Protein AF-0000000074563703 (afdb_homodimer)

Solvent-accessible surface area (backbone atoms only — not comparable to full-atom values): 61661 Å² total; per-residue (Å²): 123,69,70,62,45,23,47,74,47,32,30,44,78,58,99,84,28,31,27,30,45,83,79,65,50,75,39,87,64,85,45,73,68,54,45,46,51,50,26,60,73,72,45,30,86,80,54,62,84,50,55,76,67,53,34,39,50,49,31,49,49,28,44,48,46,47,47,44,48,48,41,45,48,43,54,62,39,38,58,53,49,27,21,53,42,37,32,45,53,46,27,50,50,33,32,47,66,55,46,62,48,58,48,33,44,55,50,50,51,48,44,52,54,39,30,51,58,69,42,53,89,55,37,67,63,59,67,63,38,61,31,45,41,69,51,27,50,53,44,35,45,50,46,30,50,49,45,52,51,51,47,32,59,54,50,67,55,41,66,36,30,16,35,27,40,46,71,48,62,49,83,84,30,40,38,35,37,37,34,34,34,25,30,27,31,85,70,49,50,76,47,68,38,69,72,44,66,43,76,46,73,44,65,72,44,12,66,52,50,43,51,52,52,51,52,49,32,56,73,42,67,51,59,74,87,32,43,42,29,41,20,28,54,82,47,53,45,43,52,24,80,85,56,6,25,50,41,55,49,48,53,54,28,56,73,69,74,48,75,68,45,70,38,64,17,48,64,60,50,58,62,58,38,57,66,69,60,67,52,56,76,53,51,50,52,52,50,50,52,51,43,61,36,59,72,36,44,57,46,35,27,36,49,48,44,52,35,50,76,66,68,45,82,83,71,72,75,68,79,77,63,81,85,41,64,69,56,45,31,54,42,47,43,44,47,62,77,38,41,70,60,49,50,54,52,24,48,75,70,70,52,69,61,66,56,80,76,31,50,65,52,41,25,52,45,18,43,50,31,39,54,37,46,54,51,42,54,52,50,58,67,63,62,54,84,90,64,38,32,60,58,49,50,49,53,52,51,53,49,43,51,48,33,54,50,48,22,54,30,31,65,69,72,43,48,84,92,30,59,50,36,56,72,31,61,67,65,90,69,54,45,58,55,52,21,52,41,32,48,48,39,39,51,42,48,58,59,68,44,41,66,55,56,73,43,41,54,65,39,38,47,60,77,36,50,77,77,46,58,56,87,67,40,60,77,80,32,29,70,46,43,52,56,49,60,70,30,66,66,57,51,55,45,54,75,72,45,53,74,52,57,40,55,43,65,51,53,62,88,74,34,48,51,51,45,51,52,37,52,59,53,62,32,30,54,40,48,48,55,69,51,53,54,49,48,53,52,45,48,62,52,32,28,92,92,35,65,81,64,47,72,67,57,49,42,25,34,50,44,49,45,65,40,82,74,77,70,59,57,66,62,52,45,54,55,49,55,53,52,56,66,71,97,130,69,72,64,46,22,44,75,46,30,31,43,77,57,98,86,30,31,27,31,45,83,81,64,51,75,40,88,65,86,44,72,69,55,45,48,50,50,28,61,74,71,43,31,87,81,56,63,83,50,57,76,68,52,33,38,51,50,30,48,51,29,44,47,47,47,48,43,47,47,40,44,47,45,52,63,37,38,60,52,49,28,20,52,41,37,32,45,53,47,28,48,50,32,32,46,66,55,46,63,48,58,47,33,44,54,51,49,51,46,45,52,54,40,28,52,58,69,41,52,88,53,37,68,64,59,68,62,40,62,30,44,42,69,51,28,49,50,44,35,47,51,45,30,51,50,46,51,52,52,48,33,60,54,51,67,54,39,66,37,29,18,37,29,38,45,71,47,63,49,82,84,29,40,39,34,37,39,36,32,33,27,30,26,31,86,69,49,49,75,46,69,37,68,70,44,65,43,76,47,72,46,64,73,44,13,64,53,50,44,51,50,52,50,50,50,32,55,73,42,65,53,60,74,88,32,44,44,29,41,19,29,55,81,48,53,46,43,51,25,80,87,56,6,27,50,42,55,51,50,53,55,29,57,72,67,74,48,74,68,45,70,37,65,17,48,63,59,50,57,62,58,37,58,67,71,59,68,53,55,76,52,52,49,52,53,51,51,52,50,43,60,36,60,72,36,44,57,46,35,27,36,48,49,44,51,34,50,75,66,67,43,84,84,72,72,77,67,79,79,64,78,88,43,65,71,56,48,32,53,40,46,44,46,47,62,76,39,42,68,61,49,50,53,51,25,48,74,71,70,53,70,62,68,56,80,76,31,49,67,51,40,26,51,45,19,42,52,32,40,54,37,47,54,53,43,54,53,51,58,67,62,62,54,83,90,64,41,31,60,59,49,50,49,52,51,51,52,49,44,52,48,33,56,51,49,24,54,30,30,65,69,74,43,47,84,92,28,59,50,35,56,72,31,60,67,66,90,68,53,45,57,55,52,22,51,40,32,48,48,39,39,51,42,47,57,60,69,44,42,64,56,56,71,42,41,54,65,39,39,48,60,77,36,51,77,77,47,59,57,85,68,40,59,77,78,32,28,70,48,45,52,57,49,61,71,31,68,68,58,52,55,45,54,74,72,45,53,74,52,58,40,55,43,67,51,52,61,88,75,34,50,51,51,46,52,53,39,52,59,51,63,32,28,53,40,47,47,53,69,50,53,53,49,49,52,51,44,48,64,53,34,28,93,91,35,66,79,66,46,72,67,56,48,41,23,34,50,45,49,44,64,40,80,72,76,68,62,57,68,61,52,45,53,53,50,55,52,52,56,67,71,97

Secondary structure (DSSP, 8-state):
-HHHHHHHH-EEEETTEEEETTT--EESS--HHHHHHHIIIIIHHHHTT--HHHHHHHHHHHHHHHHHHHHHHHHHHHHHHHHHHHHHHHHHHHHHTT--TTHHHHHHHHHHHHHHHH-GGGHHHHHT----HHHHHHHHHHHHHHHHHHHHHHHTT-SEEEEEEEEEE-TT--EEEEEEEEEE-TT--EEEEEEEEEEE-S---HHHHHHHHHHHHHHHT--GGGEEEEEE---HHHH-TTTSHHHHHHHHHHHTT---EEEE-HHHHHHHGGGGG--HHHHHHHHHHHHHHHHSHHHHHHHHHHHHHTT-TT-------S--HHHHHHHHHHHHHTHHHHHHHHHHTT---GGGG-HHHHHHHHHHHHHHHHHHHHHHHHS-TT--HHHHHHHHHHHHHHHHHHHHHHHTT--TT-HHHHHS---TTHHHHHHHHHHHHHHHHHHHTHHHHHTHHHHHHHH-TTTS-GGGS-HHHHHHHHHHHT-HHHHHHHHHS-HHHHHHHS-TTT-HHHHHHHHHHHT--S--HHHHHHHHHHHHHS-TTSTT--HHHHHHHHHHHH--SPP-HHHHHHHHHHHHHH-/-HHHHHHHH-EEEETTEEEETTT--EESS--HHHHHHHIIIIIHHHHTT--HHHHHHHHHHHHHHHHHHHHHHHHHHHHHHHHHHHHHHHHHHHHHTT--TTHHHHHHHHHHHHHHHH-GGGHHHHHT----HHHHHHHHHHHHHHHHHHHHHHHTT-SEEEEEEEEEE-TT--EEEEEEEEEE-TT--EEEEEEEEEEE-S---HHHHHHHHHHHHHHHT--GGGEEEEEE---HHHH-TTTSHHHHHHHHHHHTT---EEEE-HHHHHHHGGGGG--HHHHHHHHHHHHHHHHSHHHHHHHHHHHHHTT-TT-------SS-HHHHHHHHHHHHHTHHHHHHHHHHTT---GGGG-HHHHHHHHHHHHHHHHHHHHHHHHS-TT--HHHHHHHHHHHHHHHHHHHHHHHTT--TT-HHHHHS---TTHHHHHHHHHHHHHHHHHHHTHHHHHTHHHHHHHH-TTTS-GGGS-HHHHHHHHHHHT-HHHHHHHHHS-HHHHHHHS-TTT-HHHHHHHHHHHT--S--HHHHHHHHHHHHHS-TTSTT--HHHHHHHHHHHH--SPP-HHHHHHHHHHHHHH-

InterPro domains:
  IPR008906 HAT, C-terminal dimerisation domain [PF05699] (491-558)
  IPR012337 Ribonuclease H-like superfamily [SSF53098] (162-557)
  IPR040647 SPIN-DOC-like, zinc-finger [PF18658] (15-57)

Foldseek 3Di:
DAPVLCLPQLWHDDPRWTARLVPRDTDRDPDPVSSVVCSVVPPCVPCVPQDSVRSSVVSVVSVVVVCVVCVVVCVVCVLVLVLALVLLVVLLVCLQVLHQLQCLVVVLVVVLVVCCVVPVPCSVSSVSRDRHSVSSLVSLLLLLVLLLVVLLVVLVQFQAKEWEWEWDAAPVRWIKIWIWMWGAGLLGDIFIATLFIDTDDDDLALVSVLVVVVVSCVSSVHDLQRYAEYEYAPDCQAPPPPTHVVVVSVVVCVVVPHDYAYAYAPLNLLQVLCVLLVLCVLLVLLLVLLCVQVVDPVSVVVLVVLCVVVVVPPARQPDDDDPPLLSSLSNLVNCLVCVVSSQVSCVVVVNHRCLSVPLASQLSSLLVNLVSVLSNVLSVVLLDPLDFQLRNVVSLVVSLVVLLVCLVCLVVVHCPSRVSSVPGDDDPPVSNVSSVSSVSSSVSSCVSRVSVVVCNLLSCCQLPLLPHDLVSHDPVQSVLSVVQNPDPVLVVVPVVDDSSNSLSPDDCVSGVPSSVSNSSRRNDDNRSSLVVVLVVSLCSSCDPVNVPQDPSSSGSSSRSNSGPDDGPSVVSSVVVVVVVVVD/DADPLCLPQLWHDDPNWTARLVPRDTDRDPDPVSSVVCSVVPPCVPCVPQDSVRSSVVSVVSVVVVCVVVVVCCVVCVLVLVLALVLLVVLLVCLQVLHQLQCLVVVLVVVLVVCCVVPVPCSVSSVSRDRHSVSSLVSLLLLLVLLLVVLLVVLVQFQAKEWEWEWDAAPVRWIKIWIWMWGAGLLGDIFIATLFIDTDDDDLALVSVLVVVVVSCVSSVHDLQRYAEYEYAPDCQAPPPPTHVVVVSVVVCVVVPHDYAYAYAPLNLLQVLCVLLVLCVLLVLLLVLLCVQVVDPVSVVVLVVLCVVVVVPPARQPDCDDPPLLSSLSNLVNCLVCVVSSQVSCVVVVNHRCLSVPLASQLSSLLVNLVSVLSNVLSVVLLDPLDFQLRNVVSLVVSLVVLLVCLVCLVVVHCPSRVSSVPGDDDPPVSNVSSVSSVSSSVSSCVSRVSVVVCNLLSCCQLPLLPHDLVSYDPVQSVLSVVQNPDPVLVVVPVPDDSSNSLSPDDCVSGVPSSVSNSSRRNDDNRSSLVVVLVVSLCSSCDPVNVPQDPSSSGSSSRSNSGPDDGPSVVSSVVVVVVVVVD

Sequence (1166 aa):
MSCFQKDKYFFTEVKGEAVCLICGAKVAVFKDYNLNRHYTTKHEEKYRNLSDEERAKESEALLQKLQTQQGLLTKLHAPRNAAVRTSFVISHKIARNSKPFSDGEFVKECLLDSVALICPETKSAFENISLSRRTVARRIEDIAGNLELQLKSRAADFDCFSLALDESCDIRDTAQLLIFLRGITAEFQITEELAAMRSMKGTTTGQDLFREVNACLDMLELKWDKLVGVTTDGCPNLTGKNVGLLKRMQDKMTEIVQKLTFLHCIIHQEVLCKTVLKMKHVVDVVTKTVNFIRARALNHRQFVAFLEENEIEHGDIRYHCTVRWLSLGKVLKSVWDLRGQIQDFCVDKGHDVPELSDEDWVADLGFAVDVTALMNQLNVKLQSKGLFVHEMYSAVKAFMRKLQFLSSQVKDNNLTHLPTLKEAKRPEGHLQKYSTMLEALHAEFSRRFQDFKTLESEMHVVSSPFNCIVDDAPSEVQMELIELQSDMLLAERFRSVSLLDFYSSLKKENFPHLRRHAQKILVLFGSTYHCEQAFSVMKFNKSKHRSSVTDDHLSAVLRIATSDIQPDFCALVQAQNRLDYSHMSCFQKDKYFFTEVKGEAVCLICGAKVAVFKDYNLNRHYTTKHEEKYRNLSDEERAKESEALLQKLQTQQGLLTKLHAPRNAAVRTSFVISHKIARNSKPFSDGEFVKECLLDSVALICPETKSAFENISLSRRTVARRIEDIAGNLELQLKSRAADFDCFSLALDESCDIRDTAQLLIFLRGITAEFQITEELAAMRSMKGTTTGQDLFREVNACLDMLELKWDKLVGVTTDGCPNLTGKNVGLLKRMQDKMTEIVQKLTFLHCIIHQEVLCKTVLKMKHVVDVVTKTVNFIRARALNHRQFVAFLEENEIEHGDIRYHCTVRWLSLGKVLKSVWDLRGQIQDFCVDKGHDVPELSDEDWVADLGFAVDVTALMNQLNVKLQSKGLFVHEMYSAVKAFMRKLQFLSSQVKDNNLTHLPTLKEAKRPEGHLQKYSTMLEALHAEFSRRFQDFKTLESEMHVVSSPFNCIVDDAPSEVQMELIELQSDMLLAERFRSVSLLDFYSSLKKENFPHLRRHAQKILVLFGSTYHCEQAFSVMKFNKSKHRSSVTDDHLSAVLRIATSDIQPDFCALVQAQNRLDYSH

Nearest PDB structures (foldseek):
  4y0w-assembly1_D-2  TM=5.337E-01  e=4.513E-01  Pseudomonas aeruginosa PAO579
  3hd0-assembly1_A  TM=3.632E-01  e=2.803E-01  Thermotoga maritima
  4q25-assembly1_B  TM=2.324E-01  e=5.331E+00  Pseudomonas aeruginosa PAO1
  4y0w-assembly1_D-2  TM=5.336E-01  e=4.696E-01  Pseudomonas aeruginosa PAO579
  6gwj-assembly1_K  TM=4.700E-01  e=6.626E-01  Homo sapiens

Structure (mmCIF, N/CA/C/O backbone):
data_AF-0000000074563703-model_v1
#
loop_
_entity.id
_entity.type
_entity.pdbx_description
1 polymer 'SPIN-DOC-like zinc-finger domain-containing protein'
#
loop_
_atom_site.group_PDB
_atom_site.id
_atom_site.type_symbol
_atom_site.label_atom_id
_atom_site.label_alt_id
_atom_site.label_comp_id
_atom_site.label_asym_id
_atom_site.label_entity_id
_atom_site.label_seq_id
_atom_site.pdbx_PDB_ins_code
_atom_site.Cartn_x
_atom_site.Cartn_y
_atom_site.Cartn_z
_atom_site.occupancy
_atom_site.B_iso_or_equiv
_atom_site.auth_seq_id
_atom_site.auth_comp_id
_atom_site.auth_asym_id
_atom_site.auth_atom_id
_atom_site.pdbx_PDB_model_num
ATOM 1 N N . MET A 1 1 ? 44.552 -20.508 -35.553 1 31.67 1 MET A N 1
ATOM 2 C CA . MET A 1 1 ? 44.32 -19.671 -36.727 1 31.67 1 MET A CA 1
ATOM 3 C C . MET A 1 1 ? 44.826 -18.252 -36.492 1 31.67 1 MET A C 1
ATOM 5 O O . MET A 1 1 ? 45.082 -17.513 -37.445 1 31.67 1 MET A O 1
ATOM 9 N N . SER A 1 2 ? 44.639 -17.692 -35.167 1 45.67 2 SER A N 1
ATOM 10 C CA . SER A 1 2 ? 44.703 -16.27 -34.846 1 45.67 2 SER A CA 1
ATOM 11 C C . SER A 1 2 ? 46.128 -15.739 -34.967 1 45.67 2 SER A C 1
ATOM 13 O O . SER A 1 2 ? 46.334 -14.56 -35.261 1 45.67 2 SER A O 1
ATOM 15 N N . CYS A 1 3 ? 47.134 -16.454 -34.667 1 50.01 3 CYS A N 1
ATOM 16 C CA . CYS A 1 3 ? 48.483 -15.905 -34.591 1 50.01 3 CYS A CA 1
ATOM 17 C C . CYS A 1 3 ? 48.997 -15.528 -35.975 1 50.01 3 CYS A C 1
ATOM 19 O O . CYS A 1 3 ? 49.693 -14.523 -36.131 1 50.01 3 CYS A O 1
ATOM 21 N N . PHE A 1 4 ? 48.704 -16.323 -36.966 1 50.78 4 PHE A N 1
ATOM 22 C CA . PHE A 1 4 ? 49.242 -16.138 -38.309 1 50.78 4 PHE A CA 1
ATOM 23 C C . PHE A 1 4 ? 48.656 -14.892 -38.961 1 50.78 4 PHE A C 1
ATOM 25 O O . PHE A 1 4 ? 49.362 -14.158 -39.656 1 50.78 4 PHE A O 1
ATOM 32 N N . GLN A 1 5 ? 47.487 -14.523 -38.796 1 60.56 5 GLN A N 1
ATOM 33 C CA . GLN A 1 5 ? 46.811 -13.398 -39.435 1 60.56 5 GLN A CA 1
ATOM 34 C C . GLN A 1 5 ? 47.208 -12.076 -38.784 1 60.56 5 GLN A C 1
ATOM 36 O O . GLN A 1 5 ? 47.198 -11.03 -39.435 1 60.56 5 GLN A O 1
ATOM 41 N N . LYS A 1 6 ? 47.74 -12.129 -37.677 1 65.91 6 LYS A N 1
ATOM 42 C CA . LYS A 1 6 ? 48.257 -10.988 -36.927 1 65.91 6 LYS A CA 1
ATOM 43 C C . LYS A 1 6 ? 49.566 -10.483 -37.527 1 65.91 6 LYS A C 1
ATOM 45 O O . LYS A 1 6 ? 49.75 -9.277 -37.705 1 65.91 6 LYS A O 1
ATOM 50 N N . ASP A 1 7 ? 50.408 -11.367 -37.827 1 69.92 7 ASP A N 1
ATOM 51 C CA . ASP A 1 7 ? 51.746 -11.004 -38.283 1 69.92 7 ASP A CA 1
ATOM 52 C C . ASP A 1 7 ? 51.758 -10.727 -39.785 1 69.92 7 ASP A C 1
ATOM 54 O O . ASP A 1 7 ? 52.53 -9.892 -40.261 1 69.92 7 ASP A O 1
ATOM 58 N N . LYS A 1 8 ? 50.869 -11.346 -40.538 1 76.16 8 LYS A N 1
ATOM 59 C CA . LYS A 1 8 ? 50.896 -11.206 -41.991 1 76.16 8 LYS A CA 1
ATOM 60 C C . LYS A 1 8 ? 50.107 -9.979 -42.44 1 76.16 8 LYS A C 1
ATOM 62 O O . LYS A 1 8 ? 50.559 -9.227 -43.305 1 76.16 8 LYS A O 1
ATOM 67 N N . TYR A 1 9 ? 48.944 -9.73 -41.725 1 80.58 9 TYR A N 1
ATOM 68 C CA . TYR A 1 9 ? 48.073 -8.668 -42.215 1 80.58 9 TYR A CA 1
ATOM 69 C C . TYR A 1 9 ? 47.815 -7.629 -41.13 1 80.58 9 TYR A C 1
ATOM 71 O O . TYR A 1 9 ? 47.079 -6.664 -41.348 1 80.58 9 TYR A O 1
ATOM 79 N N . PHE A 1 10 ? 48.455 -7.675 -39.931 1 81.12 10 PHE A N 1
ATOM 80 C CA . PHE A 1 10 ? 48.318 -6.756 -38.807 1 81.12 10 PHE A CA 1
ATOM 81 C C . PHE A 1 10 ? 46.866 -6.667 -38.354 1 81.12 10 PHE A C 1
ATOM 83 O O . PHE A 1 10 ? 46.343 -5.571 -38.138 1 81.12 10 PHE A O 1
ATOM 90 N N . PHE A 1 11 ? 46.267 -7.806 -38.318 1 78.47 11 PHE A N 1
ATOM 91 C CA . PHE A 1 11 ? 44.904 -7.854 -37.803 1 78.47 11 PHE A CA 1
ATOM 92 C C . PHE A 1 11 ? 44.838 -8.676 -36.521 1 78.47 11 PHE A C 1
ATOM 94 O O . PHE A 1 11 ? 45.602 -9.628 -36.348 1 78.47 11 PHE A O 1
ATOM 101 N N . THR A 1 12 ? 44.012 -8.272 -35.573 1 77.07 12 THR A N 1
ATOM 102 C CA . THR A 1 12 ? 43.727 -9.05 -34.372 1 77.07 12 THR A CA 1
ATOM 103 C C . THR A 1 12 ? 42.222 -9.193 -34.165 1 77.07 12 THR A C 1
ATOM 105 O O . THR A 1 12 ? 41.438 -8.405 -34.699 1 77.07 12 THR A O 1
ATOM 108 N N . GLU A 1 13 ? 41.877 -10.269 -33.597 1 72.21 13 GLU A N 1
ATOM 109 C CA . GLU A 1 13 ? 40.47 -10.5 -33.281 1 72.21 13 GLU A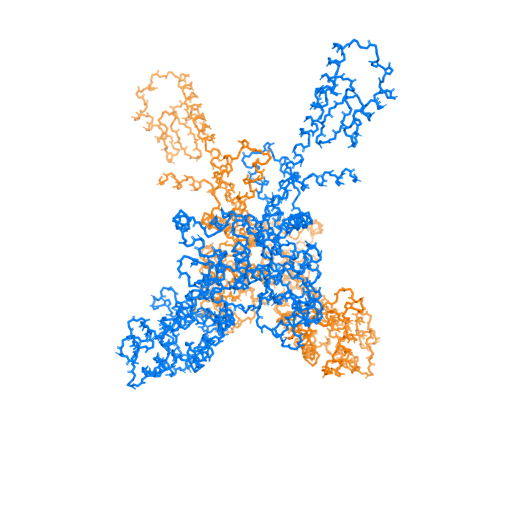 CA 1
ATOM 110 C C . GLU A 1 13 ? 40.091 -9.857 -31.95 1 72.21 13 GLU A C 1
ATOM 112 O O . GLU A 1 13 ? 40.718 -10.128 -30.923 1 72.21 13 GLU A O 1
ATOM 117 N N . VAL A 1 14 ? 39.282 -8.844 -32.04 1 68.16 14 VAL A N 1
ATOM 118 C CA . VAL A 1 14 ? 38.748 -8.196 -30.847 1 68.16 14 VAL A CA 1
ATOM 119 C C . VAL A 1 14 ? 37.232 -8.373 -30.797 1 68.16 14 VAL A C 1
ATOM 121 O O . VAL A 1 14 ? 36.514 -7.882 -31.672 1 68.16 14 VAL A O 1
ATOM 124 N N . LYS A 1 15 ? 36.582 -9.077 -29.773 1 62.68 15 LYS A N 1
ATOM 125 C CA . LYS A 1 15 ? 35.167 -9.334 -29.522 1 62.68 15 LYS A CA 1
ATOM 126 C C . LYS A 1 15 ? 34.492 -9.94 -30.748 1 62.68 15 LYS A C 1
ATOM 128 O O . LYS A 1 15 ? 33.394 -9.526 -31.128 1 62.68 15 LYS A O 1
ATOM 133 N N . GLY A 1 16 ? 35.239 -10.794 -31.566 1 65.12 16 GLY A N 1
ATOM 134 C CA . GLY A 1 16 ? 34.684 -11.542 -32.682 1 65.12 16 GLY A CA 1
ATOM 135 C C . GLY A 1 16 ? 34.848 -10.837 -34.015 1 65.12 16 GLY A C 1
ATOM 136 O O . GLY A 1 16 ? 34.454 -11.365 -35.056 1 65.12 16 GLY A O 1
ATOM 137 N N . GLU A 1 17 ? 35.351 -9.704 -34.006 1 71.84 17 GLU A N 1
ATOM 138 C CA . GLU A 1 17 ? 35.584 -8.961 -35.24 1 71.84 17 GLU A CA 1
ATOM 139 C C . GLU A 1 17 ? 37.076 -8.805 -35.518 1 71.84 17 GLU A C 1
ATOM 141 O O . GLU A 1 17 ? 37.885 -8.768 -34.589 1 71.84 17 GLU A O 1
ATOM 146 N N . ALA A 1 18 ? 37.356 -8.831 -36.782 1 76.78 18 ALA A N 1
ATOM 147 C CA . ALA A 1 18 ? 38.74 -8.592 -37.182 1 76.78 18 ALA A CA 1
ATOM 148 C C . ALA A 1 18 ? 39.06 -7.1 -37.184 1 76.78 18 ALA A C 1
ATOM 150 O O . ALA A 1 18 ? 38.367 -6.31 -37.829 1 76.78 18 ALA A O 1
ATOM 151 N N . VAL A 1 19 ? 39.977 -6.685 -36.312 1 78.23 19 VAL A N 1
ATOM 152 C CA . VAL A 1 19 ? 40.361 -5.283 -36.196 1 78.23 19 VAL A CA 1
ATOM 153 C C . VAL A 1 19 ? 41.78 -5.09 -36.728 1 78.23 19 VAL A C 1
ATOM 155 O O . VAL A 1 19 ? 42.692 -5.836 -36.366 1 78.23 19 VAL A O 1
ATOM 158 N N . CYS A 1 20 ? 41.948 -4.152 -37.587 1 77.37 20 CYS A N 1
ATOM 159 C CA . CYS A 1 20 ? 43.253 -3.792 -38.132 1 77.37 20 CYS A CA 1
ATOM 160 C C . CYS A 1 20 ? 44.105 -3.087 -37.083 1 77.37 20 CYS A C 1
ATOM 162 O O . CYS A 1 20 ? 43.678 -2.091 -36.497 1 77.37 20 CYS A O 1
ATOM 164 N N . LEU A 1 21 ? 45.208 -3.513 -36.79 1 77.68 21 LEU A N 1
ATOM 165 C CA . LEU A 1 21 ? 46.105 -2.975 -35.772 1 77.68 21 LEU A CA 1
ATOM 166 C C . LEU A 1 21 ? 46.676 -1.63 -36.208 1 77.68 21 LEU A C 1
ATOM 168 O O . LEU A 1 21 ? 47.128 -0.843 -35.373 1 77.68 21 LEU A O 1
ATOM 172 N N . ILE A 1 22 ? 46.613 -1.262 -37.503 1 77.23 22 ILE A N 1
ATOM 173 C CA . ILE A 1 22 ? 47.229 -0.059 -38.053 1 77.23 22 ILE A CA 1
ATOM 174 C C . ILE A 1 22 ? 46.214 1.082 -38.064 1 77.23 22 ILE A C 1
ATOM 176 O O . ILE A 1 22 ? 46.49 2.172 -37.557 1 77.23 22 ILE A O 1
ATOM 180 N N . CYS A 1 23 ? 45.079 0.881 -38.566 1 74.38 23 CYS A N 1
ATOM 181 C CA . CYS A 1 23 ? 44.137 1.98 -38.745 1 74.38 23 CYS A CA 1
ATOM 182 C C . CYS A 1 23 ? 42.926 1.813 -37.835 1 74.38 23 CYS A C 1
ATOM 184 O O . CYS A 1 23 ? 42.071 2.698 -37.764 1 74.38 23 CYS A O 1
ATOM 186 N N . GLY A 1 24 ? 42.782 0.714 -37.094 1 72.74 24 GLY A N 1
ATOM 187 C CA . GLY A 1 24 ? 41.693 0.482 -36.158 1 72.74 24 GLY A CA 1
ATOM 188 C C . GLY A 1 24 ? 40.391 0.108 -36.84 1 72.74 24 GLY A C 1
ATOM 189 O O . GLY A 1 24 ? 39.353 -0.008 -36.185 1 72.74 24 GLY A O 1
ATOM 190 N N . ALA A 1 25 ? 40.348 -0.167 -38.137 1 73.97 25 ALA A N 1
ATOM 191 C CA . ALA A 1 25 ? 39.153 -0.496 -38.91 1 73.97 25 ALA A CA 1
ATOM 192 C C . ALA A 1 25 ? 38.687 -1.92 -38.619 1 73.97 25 ALA A C 1
ATOM 194 O O . ALA A 1 25 ? 39.507 -2.826 -38.452 1 73.97 25 ALA A O 1
ATOM 195 N N . LYS A 1 26 ? 37.323 -2.105 -38.399 1 73.91 26 LYS A N 1
ATOM 196 C CA . LYS A 1 26 ? 36.708 -3.406 -38.154 1 73.91 26 LYS A CA 1
ATOM 197 C C . LYS A 1 26 ? 36.249 -4.051 -39.459 1 73.91 26 LYS A C 1
ATOM 199 O O . LYS A 1 26 ? 35.717 -3.373 -40.34 1 73.91 26 LYS A O 1
ATOM 204 N N . VAL A 1 27 ? 36.694 -5.316 -39.67 1 73.13 27 VAL A N 1
ATOM 205 C CA . VAL A 1 27 ? 36.248 -6.069 -40.837 1 73.13 27 VAL A CA 1
ATOM 206 C C . VAL A 1 27 ? 35.262 -7.153 -40.408 1 73.13 27 VAL A C 1
ATOM 208 O O . VAL A 1 27 ? 35.537 -7.92 -39.482 1 73.13 27 VAL A O 1
ATOM 211 N N . ALA A 1 28 ? 34.057 -7.206 -40.865 1 66.93 28 ALA A N 1
ATOM 212 C CA . ALA A 1 28 ? 32.903 -7.989 -40.431 1 66.93 28 ALA A CA 1
ATOM 213 C C . ALA A 1 28 ? 33.165 -9.484 -40.585 1 66.93 28 ALA A C 1
ATOM 215 O O . ALA A 1 28 ? 32.713 -10.287 -39.765 1 66.93 28 ALA A O 1
ATOM 216 N N . VAL A 1 29 ? 33.845 -9.97 -41.613 1 66.94 29 VAL A N 1
ATOM 217 C CA . VAL A 1 29 ? 34.041 -11.391 -41.879 1 66.94 29 VAL A CA 1
ATOM 218 C C . VAL A 1 29 ? 35.528 -11.731 -41.799 1 66.94 29 VAL A C 1
ATOM 220 O O . VAL A 1 29 ? 36.337 -11.184 -42.552 1 66.94 29 VAL A O 1
ATOM 223 N N . PHE A 1 30 ? 35.938 -12.52 -40.849 1 63.88 30 PHE A N 1
ATOM 224 C CA . PHE A 1 30 ? 37.302 -12.947 -40.562 1 63.88 30 PHE A CA 1
ATOM 225 C C . PHE A 1 30 ? 37.761 -14.001 -41.563 1 63.88 30 PHE A C 1
ATOM 227 O O . PHE A 1 30 ? 37.872 -15.181 -41.223 1 63.88 30 PHE A O 1
ATOM 234 N N . LYS A 1 31 ? 37.934 -13.722 -42.842 1 73.48 31 LYS A N 1
ATOM 235 C CA . LYS A 1 31 ? 38.463 -14.585 -43.895 1 73.48 31 LYS A CA 1
ATOM 236 C C . LYS A 1 31 ? 39.779 -14.041 -44.442 1 73.48 31 LYS A C 1
ATOM 238 O O . LYS A 1 31 ? 39.978 -12.826 -44.502 1 73.48 31 LYS A O 1
ATOM 243 N N . ASP A 1 32 ? 40.669 -14.851 -44.821 1 75.65 32 ASP A N 1
ATOM 244 C CA . ASP A 1 32 ? 42.017 -14.54 -45.286 1 75.65 32 ASP A CA 1
ATOM 245 C C . ASP A 1 32 ? 41.982 -13.566 -46.462 1 75.65 32 ASP A C 1
ATOM 247 O O . ASP A 1 32 ? 42.791 -12.639 -46.531 1 75.65 32 ASP A O 1
ATOM 251 N N . TYR A 1 33 ? 41.023 -13.754 -47.349 1 78.37 33 TYR A N 1
ATOM 252 C CA . TYR A 1 33 ? 40.92 -12.91 -48.534 1 78.37 33 TYR A CA 1
ATOM 253 C C . TYR A 1 33 ? 40.588 -11.473 -48.153 1 78.37 33 TYR A C 1
ATOM 255 O O . TYR A 1 33 ? 41.162 -10.53 -48.704 1 78.37 33 TYR A O 1
ATOM 263 N N . ASN A 1 34 ? 39.724 -11.208 -47.151 1 78.39 34 ASN A N 1
ATOM 264 C CA . ASN A 1 34 ? 39.305 -9.873 -46.736 1 78.39 34 ASN A CA 1
ATOM 265 C C . ASN A 1 34 ? 40.427 -9.134 -46.012 1 78.39 34 ASN A C 1
ATOM 267 O O . ASN A 1 34 ? 40.613 -7.932 -46.21 1 78.39 34 ASN A O 1
ATOM 271 N N . LEU A 1 35 ? 41.144 -9.832 -45.246 1 80.55 35 LEU A N 1
ATOM 272 C CA . LEU A 1 35 ? 42.268 -9.266 -44.508 1 80.55 35 LEU A CA 1
ATOM 273 C C . LEU A 1 35 ? 43.4 -8.878 -45.453 1 80.55 35 LEU A C 1
ATOM 275 O O . LEU A 1 35 ? 43.99 -7.804 -45.315 1 80.55 35 LEU A O 1
ATOM 279 N N . ASN A 1 36 ? 43.572 -9.743 -46.407 1 80.02 36 ASN A N 1
ATOM 280 C CA . ASN A 1 36 ? 44.588 -9.489 -47.423 1 80.02 36 ASN A CA 1
ATOM 281 C C . ASN A 1 36 ? 44.223 -8.291 -48.294 1 80.02 36 ASN A C 1
ATOM 283 O O . ASN A 1 36 ? 45.082 -7.47 -48.621 1 80.02 36 ASN A O 1
ATOM 287 N N . ARG A 1 37 ? 43.034 -8.182 -48.685 1 80.57 37 ARG A N 1
ATOM 288 C CA . ARG A 1 37 ? 42.562 -7.074 -49.509 1 80.57 37 ARG A CA 1
ATOM 289 C C . ARG A 1 37 ? 42.724 -5.743 -48.782 1 80.57 37 ARG A C 1
ATOM 291 O O . ARG A 1 37 ? 43.189 -4.762 -49.368 1 80.57 37 ARG A O 1
ATOM 298 N N . HIS A 1 38 ? 42.316 -5.656 -47.476 1 80.98 38 HIS A N 1
ATOM 299 C CA . HIS A 1 38 ? 42.479 -4.453 -46.667 1 80.98 38 HIS A CA 1
ATOM 300 C C . HIS A 1 38 ? 43.95 -4.071 -46.536 1 80.98 38 HIS A C 1
ATOM 302 O O . HIS A 1 38 ? 44.31 -2.904 -46.704 1 80.98 38 HIS A O 1
ATOM 308 N N . TYR A 1 39 ? 44.7 -5.058 -46.251 1 80.97 39 TYR A N 1
ATOM 309 C CA . TYR A 1 39 ? 46.131 -4.815 -46.101 1 80.97 39 TYR A CA 1
ATOM 310 C C . TYR A 1 39 ? 46.738 -4.311 -47.405 1 80.97 39 TYR A C 1
ATOM 312 O O . TYR A 1 39 ? 47.488 -3.332 -47.41 1 80.97 39 TYR A O 1
ATOM 320 N N . THR A 1 40 ? 46.464 -4.944 -48.534 1 81.89 40 THR A N 1
ATOM 321 C CA . THR A 1 40 ? 47.053 -4.613 -49.827 1 81.89 40 THR A CA 1
ATOM 322 C C . THR A 1 40 ? 46.559 -3.255 -50.315 1 81.89 40 THR A C 1
ATOM 324 O O . THR A 1 40 ? 47.312 -2.5 -50.934 1 81.89 40 THR A O 1
ATOM 327 N N . THR A 1 41 ? 45.338 -2.934 -49.938 1 80.44 41 THR A N 1
ATOM 328 C CA . THR A 1 41 ? 44.758 -1.695 -50.444 1 80.44 41 THR A CA 1
ATOM 329 C C . THR A 1 41 ? 45.146 -0.515 -49.558 1 80.44 41 THR A C 1
ATOM 331 O O . THR A 1 41 ? 45.412 0.581 -50.056 1 80.44 41 THR A O 1
ATOM 334 N N . LYS A 1 42 ? 45.273 -0.794 -48.215 1 80 42 LYS A N 1
ATOM 335 C CA . LYS A 1 42 ? 45.385 0.368 -47.338 1 80 42 LYS A CA 1
ATOM 336 C C . LYS A 1 42 ? 46.784 0.471 -46.738 1 80 42 LYS A C 1
ATOM 338 O O . LYS A 1 42 ? 47.255 1.569 -46.435 1 80 42 LYS A O 1
ATOM 343 N N . HIS A 1 43 ? 47.394 -0.62 -46.439 1 80.77 43 HIS A N 1
ATOM 344 C CA . HIS A 1 43 ? 48.579 -0.535 -45.592 1 80.77 43 HIS A CA 1
ATOM 345 C C . HIS A 1 43 ? 49.805 -1.102 -46.301 1 80.77 43 HIS A C 1
ATOM 347 O O . HIS A 1 43 ? 50.929 -0.96 -45.815 1 80.77 43 HIS A O 1
ATOM 353 N N . GLU A 1 44 ? 49.666 -1.793 -47.429 1 79.38 44 GLU A N 1
ATOM 354 C CA . GLU A 1 44 ? 50.747 -2.525 -48.083 1 79.38 44 GLU A CA 1
ATOM 355 C C . GLU A 1 44 ? 51.899 -1.595 -48.451 1 79.38 44 GLU A C 1
ATOM 357 O O . GLU A 1 44 ? 53.068 -1.961 -48.314 1 79.38 44 GLU A O 1
ATOM 362 N N . GLU A 1 45 ? 51.587 -0.391 -48.924 1 78.95 45 GLU A N 1
ATOM 363 C CA . GLU A 1 45 ? 52.619 0.543 -49.364 1 78.95 45 GLU A CA 1
ATOM 364 C C . GLU A 1 45 ? 53.56 0.905 -48.219 1 78.95 45 GLU A C 1
ATOM 366 O O . GLU A 1 45 ? 54.77 1.036 -48.42 1 78.95 45 GLU A O 1
ATOM 371 N N . LYS A 1 46 ? 53.039 1.03 -47.048 1 76.39 46 LYS A N 1
ATOM 372 C CA . LYS A 1 46 ? 53.832 1.476 -45.906 1 76.39 46 LYS A CA 1
ATOM 373 C C . LYS A 1 46 ? 54.581 0.31 -45.267 1 76.39 46 LYS A C 1
ATOM 375 O O . LYS A 1 46 ? 55.672 0.489 -44.722 1 76.39 46 LYS A O 1
ATOM 380 N N . TYR A 1 47 ? 54.008 -0.903 -45.374 1 76.83 47 TYR A N 1
ATOM 381 C CA . TYR A 1 47 ? 54.559 -1.996 -44.581 1 76.83 47 TYR A CA 1
ATOM 382 C C . TYR A 1 47 ? 55.073 -3.116 -45.479 1 76.83 47 TYR A C 1
ATOM 384 O O . TYR A 1 47 ? 55.391 -4.207 -45 1 76.83 47 TYR A O 1
ATOM 392 N N . ARG A 1 48 ? 55.163 -2.921 -46.785 1 74.25 48 ARG A N 1
ATOM 393 C CA . ARG A 1 48 ? 55.579 -3.911 -47.774 1 74.25 48 ARG A CA 1
ATOM 394 C C . ARG A 1 48 ? 57.045 -4.289 -47.587 1 74.25 48 ARG A C 1
ATOM 396 O O . ARG A 1 48 ? 57.437 -5.426 -47.856 1 74.25 48 ARG A O 1
ATOM 403 N N . ASN A 1 49 ? 57.94 -3.346 -47.116 1 77.5 49 ASN A N 1
ATOM 404 C CA . ASN A 1 49 ? 59.382 -3.554 -47.04 1 77.5 49 ASN A CA 1
ATOM 405 C C . ASN A 1 49 ? 59.798 -4.112 -45.682 1 77.5 49 ASN A C 1
ATOM 407 O O . ASN A 1 49 ? 60.989 -4.204 -45.382 1 77.5 49 ASN A O 1
ATOM 411 N N . LEU A 1 50 ? 58.927 -4.378 -44.84 1 76.63 50 LEU A N 1
ATOM 412 C CA . LEU A 1 50 ? 59.279 -4.885 -43.518 1 76.63 50 LEU A CA 1
ATOM 413 C C . LEU A 1 50 ? 59.606 -6.373 -43.576 1 76.63 50 LEU A C 1
ATOM 415 O O . LEU A 1 50 ? 58.922 -7.137 -44.262 1 76.63 50 LEU A O 1
ATOM 419 N N . SER A 1 51 ? 60.866 -6.792 -43.291 1 78.73 51 SER A N 1
ATOM 420 C CA . SER A 1 51 ? 61.211 -8.202 -43.145 1 78.73 51 SER A CA 1
ATOM 421 C C . SER A 1 51 ? 60.23 -8.919 -42.223 1 78.73 51 SER A C 1
ATOM 423 O O . SER A 1 51 ? 59.468 -8.276 -41.498 1 78.73 51 SER A O 1
ATOM 425 N N . ASP A 1 52 ? 60.028 -10.203 -42.055 1 74.15 52 ASP A N 1
ATOM 426 C CA . ASP A 1 52 ? 59.113 -10.987 -41.232 1 74.15 52 ASP A CA 1
ATOM 427 C C . ASP A 1 52 ? 59.31 -10.682 -39.749 1 74.15 52 ASP A C 1
ATOM 429 O O . ASP A 1 52 ? 58.341 -10.613 -38.989 1 74.15 52 ASP A O 1
ATOM 433 N N . GLU A 1 53 ? 60.451 -10.419 -39.368 1 77.84 53 GLU A N 1
ATOM 434 C CA . GLU A 1 53 ? 60.754 -10.106 -37.975 1 77.84 53 GLU A CA 1
ATOM 435 C C . GLU A 1 53 ? 60.279 -8.703 -37.608 1 77.84 53 GLU A C 1
ATOM 437 O O . GLU A 1 53 ? 59.75 -8.486 -36.516 1 77.84 53 GLU A O 1
ATOM 442 N N . GLU A 1 54 ? 60.451 -7.8 -38.463 1 80.08 54 GLU A N 1
ATOM 443 C CA . GLU A 1 54 ? 60.023 -6.423 -38.234 1 80.08 54 GLU A CA 1
ATOM 444 C C . GLU A 1 54 ? 58.501 -6.313 -38.225 1 80.08 54 GLU A C 1
ATOM 446 O O . GLU A 1 54 ? 57.933 -5.547 -37.444 1 80.08 54 GLU A O 1
ATOM 451 N N . ARG A 1 55 ? 57.914 -7.014 -39.071 1 77.78 55 ARG A N 1
ATOM 452 C CA . ARG A 1 55 ? 56.456 -7.044 -39.107 1 77.78 55 ARG A CA 1
ATOM 453 C C . ARG A 1 55 ? 55.887 -7.596 -37.804 1 77.78 55 ARG A C 1
ATOM 455 O O . ARG A 1 55 ? 54.901 -7.074 -37.28 1 77.78 55 ARG A O 1
ATOM 462 N N . ALA A 1 56 ? 56.47 -8.581 -37.303 1 77.97 56 ALA A N 1
ATOM 463 C CA . ALA A 1 56 ? 56.046 -9.155 -36.028 1 77.97 56 ALA A CA 1
ATOM 464 C C . ALA A 1 56 ? 56.199 -8.145 -34.894 1 77.97 56 ALA A C 1
ATOM 466 O O . ALA A 1 56 ? 55.321 -8.029 -34.036 1 77.97 56 ALA A O 1
ATOM 467 N N . LYS A 1 57 ? 57.252 -7.442 -34.895 1 78.54 57 LYS A N 1
ATOM 468 C CA . LYS A 1 57 ? 57.489 -6.423 -33.877 1 78.54 57 LYS A CA 1
ATOM 469 C C . LYS A 1 57 ? 56.489 -5.277 -34.003 1 78.54 57 LYS A C 1
ATOM 471 O O . LYS A 1 57 ? 55.972 -4.784 -32.999 1 78.54 57 LYS A O 1
ATOM 476 N N . GLU A 1 58 ? 56.298 -4.863 -35.114 1 78.4 58 GLU A N 1
ATOM 477 C CA . GLU A 1 58 ? 55.342 -3.785 -35.351 1 78.4 58 GLU A CA 1
ATOM 478 C C . GLU A 1 58 ? 53.921 -4.222 -35.005 1 78.4 58 GLU A C 1
ATOM 480 O O . GLU A 1 58 ? 53.152 -3.449 -34.428 1 78.4 58 GLU A O 1
ATOM 485 N N . SER A 1 59 ? 53.632 -5.43 -35.407 1 77.83 59 SER A N 1
ATOM 486 C CA . SER A 1 59 ? 52.319 -5.964 -35.059 1 77.83 59 SER A CA 1
ATOM 487 C C . SER A 1 59 ? 52.147 -6.068 -33.548 1 77.83 59 SER A C 1
ATOM 489 O O . SER A 1 59 ? 51.082 -5.749 -33.015 1 77.83 59 SER A O 1
ATOM 491 N N . GLU A 1 60 ? 53.12 -6.454 -32.903 1 76.7 60 GLU A N 1
ATOM 492 C CA . GLU A 1 60 ? 53.082 -6.544 -31.446 1 76.7 60 GLU A CA 1
ATOM 493 C C . GLU A 1 60 ? 52.989 -5.16 -30.81 1 76.7 60 GLU A C 1
ATOM 495 O O . GLU A 1 60 ? 52.275 -4.971 -29.823 1 76.7 60 GLU A O 1
ATOM 500 N N . ALA A 1 61 ? 53.631 -4.262 -31.331 1 76.24 61 ALA A N 1
ATOM 501 C CA . ALA A 1 61 ? 53.569 -2.887 -30.841 1 76.24 61 ALA A CA 1
ATOM 502 C C . ALA A 1 61 ? 52.184 -2.287 -31.068 1 76.24 61 ALA A C 1
ATOM 504 O O . ALA A 1 61 ? 51.645 -1.606 -30.193 1 76.24 61 ALA A O 1
ATOM 505 N N . LEU A 1 62 ? 51.676 -2.534 -32.219 1 75.54 62 LEU A N 1
ATOM 506 C CA . LEU A 1 62 ? 50.343 -2.033 -32.537 1 75.54 62 LEU A CA 1
ATOM 507 C C . LEU A 1 62 ? 49.28 -2.761 -31.722 1 75.54 62 LEU A C 1
ATOM 509 O O . LEU A 1 62 ? 48.304 -2.151 -31.279 1 75.54 62 LEU A O 1
ATOM 513 N N . LEU A 1 63 ? 49.535 -3.999 -31.514 1 73.04 63 LEU A N 1
ATOM 514 C CA . LEU A 1 63 ? 48.649 -4.768 -30.646 1 73.04 63 LEU A CA 1
ATOM 515 C C . LEU A 1 63 ? 48.723 -4.264 -29.209 1 73.04 63 LEU A C 1
ATOM 517 O O . LEU A 1 63 ? 47.697 -4.141 -28.537 1 73.04 63 LEU A O 1
ATOM 521 N N . GLN A 1 64 ? 49.826 -3.967 -28.783 1 71.52 64 GLN A N 1
ATOM 522 C CA . GLN A 1 64 ? 49.999 -3.408 -27.446 1 71.52 64 GLN A CA 1
ATOM 523 C C . GLN A 1 64 ? 49.345 -2.034 -27.335 1 71.52 64 GLN A C 1
ATOM 525 O O . GLN A 1 64 ? 48.729 -1.714 -26.316 1 71.52 64 GLN A O 1
ATOM 530 N N . LYS A 1 65 ? 49.516 -1.29 -28.313 1 67.57 65 LYS A N 1
ATOM 531 C CA . LYS A 1 65 ? 48.861 0.014 -28.349 1 67.57 65 LYS A CA 1
ATOM 532 C C . LYS A 1 65 ? 47.342 -0.134 -28.372 1 67.57 65 LYS A C 1
ATOM 534 O O . LYS A 1 65 ? 46.631 0.609 -27.692 1 67.57 65 LYS A O 1
ATOM 539 N N . LEU A 1 66 ? 46.947 -1.009 -29.186 1 64.17 66 LEU A N 1
ATOM 540 C CA . LEU A 1 66 ? 45.514 -1.279 -29.225 1 64.17 66 LEU A CA 1
ATOM 541 C C . LEU A 1 66 ? 45.029 -1.83 -27.888 1 64.17 66 LEU A C 1
ATOM 543 O O . LEU A 1 66 ? 43.969 -1.436 -27.397 1 64.17 66 LEU A O 1
ATOM 547 N N . GLN A 1 67 ? 45.788 -2.686 -27.377 1 63.9 67 GLN A N 1
ATOM 548 C CA . GLN A 1 67 ? 45.451 -3.236 -26.068 1 63.9 67 GLN A CA 1
ATOM 549 C C . GLN A 1 67 ? 45.509 -2.16 -24.988 1 63.9 67 GLN A C 1
ATOM 551 O O . GLN A 1 67 ? 44.672 -2.136 -24.083 1 63.9 67 GLN A O 1
ATOM 556 N N . THR A 1 68 ? 46.465 -1.365 -25.157 1 59.81 68 THR A N 1
ATOM 557 C CA . THR A 1 68 ? 46.556 -0.236 -24.238 1 59.81 68 THR A CA 1
ATOM 558 C C . THR A 1 68 ? 45.383 0.72 -24.437 1 59.81 68 THR A C 1
ATOM 560 O O . THR A 1 68 ? 44.819 1.23 -23.467 1 59.81 68 THR A O 1
ATOM 563 N N . GLN A 1 69 ? 45.192 1.033 -25.717 1 55.02 69 GLN A N 1
ATOM 564 C CA . GLN A 1 69 ? 44.04 1.881 -26.005 1 55.02 69 GLN A CA 1
ATOM 565 C C . GLN A 1 69 ? 42.741 1.211 -25.567 1 55.02 69 GLN A C 1
ATOM 567 O O . GLN A 1 69 ? 41.855 1.865 -25.013 1 55.02 69 GLN A O 1
ATOM 572 N N . GLN A 1 70 ? 42.627 0.059 -25.934 1 54.15 70 GLN A N 1
ATOM 573 C CA . GLN A 1 70 ? 41.475 -0.716 -25.486 1 54.15 70 GLN A CA 1
ATOM 574 C C . GLN A 1 70 ? 41.47 -0.866 -23.968 1 54.15 70 GLN A C 1
ATOM 576 O O . GLN A 1 70 ? 40.408 -0.853 -23.341 1 54.15 70 GLN A O 1
ATOM 581 N N . GLY A 1 71 ? 42.601 -1.013 -23.495 1 52.84 71 GLY A N 1
ATOM 582 C CA . GLY A 1 71 ? 42.76 -1.003 -22.049 1 52.84 71 GLY A CA 1
ATOM 583 C C . GLY A 1 71 ? 42.357 0.314 -21.414 1 52.84 71 GLY A C 1
ATOM 584 O O . GLY A 1 71 ? 41.683 0.331 -20.382 1 52.84 71 GLY A O 1
ATOM 585 N N . LEU A 1 72 ? 42.93 1.298 -22.001 1 48.4 72 LEU A N 1
ATOM 586 C CA . LEU A 1 72 ? 42.558 2.628 -21.533 1 48.4 72 LEU A CA 1
ATOM 587 C C . LEU A 1 72 ? 41.062 2.869 -21.713 1 48.4 72 LEU A C 1
ATOM 589 O O . LEU A 1 72 ? 40.415 3.459 -20.845 1 48.4 72 LEU A O 1
ATOM 593 N N . LEU A 1 73 ? 40.632 2.6 -22.926 1 47.33 73 LEU A N 1
ATOM 594 C CA . LEU A 1 73 ? 39.195 2.714 -23.154 1 47.33 73 LEU A CA 1
ATOM 595 C C . LEU A 1 73 ? 38.421 1.806 -22.204 1 47.33 73 LEU A C 1
ATOM 597 O O . LEU A 1 73 ? 37.359 2.184 -21.705 1 47.33 73 LEU A O 1
ATOM 601 N N . THR A 1 74 ? 39.013 0.662 -22.107 1 49.44 74 THR A N 1
ATOM 602 C CA . THR A 1 74 ? 38.396 -0.259 -21.159 1 49.44 74 THR A CA 1
ATOM 603 C C . THR A 1 74 ? 38.458 0.301 -19.741 1 49.44 74 THR A C 1
ATOM 605 O O . THR A 1 74 ? 37.507 0.161 -18.97 1 49.44 74 THR A O 1
ATOM 608 N N . LYS A 1 75 ? 39.633 0.915 -19.528 1 50.71 75 LYS A N 1
ATOM 609 C CA . LYS A 1 75 ? 39.785 1.532 -18.214 1 50.71 75 LYS A CA 1
ATOM 610 C C . LYS A 1 75 ? 38.848 2.726 -18.056 1 50.71 75 LYS A C 1
ATOM 612 O O . LYS A 1 75 ? 38.311 2.961 -16.971 1 50.71 75 LYS A O 1
ATOM 617 N N . LEU A 1 76 ? 38.884 3.575 -19.118 1 49.33 76 LEU A N 1
ATOM 618 C CA . LEU A 1 76 ? 37.979 4.718 -19.082 1 49.33 76 LEU A CA 1
ATOM 619 C C . LEU A 1 76 ? 36.526 4.26 -19.019 1 49.33 76 LEU A C 1
ATOM 621 O O . LEU A 1 76 ? 35.707 4.869 -18.328 1 49.33 76 LEU A O 1
ATOM 625 N N . HIS A 1 77 ? 36.283 3.168 -19.749 1 58.73 77 HIS A N 1
ATOM 626 C CA . HIS A 1 77 ? 34.897 2.723 -19.844 1 58.73 77 HIS A CA 1
ATOM 627 C C . HIS A 1 77 ? 34.511 1.863 -18.645 1 58.73 77 HIS A C 1
ATOM 629 O O . HIS A 1 77 ? 33.324 1.66 -18.378 1 58.73 77 HIS A O 1
ATOM 635 N N . ALA A 1 78 ? 35.584 1.581 -18.013 1 65.65 78 ALA A N 1
ATOM 636 C CA . ALA A 1 78 ? 35.359 0.628 -16.929 1 65.65 78 ALA A CA 1
ATOM 637 C C . ALA A 1 78 ? 34.492 1.241 -15.832 1 65.65 78 ALA A C 1
ATOM 639 O O . ALA A 1 78 ? 33.501 0.642 -15.409 1 65.65 78 ALA A O 1
ATOM 640 N N . PRO A 1 79 ? 34.925 2.509 -15.536 1 74.12 79 PRO A N 1
ATOM 641 C CA . PRO A 1 79 ? 34.073 3.055 -14.477 1 74.12 79 PRO A CA 1
ATOM 642 C C . PRO A 1 79 ? 32.648 3.332 -14.949 1 74.12 79 PRO A C 1
ATOM 644 O O . PRO A 1 79 ? 31.694 3.146 -14.189 1 74.12 79 PRO A O 1
ATOM 647 N N . ARG A 1 80 ? 32.575 3.75 -16.181 1 80.17 80 ARG A N 1
ATOM 648 C CA . ARG A 1 80 ? 31.248 4.02 -16.724 1 80.17 80 ARG A CA 1
ATOM 649 C C . ARG A 1 80 ? 30.432 2.737 -16.838 1 80.17 80 ARG A C 1
ATOM 651 O O . ARG A 1 80 ? 29.246 2.718 -16.501 1 80.17 80 ARG A O 1
ATOM 658 N N . ASN A 1 81 ? 31.098 1.721 -17.364 1 86.08 81 ASN A N 1
ATOM 659 C CA . ASN A 1 81 ? 30.418 0.436 -17.484 1 86.08 81 ASN A CA 1
ATOM 660 C C . ASN A 1 81 ? 29.981 -0.097 -16.123 1 86.08 81 ASN A C 1
ATOM 662 O O . ASN A 1 81 ? 28.914 -0.702 -16.002 1 86.08 81 ASN A O 1
ATOM 666 N N . ALA A 1 82 ? 30.823 0.19 -15.22 1 88.64 82 ALA A N 1
ATOM 667 C CA . ALA A 1 82 ? 30.485 -0.257 -13.871 1 88.64 82 ALA A CA 1
ATOM 668 C C . ALA A 1 82 ? 29.273 0.497 -13.331 1 88.64 82 ALA A C 1
ATOM 670 O O . ALA A 1 82 ? 28.418 -0.089 -12.662 1 88.64 82 ALA A O 1
ATOM 671 N N . ALA A 1 83 ? 29.233 1.746 -13.642 1 91.63 83 ALA A N 1
ATOM 672 C CA . ALA A 1 83 ? 28.111 2.569 -13.199 1 91.63 83 ALA A CA 1
ATOM 673 C C . ALA A 1 83 ? 26.815 2.145 -13.884 1 91.63 83 ALA A C 1
ATOM 675 O O . ALA A 1 83 ? 25.765 2.06 -13.243 1 91.63 83 ALA A O 1
ATOM 676 N N . VAL A 1 84 ? 26.92 1.897 -15.162 1 93.67 84 VAL A N 1
ATOM 677 C CA . VAL A 1 84 ? 25.745 1.486 -15.923 1 93.67 84 VAL A CA 1
ATOM 678 C C . VAL A 1 84 ? 25.276 0.112 -15.448 1 93.67 84 VAL A C 1
ATOM 680 O O . VAL A 1 84 ? 24.077 -0.117 -15.277 1 93.67 84 VAL A O 1
ATOM 683 N N . ARG A 1 85 ? 26.229 -0.786 -15.282 1 94.49 85 ARG A N 1
ATOM 684 C CA . ARG A 1 85 ? 25.886 -2.117 -14.79 1 94.49 85 ARG A CA 1
ATOM 685 C C . ARG A 1 85 ? 25.22 -2.039 -13.42 1 94.49 85 ARG A C 1
ATOM 687 O O . ARG A 1 85 ? 24.262 -2.764 -13.147 1 94.49 85 ARG A O 1
ATOM 694 N N . THR A 1 86 ? 25.766 -1.178 -12.601 1 95.39 86 THR A N 1
ATOM 695 C CA . THR A 1 86 ? 25.188 -0.991 -11.275 1 95.39 86 THR A CA 1
ATOM 696 C C . THR A 1 86 ? 23.749 -0.494 -11.377 1 95.39 86 THR A C 1
ATOM 698 O O . THR A 1 86 ? 22.882 -0.928 -10.617 1 95.39 86 THR A O 1
ATOM 701 N N . SER A 1 87 ? 23.5 0.402 -12.287 1 96.39 87 SER A N 1
ATOM 702 C CA . SER A 1 87 ? 22.154 0.924 -12.499 1 96.39 87 SER A CA 1
ATOM 703 C C . SER A 1 87 ? 21.186 -0.185 -12.895 1 96.39 87 SER A C 1
ATOM 705 O O . SER A 1 87 ? 20.045 -0.217 -12.429 1 96.39 87 SER A O 1
ATOM 707 N N . PHE A 1 88 ? 21.62 -1.131 -13.714 1 97.08 88 PHE A N 1
ATOM 708 C CA . PHE A 1 88 ? 20.79 -2.253 -14.136 1 97.08 88 PHE A CA 1
ATOM 709 C C . PHE A 1 88 ? 20.528 -3.201 -12.971 1 97.08 88 PHE A C 1
ATOM 711 O O . PHE A 1 88 ? 19.402 -3.665 -12.782 1 97.08 88 PHE A O 1
ATOM 718 N N . VAL A 1 89 ? 21.584 -3.444 -12.228 1 97.19 89 VAL A N 1
ATOM 719 C CA . VAL A 1 89 ? 21.471 -4.382 -11.116 1 97.19 89 VAL A CA 1
ATOM 720 C C . VAL A 1 89 ? 20.489 -3.84 -10.08 1 97.19 89 VAL A C 1
ATOM 722 O O . VAL A 1 89 ? 19.623 -4.571 -9.594 1 97.19 89 VAL A O 1
ATOM 725 N N . ILE A 1 90 ? 20.612 -2.577 -9.764 1 97.39 90 ILE A N 1
ATOM 726 C CA . ILE A 1 90 ? 19.733 -1.964 -8.774 1 97.39 90 ILE A CA 1
ATOM 727 C C . ILE A 1 90 ? 18.303 -1.924 -9.308 1 97.39 90 ILE A C 1
ATOM 729 O O . ILE A 1 90 ? 17.352 -2.202 -8.574 1 97.39 90 ILE A O 1
ATOM 733 N N . SER A 1 91 ? 18.127 -1.553 -10.579 1 97.75 91 SER A N 1
ATOM 734 C CA . SER A 1 91 ? 16.798 -1.511 -11.179 1 97.75 91 SER A CA 1
ATOM 735 C C . SER A 1 91 ? 16.145 -2.889 -11.175 1 97.75 91 SER A C 1
ATOM 737 O O . SER A 1 91 ? 14.934 -3.007 -10.98 1 97.75 91 SER A O 1
ATOM 739 N N . HIS A 1 92 ? 16.931 -3.918 -11.448 1 97.9 92 HIS A N 1
ATOM 740 C CA . HIS A 1 92 ? 16.439 -5.289 -11.379 1 97.9 92 HIS A CA 1
ATOM 741 C C . HIS A 1 92 ? 15.917 -5.618 -9.984 1 97.9 92 HIS A C 1
ATOM 743 O O . HIS A 1 92 ? 14.855 -6.227 -9.842 1 97.9 92 HIS A O 1
ATOM 749 N N . LYS A 1 93 ? 16.696 -5.189 -9.032 1 96.99 93 LYS A N 1
ATOM 750 C CA . LYS A 1 93 ? 16.3 -5.456 -7.652 1 96.99 93 LYS A CA 1
ATOM 751 C C . LYS A 1 93 ? 15.034 -4.688 -7.285 1 96.99 93 LYS A C 1
ATOM 753 O O . LYS A 1 93 ? 14.193 -5.19 -6.536 1 96.99 93 LYS A O 1
ATOM 758 N N . ILE A 1 94 ? 14.907 -3.481 -7.751 1 96.92 94 ILE A N 1
ATOM 759 C CA . ILE A 1 94 ? 13.725 -2.663 -7.505 1 96.92 94 ILE A CA 1
ATOM 760 C C . ILE A 1 94 ? 12.489 -3.357 -8.073 1 96.92 94 ILE A C 1
ATOM 762 O O . ILE A 1 94 ? 11.476 -3.496 -7.384 1 96.92 94 ILE A O 1
ATOM 766 N N . ALA A 1 95 ? 12.552 -3.794 -9.269 1 96.34 95 ALA A N 1
ATOM 767 C CA . ALA A 1 95 ? 11.426 -4.459 -9.919 1 96.34 95 ALA A CA 1
ATOM 768 C C . ALA A 1 95 ? 11.128 -5.803 -9.259 1 96.34 95 ALA A C 1
ATOM 770 O O . ALA A 1 95 ? 9.964 -6.157 -9.055 1 96.34 95 ALA A O 1
ATOM 771 N N . ARG A 1 96 ? 12.154 -6.56 -8.955 1 95.46 96 ARG A N 1
ATOM 772 C CA . ARG A 1 96 ? 12 -7.885 -8.364 1 95.46 96 ARG A CA 1
ATOM 773 C C . ARG A 1 96 ? 11.318 -7.802 -7.003 1 95.46 96 ARG A C 1
ATOM 775 O O . ARG A 1 96 ? 10.554 -8.695 -6.63 1 95.46 96 ARG A O 1
ATOM 782 N N . ASN A 1 97 ? 11.608 -6.74 -6.319 1 93.39 97 ASN A N 1
ATOM 783 C CA . ASN A 1 97 ? 11.038 -6.576 -4.986 1 93.39 97 ASN A CA 1
ATOM 784 C C . ASN A 1 97 ? 9.79 -5.699 -5.013 1 93.39 97 ASN A C 1
ATOM 786 O O . ASN A 1 97 ? 9.327 -5.239 -3.968 1 93.39 97 ASN A O 1
ATOM 790 N N . SER A 1 98 ? 9.275 -5.391 -6.171 1 92.13 98 SER A N 1
ATOM 791 C CA . SER A 1 98 ? 8.025 -4.668 -6.378 1 92.13 98 SER A CA 1
ATOM 792 C C . SER A 1 98 ? 8.064 -3.294 -5.718 1 92.13 98 SER A C 1
ATOM 794 O O . SER A 1 98 ? 7.11 -2.894 -5.049 1 92.13 98 SER A O 1
ATOM 796 N N . LYS A 1 99 ? 9.232 -2.66 -5.781 1 93.37 99 LYS A N 1
ATOM 797 C CA . LYS A 1 99 ? 9.361 -1.289 -5.297 1 93.37 99 LYS A CA 1
ATOM 798 C C . LYS A 1 99 ? 9.03 -0.284 -6.397 1 93.37 99 LYS A C 1
ATOM 800 O O . LYS A 1 99 ? 9.166 -0.588 -7.584 1 93.37 99 LYS A O 1
ATOM 805 N N . PRO A 1 100 ? 8.523 0.918 -5.999 1 92.55 100 PRO A N 1
ATOM 806 C CA . PRO A 1 100 ? 8.268 1.944 -7.013 1 92.55 100 PRO A CA 1
ATOM 807 C C . PRO A 1 100 ? 9.535 2.376 -7.747 1 92.55 100 PRO A C 1
ATOM 809 O O . PRO A 1 100 ? 10.634 2.291 -7.193 1 92.55 100 PRO A O 1
ATOM 812 N N . PHE A 1 101 ? 9.377 2.878 -8.929 1 94.29 101 PHE A N 1
ATOM 813 C CA . PHE A 1 101 ? 10.505 3.301 -9.751 1 94.29 101 PHE A CA 1
ATOM 814 C C . PHE A 1 101 ? 11.258 4.448 -9.088 1 94.29 101 PHE A C 1
ATOM 816 O O . PHE A 1 101 ? 12.466 4.599 -9.282 1 94.29 101 PHE A O 1
ATOM 823 N N . SER A 1 102 ? 10.58 5.228 -8.325 1 93.14 102 SER A N 1
ATOM 824 C CA . SER A 1 102 ? 11.173 6.387 -7.665 1 93.14 102 SER A CA 1
ATOM 825 C C . SER A 1 102 ? 12.124 5.963 -6.551 1 93.14 102 SER A C 1
ATOM 827 O O . SER A 1 102 ? 12.912 6.772 -6.058 1 93.14 102 SER A O 1
ATOM 829 N N . ASP A 1 103 ? 12.034 4.703 -6.15 1 94.47 103 ASP A N 1
ATOM 830 C CA . ASP A 1 103 ? 12.912 4.218 -5.089 1 94.47 103 ASP A CA 1
ATOM 831 C C . ASP A 1 103 ? 14.368 4.197 -5.548 1 94.47 103 ASP A C 1
ATOM 833 O O . ASP A 1 103 ? 15.281 4.085 -4.728 1 94.47 103 ASP A O 1
ATOM 837 N N . GLY A 1 104 ? 14.544 4.28 -6.867 1 95.98 104 GLY A N 1
ATOM 838 C CA . GLY A 1 104 ? 15.909 4.432 -7.344 1 95.98 104 GLY A CA 1
ATOM 839 C C . GLY A 1 104 ? 16.62 5.631 -6.745 1 95.98 104 GLY A C 1
ATOM 840 O O . GLY A 1 104 ? 17.788 5.538 -6.36 1 95.98 104 GLY A O 1
ATOM 841 N N . GLU A 1 105 ? 15.954 6.676 -6.622 1 96.1 105 GLU A N 1
ATOM 842 C CA . GLU A 1 105 ? 16.521 7.891 -6.043 1 96.1 105 GLU A CA 1
ATOM 843 C C . GLU A 1 105 ? 16.806 7.712 -4.555 1 96.1 105 GLU A C 1
ATOM 845 O O . GLU A 1 105 ? 17.829 8.182 -4.053 1 96.1 105 GLU A O 1
ATOM 850 N N . PHE A 1 106 ? 15.934 7.101 -3.932 1 95.96 106 PHE A N 1
ATOM 851 C CA . PHE A 1 106 ? 16.111 6.8 -2.516 1 95.96 106 PHE A CA 1
ATOM 852 C C . PHE A 1 106 ? 17.363 5.958 -2.294 1 95.96 106 PHE A C 1
ATOM 854 O O . PHE A 1 106 ? 18.163 6.25 -1.403 1 95.96 106 PHE A O 1
ATOM 861 N N . VAL A 1 107 ? 17.482 4.878 -3.094 1 96.95 107 VAL A N 1
ATOM 862 C CA . VAL A 1 107 ? 18.642 3.999 -2.993 1 96.95 107 VAL A CA 1
ATOM 863 C C . VAL A 1 107 ? 19.915 4.788 -3.293 1 96.95 107 VAL A C 1
ATOM 865 O O . VAL A 1 107 ? 20.935 4.611 -2.623 1 96.95 107 VAL A O 1
ATOM 868 N N . LYS A 1 108 ? 19.881 5.614 -4.291 1 96.3 108 LYS A N 1
ATOM 869 C CA . LYS A 1 108 ? 21.041 6.427 -4.646 1 96.3 108 LYS A CA 1
ATOM 870 C C . LYS A 1 108 ? 21.461 7.321 -3.483 1 96.3 108 LYS A C 1
ATOM 872 O O . LYS A 1 108 ? 22.652 7.451 -3.192 1 96.3 108 LYS A O 1
ATOM 877 N N . GLU A 1 109 ? 20.486 7.922 -2.839 1 95.72 109 GLU A N 1
ATOM 878 C CA . GLU A 1 109 ? 20.775 8.772 -1.688 1 95.72 109 GLU A CA 1
ATOM 879 C C . GLU A 1 109 ? 21.449 7.979 -0.572 1 95.72 109 GLU A C 1
ATOM 881 O O . GLU A 1 109 ? 22.402 8.457 0.048 1 95.72 109 GLU A O 1
ATOM 886 N N . CYS A 1 110 ? 20.934 6.816 -0.27 1 96.12 110 CYS A N 1
ATOM 887 C CA . CYS A 1 110 ? 21.524 5.96 0.754 1 96.12 110 CYS A CA 1
ATOM 888 C C . CYS A 1 110 ? 22.948 5.567 0.382 1 96.12 110 CYS A C 1
ATOM 890 O O . CYS A 1 110 ? 23.834 5.544 1.238 1 96.12 110 CYS A O 1
ATOM 892 N N . LEU A 1 111 ? 23.121 5.278 -0.908 1 95.14 111 LEU A N 1
ATOM 893 C CA . LEU A 1 111 ? 24.438 4.896 -1.407 1 95.14 111 LEU A CA 1
ATOM 894 C C . LEU A 1 111 ? 25.438 6.034 -1.227 1 95.14 111 LEU A C 1
ATOM 896 O O . LEU A 1 111 ? 26.538 5.823 -0.711 1 95.14 111 LEU A O 1
ATOM 900 N N . LEU A 1 112 ? 25.047 7.204 -1.611 1 94.91 112 LEU A N 1
ATOM 901 C CA . LEU A 1 112 ? 25.945 8.352 -1.565 1 94.91 112 LEU A CA 1
ATOM 902 C C . LEU A 1 112 ? 26.296 8.711 -0.125 1 94.91 112 LEU A C 1
ATOM 904 O O . LEU A 1 112 ? 27.453 9.01 0.18 1 94.91 112 LEU A O 1
ATOM 908 N N . ASP A 1 113 ? 25.308 8.644 0.715 1 94.3 113 ASP A N 1
ATOM 909 C CA . ASP A 1 113 ? 25.561 8.954 2.118 1 94.3 113 ASP A CA 1
ATOM 910 C C . ASP A 1 113 ? 26.47 7.906 2.757 1 94.3 113 ASP A C 1
ATOM 912 O O . ASP A 1 113 ? 27.326 8.237 3.58 1 94.3 113 ASP A O 1
ATOM 916 N N . SER A 1 114 ? 26.251 6.648 2.411 1 93.68 114 SER A N 1
ATOM 917 C CA . SER A 1 114 ? 27.067 5.57 2.959 1 93.68 114 SER A CA 1
ATOM 918 C C . SER A 1 114 ? 28.517 5.688 2.503 1 93.68 114 SER A C 1
ATOM 920 O O . SER A 1 114 ? 29.44 5.56 3.31 1 93.68 114 SER A O 1
ATOM 922 N N . VAL A 1 115 ? 28.679 5.998 1.211 1 92.53 115 VAL A N 1
ATOM 923 C CA . VAL A 1 115 ? 30.02 6.092 0.643 1 92.53 115 VAL A CA 1
ATOM 924 C C . VAL A 1 115 ? 30.732 7.323 1.199 1 92.53 115 VAL A C 1
ATOM 926 O O . VAL A 1 115 ? 31.938 7.288 1.455 1 92.53 115 VAL A O 1
ATOM 929 N N . ALA A 1 116 ? 29.978 8.385 1.409 1 91.32 116 ALA A N 1
ATOM 930 C CA . ALA A 1 116 ? 30.552 9.607 1.966 1 91.32 116 ALA A CA 1
ATOM 931 C C . ALA A 1 116 ? 31.087 9.369 3.375 1 91.32 116 ALA A C 1
ATOM 933 O O . ALA A 1 116 ? 32.073 9.986 3.784 1 91.32 116 ALA A O 1
ATOM 934 N N . LEU A 1 117 ? 30.516 8.459 4.107 1 90.44 117 LEU A N 1
ATOM 935 C CA . LEU A 1 117 ? 30.9 8.199 5.49 1 90.44 117 LEU A CA 1
ATOM 936 C C . LEU A 1 117 ? 32.003 7.148 5.56 1 90.44 117 LEU A C 1
ATOM 938 O O . LEU A 1 117 ? 32.903 7.241 6.397 1 90.44 117 LEU A O 1
ATOM 942 N N . ILE A 1 118 ? 31.949 6.151 4.629 1 88.64 118 ILE A N 1
ATOM 943 C CA . ILE A 1 118 ? 32.855 5.013 4.735 1 88.64 118 ILE A CA 1
ATOM 944 C C . ILE A 1 118 ? 34.052 5.218 3.809 1 88.64 118 ILE A C 1
ATOM 946 O O . ILE A 1 118 ? 35.194 4.955 4.194 1 88.64 118 ILE A O 1
ATOM 950 N N . CYS A 1 119 ? 33.727 5.613 2.58 1 87.38 119 CYS A N 1
ATOM 951 C CA . CYS A 1 119 ? 34.8 5.797 1.609 1 87.38 119 CYS A CA 1
ATOM 952 C C . CYS A 1 119 ? 34.566 7.046 0.768 1 87.38 119 CYS A C 1
ATOM 954 O O . CYS A 1 119 ? 34.301 6.951 -0.431 1 87.38 119 CYS A O 1
ATOM 956 N N . PRO A 1 120 ? 34.846 8.176 1.336 1 86.6 120 PRO A N 1
ATOM 957 C CA . PRO A 1 120 ? 34.559 9.447 0.666 1 86.6 120 PRO A CA 1
ATOM 958 C C . PRO A 1 120 ? 35.356 9.627 -0.624 1 86.6 120 PRO A C 1
ATOM 960 O O . PRO A 1 120 ? 34.914 10.334 -1.533 1 86.6 120 PRO A O 1
ATOM 963 N N . GLU A 1 121 ? 36.462 8.922 -0.829 1 84.21 121 GLU A N 1
ATOM 964 C CA . GLU A 1 121 ? 37.326 9.085 -1.993 1 84.21 121 GLU A CA 1
ATOM 965 C C . GLU A 1 121 ? 36.672 8.518 -3.25 1 84.21 121 GLU A C 1
ATOM 967 O O . GLU A 1 121 ? 37 8.928 -4.366 1 84.21 121 GLU A O 1
ATOM 972 N N . THR A 1 122 ? 35.803 7.628 -3.043 1 84.34 122 THR A N 1
ATOM 973 C CA . THR A 1 122 ? 35.178 6.982 -4.193 1 84.34 122 THR A CA 1
ATOM 974 C C . THR A 1 122 ? 33.795 7.57 -4.458 1 84.34 122 THR A C 1
ATOM 976 O O . THR A 1 122 ? 33.029 7.032 -5.26 1 84.34 122 THR A O 1
ATOM 979 N N . LYS A 1 123 ? 33.406 8.584 -3.844 1 88.6 123 LYS A N 1
ATOM 980 C CA . LYS A 1 123 ? 32.068 9.164 -3.912 1 88.6 123 LYS A CA 1
ATOM 981 C C . LYS A 1 123 ? 31.718 9.574 -5.34 1 88.6 123 LYS A C 1
ATOM 983 O O . LYS A 1 123 ? 30.573 9.423 -5.772 1 88.6 123 LYS A O 1
ATOM 988 N N . SER A 1 124 ? 32.661 10.039 -6.077 1 87.39 124 SER A N 1
ATOM 989 C CA . SER A 1 124 ? 32.427 10.521 -7.434 1 87.39 124 SER A CA 1
ATOM 990 C C . SER A 1 124 ? 31.983 9.389 -8.355 1 87.39 124 SER A C 1
ATOM 992 O O . SER A 1 124 ? 31.146 9.591 -9.237 1 87.39 124 SER A O 1
ATOM 994 N N . ALA A 1 125 ? 32.563 8.242 -8.144 1 87.01 125 ALA A N 1
ATOM 995 C CA . ALA A 1 125 ? 32.2 7.084 -8.957 1 87.01 125 ALA A CA 1
ATOM 996 C C . ALA A 1 125 ? 30.736 6.707 -8.753 1 87.01 125 ALA A C 1
ATOM 998 O O . ALA A 1 125 ? 30.062 6.279 -9.693 1 87.01 125 ALA A O 1
ATOM 999 N N . PHE A 1 126 ? 30.284 6.919 -7.581 1 92.11 126 PHE A N 1
ATOM 1000 C CA . PHE A 1 126 ? 28.916 6.541 -7.246 1 92.11 126 PHE A CA 1
ATOM 1001 C C . PHE A 1 126 ? 27.932 7.611 -7.703 1 92.11 126 PHE A C 1
ATOM 1003 O O . PHE A 1 126 ? 26.752 7.325 -7.919 1 92.11 126 PHE A O 1
ATOM 1010 N N . GLU A 1 127 ? 28.368 8.833 -7.801 1 92.17 127 GLU A N 1
ATOM 1011 C CA . GLU A 1 127 ? 27.518 9.918 -8.282 1 92.17 127 GLU A CA 1
ATOM 1012 C C . GLU A 1 127 ? 27.125 9.706 -9.741 1 92.17 127 GLU A C 1
ATOM 1014 O O . GLU A 1 127 ? 26.087 10.198 -10.188 1 92.17 127 GLU A O 1
ATOM 1019 N N . ASN A 1 128 ? 27.871 8.887 -10.434 1 90.1 128 ASN A N 1
ATOM 1020 C CA . ASN A 1 128 ? 27.645 8.666 -11.859 1 90.1 128 ASN A CA 1
ATOM 1021 C C . ASN A 1 128 ? 26.588 7.592 -12.098 1 90.1 128 ASN A C 1
ATOM 1023 O O . ASN A 1 128 ? 26.183 7.356 -13.238 1 90.1 128 ASN A O 1
ATOM 1027 N N . ILE A 1 129 ? 26.155 6.989 -11.102 1 93.78 129 ILE A N 1
ATOM 1028 C CA . ILE A 1 129 ? 25.102 5.989 -11.239 1 93.78 129 ILE A CA 1
ATOM 1029 C C . ILE A 1 129 ? 23.761 6.679 -11.474 1 93.78 129 ILE A C 1
ATOM 1031 O O . ILE A 1 129 ? 23.34 7.52 -10.676 1 93.78 129 ILE A O 1
ATOM 1035 N N . SER A 1 130 ? 23.091 6.433 -12.543 1 93.84 130 SER A N 1
ATOM 1036 C CA . SER A 1 130 ? 21.796 7.039 -12.834 1 93.84 130 SER A CA 1
ATOM 1037 C C . SER A 1 130 ? 20.652 6.168 -12.327 1 93.84 130 SER A C 1
ATOM 1039 O O . SER A 1 130 ? 20.452 5.052 -12.811 1 93.84 130 SER A O 1
ATOM 1041 N N . LEU A 1 131 ? 19.962 6.677 -11.407 1 96.49 131 LEU A N 1
ATOM 1042 C CA . LEU A 1 131 ? 18.862 5.925 -10.814 1 96.49 131 LEU A CA 1
ATOM 1043 C C . LEU A 1 131 ? 17.616 6.794 -10.686 1 96.49 131 LEU A C 1
ATOM 1045 O O . LEU A 1 131 ? 16.855 6.659 -9.725 1 96.49 131 LEU A O 1
ATOM 1049 N N . SER A 1 132 ? 17.447 7.723 -11.586 1 95.64 132 SER A N 1
ATOM 1050 C CA . SER A 1 132 ? 16.214 8.503 -11.611 1 95.64 132 SER A CA 1
ATOM 1051 C C . SER A 1 132 ? 15.013 7.627 -11.948 1 95.64 132 SER A C 1
ATOM 1053 O O . SER A 1 132 ? 15.171 6.52 -12.469 1 95.64 132 SER A O 1
ATOM 1055 N N . ARG A 1 133 ? 13.89 8.115 -11.675 1 94.91 133 ARG A N 1
ATOM 1056 C CA . ARG A 1 133 ? 12.659 7.378 -11.941 1 94.91 133 ARG A CA 1
ATOM 1057 C C . ARG A 1 133 ? 12.576 6.962 -13.406 1 94.91 133 ARG A C 1
ATOM 1059 O O . ARG A 1 133 ? 12.236 5.818 -13.714 1 94.91 133 ARG A O 1
ATOM 1066 N N . ARG A 1 134 ? 12.852 7.856 -14.32 1 93.8 134 ARG A N 1
ATOM 1067 C CA . ARG A 1 134 ? 12.773 7.602 -15.755 1 93.8 134 ARG A CA 1
ATOM 1068 C C . ARG A 1 134 ? 13.81 6.571 -16.187 1 93.8 134 ARG A C 1
ATOM 1070 O O . ARG A 1 134 ? 13.515 5.685 -16.991 1 93.8 134 ARG A O 1
ATOM 1077 N N . THR A 1 135 ? 14.995 6.73 -15.629 1 95.41 135 THR A N 1
ATOM 1078 C CA . THR A 1 135 ? 16.059 5.794 -15.976 1 95.41 135 THR A CA 1
ATOM 1079 C C . THR A 1 135 ? 15.721 4.387 -15.491 1 95.41 135 THR A C 1
ATOM 1081 O O . THR A 1 135 ? 15.908 3.412 -16.221 1 95.41 135 THR A O 1
ATOM 1084 N N . VAL A 1 136 ? 15.288 4.281 -14.27 1 96.94 136 VAL A N 1
ATOM 1085 C CA . VAL A 1 136 ? 14.935 2.988 -13.694 1 96.94 136 VAL A CA 1
ATOM 1086 C C . VAL A 1 136 ? 13.843 2.329 -14.534 1 96.94 136 VAL A C 1
ATOM 1088 O O . VAL A 1 136 ? 13.897 1.127 -14.802 1 96.94 136 VAL A O 1
ATOM 1091 N N . ALA A 1 137 ? 12.825 3.101 -14.949 1 96.34 137 ALA A N 1
ATOM 1092 C CA . ALA A 1 137 ? 11.747 2.575 -15.782 1 96.34 137 ALA A CA 1
ATOM 1093 C C . ALA A 1 137 ? 12.292 2.005 -17.088 1 96.34 137 ALA A C 1
ATOM 1095 O O . ALA A 1 137 ? 11.888 0.921 -17.516 1 96.34 137 ALA A O 1
ATOM 1096 N N . ARG A 1 138 ? 13.182 2.73 -17.706 1 95.83 138 ARG A N 1
ATOM 1097 C CA . ARG A 1 138 ? 13.768 2.289 -18.968 1 95.83 138 ARG A CA 1
ATOM 1098 C C . ARG A 1 138 ? 14.599 1.025 -18.773 1 95.83 138 ARG A C 1
ATOM 1100 O O . ARG A 1 138 ? 14.555 0.114 -19.602 1 95.83 138 ARG A O 1
ATOM 1107 N N . ARG A 1 139 ? 15.393 1.002 -17.738 1 97.27 139 ARG A N 1
ATOM 1108 C CA . ARG A 1 139 ? 16.202 -0.179 -17.452 1 97.27 139 ARG A CA 1
ATOM 1109 C C . ARG A 1 139 ? 15.322 -1.404 -17.226 1 97.27 139 ARG A C 1
ATOM 1111 O O . ARG A 1 139 ? 15.665 -2.508 -17.652 1 97.27 139 ARG A O 1
ATOM 1118 N N . ILE A 1 140 ? 14.242 -1.228 -16.519 1 97.24 140 ILE A N 1
ATOM 1119 C CA . ILE A 1 140 ? 13.321 -2.325 -16.242 1 97.24 140 ILE A CA 1
ATOM 1120 C C . ILE A 1 140 ? 12.737 -2.852 -17.55 1 97.24 140 ILE A C 1
ATOM 1122 O O . ILE A 1 140 ? 12.612 -4.064 -17.738 1 97.24 140 ILE A O 1
ATOM 1126 N N . GLU A 1 141 ? 12.394 -1.942 -18.449 1 96.93 141 GLU A N 1
ATOM 1127 C CA . GLU A 1 141 ? 11.918 -2.346 -19.769 1 96.93 141 GLU A CA 1
ATOM 1128 C C . GLU A 1 141 ? 12.965 -3.178 -20.503 1 96.93 141 GLU A C 1
ATOM 1130 O O . GLU A 1 141 ? 12.642 -4.206 -21.101 1 96.93 141 GLU A O 1
ATOM 1135 N N . ASP A 1 142 ? 14.173 -2.696 -20.421 1 96.49 142 ASP A N 1
ATOM 1136 C CA . ASP A 1 142 ? 15.269 -3.383 -21.097 1 96.49 142 ASP A CA 1
ATOM 1137 C C . ASP A 1 142 ? 15.501 -4.769 -20.498 1 96.49 142 ASP A C 1
ATOM 1139 O O . ASP A 1 142 ? 15.738 -5.734 -21.227 1 96.49 142 ASP A O 1
ATOM 1143 N N . ILE A 1 143 ? 15.472 -4.822 -19.242 1 97.79 143 ILE A N 1
ATOM 1144 C CA . ILE A 1 143 ? 15.678 -6.095 -18.56 1 97.79 143 ILE A CA 1
ATOM 1145 C C . ILE A 1 143 ? 14.563 -7.069 -18.938 1 97.79 143 ILE A C 1
ATOM 1147 O O . ILE A 1 143 ? 14.823 -8.24 -19.222 1 97.79 143 ILE A O 1
ATOM 1151 N N . ALA A 1 144 ? 13.319 -6.594 -18.873 1 97.19 144 ALA A N 1
ATOM 1152 C CA . ALA A 1 144 ? 12.181 -7.43 -19.248 1 97.19 144 ALA A CA 1
ATOM 1153 C C . ALA A 1 144 ? 12.333 -7.955 -20.673 1 97.19 144 ALA A C 1
ATOM 1155 O O . ALA A 1 144 ? 12.029 -9.118 -20.949 1 97.19 144 ALA A O 1
ATOM 1156 N N . GLY A 1 145 ? 12.788 -7.039 -21.543 1 95.66 145 GLY A N 1
ATOM 1157 C CA . GLY A 1 145 ? 13.037 -7.46 -22.913 1 95.66 145 GLY A CA 1
ATOM 1158 C C . GLY A 1 145 ? 14.097 -8.539 -23.022 1 95.66 145 GLY A C 1
ATOM 1159 O O . GLY A 1 145 ? 13.971 -9.46 -23.832 1 95.66 145 GLY A O 1
ATOM 1160 N N . ASN A 1 146 ? 15.124 -8.387 -22.258 1 96.06 146 ASN A N 1
ATOM 1161 C CA . ASN A 1 146 ? 16.18 -9.394 -22.232 1 96.06 146 ASN A CA 1
ATOM 1162 C C . ASN A 1 146 ? 15.655 -10.745 -21.756 1 96.06 146 ASN A C 1
ATOM 1164 O O . ASN A 1 146 ? 16.012 -11.785 -22.311 1 96.06 146 ASN A O 1
ATOM 1168 N N . LEU A 1 147 ? 14.84 -10.731 -20.758 1 96.88 147 LEU A N 1
ATOM 1169 C CA . LEU A 1 147 ? 14.263 -11.962 -20.228 1 96.88 147 LEU A CA 1
ATOM 1170 C C . LEU A 1 147 ? 13.355 -12.624 -21.259 1 96.88 147 LEU A C 1
ATOM 1172 O O . LEU A 1 147 ? 13.344 -13.851 -21.387 1 96.88 147 LEU A O 1
ATOM 1176 N N . GLU A 1 148 ? 12.58 -11.816 -21.938 1 95.36 148 GLU A N 1
ATOM 1177 C CA . GLU A 1 148 ? 11.707 -12.331 -22.988 1 95.36 148 GLU A CA 1
ATOM 1178 C C . GLU A 1 148 ? 12.513 -13.002 -24.097 1 95.36 148 GLU A C 1
ATOM 1180 O O . GLU A 1 148 ? 12.128 -14.061 -24.597 1 95.36 148 GLU A O 1
ATOM 1185 N N . LEU A 1 149 ? 13.599 -12.389 -24.455 1 94.74 149 LEU A N 1
ATOM 1186 C CA . LEU A 1 149 ? 14.46 -12.944 -25.494 1 94.74 149 LEU A CA 1
ATOM 1187 C C . LEU A 1 149 ? 15.079 -14.261 -25.04 1 94.74 149 LEU A C 1
ATOM 1189 O O . LEU A 1 149 ? 15.195 -15.202 -25.829 1 94.74 149 LEU A O 1
ATOM 1193 N N . GLN A 1 150 ? 15.476 -14.287 -23.836 1 95.69 150 GLN A N 1
ATOM 1194 C CA . GLN A 1 150 ? 16.048 -15.516 -23.297 1 95.69 150 GLN A CA 1
ATOM 1195 C C . GLN A 1 150 ? 15.008 -16.632 -23.248 1 95.69 150 GLN A C 1
ATOM 1197 O O . GLN A 1 150 ? 15.324 -17.794 -23.512 1 95.69 150 GLN A O 1
ATOM 1202 N N . LEU A 1 151 ? 13.805 -16.305 -22.889 1 96.68 151 LEU A N 1
ATOM 1203 C CA . LEU A 1 151 ? 12.739 -17.3 -22.87 1 96.68 151 LEU A CA 1
ATOM 1204 C C . LEU A 1 151 ? 12.462 -17.828 -24.273 1 96.68 151 LEU A C 1
ATOM 1206 O O . LEU A 1 151 ? 12.256 -19.029 -24.46 1 96.68 151 LEU A O 1
ATOM 1210 N N . LYS A 1 152 ? 12.425 -16.922 -25.212 1 95.96 152 LYS A N 1
ATOM 1211 C CA . LYS A 1 152 ? 12.225 -17.314 -26.604 1 95.96 152 LYS A CA 1
ATOM 1212 C C . LYS A 1 152 ? 13.301 -18.296 -27.059 1 95.96 152 LYS A C 1
ATOM 1214 O O . LYS A 1 152 ? 13.002 -19.285 -27.732 1 95.96 152 LYS A O 1
ATOM 1219 N N . SER A 1 153 ? 14.489 -18.012 -26.648 1 94.36 153 SER A N 1
ATOM 1220 C CA . SER A 1 153 ? 15.601 -18.89 -26.998 1 94.36 153 SER A CA 1
ATOM 1221 C C . SER A 1 153 ? 15.447 -20.262 -26.35 1 94.36 153 SER A C 1
ATOM 1223 O O . SER A 1 153 ? 15.688 -21.287 -26.991 1 94.36 153 SER A O 1
ATOM 1225 N N . ARG A 1 154 ? 15.02 -20.32 -25.16 1 94.9 154 ARG A N 1
ATOM 1226 C CA . ARG A 1 154 ? 14.815 -21.58 -24.454 1 94.9 154 ARG A CA 1
ATOM 1227 C C . ARG A 1 154 ? 13.638 -22.352 -25.042 1 94.9 154 ARG A C 1
ATOM 1229 O O . ARG A 1 154 ? 13.671 -23.581 -25.119 1 94.9 154 ARG A O 1
ATOM 1236 N N . ALA A 1 155 ? 12.619 -21.644 -25.396 1 95.79 155 ALA A N 1
ATOM 1237 C CA . ALA A 1 155 ? 11.391 -22.246 -25.907 1 95.79 155 ALA A CA 1
ATOM 1238 C C . ALA A 1 155 ? 11.642 -22.968 -27.228 1 95.79 155 ALA A C 1
ATOM 1240 O O . ALA A 1 155 ? 10.929 -23.914 -27.571 1 95.79 155 ALA A O 1
ATOM 1241 N N . ALA A 1 156 ? 12.673 -22.536 -27.925 1 94.35 156 ALA A N 1
ATOM 1242 C CA . ALA A 1 156 ? 13.011 -23.158 -29.203 1 94.35 156 ALA A CA 1
ATOM 1243 C C . ALA A 1 156 ? 13.43 -24.612 -29.012 1 94.35 156 ALA A C 1
ATOM 1245 O O . ALA A 1 156 ? 13.269 -25.435 -29.916 1 94.35 156 ALA A O 1
ATOM 1246 N N . ASP A 1 157 ? 13.858 -24.95 -27.843 1 94.54 157 ASP A N 1
ATOM 1247 C CA . ASP A 1 157 ? 14.386 -26.284 -27.576 1 94.54 157 ASP A CA 1
ATOM 1248 C C . ASP A 1 157 ? 13.336 -27.167 -26.905 1 94.54 157 ASP A C 1
ATOM 1250 O O . ASP A 1 157 ? 13.607 -28.324 -26.579 1 94.54 157 ASP A O 1
ATOM 1254 N N . PHE A 1 158 ? 12.149 -26.74 -26.771 1 97.07 158 PHE A N 1
ATOM 1255 C CA . PHE A 1 158 ? 11.122 -27.512 -26.083 1 97.07 158 PHE A CA 1
ATOM 1256 C C . PHE A 1 158 ? 10.635 -28.664 -26.954 1 97.07 158 PHE A C 1
ATOM 1258 O O . PHE A 1 158 ? 10.408 -28.489 -28.153 1 97.07 158 PHE A O 1
ATOM 1265 N N . ASP A 1 159 ? 10.513 -29.776 -26.429 1 96.46 159 ASP A N 1
ATOM 1266 C CA . ASP A 1 159 ? 9.84 -30.892 -27.086 1 96.46 159 ASP A CA 1
ATOM 1267 C C . ASP A 1 159 ? 8.323 -30.775 -26.95 1 96.46 159 ASP A C 1
ATOM 1269 O O . ASP A 1 159 ? 7.584 -31.113 -27.877 1 96.46 159 ASP A O 1
ATOM 1273 N N . CYS A 1 160 ? 7.873 -30.386 -25.814 1 96.41 160 CYS A N 1
ATOM 1274 C CA . CYS A 1 160 ? 6.464 -30.089 -25.579 1 96.41 160 CYS A CA 1
ATOM 1275 C C . CYS A 1 160 ? 6.301 -29.082 -24.446 1 96.41 160 CYS A C 1
ATOM 1277 O O . CYS A 1 160 ? 7.255 -28.799 -23.72 1 96.41 160 CYS A O 1
ATOM 1279 N N . PHE A 1 161 ? 5.163 -28.461 -24.328 1 97.54 161 PHE A N 1
ATOM 1280 C CA . PHE A 1 161 ? 4.926 -27.457 -23.298 1 97.54 161 PHE A CA 1
ATOM 1281 C C . PHE A 1 161 ? 3.453 -27.415 -22.912 1 97.54 161 PHE A C 1
ATOM 1283 O O . PHE A 1 161 ? 2.617 -28.046 -23.562 1 97.54 161 PHE A O 1
ATOM 1290 N N . SER A 1 162 ? 3.146 -26.837 -21.838 1 97.29 162 SER A N 1
ATOM 1291 C CA . SER A 1 162 ? 1.792 -26.627 -21.335 1 97.29 162 SER A CA 1
ATOM 1292 C C . SER A 1 162 ? 1.587 -25.184 -20.884 1 97.29 162 SER A C 1
ATOM 1294 O O . SER A 1 162 ? 2.554 -24.44 -20.709 1 97.29 162 SER A O 1
ATOM 1296 N N . LEU A 1 163 ? 0.29 -24.792 -20.748 1 96.25 163 LEU A N 1
ATOM 1297 C CA . LEU A 1 163 ? -0.041 -23.422 -20.373 1 96.25 163 LEU A CA 1
ATOM 1298 C C . LEU A 1 163 ? -0.948 -23.398 -19.147 1 96.25 163 LEU A C 1
ATOM 1300 O O . LEU A 1 163 ? -1.752 -24.311 -18.946 1 96.25 163 LEU A O 1
ATOM 1304 N N . ALA A 1 164 ? -0.767 -22.521 -18.338 1 95.04 164 ALA A N 1
ATOM 1305 C CA . ALA A 1 164 ? -1.69 -22.175 -17.261 1 95.04 164 ALA A CA 1
ATOM 1306 C C . ALA A 1 164 ? -2.221 -20.754 -17.429 1 95.04 164 ALA A C 1
ATOM 1308 O O . ALA A 1 164 ? -1.446 -19.811 -17.604 1 95.04 164 ALA A O 1
ATOM 1309 N N . LEU A 1 165 ? -3.515 -20.592 -17.426 1 93.1 165 LEU A N 1
ATOM 1310 C CA . LEU A 1 165 ? -4.145 -19.305 -17.702 1 93.1 165 LEU A CA 1
ATOM 1311 C C . LEU A 1 165 ? -5.069 -18.896 -16.56 1 93.1 165 LEU A C 1
ATOM 1313 O O . LEU A 1 165 ? -5.761 -19.739 -15.984 1 93.1 165 LEU A O 1
ATOM 1317 N N . ASP A 1 166 ? -5.031 -17.705 -16.251 1 90.75 166 ASP A N 1
ATOM 1318 C CA . ASP A 1 166 ? -5.957 -17.121 -15.285 1 90.75 166 ASP A CA 1
ATOM 1319 C C . ASP A 1 166 ? -6.117 -15.62 -15.516 1 90.75 166 ASP A C 1
ATOM 1321 O O . ASP A 1 166 ? -5.251 -14.983 -16.12 1 90.75 166 ASP A O 1
ATOM 1325 N N . GLU A 1 167 ? -7.226 -15.11 -15.17 1 89.66 167 GLU A N 1
ATOM 1326 C CA . GLU A 1 167 ? -7.53 -13.696 -15.367 1 89.66 167 GLU A CA 1
ATOM 1327 C C . GLU A 1 167 ? -7.955 -13.036 -14.058 1 89.66 167 GLU A C 1
ATOM 1329 O O . GLU A 1 167 ? -8.653 -13.647 -13.246 1 89.66 167 GLU A O 1
ATOM 1334 N N . SER A 1 168 ? -7.477 -11.865 -13.823 1 85.24 168 SER A N 1
ATOM 1335 C CA . SER A 1 168 ? -7.877 -11.075 -12.663 1 85.24 168 SER A CA 1
ATOM 1336 C C . SER A 1 168 ? -7.894 -9.586 -12.987 1 85.24 168 SER A C 1
ATOM 1338 O O . SER A 1 168 ? -7.203 -9.136 -13.904 1 85.24 168 SER A O 1
ATOM 1340 N N . CYS A 1 169 ? -8.647 -8.86 -12.282 1 84.98 169 CYS A N 1
ATOM 1341 C CA . CYS A 1 169 ? -8.737 -7.425 -12.523 1 84.98 169 CYS A CA 1
ATOM 1342 C C . CYS A 1 169 ? -7.72 -6.665 -11.68 1 84.98 169 CYS A C 1
ATOM 1344 O O . CYS A 1 169 ? -7.476 -7.02 -10.525 1 84.98 169 CYS A O 1
ATOM 1346 N N . ASP A 1 170 ? -7.161 -5.703 -12.226 1 85.23 170 ASP A N 1
ATOM 1347 C CA . ASP A 1 170 ? -6.289 -4.829 -11.447 1 85.23 170 ASP A CA 1
ATOM 1348 C C . ASP A 1 170 ? -7.085 -3.704 -10.789 1 85.23 170 ASP A C 1
ATOM 1350 O O . ASP A 1 170 ? -8.318 -3.709 -10.818 1 85.23 170 ASP A O 1
ATOM 1354 N N . ILE A 1 171 ? -6.451 -2.806 -10.139 1 79.54 171 ILE A N 1
ATOM 1355 C CA . ILE A 1 171 ? -7.095 -1.785 -9.321 1 79.54 171 ILE A CA 1
ATOM 1356 C C . ILE A 1 171 ? -7.922 -0.857 -10.209 1 79.54 171 ILE A C 1
ATOM 1358 O O . ILE A 1 171 ? -8.875 -0.229 -9.743 1 79.54 171 ILE A O 1
ATOM 1362 N N . ARG A 1 172 ? -7.636 -0.722 -11.536 1 77.4 172 ARG A N 1
ATOM 1363 C CA . ARG A 1 172 ? -8.38 0.13 -12.458 1 77.4 172 ARG A CA 1
ATOM 1364 C C . ARG A 1 172 ? -9.454 -0.666 -13.193 1 77.4 172 ARG A C 1
ATOM 1366 O O . ARG A 1 172 ? -9.971 -0.22 -14.219 1 77.4 172 ARG A O 1
ATOM 1373 N N . ASP A 1 173 ? -9.579 -1.942 -12.759 1 78.6 173 ASP A N 1
ATOM 1374 C CA . ASP A 1 173 ? -10.641 -2.825 -13.229 1 78.6 173 ASP A CA 1
ATOM 1375 C C . ASP A 1 173 ? -10.34 -3.351 -14.63 1 78.6 173 ASP A C 1
ATOM 1377 O O . ASP A 1 173 ? -11.251 -3.74 -15.363 1 78.6 173 ASP A O 1
ATOM 1381 N N . THR A 1 174 ? -9.167 -3.225 -14.956 1 83.46 174 THR A N 1
ATOM 1382 C CA . THR A 1 174 ? -8.729 -3.853 -16.197 1 83.46 174 THR A CA 1
ATOM 1383 C C . THR A 1 174 ? -8.455 -5.339 -15.985 1 83.46 174 THR A C 1
ATOM 1385 O O . THR A 1 174 ? -7.766 -5.719 -15.036 1 83.46 174 THR A O 1
ATOM 1388 N N . ALA A 1 175 ? -9.057 -6.13 -16.836 1 86.62 175 ALA A N 1
ATOM 1389 C CA . ALA A 1 175 ? -8.82 -7.568 -16.741 1 86.62 175 ALA A CA 1
ATOM 1390 C C . ALA A 1 175 ? -7.441 -7.934 -17.281 1 86.62 175 ALA A C 1
ATOM 1392 O O . ALA A 1 175 ? -7.1 -7.591 -18.415 1 86.62 175 ALA A O 1
ATOM 1393 N N . GLN A 1 176 ? -6.694 -8.516 -16.456 1 91.01 176 GLN A N 1
ATOM 1394 C CA . GLN A 1 176 ? -5.356 -8.948 -16.845 1 91.01 176 GLN A CA 1
ATOM 1395 C C . GLN A 1 176 ? -5.296 -10.463 -17.019 1 91.01 176 GLN A C 1
ATOM 1397 O O . GLN A 1 176 ? -5.557 -11.212 -16.076 1 91.01 176 GLN A O 1
ATOM 1402 N N . LEU A 1 177 ? -4.963 -10.885 -18.193 1 93.07 177 LEU A N 1
ATOM 1403 C CA . LEU A 1 177 ? -4.781 -12.306 -18.472 1 93.07 177 LEU A CA 1
ATOM 1404 C C . LEU A 1 177 ? -3.321 -12.711 -18.3 1 93.07 177 LEU A C 1
ATOM 1406 O O . LEU A 1 177 ? -2.432 -12.124 -18.922 1 93.07 177 LEU A O 1
ATOM 1410 N N . LEU A 1 178 ? -3.102 -13.658 -17.455 1 94.84 178 LEU A N 1
ATOM 1411 C CA . LEU A 1 178 ? -1.756 -14.192 -17.276 1 94.84 178 LEU A CA 1
ATOM 1412 C C . LEU A 1 178 ? -1.618 -15.554 -17.947 1 94.84 178 LEU A C 1
ATOM 1414 O O . LEU A 1 178 ? -2.509 -16.399 -17.836 1 94.84 178 LEU A O 1
ATOM 1418 N N . ILE A 1 179 ? -0.579 -15.702 -18.679 1 96.22 179 ILE A N 1
ATOM 1419 C CA . ILE A 1 179 ? -0.269 -16.963 -19.343 1 96.22 179 ILE A CA 1
ATOM 1420 C C . ILE A 1 179 ? 1.087 -17.477 -18.866 1 96.22 179 ILE A C 1
ATOM 1422 O O . ILE A 1 179 ? 2.125 -16.882 -19.166 1 96.22 179 ILE A O 1
ATOM 1426 N N . PHE A 1 180 ? 1.123 -18.537 -18.143 1 96.4 180 PHE A N 1
ATOM 1427 C CA . PHE A 1 180 ? 2.365 -19.185 -17.735 1 96.4 180 PHE A CA 1
ATOM 1428 C C . PHE A 1 180 ? 2.671 -20.38 -18.63 1 96.4 180 PHE A C 1
ATOM 1430 O O . PHE A 1 180 ? 1.761 -21.101 -19.044 1 96.4 180 PHE A O 1
ATOM 1437 N N . LEU A 1 181 ? 3.899 -20.533 -18.856 1 96.55 181 LEU A N 1
ATOM 1438 C CA . LEU A 1 181 ? 4.386 -21.592 -19.733 1 96.55 181 LEU A CA 1
ATOM 1439 C C . LEU A 1 181 ? 5.33 -22.527 -18.985 1 96.55 181 LEU A C 1
ATOM 1441 O O . LEU A 1 181 ? 6.158 -22.075 -18.191 1 96.55 181 LEU A O 1
ATOM 1445 N N . ARG A 1 182 ? 5.107 -23.783 -19.133 1 96.7 182 ARG A N 1
ATOM 1446 C CA . ARG A 1 182 ? 6.029 -24.81 -18.66 1 96.7 182 ARG A CA 1
ATOM 1447 C C . ARG A 1 182 ? 6.506 -25.69 -19.811 1 96.7 182 ARG A C 1
ATOM 1449 O O . ARG A 1 182 ? 5.701 -26.353 -20.467 1 96.7 182 ARG A O 1
ATOM 1456 N N . GLY A 1 183 ? 7.785 -25.639 -20.106 1 97.21 183 GLY A N 1
ATOM 1457 C CA . GLY A 1 183 ? 8.355 -26.431 -21.184 1 97.21 183 GLY A CA 1
ATOM 1458 C C . GLY A 1 183 ? 9.392 -27.429 -20.707 1 97.21 183 GLY A C 1
ATOM 1459 O O . GLY A 1 183 ? 9.972 -27.264 -19.631 1 97.21 183 GLY A O 1
ATOM 1460 N N . ILE A 1 184 ? 9.519 -28.473 -21.464 1 97.6 184 ILE A N 1
ATOM 1461 C CA . ILE A 1 184 ? 10.495 -29.509 -21.146 1 97.6 184 ILE A CA 1
ATOM 1462 C C . ILE A 1 184 ? 11.328 -29.831 -22.384 1 97.6 184 ILE A C 1
ATOM 1464 O O . ILE A 1 184 ? 10.804 -29.874 -23.5 1 97.6 184 ILE A O 1
ATOM 1468 N N . THR A 1 185 ? 12.611 -29.963 -22.215 1 96.92 185 THR A N 1
ATOM 1469 C CA . THR A 1 185 ? 13.518 -30.274 -23.314 1 96.92 185 THR A CA 1
ATOM 1470 C C . THR A 1 185 ? 13.752 -31.779 -23.413 1 96.92 185 THR A C 1
ATOM 1472 O O . THR A 1 185 ? 13.241 -32.547 -22.596 1 96.92 185 THR A O 1
ATOM 1475 N N . ALA A 1 186 ? 14.524 -32.155 -24.408 1 94.22 186 ALA A N 1
ATOM 1476 C CA . ALA A 1 186 ? 14.866 -33.561 -24.607 1 94.22 186 ALA A CA 1
ATOM 1477 C C . ALA A 1 186 ? 15.679 -34.099 -23.433 1 94.22 186 ALA A C 1
ATOM 1479 O O . ALA A 1 186 ? 15.599 -35.285 -23.106 1 94.22 186 ALA A O 1
ATOM 1480 N N . GLU A 1 187 ? 16.357 -33.202 -22.78 1 93.69 187 GLU A N 1
ATOM 1481 C CA . GLU A 1 187 ? 17.185 -33.585 -21.64 1 93.69 187 GLU A CA 1
ATOM 1482 C C . GLU A 1 187 ? 16.42 -33.433 -20.328 1 93.69 187 GLU A C 1
ATOM 1484 O O . GLU A 1 187 ? 17.004 -33.539 -19.247 1 93.69 187 GLU A O 1
ATOM 1489 N N . PHE A 1 188 ? 15.174 -33.243 -20.384 1 96.31 188 PHE A N 1
ATOM 1490 C CA . PHE A 1 188 ? 14.246 -33.183 -19.261 1 96.31 188 PHE A CA 1
ATOM 1491 C C . PHE A 1 188 ? 14.563 -31.996 -18.359 1 96.31 188 PHE A C 1
ATOM 1493 O O . PHE A 1 188 ? 14.513 -32.11 -17.133 1 96.31 188 PHE A O 1
ATOM 1500 N N . GLN A 1 189 ? 14.972 -30.929 -18.997 1 94.45 189 GLN A N 1
ATOM 1501 C CA . GLN A 1 189 ? 15.07 -29.653 -18.296 1 94.45 189 GLN A CA 1
ATOM 1502 C C . GLN A 1 189 ? 13.749 -28.892 -18.353 1 94.45 189 GLN A C 1
ATOM 1504 O O . GLN A 1 189 ? 13.184 -28.699 -19.432 1 94.45 189 GLN A O 1
ATOM 1509 N N . ILE A 1 190 ? 13.314 -28.543 -17.217 1 95.47 190 ILE A N 1
ATOM 1510 C CA . ILE A 1 190 ? 12.012 -27.888 -17.14 1 95.47 190 ILE A CA 1
ATOM 1511 C C . ILE A 1 190 ? 12.202 -26.378 -17.007 1 95.47 190 ILE A C 1
ATOM 1513 O O . ILE A 1 190 ? 13.066 -25.919 -16.256 1 95.47 190 ILE A O 1
ATOM 1517 N N . THR A 1 191 ? 11.465 -25.588 -17.806 1 95.14 191 THR A N 1
ATOM 1518 C CA . THR A 1 191 ? 11.41 -24.133 -17.711 1 95.14 191 THR A CA 1
ATOM 1519 C C . THR A 1 191 ? 9.988 -23.664 -17.415 1 95.14 191 THR A C 1
ATOM 1521 O O . THR A 1 191 ? 9.055 -23.991 -18.152 1 95.14 191 THR A O 1
ATOM 1524 N N . GLU A 1 192 ? 9.816 -23.072 -16.354 1 95.04 192 GLU A N 1
ATOM 1525 C CA . GLU A 1 192 ? 8.538 -22.48 -15.971 1 95.04 192 GLU A CA 1
ATOM 1526 C C . GLU A 1 192 ? 8.636 -20.959 -15.888 1 95.04 192 GLU A C 1
ATOM 1528 O O . GLU A 1 192 ? 9.4 -20.425 -15.081 1 95.04 192 GLU A O 1
ATOM 1533 N N . GLU A 1 193 ? 7.87 -20.228 -16.717 1 95.68 193 GLU A N 1
ATOM 1534 C CA . GLU A 1 193 ? 8.003 -18.777 -16.795 1 95.68 193 GLU A CA 1
ATOM 1535 C C . GLU A 1 193 ? 6.678 -18.121 -17.174 1 95.68 193 GLU A C 1
ATOM 1537 O O . GLU A 1 193 ? 5.793 -18.774 -17.729 1 95.68 193 GLU A O 1
ATOM 1542 N N . LEU A 1 194 ? 6.558 -16.893 -16.858 1 96.67 194 LEU A N 1
ATOM 1543 C CA . LEU A 1 194 ? 5.473 -16.072 -17.385 1 96.67 194 LEU A CA 1
ATOM 1544 C C . LEU A 1 194 ? 5.672 -15.796 -18.871 1 96.67 194 LEU A C 1
ATOM 1546 O O . LEU A 1 194 ? 6.626 -15.118 -19.259 1 96.67 194 LEU A O 1
ATOM 1550 N N . ALA A 1 195 ? 4.827 -16.341 -19.657 1 96.63 195 ALA A N 1
ATOM 1551 C CA . ALA A 1 195 ? 4.931 -16.138 -21.1 1 96.63 195 ALA A CA 1
ATOM 1552 C C . ALA A 1 195 ? 4.469 -14.737 -21.492 1 96.63 195 ALA A C 1
ATOM 1554 O O . ALA A 1 195 ? 5.101 -14.077 -22.319 1 96.63 195 ALA A O 1
ATOM 1555 N N . ALA A 1 196 ? 3.314 -14.346 -20.893 1 94.94 196 ALA A N 1
ATOM 1556 C CA . ALA A 1 196 ? 2.801 -13.023 -21.237 1 94.94 196 ALA A CA 1
ATOM 1557 C C . ALA A 1 196 ? 1.741 -12.569 -20.237 1 94.94 196 ALA A C 1
ATOM 1559 O O . ALA A 1 196 ? 1.078 -13.397 -19.607 1 94.94 196 ALA A O 1
ATOM 1560 N N . MET A 1 197 ? 1.689 -11.397 -20.05 1 94.96 197 MET A N 1
ATOM 1561 C CA . MET A 1 197 ? 0.554 -10.716 -19.432 1 94.96 197 MET A CA 1
ATOM 1562 C C . MET A 1 197 ? -0.167 -9.833 -20.445 1 94.96 197 MET A C 1
ATOM 1564 O O . MET A 1 197 ? 0.456 -8.995 -21.099 1 94.96 197 MET A O 1
ATOM 1568 N N . ARG A 1 198 ? -1.409 -10.041 -20.547 1 92.64 198 ARG A N 1
ATOM 1569 C CA . ARG A 1 198 ? -2.17 -9.288 -21.539 1 92.64 198 ARG A CA 1
ATOM 1570 C C . ARG A 1 198 ? -3.327 -8.537 -20.888 1 92.64 198 ARG A C 1
ATOM 1572 O O . ARG A 1 198 ? -4.143 -9.135 -20.184 1 92.64 198 ARG A O 1
ATOM 1579 N N . SER A 1 199 ? -3.354 -7.281 -21.104 1 88.83 199 SER A N 1
ATOM 1580 C CA . SER A 1 199 ? -4.447 -6.451 -20.608 1 88.83 199 SER A CA 1
ATOM 1581 C C . SER A 1 199 ? -5.638 -6.48 -21.559 1 88.83 199 SER A C 1
ATOM 1583 O O . SER A 1 199 ? -5.523 -6.08 -22.72 1 88.83 199 SER A O 1
ATOM 1585 N N . MET A 1 200 ? -6.679 -6.986 -21.098 1 85.19 200 MET A N 1
ATOM 1586 C CA . MET A 1 200 ? -7.879 -7.092 -21.922 1 85.19 200 MET A CA 1
ATOM 1587 C C . MET A 1 200 ? -8.679 -5.794 -21.888 1 85.19 200 MET A C 1
ATOM 1589 O O . MET A 1 200 ? -9.115 -5.356 -20.822 1 85.19 200 MET A O 1
ATOM 1593 N N . LYS A 1 201 ? -8.701 -5.214 -23.065 1 75.48 201 LYS A N 1
ATOM 1594 C CA . LYS A 1 201 ? -9.43 -3.954 -23.174 1 75.48 201 LYS A CA 1
ATOM 1595 C C . LYS A 1 201 ? -10.837 -4.178 -23.721 1 75.48 201 LYS A C 1
ATOM 1597 O O . LYS A 1 201 ? -11.031 -4.973 -24.643 1 75.48 201 LYS A O 1
ATOM 1602 N N . GLY A 1 202 ? -11.885 -3.869 -22.993 1 74.53 202 GLY A N 1
ATOM 1603 C CA . GLY A 1 202 ? -13.263 -4 -23.438 1 74.53 202 GLY A CA 1
ATOM 1604 C C . GLY A 1 202 ? -13.94 -5.256 -22.922 1 74.53 202 GLY A C 1
ATOM 1605 O O . GLY A 1 202 ? -14.235 -5.362 -21.73 1 74.53 202 GLY A O 1
ATOM 1606 N N . THR A 1 203 ? -13.986 -6.377 -24 1 72.74 203 THR A N 1
ATOM 1607 C CA . THR A 1 203 ? -14.679 -7.598 -23.602 1 72.74 203 THR A CA 1
ATOM 1608 C C . THR A 1 203 ? -13.681 -8.714 -23.307 1 72.74 203 THR A C 1
ATOM 1610 O O . THR A 1 203 ? -12.52 -8.641 -23.716 1 72.74 203 THR A O 1
ATOM 1613 N N . THR A 1 204 ? -14.071 -9.576 -22.495 1 74.7 204 THR A N 1
ATOM 1614 C CA . THR A 1 204 ? -13.254 -10.734 -22.15 1 74.7 204 THR A CA 1
ATOM 1615 C C . THR A 1 204 ? -13.932 -12.027 -22.596 1 74.7 204 THR A C 1
ATOM 1617 O O . THR A 1 204 ? -14.044 -12.975 -21.817 1 74.7 204 THR A O 1
ATOM 1620 N N . THR A 1 205 ? -14.214 -12.011 -23.888 1 79.09 205 THR A N 1
ATOM 1621 C CA . THR A 1 205 ? -14.887 -13.197 -24.406 1 79.09 205 THR A CA 1
ATOM 1622 C C . THR A 1 205 ? -13.88 -14.306 -24.698 1 79.09 205 THR A C 1
ATOM 1624 O O . THR A 1 205 ? -12.67 -14.067 -24.707 1 79.09 205 THR A O 1
ATOM 1627 N N . GLY A 1 206 ? -14.383 -15.486 -24.954 1 81.32 206 GLY A N 1
ATOM 1628 C CA . GLY A 1 206 ? -13.525 -16.604 -25.314 1 81.32 206 GLY A CA 1
ATOM 1629 C C . GLY A 1 206 ? -12.688 -16.339 -26.551 1 81.32 206 GLY A C 1
ATOM 1630 O O . GLY A 1 206 ? -11.528 -16.751 -26.621 1 81.32 206 GLY A O 1
ATOM 1631 N N . GLN A 1 207 ? -13.262 -15.585 -27.424 1 84.48 207 GLN A N 1
ATOM 1632 C CA . GLN A 1 207 ? -12.55 -15.255 -28.654 1 84.48 207 GLN A CA 1
ATOM 1633 C C . GLN A 1 207 ? -11.397 -14.294 -28.381 1 84.48 207 GLN A C 1
ATOM 1635 O O . GLN A 1 207 ? -10.318 -14.429 -28.962 1 84.48 207 GLN A O 1
ATOM 1640 N N . ASP A 1 208 ? -11.674 -13.354 -27.571 1 85.87 208 ASP A N 1
ATOM 1641 C CA . ASP A 1 208 ? -10.625 -12.405 -27.208 1 85.87 208 ASP A CA 1
ATOM 1642 C C . ASP A 1 208 ? -9.456 -13.113 -26.528 1 85.87 208 ASP A C 1
ATOM 1644 O O . ASP A 1 208 ? -8.294 -12.847 -26.843 1 85.87 208 ASP A O 1
ATOM 1648 N N . LEU A 1 209 ? -9.823 -13.99 -25.653 1 88.65 209 LEU A N 1
ATOM 1649 C CA . LEU A 1 209 ? -8.805 -14.732 -24.918 1 88.65 209 LEU A CA 1
ATOM 1650 C C . LEU A 1 209 ? -7.988 -15.612 -25.859 1 88.65 209 LEU A C 1
ATOM 1652 O O . LEU A 1 209 ? -6.765 -15.699 -25.728 1 88.65 209 LEU A O 1
ATOM 1656 N N . PHE A 1 210 ? -8.663 -16.241 -26.781 1 90.71 210 PHE A N 1
ATOM 1657 C CA . PHE A 1 210 ? -7.99 -17.101 -27.747 1 90.71 210 PHE A CA 1
ATOM 1658 C C . PHE A 1 210 ? -7.017 -16.297 -28.602 1 90.71 210 PHE A C 1
ATOM 1660 O O . PHE A 1 210 ? -5.916 -16.762 -28.902 1 90.71 210 PHE A O 1
ATOM 1667 N N . ARG A 1 211 ? -7.445 -15.126 -28.956 1 91.04 211 ARG A N 1
ATOM 1668 C CA . ARG A 1 211 ? -6.586 -14.252 -29.749 1 91.04 211 ARG A CA 1
ATOM 1669 C C . ARG A 1 211 ? -5.31 -13.904 -28.991 1 91.04 211 ARG A C 1
ATOM 1671 O O . ARG A 1 211 ? -4.221 -13.893 -29.57 1 91.04 211 ARG A O 1
ATOM 1678 N N . GLU A 1 212 ? -5.484 -13.662 -27.767 1 91.6 212 GLU A N 1
ATOM 1679 C CA . GLU A 1 212 ? -4.331 -13.289 -26.953 1 91.6 212 GLU A CA 1
ATOM 1680 C C . GLU A 1 212 ? -3.392 -14.474 -26.751 1 91.6 212 GLU A C 1
ATOM 1682 O O . GLU A 1 212 ? -2.17 -14.308 -26.729 1 91.6 212 GLU A O 1
ATOM 1687 N N . VAL A 1 213 ? -3.922 -15.649 -26.563 1 92.95 213 VAL A N 1
ATOM 1688 C CA . VAL A 1 213 ? -3.104 -16.847 -26.408 1 92.95 213 VAL A CA 1
ATOM 1689 C C . VAL A 1 213 ? -2.331 -17.115 -27.698 1 92.95 213 VAL A C 1
ATOM 1691 O O . VAL A 1 213 ? -1.141 -17.436 -27.66 1 92.95 213 VAL A O 1
ATOM 1694 N N . ASN A 1 214 ? -3.008 -16.951 -28.797 1 93.37 214 ASN A N 1
ATOM 1695 C CA . ASN A 1 214 ? -2.354 -17.141 -30.087 1 93.37 214 ASN A CA 1
ATOM 1696 C C . ASN A 1 214 ? -1.207 -16.154 -30.285 1 93.37 214 ASN A C 1
ATOM 1698 O O . ASN A 1 214 ? -0.147 -16.521 -30.794 1 93.37 214 ASN A O 1
ATOM 1702 N N . ALA A 1 215 ? -1.512 -14.96 -29.933 1 93.56 215 ALA A N 1
ATOM 1703 C CA . ALA A 1 215 ? -0.484 -13.93 -30.06 1 93.56 215 ALA A CA 1
ATOM 1704 C C . ALA A 1 215 ? 0.736 -14.265 -29.207 1 93.56 215 ALA A C 1
ATOM 1706 O O . ALA A 1 215 ? 1.873 -14.008 -29.61 1 93.56 215 ALA A O 1
ATOM 1707 N N . CYS A 1 216 ? 0.491 -14.779 -28.092 1 93.75 216 CYS A N 1
ATOM 1708 C CA . CYS A 1 216 ? 1.561 -15.168 -27.18 1 93.75 216 CYS A CA 1
ATOM 1709 C C . CYS A 1 216 ? 2.403 -16.292 -27.774 1 93.75 216 CYS A C 1
ATOM 1711 O O . CYS A 1 216 ? 3.633 -16.237 -27.737 1 93.75 216 CYS A O 1
ATOM 1713 N N . LEU A 1 217 ? 1.775 -17.321 -28.313 1 95.28 217 LEU A N 1
ATOM 1714 C CA . LEU A 1 217 ? 2.483 -18.442 -28.924 1 95.28 217 LEU A CA 1
ATOM 1715 C C . LEU A 1 217 ? 3.302 -17.978 -30.124 1 95.28 217 LEU A C 1
ATOM 1717 O O . LEU A 1 217 ? 4.435 -18.424 -30.317 1 95.28 217 LEU A O 1
ATOM 1721 N N . ASP A 1 218 ? 2.758 -17.028 -30.824 1 94.36 218 ASP A N 1
ATOM 1722 C CA . ASP A 1 218 ? 3.466 -16.487 -31.98 1 94.36 218 ASP A CA 1
ATOM 1723 C C . ASP A 1 218 ? 4.716 -15.722 -31.55 1 94.36 218 ASP A C 1
ATOM 1725 O O . ASP A 1 218 ? 5.775 -15.858 -32.166 1 94.36 218 ASP A O 1
ATOM 1729 N N . MET A 1 219 ? 4.512 -14.982 -30.581 1 93.09 219 MET A N 1
ATOM 1730 C CA . MET A 1 219 ? 5.618 -14.172 -30.08 1 93.09 219 MET A CA 1
ATOM 1731 C C . MET A 1 219 ? 6.781 -15.053 -29.636 1 93.09 219 MET A C 1
ATOM 1733 O O . MET A 1 219 ? 7.944 -14.716 -29.865 1 93.09 219 MET A O 1
ATOM 1737 N N . LEU A 1 220 ? 6.501 -16.203 -29.015 1 95.15 220 LEU A N 1
ATOM 1738 C CA . LEU A 1 220 ? 7.524 -17.112 -28.51 1 95.15 220 LEU A CA 1
ATOM 1739 C C . LEU A 1 220 ? 7.88 -18.164 -29.555 1 95.15 220 LEU A C 1
ATOM 1741 O O . LEU A 1 220 ? 8.713 -19.038 -29.303 1 95.15 220 LEU A O 1
ATOM 1745 N N . GLU A 1 221 ? 7.209 -18.137 -30.714 1 94.11 221 GLU A N 1
ATOM 1746 C CA . GLU A 1 221 ? 7.416 -19.065 -31.822 1 94.11 221 GLU A CA 1
ATOM 1747 C C . GLU A 1 221 ? 7.178 -20.508 -31.385 1 94.11 221 GLU A C 1
ATOM 1749 O O . GLU A 1 221 ? 7.993 -21.389 -31.665 1 94.11 221 GLU A O 1
ATOM 1754 N N . LEU A 1 222 ? 6.159 -20.633 -30.611 1 95.54 222 LEU A N 1
ATOM 1755 C CA . LEU A 1 222 ? 5.746 -21.961 -30.171 1 95.54 222 LEU A CA 1
ATOM 1756 C C . LEU A 1 222 ? 4.696 -22.543 -31.111 1 95.54 222 LEU A C 1
ATOM 1758 O O . LEU A 1 222 ? 3.817 -21.822 -31.589 1 95.54 222 LEU A O 1
ATOM 1762 N N . LYS A 1 223 ? 4.84 -23.761 -31.335 1 93.2 223 LYS A N 1
ATOM 1763 C CA . LYS A 1 223 ? 3.897 -24.426 -32.229 1 93.2 223 LYS A CA 1
ATOM 1764 C C . LYS A 1 223 ? 2.765 -25.083 -31.445 1 93.2 223 LYS A C 1
ATOM 1766 O O . LYS A 1 223 ? 2.993 -25.656 -30.378 1 93.2 223 LYS A O 1
ATOM 1771 N N . TRP A 1 224 ? 1.613 -25.111 -31.984 1 92.77 224 TRP A N 1
ATOM 1772 C CA . TRP A 1 224 ? 0.421 -25.669 -31.355 1 92.77 224 TRP A CA 1
ATOM 1773 C C . TRP A 1 224 ? 0.548 -27.18 -31.194 1 92.77 224 TRP A C 1
ATOM 1775 O O . TRP A 1 224 ? -0.023 -27.762 -30.268 1 92.77 224 TRP A O 1
ATOM 1785 N N . ASP A 1 225 ? 1.266 -27.791 -32.009 1 91.92 225 ASP A N 1
ATOM 1786 C CA . ASP A 1 225 ? 1.376 -29.246 -31.999 1 91.92 225 ASP A CA 1
ATOM 1787 C C . ASP A 1 225 ? 2.189 -29.727 -30.799 1 91.92 225 ASP A C 1
ATOM 1789 O O . ASP A 1 225 ? 2.148 -30.908 -30.448 1 91.92 225 ASP A O 1
ATOM 1793 N N . LYS A 1 226 ? 2.942 -28.847 -30.227 1 94.41 226 LYS A N 1
ATOM 1794 C CA . LYS A 1 226 ? 3.748 -29.215 -29.067 1 94.41 226 LYS A CA 1
ATOM 1795 C C . LYS A 1 226 ? 3.007 -28.92 -27.766 1 94.41 226 LYS A C 1
ATOM 1797 O O . LYS A 1 226 ? 3.498 -29.234 -26.68 1 94.41 226 LYS A O 1
ATOM 1802 N N . LEU A 1 227 ? 1.835 -28.287 -27.9 1 95.66 227 LEU A N 1
ATOM 1803 C CA . LEU A 1 227 ? 1.025 -27.992 -26.723 1 95.66 227 LEU A CA 1
ATOM 1804 C C . LEU A 1 227 ? 0.323 -29.248 -26.218 1 95.66 227 LEU A C 1
ATOM 1806 O O . LEU A 1 227 ? -0.45 -29.869 -26.951 1 95.66 227 LEU A O 1
ATOM 1810 N N . VAL A 1 228 ? 0.531 -29.602 -24.986 1 95.26 228 VAL A N 1
ATOM 1811 C CA . VAL A 1 228 ? 0.02 -30.882 -24.509 1 95.26 228 VAL A CA 1
ATOM 1812 C C . VAL A 1 228 ? -1.085 -30.648 -23.481 1 95.26 228 VAL A C 1
ATOM 1814 O O . VAL A 1 228 ? -1.937 -31.514 -23.268 1 95.26 228 VAL A O 1
ATOM 1817 N N . GLY A 1 229 ? -1.005 -29.507 -22.828 1 94.6 229 GLY A N 1
ATOM 1818 C CA . GLY A 1 229 ? -2.013 -29.319 -21.797 1 94.6 229 GLY A CA 1
ATOM 1819 C C . GLY A 1 229 ? -2.272 -27.859 -21.475 1 94.6 229 GLY A C 1
ATOM 1820 O O . GLY A 1 229 ? -1.424 -27.001 -21.73 1 94.6 229 GLY A O 1
ATOM 1821 N N . VAL A 1 230 ? -3.461 -27.593 -20.963 1 93.91 230 VAL A N 1
ATOM 1822 C CA . VAL A 1 230 ? -3.87 -26.266 -20.515 1 93.91 230 VAL A CA 1
ATOM 1823 C C . VAL A 1 230 ? -4.609 -26.375 -19.184 1 93.91 230 VAL A C 1
ATOM 1825 O O . VAL A 1 230 ? -5.439 -27.269 -18.998 1 93.91 230 VAL A O 1
ATOM 1828 N N . THR A 1 231 ? -4.208 -25.594 -18.26 1 94.29 231 THR A N 1
ATOM 1829 C CA . THR A 1 231 ? -4.85 -25.557 -16.951 1 94.29 231 THR A CA 1
ATOM 1830 C C . THR A 1 231 ? -5.435 -24.175 -16.675 1 94.29 231 THR A C 1
ATOM 1832 O O . THR A 1 231 ? -4.785 -23.158 -16.927 1 94.29 231 THR A O 1
ATOM 1835 N N . THR A 1 232 ? -6.62 -23.998 -16.246 1 90.82 232 THR A N 1
ATOM 1836 C CA . THR A 1 232 ? -7.264 -22.721 -15.962 1 90.82 232 THR A CA 1
ATOM 1837 C C . THR A 1 232 ? -8.219 -22.848 -14.778 1 90.82 232 THR A C 1
ATOM 1839 O O . THR A 1 232 ? -8.435 -23.947 -14.263 1 90.82 232 THR A O 1
ATOM 1842 N N . ASP A 1 233 ? -8.557 -21.603 -14.486 1 81.57 233 ASP A N 1
ATOM 1843 C CA . ASP A 1 233 ? -9.573 -21.603 -13.439 1 81.57 233 ASP A CA 1
ATOM 1844 C C . ASP A 1 233 ? -10.972 -21.76 -14.03 1 81.57 233 ASP A C 1
ATOM 1846 O O . ASP A 1 233 ? -11.152 -21.667 -15.246 1 81.57 233 ASP A O 1
ATOM 1850 N N . GLY A 1 234 ? -11.903 -22.288 -13.631 1 67.07 234 GLY A N 1
ATOM 1851 C CA . GLY A 1 234 ? -13.23 -22.667 -14.088 1 67.07 234 GLY A CA 1
ATOM 1852 C C . GLY A 1 234 ? -14.11 -21.476 -14.418 1 67.07 234 GLY A C 1
ATOM 1853 O O . GLY A 1 234 ? -15.321 -21.623 -14.595 1 67.07 234 GLY A O 1
ATOM 1854 N N . CYS A 1 235 ? -13.496 -20.31 -14.667 1 68.02 235 CYS A N 1
ATOM 1855 C CA . CYS A 1 235 ? -14.356 -19.175 -14.986 1 68.02 235 CYS A CA 1
ATOM 1856 C C . CYS A 1 235 ? -14.991 -19.342 -16.361 1 68.02 235 CYS A C 1
ATOM 1858 O O . CYS A 1 235 ? -14.374 -19.9 -17.27 1 68.02 235 CYS A O 1
ATOM 1860 N N . PRO A 1 236 ? -16.147 -18.963 -16.504 1 64.2 236 PRO A N 1
ATOM 1861 C CA . PRO A 1 236 ? -16.928 -19.232 -17.714 1 64.2 236 PRO A CA 1
ATOM 1862 C C . PRO A 1 236 ? -16.23 -18.756 -18.985 1 64.2 236 PRO A C 1
ATOM 1864 O O . PRO A 1 236 ? -16.313 -19.416 -20.024 1 64.2 236 PRO A O 1
ATOM 1867 N N . ASN A 1 237 ? -15.636 -17.655 -18.916 1 69.79 237 ASN A N 1
ATOM 1868 C CA . ASN A 1 237 ? -14.971 -17.15 -20.113 1 69.79 237 ASN A CA 1
ATOM 1869 C C . ASN A 1 237 ? -13.832 -18.066 -20.551 1 69.79 237 ASN A C 1
ATOM 1871 O O . ASN A 1 237 ? -13.478 -18.102 -21.73 1 69.79 237 ASN A O 1
ATOM 1875 N N . LEU A 1 238 ? -13.386 -18.73 -19.629 1 70.84 238 LEU A N 1
ATOM 1876 C CA . LEU A 1 238 ? -12.268 -19.621 -19.922 1 70.84 238 LEU A CA 1
ATOM 1877 C C . LEU A 1 238 ? -12.764 -21.021 -20.266 1 70.84 238 LEU A C 1
ATOM 1879 O O . LEU A 1 238 ? -12.25 -21.657 -21.188 1 70.84 238 LEU A O 1
ATOM 1883 N N . THR A 1 239 ? -13.806 -21.44 -19.496 1 70.21 239 THR A N 1
ATOM 1884 C CA . THR A 1 239 ? -14.156 -22.851 -19.607 1 70.21 239 THR A CA 1
ATOM 1885 C C . THR A 1 239 ? -15.55 -23.017 -20.206 1 70.21 239 THR A C 1
ATOM 1887 O O . THR A 1 239 ? -16.021 -24.141 -20.395 1 70.21 239 THR A O 1
ATOM 1890 N N . GLY A 1 240 ? -16.182 -21.921 -20.55 1 61.26 240 GLY A N 1
ATOM 1891 C CA . GLY A 1 240 ? -17.532 -22.038 -21.076 1 61.26 240 GLY A CA 1
ATOM 1892 C C . GLY A 1 240 ? -17.638 -23.007 -22.239 1 61.26 240 GLY A C 1
ATOM 1893 O O . GLY A 1 240 ? -16.79 -23.007 -23.133 1 61.26 240 GLY A O 1
ATOM 1894 N N . LYS A 1 241 ? -18.523 -24.011 -22.243 1 59.75 241 LYS A N 1
ATOM 1895 C CA . LYS A 1 241 ? -18.666 -25.152 -23.143 1 59.75 241 LYS A CA 1
ATOM 1896 C C . LYS A 1 241 ? -18.799 -24.695 -24.593 1 59.75 241 LYS A C 1
ATOM 1898 O O . LYS A 1 241 ? -18.227 -25.306 -25.497 1 59.75 241 LYS A O 1
ATOM 1903 N N . ASN A 1 242 ? -19.49 -23.671 -24.721 1 57.7 242 ASN A N 1
ATOM 1904 C CA . ASN A 1 242 ? -19.756 -23.329 -26.115 1 57.7 242 ASN A CA 1
ATOM 1905 C C . ASN A 1 242 ? -19.036 -22.047 -26.524 1 57.7 242 ASN A C 1
ATOM 1907 O O . ASN A 1 242 ? -18.884 -21.769 -27.715 1 57.7 242 ASN A O 1
ATOM 1911 N N . VAL A 1 243 ? -18.513 -21.403 -25.602 1 66.69 243 VAL A N 1
ATOM 1912 C CA . VAL A 1 243 ? -18.064 -20.072 -25.997 1 66.69 243 VAL A CA 1
ATOM 1913 C C . VAL A 1 243 ? -16.749 -19.742 -25.295 1 66.69 243 VAL A C 1
ATOM 1915 O O . VAL A 1 243 ? -16.091 -18.754 -25.629 1 66.69 243 VAL A O 1
ATOM 1918 N N . GLY A 1 244 ? -16.266 -20.73 -24.613 1 74.32 244 GLY A N 1
ATOM 1919 C CA . GLY A 1 244 ? -15.104 -20.406 -23.801 1 74.32 244 GLY A CA 1
ATOM 1920 C C . GLY A 1 244 ? -13.79 -20.611 -24.531 1 74.32 244 GLY A C 1
ATOM 1921 O O . GLY A 1 244 ? -13.768 -21.144 -25.643 1 74.32 244 GLY A O 1
ATOM 1922 N N . LEU A 1 245 ? -12.76 -20.098 -24.04 1 81.37 245 LEU A N 1
ATOM 1923 C CA . LEU A 1 245 ? -11.404 -20.216 -24.566 1 81.37 245 LEU A CA 1
ATOM 1924 C C . LEU A 1 245 ? -11.052 -21.674 -24.838 1 81.37 245 LEU A C 1
ATOM 1926 O O . LEU A 1 245 ? -10.485 -21.995 -25.885 1 81.37 245 LEU A O 1
ATOM 1930 N N . LEU A 1 246 ? -11.436 -22.606 -23.979 1 82.09 246 LEU A N 1
ATOM 1931 C CA . LEU A 1 246 ? -11.065 -24.014 -24.075 1 82.09 246 LEU A CA 1
ATOM 1932 C C . LEU A 1 246 ? -11.694 -24.659 -25.305 1 82.09 246 LEU A C 1
ATOM 1934 O O . LEU A 1 246 ? -11.062 -25.483 -25.971 1 82.09 246 LEU A O 1
ATOM 1938 N N . LYS A 1 247 ? -12.891 -24.313 -25.612 1 80.93 247 LYS A N 1
ATOM 1939 C CA . LYS A 1 247 ? -13.549 -24.862 -26.794 1 80.93 247 LYS A CA 1
ATOM 1940 C C . LYS A 1 247 ? -12.825 -24.444 -28.071 1 80.93 247 LYS A C 1
ATOM 1942 O O . LYS A 1 247 ? -12.635 -25.257 -28.978 1 80.93 247 LYS A O 1
ATOM 1947 N N . ARG A 1 248 ? -12.447 -23.314 -28.076 1 85.34 248 ARG A N 1
ATOM 1948 C CA . ARG A 1 248 ? -11.754 -22.796 -29.251 1 85.34 248 ARG A CA 1
ATOM 1949 C C . ARG A 1 248 ? -10.388 -23.454 -29.416 1 85.34 248 ARG A C 1
ATOM 1951 O O . ARG A 1 248 ? -9.953 -23.718 -30.539 1 85.34 248 ARG A O 1
ATOM 1958 N N . MET A 1 249 ? -9.759 -23.645 -28.355 1 86.87 249 MET A N 1
ATOM 1959 C CA . MET A 1 249 ? -8.467 -24.325 -28.396 1 86.87 249 MET A CA 1
ATOM 1960 C C . MET A 1 249 ? -8.628 -25.773 -28.846 1 86.87 249 MET A C 1
ATOM 1962 O O . MET A 1 249 ? -7.823 -26.277 -29.63 1 86.87 249 MET A O 1
ATOM 1966 N N . GLN A 1 250 ? -9.673 -26.368 -28.324 1 84.02 250 GLN A N 1
ATOM 1967 C CA . GLN A 1 250 ? -9.958 -27.745 -28.716 1 84.02 250 GLN A CA 1
ATOM 1968 C C . GLN A 1 250 ? -10.247 -27.843 -30.211 1 84.02 250 GLN A C 1
ATOM 1970 O O . GLN A 1 250 ? -9.846 -28.808 -30.864 1 84.02 250 GLN A O 1
ATOM 1975 N N . ASP A 1 251 ? -10.944 -26.862 -30.678 1 84.26 251 ASP A N 1
ATOM 1976 C CA . ASP A 1 251 ? -11.236 -26.831 -32.108 1 84.26 251 ASP A CA 1
ATOM 1977 C C . ASP A 1 251 ? -9.954 -26.71 -32.928 1 84.26 251 ASP A C 1
ATOM 1979 O O . ASP A 1 251 ? -9.803 -27.375 -33.955 1 84.26 251 ASP A O 1
ATOM 1983 N N . LYS A 1 252 ? -9.14 -25.911 -32.451 1 84.02 252 LYS A N 1
ATOM 1984 C CA . LYS A 1 252 ? -7.863 -25.738 -33.137 1 84.02 252 LYS A CA 1
ATOM 1985 C C . LYS A 1 252 ? -7.038 -27.021 -33.096 1 84.02 252 LYS A C 1
ATOM 1987 O O . LYS A 1 252 ? -6.398 -27.385 -34.084 1 84.02 252 LYS A O 1
ATOM 1992 N N . MET A 1 253 ? -7.035 -27.677 -32.031 1 83.44 253 MET A N 1
ATOM 1993 C CA . MET A 1 253 ? -6.265 -28.903 -31.842 1 83.44 253 MET A CA 1
ATOM 1994 C C . MET A 1 253 ? -6.835 -30.039 -32.685 1 83.44 253 MET A C 1
ATOM 1996 O O . MET A 1 253 ? -6.091 -30.899 -33.16 1 83.44 253 MET A O 1
ATOM 2000 N N . THR A 1 254 ? -8.118 -30.063 -32.789 1 82.43 254 THR A N 1
ATOM 2001 C CA . THR A 1 254 ? -8.749 -31.077 -33.627 1 82.43 254 THR A CA 1
ATOM 2002 C C . THR A 1 254 ? -8.319 -30.92 -35.082 1 82.43 254 THR A C 1
ATOM 2004 O O . THR A 1 254 ? -8.15 -31.911 -35.795 1 82.43 254 THR A O 1
ATOM 2007 N N . GLU A 1 255 ? -8.109 -29.747 -35.406 1 82.68 255 GLU A N 1
ATOM 2008 C CA . GLU A 1 255 ? -7.647 -29.476 -36.764 1 82.68 255 GLU A CA 1
ATOM 2009 C C . GLU A 1 255 ? -6.253 -30.051 -36.997 1 82.68 255 GLU A C 1
ATOM 2011 O O . GLU A 1 255 ? -5.95 -30.535 -38.09 1 82.68 255 GLU A O 1
ATOM 2016 N N . ILE A 1 256 ? -5.483 -30.104 -35.973 1 80.87 256 ILE A N 1
ATOM 2017 C CA . ILE A 1 256 ? -4.109 -30.568 -36.129 1 80.87 256 ILE A CA 1
ATOM 2018 C C . ILE A 1 256 ? -3.982 -31.992 -35.593 1 80.87 256 ILE A C 1
ATOM 2020 O O . ILE A 1 256 ? -2.879 -32.539 -35.524 1 80.87 256 ILE A O 1
ATOM 2024 N N . VAL A 1 257 ? -5.054 -32.669 -35.225 1 72.77 257 VAL A N 1
ATOM 2025 C CA . VAL A 1 257 ? -5.164 -34.063 -34.807 1 72.77 257 VAL A CA 1
ATOM 2026 C C . VAL A 1 257 ? -4.297 -34.302 -33.573 1 72.77 257 VAL A C 1
ATOM 2028 O O . VAL A 1 257 ? -3.493 -35.236 -33.543 1 72.77 257 VAL A O 1
ATOM 2031 N N . GLN A 1 258 ? -4.226 -33.468 -32.68 1 79.98 258 GLN A N 1
ATOM 2032 C CA . GLN A 1 258 ? -3.507 -33.596 -31.417 1 79.98 258 GLN A CA 1
ATOM 2033 C C . GLN A 1 258 ? -4.459 -33.487 -30.229 1 79.98 258 GLN A C 1
ATOM 2035 O O . GLN A 1 258 ? -5.465 -32.778 -30.296 1 79.98 258 GLN A O 1
ATOM 2040 N N . LYS A 1 259 ? -4.177 -34.321 -29.314 1 83.71 259 LYS A N 1
ATOM 2041 C CA . LYS A 1 259 ? -5.014 -34.317 -28.118 1 83.71 259 LYS A CA 1
ATOM 2042 C C . LYS A 1 259 ? -4.483 -33.334 -27.078 1 83.71 259 LYS A C 1
ATOM 2044 O O . LYS A 1 259 ? -3.28 -33.29 -26.816 1 83.71 259 LYS A O 1
ATOM 2049 N N . LEU A 1 260 ? -5.39 -32.508 -26.602 1 89.17 260 LEU A N 1
ATOM 2050 C CA . LEU A 1 260 ? -5.064 -31.522 -25.578 1 89.17 260 LEU A CA 1
ATOM 2051 C C . LEU A 1 260 ? -5.691 -31.9 -24.24 1 89.17 260 LEU A C 1
ATOM 2053 O O . LEU A 1 260 ? -6.874 -32.242 -24.179 1 89.17 260 LEU A O 1
ATOM 2057 N N . THR A 1 261 ? -4.899 -32.007 -23.245 1 91.68 261 THR A N 1
ATOM 2058 C CA . THR A 1 261 ? -5.4 -32.312 -21.91 1 91.68 261 THR A CA 1
ATOM 2059 C C . THR A 1 261 ? -5.83 -31.037 -21.189 1 91.68 261 THR A C 1
ATOM 2061 O O . THR A 1 261 ? -5.029 -30.115 -21.017 1 91.68 261 THR A O 1
ATOM 2064 N N . PHE A 1 262 ? -7.042 -31.029 -20.846 1 89.82 262 PHE A N 1
ATOM 2065 C CA . PHE A 1 262 ? -7.55 -29.893 -20.086 1 89.82 262 PHE A CA 1
ATOM 2066 C C . PHE A 1 262 ? -7.703 -30.251 -18.613 1 89.82 262 PHE A C 1
ATOM 2068 O O . PHE A 1 262 ? -8.307 -31.272 -18.277 1 89.82 262 PHE A O 1
ATOM 2075 N N . LEU A 1 263 ? -7.135 -29.458 -17.778 1 92.61 263 LEU A N 1
ATOM 2076 C CA . LEU A 1 263 ? -7.257 -29.683 -16.341 1 92.61 263 LEU A CA 1
ATOM 2077 C C . LEU A 1 263 ? -7.809 -28.445 -15.642 1 92.61 263 LEU A C 1
ATOM 2079 O O . LEU A 1 263 ? -7.446 -27.318 -15.988 1 92.61 263 LEU A O 1
ATOM 2083 N N . HIS A 1 264 ? -8.712 -28.664 -14.751 1 92 264 HIS A N 1
ATOM 2084 C CA . HIS A 1 264 ? -9.134 -27.588 -13.861 1 92 264 HIS A CA 1
ATOM 2085 C C . HIS A 1 264 ? -8.153 -27.413 -12.706 1 92 264 HIS A C 1
ATOM 2087 O O . HIS A 1 264 ? -7.627 -28.395 -12.179 1 92 264 HIS A O 1
ATOM 2093 N N . CYS A 1 265 ? -7.959 -26.2 -12.401 1 92.5 265 CYS A N 1
ATOM 2094 C CA . CYS A 1 265 ? -7.045 -25.904 -11.303 1 92.5 265 CYS A CA 1
ATOM 2095 C C . CYS A 1 265 ? -7.423 -26.688 -10.052 1 92.5 265 CYS A C 1
ATOM 2097 O O . CYS A 1 265 ? -8.529 -26.536 -9.53 1 92.5 265 CYS A O 1
ATOM 2099 N N . ILE A 1 266 ? -6.548 -27.45 -9.606 1 93.22 266 ILE A N 1
ATOM 2100 C CA . ILE A 1 266 ? -6.77 -28.374 -8.499 1 93.22 266 ILE A CA 1
ATOM 2101 C C . ILE A 1 266 ? -7.105 -27.59 -7.232 1 93.22 266 ILE A C 1
ATOM 2103 O O . ILE A 1 266 ? -7.922 -28.03 -6.42 1 93.22 266 ILE A O 1
ATOM 2107 N N . ILE A 1 267 ? -6.505 -26.485 -7.044 1 90.12 267 ILE A N 1
ATOM 2108 C CA . ILE A 1 267 ? -6.72 -25.66 -5.86 1 90.12 267 ILE A CA 1
ATOM 2109 C C . ILE A 1 267 ? -8.14 -25.1 -5.872 1 90.12 267 ILE A C 1
ATOM 2111 O O . ILE A 1 267 ? -8.827 -25.11 -4.848 1 90.12 267 ILE A O 1
ATOM 2115 N N . HIS A 1 268 ? -8.583 -24.643 -6.985 1 87.4 268 HIS A N 1
ATOM 2116 C CA . HIS A 1 268 ? -9.925 -24.085 -7.106 1 87.4 268 HIS A CA 1
ATOM 2117 C C . HIS A 1 268 ? -10.989 -25.155 -6.888 1 87.4 268 HIS A C 1
ATOM 2119 O O . HIS A 1 268 ? -12.024 -24.892 -6.272 1 87.4 268 HIS A O 1
ATOM 2125 N N . GLN A 1 269 ? -10.727 -26.306 -7.45 1 91.07 269 GLN A N 1
ATOM 2126 C CA . GLN A 1 269 ? -11.662 -27.411 -7.269 1 91.07 269 GLN A CA 1
ATOM 2127 C C . GLN A 1 269 ? -11.79 -27.788 -5.796 1 91.07 269 GLN A C 1
ATOM 2129 O O . GLN A 1 269 ? -12.89 -28.068 -5.314 1 91.07 269 GLN A O 1
ATOM 2134 N N . GLU A 1 270 ? -10.686 -27.752 -5.145 1 91.67 270 GLU A N 1
ATOM 2135 C CA . GLU A 1 270 ? -10.691 -28.068 -3.72 1 91.67 270 GLU A CA 1
ATOM 2136 C C . GLU A 1 270 ? -11.554 -27.081 -2.939 1 91.67 270 GLU A C 1
ATOM 2138 O O . GLU A 1 270 ? -12.337 -27.481 -2.075 1 91.67 270 GLU A O 1
ATOM 2143 N N . VAL A 1 271 ? -11.407 -25.842 -3.249 1 85.93 271 VAL A N 1
ATOM 2144 C CA . VAL A 1 271 ? -12.124 -24.791 -2.533 1 85.93 271 VAL A CA 1
ATOM 2145 C C . VAL A 1 271 ? -13.623 -24.915 -2.797 1 85.93 271 VAL A C 1
ATOM 2147 O O . VAL A 1 271 ? -14.438 -24.679 -1.903 1 85.93 271 VAL A O 1
ATOM 2150 N N . LEU A 1 272 ? -14.003 -25.342 -3.978 1 86.86 272 LEU A N 1
ATOM 2151 C CA . LEU A 1 272 ? -15.405 -25.447 -4.366 1 86.86 272 LEU A CA 1
ATOM 2152 C C . LEU A 1 272 ? -16.085 -26.604 -3.642 1 86.86 272 LEU A C 1
ATOM 2154 O O . LEU A 1 272 ? -17.311 -26.625 -3.511 1 86.86 272 LEU A O 1
ATOM 2158 N N . CYS A 1 273 ? -15.359 -27.531 -3.146 1 91.64 273 CYS A N 1
ATOM 2159 C CA . CYS A 1 273 ? -15.925 -28.694 -2.471 1 91.64 273 CYS A CA 1
ATOM 2160 C C . CYS A 1 273 ? -16.588 -28.294 -1.159 1 91.64 273 CYS A C 1
ATOM 2162 O O . CYS A 1 273 ? -17.462 -29.004 -0.659 1 91.64 273 CYS A O 1
ATOM 2164 N N . LYS A 1 274 ? -16.24 -27.189 -0.624 1 86.21 274 LYS A N 1
ATOM 2165 C CA . LYS A 1 274 ? -16.754 -26.775 0.678 1 86.21 274 LYS A CA 1
ATOM 2166 C C . LYS A 1 274 ? -18.255 -26.509 0.619 1 86.21 274 LYS A C 1
ATOM 2168 O O . LYS A 1 274 ? -18.933 -26.516 1.648 1 86.21 274 LYS A O 1
ATOM 2173 N N . THR A 1 275 ? -18.789 -26.278 -0.554 1 85.04 275 THR A N 1
ATOM 2174 C CA . THR A 1 275 ? -20.184 -25.889 -0.73 1 85.04 275 THR A CA 1
ATOM 2175 C C . THR A 1 275 ? -21.119 -26.994 -0.246 1 85.04 275 THR A C 1
ATOM 2177 O O . THR A 1 275 ? -22.242 -26.721 0.183 1 85.04 275 THR A O 1
ATOM 2180 N N . VAL A 1 276 ? -20.669 -28.197 -0.185 1 90.34 276 VAL A N 1
ATOM 2181 C CA . VAL A 1 276 ? -21.519 -29.335 0.151 1 90.34 276 VAL A CA 1
ATOM 2182 C C . VAL A 1 276 ? -21.742 -29.385 1.661 1 90.34 276 VAL A C 1
ATOM 2184 O O . VAL A 1 276 ? -22.723 -29.966 2.131 1 90.34 276 VAL A O 1
ATOM 2187 N N . LEU A 1 277 ? -20.887 -28.792 2.464 1 89.86 277 LEU A N 1
ATOM 2188 C CA . LEU A 1 277 ? -20.97 -28.845 3.92 1 89.86 277 LEU A CA 1
ATOM 2189 C C . LEU A 1 277 ? -22.155 -28.029 4.426 1 89.86 277 LEU A C 1
ATOM 2191 O O . LEU A 1 277 ? -22.636 -28.251 5.54 1 89.86 277 LEU A O 1
ATOM 2195 N N . LYS A 1 278 ? -22.763 -27.109 3.647 1 87.53 278 LYS A N 1
ATOM 2196 C CA . LYS A 1 278 ? -23.954 -26.33 3.974 1 87.53 278 LYS A CA 1
ATOM 2197 C C . LYS A 1 278 ? -23.857 -25.741 5.378 1 87.53 278 LYS A C 1
ATOM 2199 O O . LYS A 1 278 ? -24.766 -25.913 6.193 1 87.53 278 LYS A O 1
ATOM 2204 N N . MET A 1 279 ? -22.791 -25.237 5.718 1 88.22 279 MET A N 1
ATOM 2205 C CA . MET A 1 279 ? -22.571 -24.681 7.05 1 88.22 279 MET A CA 1
ATOM 2206 C C . MET A 1 279 ? -22.858 -23.183 7.068 1 88.22 279 MET A C 1
ATOM 2208 O O . MET A 1 279 ? -22.237 -22.437 7.827 1 88.22 279 MET A O 1
ATOM 2212 N N . LYS A 1 280 ? -23.731 -22.743 6.224 1 87.66 280 LYS A N 1
ATOM 2213 C CA . LYS A 1 280 ? -24.08 -21.331 6.101 1 87.66 280 LYS A CA 1
ATOM 2214 C C . LYS A 1 280 ? -24.601 -20.776 7.424 1 87.66 280 LYS A C 1
ATOM 2216 O O . LYS A 1 280 ? -24.348 -19.617 7.759 1 87.66 280 LYS A O 1
ATOM 2221 N N . HIS A 1 281 ? -25.353 -21.645 8.134 1 92.17 281 HIS A N 1
ATOM 2222 C CA . HIS A 1 281 ? -25.929 -21.183 9.392 1 92.17 281 HIS A CA 1
ATOM 2223 C C . HIS A 1 281 ? -24.842 -20.862 10.411 1 92.17 281 HIS A C 1
ATOM 2225 O O . HIS A 1 281 ? -25.023 -19.99 11.265 1 92.17 281 HIS A O 1
ATOM 2231 N N . VAL A 1 282 ? -23.736 -21.533 10.304 1 92.72 282 VAL A N 1
ATOM 2232 C CA . VAL A 1 282 ? -22.616 -21.26 11.199 1 92.72 282 VAL A CA 1
ATOM 2233 C C . VAL A 1 282 ? -21.838 -20.046 10.698 1 92.72 282 VAL A C 1
ATOM 2235 O O . VAL A 1 282 ? -21.553 -19.124 11.465 1 92.72 282 VAL A O 1
ATOM 2238 N N . VAL A 1 283 ? -21.536 -20.027 9.397 1 88.9 283 VAL A N 1
ATOM 2239 C CA . VAL A 1 283 ? -20.701 -19.001 8.781 1 88.9 283 VAL A CA 1
ATOM 2240 C C . VAL A 1 283 ? -21.394 -17.644 8.876 1 88.9 283 VAL A C 1
ATOM 2242 O O . VAL A 1 283 ? -20.75 -16.628 9.15 1 88.9 283 VAL A O 1
ATOM 2245 N N . ASP A 1 284 ? -22.608 -17.628 8.716 1 88.51 284 ASP A N 1
ATOM 2246 C CA . ASP A 1 284 ? -23.358 -16.376 8.743 1 88.51 284 ASP A CA 1
ATOM 2247 C C . ASP A 1 284 ? -23.321 -15.743 10.132 1 88.51 284 ASP A C 1
ATOM 2249 O O . ASP A 1 284 ? -23.108 -14.536 10.265 1 88.51 284 ASP A O 1
ATOM 2253 N N . VAL A 1 285 ? -23.594 -16.59 11.119 1 91.9 285 VAL A N 1
ATOM 2254 C CA . VAL A 1 285 ? -23.597 -16.088 12.489 1 91.9 285 VAL A CA 1
ATOM 2255 C C . VAL A 1 285 ? -22.213 -15.549 12.845 1 91.9 285 VAL A C 1
ATOM 2257 O O . VAL A 1 285 ? -22.093 -14.477 13.442 1 91.9 285 VAL A O 1
ATOM 2260 N N . VAL A 1 286 ? -21.229 -16.3 12.467 1 89.43 286 VAL A N 1
ATOM 2261 C CA . VAL A 1 286 ? -19.86 -15.894 12.763 1 89.43 286 VAL A CA 1
ATOM 2262 C C . VAL A 1 286 ? -19.541 -14.585 12.043 1 89.43 286 VAL A C 1
ATOM 2264 O O . VAL A 1 286 ? -18.985 -13.66 12.64 1 89.43 286 VAL A O 1
ATOM 2267 N N . THR A 1 287 ? -19.863 -14.484 10.763 1 85.13 287 THR A N 1
ATOM 2268 C CA . THR A 1 287 ? -19.605 -13.291 9.964 1 85.13 287 THR A CA 1
ATOM 2269 C C . THR A 1 287 ? -20.337 -12.084 10.542 1 85.13 287 THR A C 1
ATOM 2271 O O . THR A 1 287 ? -19.769 -10.994 10.639 1 85.13 287 THR A O 1
ATOM 2274 N N . LYS A 1 288 ? -21.554 -12.25 10.964 1 87.12 288 LYS A N 1
ATOM 2275 C CA . LYS A 1 288 ? -22.344 -11.171 11.55 1 87.12 288 LYS A CA 1
ATOM 2276 C C . LYS A 1 288 ? -21.731 -10.692 12.864 1 87.12 288 LYS A C 1
ATOM 2278 O O . LYS A 1 288 ? -21.693 -9.49 13.136 1 87.12 288 LYS A O 1
ATOM 2283 N N . THR A 1 289 ? -21.366 -11.652 13.577 1 88.58 289 THR A N 1
ATOM 2284 C CA . THR A 1 289 ? -20.77 -11.328 14.868 1 88.58 289 THR A CA 1
ATOM 2285 C C . THR A 1 289 ? -19.47 -10.549 14.684 1 88.58 289 THR A C 1
ATOM 2287 O O . THR A 1 289 ? -19.252 -9.53 15.342 1 88.58 289 THR A O 1
ATOM 2290 N N . VAL A 1 290 ? -18.652 -11.018 13.792 1 84.25 290 VAL A N 1
ATOM 2291 C CA . VAL A 1 290 ? -17.372 -10.371 13.524 1 84.25 290 VAL A CA 1
ATOM 2292 C C . VAL A 1 290 ? -17.609 -8.979 12.942 1 84.25 290 VAL A C 1
ATOM 2294 O O . VAL A 1 290 ? -16.924 -8.021 13.309 1 84.25 290 VAL A O 1
ATOM 2297 N N . ASN A 1 291 ? -18.546 -8.921 12.087 1 80.7 291 ASN A N 1
ATOM 2298 C CA . ASN A 1 291 ? -18.882 -7.633 11.491 1 80.7 291 ASN A CA 1
ATOM 2299 C C . ASN A 1 291 ? -19.383 -6.644 12.54 1 80.7 291 ASN A C 1
ATOM 2301 O O . ASN A 1 291 ? -19.105 -5.447 12.454 1 80.7 291 ASN A O 1
ATOM 2305 N N . PHE A 1 292 ? -20.209 -7.124 13.495 1 85.79 292 PHE A N 1
ATOM 2306 C CA . PHE A 1 292 ? -20.686 -6.275 14.581 1 85.79 292 PHE A CA 1
ATOM 2307 C C . PHE A 1 292 ? -19.516 -5.683 15.358 1 85.79 292 PHE A C 1
ATOM 2309 O O . PHE A 1 292 ? -19.526 -4.498 15.697 1 85.79 292 PHE A O 1
ATOM 2316 N N . ILE A 1 293 ? -18.554 -6.467 15.562 1 83.68 293 ILE A N 1
ATOM 2317 C CA . ILE A 1 293 ? -17.401 -6.039 16.346 1 83.68 293 ILE A CA 1
ATOM 2318 C C . ILE A 1 293 ? -16.556 -5.064 15.53 1 83.68 293 ILE A C 1
ATOM 2320 O O . ILE A 1 293 ? -16.086 -4.051 16.053 1 83.68 293 ILE A O 1
ATOM 2324 N N . ARG A 1 294 ? -16.491 -5.296 14.184 1 77.4 294 ARG A N 1
ATOM 2325 C CA . ARG A 1 294 ? -15.536 -4.56 13.362 1 77.4 294 ARG A CA 1
ATOM 2326 C C . ARG A 1 294 ? -16.21 -3.385 12.66 1 77.4 294 ARG A C 1
ATOM 2328 O O . ARG A 1 294 ? -15.534 -2.522 12.096 1 77.4 294 ARG A O 1
ATOM 2335 N N . ALA A 1 295 ? -17.482 -3.346 12.598 1 73.33 295 ALA A N 1
ATOM 2336 C CA . ALA A 1 295 ? -18.216 -2.329 11.849 1 73.33 295 ALA A CA 1
ATOM 2337 C C . ALA A 1 295 ? -17.926 -0.932 12.391 1 73.33 295 ALA A C 1
ATOM 2339 O O . ALA A 1 295 ? -17.853 0.034 11.628 1 73.33 295 ALA A O 1
ATOM 2340 N N . ARG A 1 296 ? -17.835 -0.917 13.75 1 76.22 296 ARG A N 1
ATOM 2341 C CA . ARG A 1 296 ? -17.535 0.364 14.382 1 76.22 296 ARG A CA 1
ATOM 2342 C C . ARG A 1 296 ? -16.162 0.337 15.047 1 76.22 296 ARG A C 1
ATOM 2344 O O . ARG A 1 296 ? -15.847 -0.59 15.795 1 76.22 296 ARG A O 1
ATOM 2351 N N . ALA A 1 297 ? -15.484 1.355 14.697 1 71.68 297 ALA A N 1
ATOM 2352 C CA . ALA A 1 297 ? -14.135 1.447 15.25 1 71.68 297 ALA A CA 1
ATOM 2353 C C . ALA A 1 297 ? -14.161 1.391 16.774 1 71.68 297 ALA A C 1
ATOM 2355 O O . ALA A 1 297 ? -13.291 0.775 17.394 1 71.68 297 ALA A O 1
ATOM 2356 N N . LEU A 1 298 ? -15.119 1.956 17.314 1 76.67 298 LEU A N 1
ATOM 2357 C CA . LEU A 1 298 ? -15.242 1.994 18.767 1 76.67 298 LEU A CA 1
ATOM 2358 C C . LEU A 1 298 ? -15.441 0.592 19.333 1 76.67 298 LEU A C 1
ATOM 2360 O O . LEU A 1 298 ? -14.809 0.223 20.325 1 76.67 298 LEU A O 1
ATOM 2364 N N . ASN A 1 299 ? -16.312 -0.192 18.728 1 78.71 299 ASN A N 1
ATOM 2365 C CA . ASN A 1 299 ? -16.577 -1.556 19.174 1 78.71 299 ASN A CA 1
ATOM 2366 C C . ASN A 1 299 ? -15.315 -2.414 19.131 1 78.71 299 ASN A C 1
ATOM 2368 O O . ASN A 1 299 ? -15.026 -3.147 20.078 1 78.71 299 ASN A O 1
ATOM 2372 N N . HIS A 1 300 ? -14.691 -2.268 18.06 1 79.83 300 HIS A N 1
ATOM 2373 C CA . HIS A 1 300 ? -13.484 -3.069 17.885 1 79.83 300 HIS A CA 1
ATOM 2374 C C . HIS A 1 300 ? -12.424 -2.699 18.917 1 79.83 300 HIS A C 1
ATOM 2376 O O . HIS A 1 300 ? -11.806 -3.579 19.521 1 79.83 300 HIS A O 1
ATOM 2382 N N . ARG A 1 301 ? -12.303 -1.433 19.106 1 77.04 301 ARG A N 1
ATOM 2383 C CA . ARG A 1 301 ? -11.336 -0.972 20.097 1 77.04 301 ARG A CA 1
ATOM 2384 C C . ARG A 1 301 ? -11.702 -1.468 21.492 1 77.04 301 ARG A C 1
ATOM 2386 O O . ARG A 1 301 ? -10.829 -1.883 22.258 1 77.04 301 ARG A O 1
ATOM 2393 N N . GLN A 1 302 ? -12.902 -1.378 21.786 1 77.25 302 GLN A N 1
ATOM 2394 C CA . GLN A 1 302 ? -13.37 -1.813 23.098 1 77.25 302 GLN A CA 1
ATOM 2395 C C . GLN A 1 302 ? -13.2 -3.32 23.27 1 77.25 302 GLN A C 1
ATOM 2397 O O . GLN A 1 302 ? -12.891 -3.794 24.365 1 77.25 302 GLN A O 1
ATOM 2402 N N . PHE A 1 303 ? -13.429 -4.038 22.241 1 79.66 303 PHE A N 1
ATOM 2403 C CA . PHE A 1 303 ? -13.254 -5.484 22.298 1 79.66 303 PHE A CA 1
ATOM 2404 C C . PHE A 1 303 ? -11.795 -5.843 22.557 1 79.66 303 PHE A C 1
ATOM 2406 O O . PHE A 1 303 ? -11.502 -6.715 23.377 1 79.66 303 PHE A O 1
ATOM 2413 N N . VAL A 1 304 ? -10.951 -5.149 21.801 1 75.1 304 VAL A N 1
ATOM 2414 C CA . VAL A 1 304 ? -9.526 -5.403 21.983 1 75.1 304 VAL A CA 1
ATOM 2415 C C . VAL A 1 304 ? -9.122 -5.072 23.418 1 75.1 304 VAL A C 1
ATOM 2417 O O . VAL A 1 304 ? -8.365 -5.818 24.044 1 75.1 304 VAL A O 1
ATOM 2420 N N . ALA A 1 305 ? -9.585 -3.943 23.854 1 71.89 305 ALA A N 1
ATOM 2421 C CA . ALA A 1 305 ? -9.32 -3.562 25.239 1 71.89 305 ALA A CA 1
ATOM 2422 C C . ALA A 1 305 ? -9.858 -4.61 26.209 1 71.89 305 ALA A C 1
ATOM 2424 O O . ALA A 1 305 ? -9.222 -4.913 27.221 1 71.89 305 ALA A O 1
ATOM 2425 N N . PHE A 1 306 ? -11.006 -5.08 25.912 1 72.18 306 PHE A N 1
ATOM 2426 C CA . PHE A 1 306 ? -11.648 -6.113 26.715 1 72.18 306 PHE A CA 1
ATOM 2427 C C . PHE A 1 306 ? -10.781 -7.365 26.779 1 72.18 306 PHE A C 1
ATOM 2429 O O . PHE A 1 306 ? -10.642 -7.977 27.84 1 72.18 306 PHE A O 1
ATOM 2436 N N . LEU A 1 307 ? -10.2 -7.665 25.658 1 74.96 307 LEU A N 1
ATOM 2437 C CA . LEU A 1 307 ? -9.336 -8.839 25.602 1 74.96 307 LEU A CA 1
ATOM 2438 C C . LEU A 1 307 ? -8.062 -8.615 26.41 1 74.96 307 LEU A C 1
ATOM 2440 O O . LEU A 1 307 ? -7.589 -9.524 27.096 1 74.96 307 LEU A O 1
ATOM 2444 N N . GLU A 1 308 ? -7.532 -7.457 26.258 1 68.98 308 GLU A N 1
ATOM 2445 C CA . GLU A 1 308 ? -6.321 -7.118 26.999 1 68.98 308 GLU A CA 1
ATOM 2446 C C . GLU A 1 308 ? -6.568 -7.152 28.505 1 68.98 308 GLU A C 1
ATOM 2448 O O . GLU A 1 308 ? -5.721 -7.623 29.267 1 68.98 308 GLU A O 1
ATOM 2453 N N . GLU A 1 309 ? -7.64 -6.537 28.904 1 67.53 309 GLU A N 1
ATOM 2454 C CA . GLU A 1 309 ? -8 -6.514 30.319 1 67.53 309 GLU A CA 1
ATOM 2455 C C . GLU A 1 309 ? -8.132 -7.927 30.878 1 67.53 309 GLU A C 1
ATOM 2457 O O . GLU A 1 309 ? -7.87 -8.16 32.06 1 67.53 309 GLU A O 1
ATOM 2462 N N . ASN A 1 310 ? -8.495 -8.742 30.042 1 64.37 310 ASN A N 1
ATOM 2463 C CA . ASN A 1 310 ? -8.688 -10.119 30.485 1 64.37 310 ASN A CA 1
ATOM 2464 C C . ASN A 1 310 ? -7.46 -10.978 30.199 1 64.37 310 ASN A C 1
ATOM 2466 O O . ASN A 1 310 ? -7.525 -12.206 30.271 1 64.37 310 ASN A O 1
ATOM 2470 N N . GLU A 1 311 ? -6.201 -10.259 29.823 1 60.32 311 GLU A N 1
ATOM 2471 C CA . GLU A 1 311 ? -4.885 -10.859 29.625 1 60.32 311 GLU A CA 1
ATOM 2472 C C . GLU A 1 311 ? -4.926 -11.938 28.546 1 60.32 311 GLU A C 1
ATOM 2474 O O . GLU A 1 311 ? -4.354 -13.016 28.717 1 60.32 311 GLU A O 1
ATOM 2479 N N . ILE A 1 312 ? -5.864 -11.647 27.755 1 54.41 312 ILE A N 1
ATOM 2480 C CA . ILE A 1 312 ? -5.863 -12.571 26.627 1 54.41 312 ILE A CA 1
ATOM 2481 C C . ILE A 1 312 ? -4.846 -12.111 25.584 1 54.41 312 ILE A C 1
ATOM 2483 O O . ILE A 1 312 ? -4.951 -11.003 25.052 1 54.41 312 ILE A O 1
ATOM 2487 N N . GLU A 1 313 ? -3.496 -12.41 25.641 1 53.06 313 GLU A N 1
ATOM 2488 C CA . GLU A 1 313 ? -2.336 -12.004 24.852 1 53.06 313 GLU A CA 1
ATOM 2489 C C . GLU A 1 313 ? -2.715 -11.776 23.392 1 53.06 313 GLU A C 1
ATOM 2491 O O . GLU A 1 313 ? -2.254 -10.819 22.767 1 53.06 313 GLU A O 1
ATOM 2496 N N . HIS A 1 314 ? -2.911 -12.707 22.564 1 52.36 314 HIS A N 1
ATOM 2497 C CA . HIS A 1 314 ? -2.759 -12.802 21.116 1 52.36 314 HIS A CA 1
ATOM 2498 C C . HIS A 1 314 ? -4.05 -12.42 20.4 1 52.36 314 HIS A C 1
ATOM 2500 O O . HIS A 1 314 ? -4.245 -12.769 19.233 1 52.36 314 HIS A O 1
ATOM 2506 N N . GLY A 1 315 ? -5.172 -11.893 20.962 1 57.72 315 GLY A N 1
ATOM 2507 C CA . GLY A 1 315 ? -6.389 -12.4 20.348 1 57.72 315 GLY A CA 1
ATOM 2508 C C . GLY A 1 315 ? -7.178 -11.332 19.615 1 57.72 315 GLY A C 1
ATOM 2509 O O . GLY A 1 315 ? -8.402 -11.26 19.742 1 57.72 315 GLY A O 1
ATOM 2510 N N . ASP A 1 316 ? -6.715 -10.568 18.628 1 60.99 316 ASP A N 1
ATOM 2511 C CA . ASP A 1 316 ? -7.73 -9.828 17.884 1 60.99 316 ASP A CA 1
ATOM 2512 C C . ASP A 1 316 ? -8.384 -10.71 16.823 1 60.99 316 ASP A C 1
ATOM 2514 O O . ASP A 1 316 ? -7.86 -11.772 16.481 1 60.99 316 ASP A O 1
ATOM 2518 N N . ILE A 1 317 ? -9.692 -10.483 16.686 1 63.38 317 ILE A N 1
ATOM 2519 C CA . ILE A 1 317 ? -10.4 -11.221 15.646 1 63.38 317 ILE A CA 1
ATOM 2520 C C . ILE A 1 317 ? -9.914 -10.77 14.271 1 63.38 317 ILE A C 1
ATOM 2522 O O . ILE A 1 317 ? -9.877 -9.572 13.981 1 63.38 317 ILE A O 1
ATOM 2526 N N . ARG A 1 318 ? -9.205 -11.517 13.54 1 56.28 318 ARG A N 1
ATOM 2527 C CA . ARG A 1 318 ? -8.667 -11.225 12.216 1 56.28 318 ARG A CA 1
ATOM 2528 C C . ARG A 1 318 ? -9.788 -10.96 11.216 1 56.28 318 ARG A C 1
ATOM 2530 O O . ARG A 1 318 ? -10.869 -11.542 11.319 1 56.28 318 ARG A O 1
ATOM 2537 N N . TYR A 1 319 ? -9.907 -9.603 10.681 1 53.45 319 TYR A N 1
ATOM 2538 C CA . TYR A 1 319 ? -10.932 -9.169 9.737 1 53.45 319 TYR A CA 1
ATOM 2539 C C . TYR A 1 319 ? -11.032 -10.131 8.56 1 53.45 319 TYR A C 1
ATOM 2541 O O . TYR A 1 319 ? -10.033 -10.73 8.153 1 53.45 319 TYR A O 1
ATOM 2549 N N . HIS A 1 320 ? -12.29 -10.607 8.285 1 48.88 320 HIS A N 1
ATOM 2550 C CA . HIS A 1 320 ? -12.81 -11.405 7.181 1 48.88 320 HIS A CA 1
ATOM 2551 C C . HIS A 1 320 ? -12.531 -10.736 5.839 1 48.88 320 HIS A C 1
ATOM 2553 O O . HIS A 1 320 ? -13.048 -9.651 5.562 1 48.88 320 HIS A O 1
ATOM 2559 N N . CYS A 1 321 ? -11.314 -10.411 5.313 1 44.4 321 CYS A N 1
ATOM 2560 C CA . CYS A 1 321 ? -11.431 -10.164 3.881 1 44.4 321 CYS A CA 1
ATOM 2561 C C . CYS A 1 321 ? -12.492 -11.063 3.257 1 44.4 321 CYS A C 1
ATOM 2563 O O . CYS A 1 321 ? -12.846 -12.098 3.824 1 44.4 321 CYS A O 1
ATOM 2565 N N . THR A 1 322 ? -13.052 -10.594 2.22 1 45.65 322 THR A N 1
ATOM 2566 C CA . THR A 1 322 ? -13.847 -11.456 1.352 1 45.65 322 THR A CA 1
ATOM 2567 C C . THR A 1 322 ? -13.308 -12.883 1.367 1 45.65 322 THR A C 1
ATOM 2569 O O . THR A 1 322 ? -12.104 -13.097 1.521 1 45.65 322 THR A O 1
ATOM 2572 N N . VAL A 1 323 ? -14.195 -13.884 1.504 1 45.23 323 VAL A N 1
ATOM 2573 C CA . VAL A 1 323 ? -14.386 -15.315 1.713 1 45.23 323 VAL A CA 1
ATOM 2574 C C . VAL A 1 323 ? -13.284 -16.093 0.997 1 45.23 323 VAL A C 1
ATOM 2576 O O . VAL A 1 323 ? -13.446 -16.491 -0.159 1 45.23 323 VAL A O 1
ATOM 2579 N N . ARG A 1 324 ? -12.121 -15.589 1.01 1 54.76 324 ARG A N 1
ATOM 2580 C CA . ARG A 1 324 ? -11.273 -16.715 0.632 1 54.76 324 ARG A CA 1
ATOM 2581 C C . ARG A 1 324 ? -11.197 -17.745 1.754 1 54.76 324 ARG A C 1
ATOM 2583 O O . ARG A 1 324 ? -11.212 -17.388 2.934 1 54.76 324 ARG A O 1
ATOM 2590 N N . TRP A 1 325 ? -11.528 -18.843 1.52 1 56.94 325 TRP A N 1
ATOM 2591 C CA . TRP A 1 325 ? -11.711 -20.019 2.364 1 56.94 325 TRP A CA 1
ATOM 2592 C C . TRP A 1 325 ? -10.606 -20.115 3.411 1 56.94 325 TRP A C 1
ATOM 2594 O O . TRP A 1 325 ? -10.87 -20.428 4.574 1 56.94 325 TRP A O 1
ATOM 2604 N N . LEU A 1 326 ? -9.421 -19.727 2.972 1 60.5 326 LEU A N 1
ATOM 2605 C CA . LEU A 1 326 ? -8.341 -19.845 3.944 1 60.5 326 LEU A CA 1
ATOM 2606 C C . LEU A 1 326 ? -8.538 -18.867 5.097 1 60.5 326 LEU A C 1
ATOM 2608 O O . LEU A 1 326 ? -8.282 -19.205 6.255 1 60.5 326 LEU A O 1
ATOM 2612 N N . SER A 1 327 ? -9.17 -17.894 4.77 1 74.25 327 SER A N 1
ATOM 2613 C CA . SER A 1 327 ? -9.416 -16.878 5.788 1 74.25 327 SER A CA 1
ATOM 2614 C C . SER A 1 327 ? -10.599 -17.257 6.672 1 74.25 327 SER A C 1
ATOM 2616 O O . SER A 1 327 ? -10.611 -16.952 7.867 1 74.25 327 SER A O 1
ATOM 2618 N N . LEU A 1 328 ? -11.438 -18.102 6.071 1 78.25 328 LEU A N 1
ATOM 2619 C CA . LEU A 1 328 ? -12.617 -18.509 6.827 1 78.25 328 LEU A CA 1
ATOM 2620 C C . LEU A 1 328 ? -12.232 -19.42 7.988 1 78.25 328 LEU A C 1
ATOM 2622 O O . LEU A 1 328 ? -12.72 -19.248 9.106 1 78.25 328 LEU A O 1
ATOM 2626 N N . GLY A 1 329 ? -11.356 -20.389 7.692 1 82.68 329 GLY A N 1
ATOM 2627 C CA . GLY A 1 329 ? -10.907 -21.283 8.748 1 82.68 329 GLY A CA 1
ATOM 2628 C C . GLY A 1 329 ? -10.266 -20.554 9.914 1 82.68 329 GLY A C 1
ATOM 2629 O O . GLY A 1 329 ? -10.519 -20.886 11.074 1 82.68 329 GLY A O 1
ATOM 2630 N N . LYS A 1 330 ? -9.575 -19.579 9.627 1 83.74 330 LYS A N 1
ATOM 2631 C CA . LYS A 1 330 ? -8.895 -18.812 10.666 1 83.74 330 LYS A CA 1
ATOM 2632 C C . LYS A 1 330 ? -9.889 -18 11.491 1 83.74 330 LYS A C 1
ATOM 2634 O O . LYS A 1 330 ? -9.743 -17.882 12.709 1 83.74 330 LYS A O 1
ATOM 2639 N N . VAL A 1 331 ? -10.839 -17.482 10.83 1 84.37 331 VAL A N 1
ATOM 2640 C CA . VAL A 1 331 ? -11.862 -16.692 11.507 1 84.37 331 VAL A CA 1
ATOM 2641 C C . VAL A 1 331 ? -12.693 -17.593 12.417 1 84.37 331 VAL A C 1
ATOM 2643 O O . VAL A 1 331 ? -12.962 -17.244 13.569 1 84.37 331 VAL A O 1
ATOM 2646 N N . LEU A 1 332 ? -13.057 -18.752 11.906 1 89.5 332 LEU A N 1
ATOM 2647 C CA . LEU A 1 332 ? -13.836 -19.696 12.699 1 89.5 332 LEU A CA 1
ATOM 2648 C C . LEU A 1 332 ? -13.067 -20.124 13.944 1 89.5 332 LEU A C 1
ATOM 2650 O O . LEU A 1 332 ? -13.635 -20.193 15.037 1 89.5 332 LEU A O 1
ATOM 2654 N N . LYS A 1 333 ? -11.832 -20.354 13.759 1 89.25 333 LYS A N 1
ATOM 2655 C CA . LYS A 1 333 ? -10.994 -20.767 14.881 1 89.25 333 LYS A CA 1
ATOM 2656 C C . LYS A 1 333 ? -10.874 -19.653 15.918 1 89.25 333 LYS A C 1
ATOM 2658 O O . LYS A 1 333 ? -10.917 -19.911 17.122 1 89.25 333 LYS A O 1
ATOM 2663 N N . SER A 1 334 ? -10.762 -18.435 15.461 1 86.09 334 SER A N 1
ATOM 2664 C CA . SER A 1 334 ? -10.667 -17.294 16.365 1 86.09 334 SER A CA 1
ATOM 2665 C C . SER A 1 334 ? -11.943 -17.129 17.184 1 86.09 334 SER A C 1
ATOM 2667 O O . SER A 1 334 ? -11.886 -16.845 18.382 1 86.09 334 SER A O 1
ATOM 2669 N N . VAL A 1 335 ? -13.041 -17.28 16.538 1 88.65 335 VAL A N 1
ATOM 2670 C CA . VAL A 1 335 ? -14.326 -17.15 17.218 1 88.65 335 VAL A CA 1
ATOM 2671 C C . VAL A 1 335 ? -14.492 -18.282 18.229 1 88.65 335 VAL A C 1
ATOM 2673 O O . VAL A 1 335 ? -15.026 -18.074 19.321 1 88.65 335 VAL A O 1
ATOM 2676 N N . TRP A 1 336 ? -14.028 -19.461 17.856 1 92.04 336 TRP A N 1
ATOM 2677 C CA . TRP A 1 336 ? -14.066 -20.591 18.779 1 92.04 336 TRP A CA 1
ATOM 2678 C C . TRP A 1 336 ? -13.228 -20.308 20.021 1 92.04 336 TRP A C 1
ATOM 2680 O O . TRP A 1 336 ? -13.685 -20.517 21.147 1 92.04 336 TRP A O 1
ATOM 2690 N N . ASP A 1 337 ? -12.03 -19.815 19.834 1 88.5 337 ASP A N 1
ATOM 2691 C CA . ASP A 1 337 ? -11.088 -19.6 20.929 1 88.5 337 ASP A CA 1
ATOM 2692 C C . ASP A 1 337 ? -11.561 -18.474 21.846 1 88.5 337 ASP A C 1
ATOM 2694 O O . ASP A 1 337 ? -11.302 -18.499 23.051 1 88.5 337 ASP A O 1
ATOM 2698 N N . LEU A 1 338 ? -12.271 -17.501 21.256 1 88.47 338 LEU A N 1
ATOM 2699 C CA . LEU A 1 338 ? -12.697 -16.336 22.023 1 88.47 338 LEU A CA 1
ATOM 2700 C C . LEU A 1 338 ? -14.205 -16.354 22.248 1 88.47 338 LEU A C 1
ATOM 2702 O O . LEU A 1 338 ? -14.822 -15.302 22.431 1 88.47 338 LEU A O 1
ATOM 2706 N N . ARG A 1 339 ? -14.851 -17.483 22.094 1 89.5 339 ARG A N 1
ATOM 2707 C CA . ARG A 1 339 ? -16.307 -17.581 22.108 1 89.5 339 ARG A CA 1
ATOM 2708 C C . ARG A 1 339 ? -16.882 -17.008 23.399 1 89.5 339 ARG A C 1
ATOM 2710 O O . ARG A 1 339 ? -17.869 -16.271 23.371 1 89.5 339 ARG A O 1
ATOM 2717 N N . GLY A 1 340 ? -16.266 -17.309 24.537 1 87.35 340 GLY A N 1
ATOM 2718 C CA . GLY A 1 340 ? -16.729 -16.784 25.811 1 87.35 340 GLY A CA 1
ATOM 2719 C C . GLY A 1 340 ? -16.61 -15.275 25.913 1 87.35 340 GLY A C 1
ATOM 2720 O O . GLY A 1 340 ? -17.545 -14.601 26.352 1 87.35 340 GLY A O 1
ATOM 2721 N N . GLN A 1 341 ? -15.504 -14.733 25.495 1 87.05 341 GLN A N 1
ATOM 2722 C CA . GLN A 1 341 ? -15.252 -13.297 25.549 1 87.05 341 GLN A CA 1
ATOM 2723 C C . GLN A 1 341 ? -16.166 -12.542 24.588 1 87.05 341 GLN A C 1
ATOM 2725 O O . GLN A 1 341 ? -16.63 -11.443 24.899 1 87.05 341 GLN A O 1
ATOM 2730 N N . ILE A 1 342 ? -16.407 -13.14 23.454 1 89.28 342 ILE A N 1
ATOM 2731 C CA . ILE A 1 342 ? -17.271 -12.51 22.462 1 89.28 342 ILE A CA 1
ATOM 2732 C C . ILE A 1 342 ? -18.702 -12.446 22.991 1 89.28 342 ILE A C 1
ATOM 2734 O O . ILE A 1 342 ? -19.375 -11.42 22.86 1 89.28 342 ILE A O 1
ATOM 2738 N N . GLN A 1 343 ? -19.113 -13.529 23.572 1 89.74 343 GLN A N 1
ATOM 2739 C CA . GLN A 1 343 ? -20.455 -13.574 24.142 1 89.74 343 GLN A CA 1
ATOM 2740 C C . GLN A 1 343 ? -20.633 -12.506 25.217 1 89.74 343 GLN A C 1
ATOM 2742 O O . GLN A 1 343 ? -21.62 -11.767 25.208 1 89.74 343 GLN A O 1
ATOM 2747 N N . ASP A 1 344 ? -19.709 -12.402 26.102 1 87.51 344 ASP A N 1
ATOM 2748 C CA . ASP A 1 344 ? -19.76 -11.42 27.18 1 87.51 344 ASP A CA 1
ATOM 2749 C C . ASP A 1 344 ? -19.786 -9.997 26.627 1 87.51 344 ASP A C 1
ATOM 2751 O O . ASP A 1 344 ? -20.546 -9.153 27.107 1 87.51 344 ASP A O 1
ATOM 2755 N N . PHE A 1 345 ? -18.951 -9.794 25.726 1 88.26 345 PHE A N 1
ATOM 2756 C CA . PHE A 1 345 ? -18.853 -8.47 25.123 1 88.26 345 PHE A CA 1
ATOM 2757 C C . PHE A 1 345 ? -20.157 -8.094 24.43 1 88.26 345 PHE A C 1
ATOM 2759 O O . PHE A 1 345 ? -20.645 -6.971 24.581 1 88.26 345 PHE A O 1
ATOM 2766 N N . CYS A 1 346 ? -20.715 -9.072 23.708 1 90.21 346 CYS A N 1
ATOM 2767 C CA . CYS A 1 346 ? -21.932 -8.802 22.951 1 90.21 346 CYS A CA 1
ATOM 2768 C C . CYS A 1 346 ? -23.115 -8.57 23.883 1 90.21 346 CYS A C 1
ATOM 2770 O O . CYS A 1 346 ? -23.963 -7.717 23.616 1 90.21 346 CYS A O 1
ATOM 2772 N N . VAL A 1 347 ? -23.134 -9.259 24.889 1 88.61 347 VAL A N 1
ATOM 2773 C CA . VAL A 1 347 ? -24.197 -9.08 25.872 1 88.61 347 VAL A CA 1
ATOM 2774 C C . VAL A 1 347 ? -24.088 -7.694 26.505 1 88.61 347 VAL A C 1
ATOM 2776 O O . VAL A 1 347 ? -25.097 -7.01 26.692 1 88.61 347 VAL A O 1
ATOM 2779 N N . ASP A 1 348 ? -22.859 -7.318 26.795 1 86.3 348 ASP A N 1
ATOM 2780 C CA . ASP A 1 348 ? -22.607 -6.01 27.393 1 86.3 348 ASP A CA 1
ATOM 2781 C C . ASP A 1 348 ? -23.039 -4.885 26.455 1 86.3 348 ASP A C 1
ATOM 2783 O O . ASP A 1 348 ? -23.451 -3.816 26.909 1 86.3 348 ASP A O 1
ATOM 2787 N N . LYS A 1 349 ? -22.982 -5.151 25.201 1 88.29 349 LYS A N 1
ATOM 2788 C CA . LYS A 1 349 ? -23.32 -4.127 24.217 1 88.29 349 LYS A CA 1
ATOM 2789 C C . LYS A 1 349 ? -24.783 -4.23 23.796 1 88.29 349 LYS A C 1
ATOM 2791 O O . LYS A 1 349 ? -25.242 -3.476 22.936 1 88.29 349 LYS A O 1
ATOM 2796 N N . GLY A 1 350 ? -25.45 -5.166 24.282 1 86 350 GLY A N 1
ATOM 2797 C CA . GLY A 1 350 ? -26.865 -5.327 23.987 1 86 350 GLY A CA 1
ATOM 2798 C C . GLY A 1 350 ? -27.123 -6.065 22.688 1 86 350 GLY A C 1
ATOM 2799 O O . GLY A 1 350 ? -28.171 -5.886 22.064 1 86 350 GLY A O 1
ATOM 2800 N N . HIS A 1 351 ? -26.116 -6.606 22.122 1 89.54 351 HIS A N 1
ATOM 2801 C CA . HIS A 1 351 ? -26.213 -7.399 20.902 1 89.54 351 HIS A CA 1
ATOM 2802 C C . HIS A 1 351 ? -25.964 -8.877 21.184 1 89.54 351 HIS A C 1
ATOM 2804 O O . HIS A 1 351 ? -24.979 -9.447 20.71 1 89.54 351 HIS A O 1
ATOM 2810 N N . ASP A 1 352 ? -26.921 -9.471 21.75 1 88.25 352 ASP A N 1
ATOM 2811 C CA . ASP A 1 352 ? -26.778 -10.858 22.182 1 88.25 352 ASP A CA 1
ATOM 2812 C C . ASP A 1 352 ? -26.727 -11.804 20.985 1 88.25 352 ASP A C 1
ATOM 2814 O O . ASP A 1 352 ? -27.438 -11.604 19.998 1 88.25 352 ASP A O 1
ATOM 2818 N N . VAL A 1 353 ? -25.823 -12.739 21.048 1 92.39 353 VAL A N 1
ATOM 2819 C CA . VAL A 1 353 ? -25.699 -13.807 20.062 1 92.39 353 VAL A CA 1
ATOM 2820 C C . VAL A 1 353 ? -26.094 -15.141 20.691 1 92.39 353 VAL A C 1
ATOM 2822 O O . VAL A 1 353 ? -25.231 -15.92 21.103 1 92.39 353 VAL A O 1
ATOM 2825 N N . PRO A 1 354 ? -27.271 -15.458 20.674 1 92.67 354 PRO A N 1
ATOM 2826 C CA . PRO A 1 354 ? -27.776 -16.647 21.364 1 92.67 354 PRO A CA 1
ATOM 2827 C C . PRO A 1 354 ? -27.143 -17.939 20.853 1 92.67 354 PRO A C 1
ATOM 2829 O O . PRO A 1 354 ? -27.051 -18.921 21.594 1 92.67 354 PRO A O 1
ATOM 2832 N N . GLU A 1 355 ? -26.725 -17.915 19.647 1 93.1 355 GLU A N 1
ATOM 2833 C CA . GLU A 1 355 ? -26.125 -19.1 19.042 1 93.1 355 GLU A CA 1
ATOM 2834 C C . GLU A 1 355 ? -24.887 -19.547 19.814 1 93.1 355 GLU A C 1
ATOM 2836 O O . GLU A 1 355 ? -24.609 -20.744 19.912 1 93.1 355 GLU A O 1
ATOM 2841 N N . LEU A 1 356 ? -24.217 -18.644 20.457 1 91.95 356 LEU A N 1
ATOM 2842 C CA . LEU A 1 356 ? -22.97 -18.958 21.145 1 91.95 356 LEU A CA 1
ATOM 2843 C C . LEU A 1 356 ? -23.239 -19.725 22.435 1 91.95 356 LEU A C 1
ATOM 2845 O O . LEU A 1 356 ? -22.332 -20.346 22.994 1 91.95 356 LEU A O 1
ATOM 2849 N N . SER A 1 357 ? -24.491 -19.646 22.872 1 88.73 357 SER A N 1
ATOM 2850 C CA . SER A 1 357 ? -24.866 -20.388 24.071 1 88.73 357 SER A CA 1
ATOM 2851 C C . SER A 1 357 ? -25.657 -21.644 23.719 1 88.73 357 SER A C 1
ATOM 2853 O O . SER A 1 357 ? -26.017 -22.425 24.603 1 88.73 357 SER A O 1
ATOM 2855 N N . ASP A 1 358 ? -25.918 -21.799 22.411 1 91.38 358 ASP A N 1
ATOM 2856 C CA . ASP A 1 358 ? -26.636 -22.973 21.925 1 91.38 358 ASP A CA 1
ATOM 2857 C C . ASP A 1 358 ? -25.684 -24.146 21.704 1 91.38 358 ASP A C 1
ATOM 2859 O O . ASP A 1 358 ? -24.817 -24.094 20.829 1 91.38 358 ASP A O 1
ATOM 2863 N N . GLU A 1 359 ? -25.863 -25.202 22.366 1 89.66 359 GLU A N 1
ATOM 2864 C CA . GLU A 1 359 ? -24.953 -26.343 22.327 1 89.66 359 GLU A CA 1
ATOM 2865 C C . GLU A 1 359 ? -24.909 -26.966 20.935 1 89.66 359 GLU A C 1
ATOM 2867 O O . GLU A 1 359 ? -23.857 -27.428 20.488 1 89.66 359 GLU A O 1
ATOM 2872 N N . ASP A 1 360 ? -26.072 -26.985 20.286 1 90.51 360 ASP A N 1
ATOM 2873 C CA . ASP A 1 360 ? -26.123 -27.539 18.936 1 90.51 360 ASP A CA 1
ATOM 2874 C C . ASP A 1 360 ? -25.293 -26.701 17.967 1 90.51 360 ASP A C 1
ATOM 2876 O O . ASP A 1 360 ? -24.535 -27.244 17.16 1 90.51 360 ASP A O 1
ATOM 2880 N N . TRP A 1 361 ? -25.445 -25.459 18.123 1 93.41 361 TRP A N 1
ATOM 2881 C CA . TRP A 1 361 ? -24.716 -24.561 17.234 1 93.41 361 TRP A CA 1
ATOM 2882 C C . TRP A 1 361 ? -23.221 -24.598 17.53 1 93.41 361 TRP A C 1
ATOM 2884 O O . TRP A 1 361 ? -22.399 -24.574 16.611 1 93.41 361 TRP A O 1
ATOM 2894 N N . VAL A 1 362 ? -22.906 -24.693 18.771 1 94.23 362 VAL A N 1
ATOM 2895 C CA . VAL A 1 362 ? -21.503 -24.72 19.169 1 94.23 362 VAL A CA 1
ATOM 2896 C C . VAL A 1 362 ? -20.843 -25.997 18.654 1 94.23 362 VAL A C 1
ATOM 2898 O O . VAL A 1 362 ? -19.675 -25.983 18.258 1 94.23 362 VAL A O 1
ATOM 2901 N N . ALA A 1 363 ? -21.543 -27.07 18.651 1 93.88 363 ALA A N 1
ATOM 2902 C CA . ALA A 1 363 ? -21.026 -28.315 18.089 1 93.88 363 ALA A CA 1
ATOM 2903 C C . ALA A 1 363 ? -20.783 -28.181 16.589 1 93.88 363 ALA A C 1
ATOM 2905 O O . ALA A 1 363 ? -19.775 -28.669 16.071 1 93.88 363 ALA A O 1
ATOM 2906 N N . ASP A 1 364 ? -21.76 -27.57 15.955 1 94.46 364 ASP A N 1
ATOM 2907 C CA . ASP A 1 364 ? -21.597 -27.326 14.525 1 94.46 364 ASP A CA 1
ATOM 2908 C C . ASP A 1 364 ? -20.374 -26.453 14.253 1 94.46 364 ASP A C 1
ATOM 2910 O O . ASP A 1 364 ? -19.659 -26.666 13.271 1 94.46 364 ASP A O 1
ATOM 2914 N N . LEU A 1 365 ? -20.187 -25.498 15.112 1 94.88 365 LEU A N 1
ATOM 2915 C CA . LEU A 1 365 ? -19.013 -24.641 14.989 1 94.88 365 LEU A CA 1
ATOM 2916 C C . LEU A 1 365 ? -17.731 -25.443 15.192 1 94.88 365 LEU A C 1
ATOM 2918 O O . LEU A 1 365 ? -16.762 -25.27 14.449 1 94.88 365 LEU A O 1
ATOM 2922 N N . GLY A 1 366 ? -17.738 -26.225 16.165 1 94.62 366 GLY A N 1
ATOM 2923 C CA . GLY A 1 366 ? -16.579 -27.072 16.397 1 94.62 366 GLY A CA 1
ATOM 2924 C C . GLY A 1 366 ? -16.235 -27.952 15.21 1 94.62 366 GLY A C 1
ATOM 2925 O O . GLY A 1 366 ? -15.065 -28.077 14.843 1 94.62 366 GLY A O 1
ATOM 2926 N N . PHE A 1 367 ? -17.23 -28.573 14.627 1 94.73 367 PHE A N 1
ATOM 2927 C CA . PHE A 1 367 ? -17.047 -29.395 13.436 1 94.73 367 PHE A CA 1
ATOM 2928 C C . PHE A 1 367 ? -16.497 -28.563 12.284 1 94.73 367 PHE A C 1
ATOM 2930 O O . PHE A 1 367 ? -15.568 -28.987 11.593 1 94.73 367 PHE A O 1
ATOM 2937 N N . ALA A 1 368 ? -17.085 -27.408 12.108 1 93.69 368 ALA A N 1
ATOM 2938 C CA . ALA A 1 368 ? -16.674 -26.523 11.021 1 93.69 368 ALA A CA 1
ATOM 2939 C C . ALA A 1 368 ? -15.208 -26.124 11.163 1 93.69 368 ALA A C 1
ATOM 2941 O O . ALA A 1 368 ? -14.476 -26.061 10.172 1 93.69 368 ALA A O 1
ATOM 2942 N N . VAL A 1 369 ? -14.796 -25.845 12.357 1 93.66 369 VAL A N 1
ATOM 2943 C CA . VAL A 1 369 ? -13.416 -25.452 12.623 1 93.66 369 VAL A CA 1
ATOM 2944 C C . VAL A 1 369 ? -12.471 -26.589 12.239 1 93.66 369 VAL A C 1
ATOM 2946 O O . VAL A 1 369 ? -11.459 -26.365 11.571 1 93.66 369 VAL A O 1
ATOM 2949 N N . ASP A 1 370 ? -12.77 -27.761 12.565 1 94.92 370 ASP A N 1
ATOM 2950 C CA . ASP A 1 370 ? -11.906 -28.907 12.302 1 94.92 370 ASP A CA 1
ATOM 2951 C C . ASP A 1 370 ? -11.838 -29.213 10.807 1 94.92 370 ASP A C 1
ATOM 2953 O O . ASP A 1 370 ? -10.754 -29.424 10.26 1 94.92 370 ASP A O 1
ATOM 2957 N N . VAL A 1 371 ? -12.956 -29.286 10.182 1 93.73 371 VAL A N 1
ATOM 2958 C CA . VAL A 1 371 ? -13.006 -29.66 8.772 1 93.73 371 VAL A CA 1
ATOM 2959 C C . VAL A 1 371 ? -12.307 -28.595 7.931 1 93.73 371 VAL A C 1
ATOM 2961 O O . VAL A 1 371 ? -11.59 -28.918 6.98 1 93.73 371 VAL A O 1
ATOM 2964 N N . THR A 1 372 ? -12.57 -27.353 8.265 1 91.39 372 THR A N 1
ATOM 2965 C CA . THR A 1 372 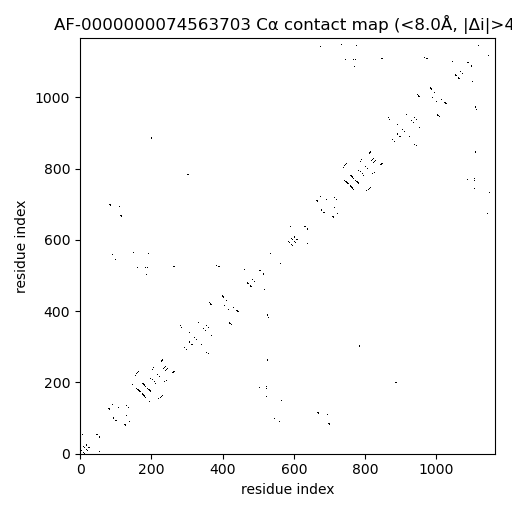? -11.912 -26.286 7.519 1 91.39 372 THR A CA 1
ATOM 2966 C C . THR A 1 372 ? -10.404 -26.314 7.752 1 91.39 372 THR A C 1
ATOM 2968 O O . THR A 1 372 ? -9.626 -25.978 6.856 1 91.39 372 THR A O 1
ATOM 2971 N N . ALA A 1 373 ? -9.966 -26.637 8.948 1 92.08 373 ALA A N 1
ATOM 2972 C CA . ALA A 1 373 ? -8.537 -26.773 9.219 1 92.08 373 ALA A CA 1
ATOM 2973 C C . ALA A 1 373 ? -7.916 -27.866 8.354 1 92.08 373 ALA A C 1
ATOM 2975 O O . ALA A 1 373 ? -6.807 -27.704 7.839 1 92.08 373 ALA A O 1
ATOM 2976 N N . LEU A 1 374 ? -8.61 -28.978 8.195 1 93.5 374 LEU A N 1
ATOM 2977 C CA . LEU A 1 374 ? -8.141 -30.075 7.355 1 93.5 374 LEU A CA 1
ATOM 2978 C C . LEU A 1 374 ? -8.058 -29.644 5.894 1 93.5 374 LEU A C 1
ATOM 2980 O O . LEU A 1 374 ? -7.076 -29.94 5.21 1 93.5 374 LEU A O 1
ATOM 2984 N N . MET A 1 375 ? -9.076 -29.021 5.464 1 92.73 375 MET A N 1
ATOM 2985 C CA . MET A 1 375 ? -9.104 -28.534 4.088 1 92.73 375 MET A CA 1
ATOM 2986 C C . MET A 1 375 ? -7.992 -27.519 3.847 1 92.73 375 MET A C 1
ATOM 2988 O O . MET A 1 375 ? -7.38 -27.505 2.778 1 92.73 375 MET A O 1
ATOM 2992 N N . ASN A 1 376 ? -7.76 -26.679 4.841 1 89.76 376 ASN A N 1
ATOM 2993 C CA . ASN A 1 376 ? -6.696 -25.687 4.728 1 89.76 376 ASN A CA 1
ATOM 2994 C C . ASN A 1 376 ? -5.322 -26.345 4.647 1 89.76 376 ASN A C 1
ATOM 2996 O O . ASN A 1 376 ? -4.433 -25.852 3.951 1 89.76 376 ASN A O 1
ATOM 3000 N N . GLN A 1 377 ? -5.136 -27.343 5.373 1 91.57 377 GLN A N 1
ATOM 3001 C CA . GLN A 1 377 ? -3.877 -28.077 5.308 1 91.57 377 GLN A CA 1
ATOM 3002 C C . GLN A 1 377 ? -3.621 -28.609 3.901 1 91.57 377 GLN A C 1
ATOM 3004 O O . GLN A 1 377 ? -2.499 -28.531 3.396 1 91.57 377 GLN A O 1
ATOM 3009 N N . LEU A 1 378 ? -4.629 -29.155 3.292 1 93.72 378 LEU A N 1
ATOM 3010 C CA . LEU A 1 378 ? -4.511 -29.627 1.916 1 93.72 378 LEU A CA 1
ATOM 3011 C C . LEU A 1 378 ? -4.211 -28.47 0.968 1 93.72 378 LEU A C 1
ATOM 3013 O O . LEU A 1 378 ? -3.344 -28.584 0.099 1 93.72 378 LEU A O 1
ATOM 3017 N N . ASN A 1 379 ? -4.937 -27.422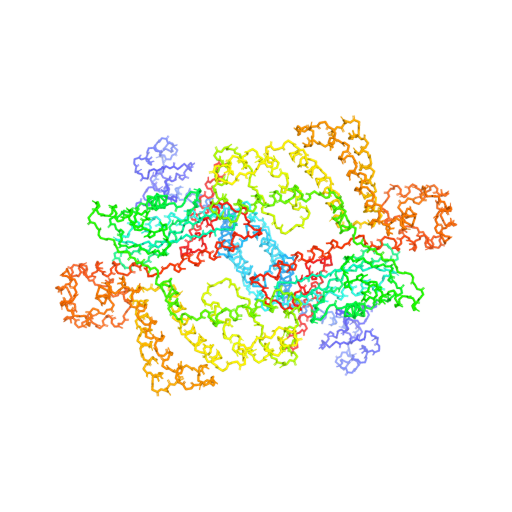 1.164 1 90.35 379 ASN A N 1
ATOM 3018 C CA . ASN A 1 379 ? -4.767 -26.253 0.307 1 90.35 379 ASN A CA 1
ATOM 3019 C C . ASN A 1 379 ? -3.326 -25.752 0.323 1 90.35 379 ASN A C 1
ATOM 3021 O O . ASN A 1 379 ? -2.756 -25.456 -0.729 1 90.35 379 ASN A O 1
ATOM 3025 N N . VAL A 1 380 ? -2.714 -25.688 1.448 1 89.18 380 VAL A N 1
ATOM 3026 C CA . VAL A 1 380 ? -1.346 -25.203 1.596 1 89.18 380 VAL A CA 1
ATOM 3027 C C . VAL A 1 380 ? -0.38 -26.164 0.907 1 89.18 380 VAL A C 1
ATOM 3029 O O . VAL A 1 380 ? 0.581 -25.734 0.265 1 89.18 380 VAL A O 1
ATOM 3032 N N . LYS A 1 381 ? -0.655 -27.403 0.989 1 90.84 381 LYS A N 1
ATOM 3033 C CA . LYS A 1 381 ? 0.181 -28.424 0.364 1 90.84 381 LYS A CA 1
ATOM 3034 C C . LYS A 1 381 ? 0.159 -28.299 -1.157 1 90.84 381 LYS A C 1
ATOM 3036 O O . LYS A 1 381 ? 1.142 -28.623 -1.826 1 90.84 381 LYS A O 1
ATOM 3041 N N . LEU A 1 382 ? -0.928 -27.834 -1.658 1 92.46 382 LEU A N 1
ATOM 3042 C CA . LEU A 1 382 ? -1.103 -27.743 -3.103 1 92.46 382 LEU A CA 1
ATOM 3043 C C . LEU A 1 382 ? -0.489 -26.456 -3.645 1 92.46 382 LEU A C 1
ATOM 3045 O O . LEU A 1 382 ? -0.309 -26.311 -4.856 1 92.46 382 LEU A O 1
ATOM 3049 N N . GLN A 1 383 ? -0.201 -25.479 -2.737 1 86.95 383 GLN A N 1
ATOM 3050 C CA . GLN A 1 383 ? 0.342 -24.186 -3.142 1 86.95 383 GLN A CA 1
ATOM 3051 C C . GLN A 1 383 ? 1.867 -24.217 -3.176 1 86.95 383 GLN A C 1
ATOM 3053 O O . GLN A 1 383 ? 2.509 -23.183 -3.373 1 86.95 383 GLN A O 1
ATOM 3058 N N . SER A 1 384 ? 2.56 -25.057 -3.658 1 79.24 384 SER A N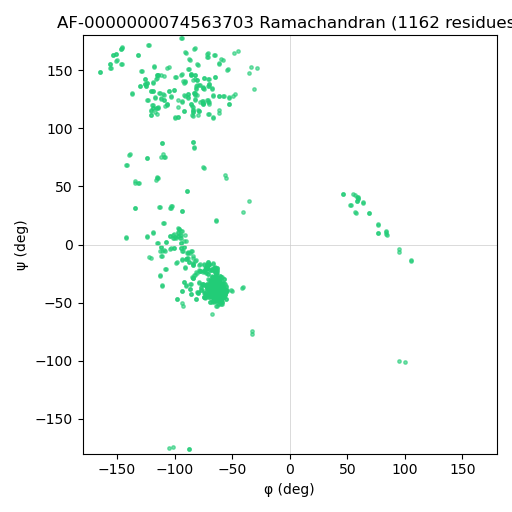 1
ATOM 3059 C CA . SER A 1 384 ? 4.018 -25.097 -3.682 1 79.24 384 SER A CA 1
ATOM 3060 C C . SER A 1 384 ? 4.551 -24.988 -5.107 1 79.24 384 SER A C 1
ATOM 3062 O O . SER A 1 384 ? 3.856 -25.337 -6.063 1 79.24 384 SER A O 1
ATOM 3064 N N . LYS A 1 385 ? 5.683 -24.338 -5.224 1 76.3 385 LYS A N 1
ATOM 3065 C CA . LYS A 1 385 ? 6.341 -24.25 -6.525 1 76.3 385 LYS A CA 1
ATOM 3066 C C . LYS A 1 385 ? 7.006 -25.573 -6.895 1 76.3 385 LYS A C 1
ATOM 3068 O O . LYS A 1 385 ? 7.484 -26.3 -6.022 1 76.3 385 LYS A O 1
ATOM 3073 N N . GLY A 1 386 ? 6.954 -25.894 -8.13 1 79.59 386 GLY A N 1
ATOM 3074 C CA . GLY A 1 386 ? 7.721 -27.021 -8.638 1 79.59 386 GLY A CA 1
ATOM 3075 C C . GLY A 1 386 ? 7.022 -28.353 -8.447 1 79.59 386 GLY A C 1
ATOM 3076 O O . GLY A 1 386 ? 7.641 -29.411 -8.585 1 79.59 386 GLY A O 1
ATOM 3077 N N . LEU A 1 387 ? 5.767 -28.343 -8.063 1 88.89 387 LEU A N 1
ATOM 3078 C CA . LEU A 1 387 ? 5.031 -29.59 -7.886 1 88.89 387 LEU A CA 1
ATOM 3079 C C . LEU A 1 387 ? 4.537 -30.125 -9.225 1 88.89 387 LEU A C 1
ATOM 3081 O O . LEU A 1 387 ? 4.1 -29.354 -10.083 1 88.89 387 LEU A O 1
ATOM 3085 N N . PHE A 1 388 ? 4.699 -31.394 -9.322 1 94.72 388 PHE A N 1
ATOM 3086 C CA . PHE A 1 388 ? 4.164 -32.043 -10.514 1 94.72 388 PHE A CA 1
ATOM 3087 C C . PHE A 1 388 ? 2.707 -32.44 -10.307 1 94.72 388 PHE A C 1
ATOM 3089 O O . PHE A 1 388 ? 2.248 -32.563 -9.17 1 94.72 388 PHE A O 1
ATOM 3096 N N . VAL A 1 389 ? 2.017 -32.631 -11.355 1 95.65 389 VAL A N 1
ATOM 3097 C CA . VAL A 1 389 ? 0.579 -32.881 -11.345 1 95.65 389 VAL A CA 1
ATOM 3098 C C . VAL A 1 389 ? 0.282 -34.163 -10.571 1 95.65 389 VAL A C 1
ATOM 3100 O O . VAL A 1 389 ? -0.698 -34.233 -9.826 1 95.65 389 VAL A O 1
ATOM 3103 N N . HIS A 1 390 ? 1.112 -35.218 -10.728 1 95.16 390 HIS A N 1
ATOM 3104 C CA . HIS A 1 390 ? 0.853 -36.485 -10.052 1 95.16 390 HIS A CA 1
ATOM 3105 C C . HIS A 1 390 ? 1.028 -36.35 -8.543 1 95.16 390 HIS A C 1
ATOM 3107 O O . HIS A 1 390 ? 0.332 -37.014 -7.772 1 95.16 390 HIS A O 1
ATOM 3113 N N . GLU A 1 391 ? 1.93 -35.519 -8.132 1 95.2 391 GLU A N 1
ATOM 3114 C CA . GLU A 1 391 ? 2.126 -35.274 -6.706 1 95.2 391 GLU A CA 1
ATOM 3115 C C . GLU A 1 391 ? 0.923 -34.557 -6.099 1 95.2 391 GLU A C 1
ATOM 3117 O O . GLU A 1 391 ? 0.489 -34.888 -4.993 1 95.2 391 GLU A O 1
ATOM 3122 N N . MET A 1 392 ? 0.43 -33.593 -6.803 1 95.93 392 MET A N 1
ATOM 3123 C CA . MET A 1 392 ? -0.742 -32.855 -6.342 1 95.93 392 MET A CA 1
ATOM 3124 C C . MET A 1 392 ? -1.952 -33.775 -6.218 1 95.93 392 MET A C 1
ATOM 3126 O O . MET A 1 392 ? -2.666 -33.737 -5.215 1 95.93 392 MET A O 1
ATOM 3130 N N . TYR A 1 393 ? -2.092 -34.528 -7.225 1 96.26 393 TYR A N 1
ATOM 3131 C CA . TYR A 1 393 ? -3.235 -35.435 -7.217 1 96.26 393 TYR A CA 1
ATOM 3132 C C . TYR A 1 393 ? -3.099 -36.475 -6.112 1 96.26 393 TYR A C 1
ATOM 3134 O O . TYR A 1 393 ? -4.091 -36.868 -5.495 1 96.26 393 TYR A O 1
ATOM 3142 N N . SER A 1 394 ? -1.938 -36.921 -5.858 1 95.39 394 SER A N 1
ATOM 3143 C CA . SER A 1 394 ? -1.7 -37.851 -4.758 1 95.39 394 SER A CA 1
ATOM 3144 C C . SER A 1 394 ? -2.11 -37.244 -3.421 1 95.39 394 SER A C 1
ATOM 3146 O O . SER A 1 394 ? -2.619 -37.945 -2.545 1 95.39 394 SER A O 1
ATOM 3148 N N . ALA A 1 395 ? -1.82 -35.993 -3.292 1 95.95 395 ALA A N 1
ATOM 3149 C CA . ALA A 1 395 ? -2.222 -35.305 -2.068 1 95.95 395 ALA A CA 1
ATOM 3150 C C . ALA A 1 395 ? -3.741 -35.279 -1.928 1 95.95 395 ALA A C 1
ATOM 3152 O O . ALA A 1 395 ? -4.273 -35.45 -0.828 1 95.95 395 ALA A O 1
ATOM 3153 N N . VAL A 1 396 ? -4.417 -35.083 -2.995 1 96.71 396 VAL A N 1
ATOM 3154 C CA . VAL A 1 396 ? -5.876 -35.059 -2.994 1 96.71 396 VAL A CA 1
ATOM 3155 C C . VAL A 1 396 ? -6.416 -36.446 -2.656 1 96.71 396 VAL A C 1
ATOM 3157 O O . VAL A 1 396 ? -7.349 -36.579 -1.86 1 96.71 396 VAL A O 1
ATOM 3160 N N . LYS A 1 397 ? -5.821 -37.445 -3.198 1 96.08 397 LYS A N 1
ATOM 3161 C CA . LYS A 1 397 ? -6.243 -38.816 -2.925 1 96.08 397 LYS A CA 1
ATOM 3162 C C . LYS A 1 397 ? -6.051 -39.167 -1.452 1 96.08 397 LYS A C 1
ATOM 3164 O O . LYS A 1 397 ? -6.916 -39.799 -0.842 1 96.08 397 LYS A O 1
ATOM 3169 N N . ALA A 1 398 ? -4.928 -38.78 -0.971 1 96.73 398 ALA A N 1
ATOM 3170 C CA . ALA A 1 398 ? -4.68 -39.007 0.451 1 96.73 398 ALA A CA 1
ATOM 3171 C C . ALA A 1 398 ? -5.741 -38.323 1.308 1 96.73 398 ALA A C 1
ATOM 3173 O O . ALA A 1 398 ? -6.204 -38.888 2.302 1 96.73 398 ALA A O 1
ATOM 3174 N N . PHE A 1 399 ? -6.076 -37.178 0.952 1 97.15 399 PHE A N 1
ATOM 3175 C CA . PHE A 1 399 ? -7.088 -36.428 1.687 1 97.15 399 PHE A CA 1
ATOM 3176 C C . PHE A 1 399 ? -8.443 -37.121 1.603 1 97.15 399 PHE A C 1
ATOM 3178 O O . PHE A 1 399 ? -9.165 -37.206 2.598 1 97.15 399 PHE A O 1
ATOM 3185 N N . MET A 1 400 ? -8.774 -37.604 0.449 1 97.13 400 MET A N 1
ATOM 3186 C CA . MET A 1 400 ? -10.035 -38.317 0.262 1 97.13 400 MET A CA 1
ATOM 3187 C C . MET A 1 400 ? -10.09 -39.563 1.14 1 97.13 400 MET A C 1
ATOM 3189 O O . MET A 1 400 ? -11.131 -39.871 1.723 1 97.13 400 MET A O 1
ATOM 3193 N N . ARG A 1 401 ? -9.027 -40.198 1.25 1 96.79 401 ARG A N 1
ATOM 3194 C CA . ARG A 1 401 ? -8.968 -41.366 2.123 1 96.79 401 ARG A CA 1
ATOM 3195 C C . ARG A 1 401 ? -9.135 -40.966 3.585 1 96.79 401 ARG A C 1
ATOM 3197 O O . ARG A 1 401 ? -9.761 -41.687 4.365 1 96.79 401 ARG A O 1
ATOM 3204 N N . LYS A 1 402 ? -8.53 -39.873 3.917 1 96.5 402 LYS A N 1
ATOM 3205 C CA . LYS A 1 402 ? -8.687 -39.356 5.274 1 96.5 402 LYS A CA 1
ATOM 3206 C C . LYS A 1 402 ? -10.151 -39.054 5.58 1 96.5 402 LYS A C 1
ATOM 3208 O O . LYS A 1 402 ? -10.618 -39.289 6.697 1 96.5 402 LYS A O 1
ATOM 3213 N N . LEU A 1 403 ? -10.837 -38.503 4.598 1 96.73 403 LEU A N 1
ATOM 3214 C CA . LEU A 1 403 ? -12.246 -38.175 4.786 1 96.73 403 LEU A CA 1
ATOM 3215 C C . LEU A 1 403 ? -13.064 -39.43 5.07 1 96.73 403 LEU A C 1
ATOM 3217 O O . LEU A 1 403 ? -13.926 -39.428 5.951 1 96.73 403 LEU A O 1
ATOM 3221 N N . GLN A 1 404 ? -12.761 -40.464 4.355 1 96.05 404 GLN A N 1
ATOM 3222 C CA . GLN A 1 404 ? -13.444 -41.734 4.576 1 96.05 404 GLN A CA 1
ATOM 3223 C C . GLN A 1 404 ? -13.121 -42.299 5.957 1 96.05 404 GLN A C 1
ATOM 3225 O O . GLN A 1 404 ? -14.01 -42.786 6.658 1 96.05 404 GLN A O 1
ATOM 3230 N N . PHE A 1 405 ? -11.928 -42.191 6.265 1 96.26 405 PHE A N 1
ATOM 3231 C CA . PHE A 1 405 ? -11.468 -42.655 7.568 1 96.26 405 PHE A CA 1
ATOM 3232 C C . PHE A 1 405 ? -12.146 -41.879 8.69 1 96.26 405 PHE A C 1
ATOM 3234 O O . PHE A 1 405 ? -12.658 -42.472 9.642 1 96.26 405 PHE A O 1
ATOM 3241 N N . LEU A 1 406 ? -12.216 -40.617 8.59 1 96.06 406 LEU A N 1
ATOM 3242 C CA . LEU A 1 406 ? -12.822 -39.752 9.596 1 96.06 406 LEU A CA 1
ATOM 3243 C C . LEU A 1 406 ? -14.32 -40.017 9.709 1 96.06 406 LEU A C 1
ATOM 3245 O O . LEU A 1 406 ? -14.875 -40.004 10.81 1 96.06 406 LEU A O 1
ATOM 3249 N N . SER A 1 407 ? -14.959 -40.182 8.582 1 95.69 407 SER A N 1
ATOM 3250 C CA . SER A 1 407 ? -16.386 -40.487 8.59 1 95.69 407 SER A CA 1
ATOM 3251 C C . SER A 1 407 ? -16.674 -41.761 9.379 1 95.69 407 SER A C 1
ATOM 3253 O O . SER A 1 407 ? -17.604 -41.799 10.187 1 95.69 407 SER A O 1
ATOM 3255 N N . SER A 1 408 ? -15.855 -42.743 9.174 1 95.44 408 SER A N 1
ATOM 3256 C CA . SER A 1 408 ? -16.014 -44.008 9.883 1 95.44 408 SER A CA 1
ATOM 3257 C C . SER A 1 408 ? -15.738 -43.846 11.373 1 95.44 408 SER A C 1
ATOM 3259 O O . SER A 1 408 ? -16.442 -44.419 12.207 1 95.44 408 SER A O 1
ATOM 3261 N N . GLN A 1 409 ? -14.786 -43.077 11.715 1 94.3 409 GLN A N 1
ATOM 3262 C CA . GLN A 1 409 ? -14.443 -42.842 13.113 1 94.3 409 GLN A CA 1
ATOM 3263 C C . GLN A 1 409 ? -15.553 -42.079 13.832 1 94.3 409 GLN A C 1
ATOM 3265 O O . GLN A 1 409 ? -15.863 -42.369 14.989 1 94.3 409 GLN A O 1
ATOM 3270 N N . VAL A 1 410 ? -16.056 -41.122 13.158 1 93.51 410 VAL A N 1
ATOM 3271 C CA . VAL A 1 410 ? -17.123 -40.318 13.746 1 93.51 410 VAL A CA 1
ATOM 3272 C C . VAL A 1 410 ? -18.351 -41.191 13.994 1 93.51 410 VAL A C 1
ATOM 3274 O O . VAL A 1 410 ? -19.014 -41.062 15.026 1 93.51 410 VAL A O 1
ATOM 3277 N N . LYS A 1 411 ? -18.621 -42.071 13.085 1 89.54 411 LYS A N 1
ATOM 3278 C CA . LYS A 1 411 ? -19.73 -43.006 13.244 1 89.54 411 LYS A CA 1
ATOM 3279 C C . LYS A 1 411 ? -19.535 -43.887 14.475 1 89.54 411 LYS A C 1
ATOM 3281 O O . LYS A 1 411 ? -20.503 -44.246 15.148 1 89.54 411 LYS A O 1
ATOM 3286 N N . ASP A 1 412 ? -18.328 -44.179 14.848 1 89.9 412 ASP A N 1
ATOM 3287 C CA . ASP A 1 412 ? -17.995 -45.031 15.986 1 89.9 412 ASP A CA 1
ATOM 3288 C C . ASP A 1 412 ? -17.737 -44.198 17.239 1 89.9 412 ASP A C 1
ATOM 3290 O O . ASP A 1 412 ? -17.157 -44.69 18.209 1 89.9 412 ASP A O 1
ATOM 3294 N N . ASN A 1 413 ? -17.992 -42.962 17.198 1 88.64 413 ASN A N 1
ATOM 3295 C CA . ASN A 1 413 ? -17.862 -42.032 18.314 1 88.64 413 ASN A CA 1
ATOM 3296 C C . ASN A 1 413 ? -16.4 -41.815 18.696 1 88.64 413 ASN A C 1
ATOM 3298 O O . ASN A 1 413 ? -16.067 -41.74 19.88 1 88.64 413 ASN A O 1
ATOM 3302 N N . ASN A 1 414 ? -15.619 -41.99 17.705 1 91.22 414 ASN A N 1
ATOM 3303 C CA . ASN A 1 414 ? -14.205 -41.668 17.869 1 91.22 414 ASN A CA 1
ATOM 3304 C C . ASN A 1 414 ? -13.867 -40.305 17.273 1 91.22 414 ASN A C 1
ATOM 3306 O O . ASN A 1 414 ? -13.803 -40.155 16.051 1 91.22 414 ASN A O 1
ATOM 3310 N N . LEU A 1 415 ? -13.587 -39.348 18.106 1 92.18 415 LEU A N 1
ATOM 3311 C CA . LEU A 1 415 ? -13.356 -37.984 17.643 1 92.18 415 LEU A CA 1
ATOM 3312 C C . LEU A 1 415 ? -11.906 -37.571 17.871 1 92.18 415 LEU A C 1
ATOM 3314 O O . LEU A 1 415 ? -11.615 -36.387 18.059 1 92.18 415 LEU A O 1
ATOM 3318 N N . THR A 1 416 ? -10.972 -38.442 17.805 1 91.68 416 THR A N 1
ATOM 3319 C CA . THR A 1 416 ? -9.561 -38.208 18.09 1 91.68 416 THR A CA 1
ATOM 3320 C C . THR A 1 416 ? -8.971 -37.196 17.111 1 91.68 416 THR A C 1
ATOM 3322 O O . THR A 1 416 ? -8.156 -36.355 17.495 1 91.68 416 THR A O 1
ATOM 3325 N N . HIS A 1 417 ? -9.41 -37.176 15.875 1 93.65 417 HIS A N 1
ATOM 3326 C CA . HIS A 1 417 ? -8.818 -36.338 14.838 1 93.65 417 HIS A CA 1
ATOM 3327 C C . HIS A 1 417 ? -9.658 -35.089 14.593 1 93.65 417 HIS A C 1
ATOM 3329 O O . HIS A 1 417 ? -9.422 -34.357 13.629 1 93.65 417 HIS A O 1
ATOM 3335 N N . LEU A 1 418 ? -10.669 -34.927 15.397 1 94.73 418 LEU A N 1
ATOM 3336 C CA . LEU A 1 418 ? -11.499 -33.728 15.41 1 94.73 418 LEU A CA 1
ATOM 3337 C C . LEU A 1 418 ? -11.528 -33.101 16.8 1 94.73 418 LEU A C 1
ATOM 3339 O O . LEU A 1 418 ? -12.551 -33.148 17.486 1 94.73 418 LEU A O 1
ATOM 3343 N N . PRO A 1 419 ? -10.463 -32.463 17.176 1 94.42 419 PRO A N 1
ATOM 3344 C CA . PRO A 1 419 ? -10.27 -32.023 18.56 1 94.42 419 PRO A CA 1
ATOM 3345 C C . PRO A 1 419 ? -11.285 -30.966 18.989 1 94.42 419 PRO A C 1
ATOM 3347 O O . PRO A 1 419 ? -11.738 -30.97 20.137 1 94.42 419 PRO A O 1
ATOM 3350 N N . THR A 1 420 ? -11.566 -30.041 18.102 1 94.62 420 THR A N 1
ATOM 3351 C CA . THR A 1 420 ? -12.496 -28.979 18.473 1 94.62 420 THR A CA 1
ATOM 3352 C C . THR A 1 420 ? -13.896 -29.542 18.701 1 94.62 420 THR A C 1
ATOM 3354 O O . THR A 1 420 ? -14.581 -29.15 19.648 1 94.62 420 THR A O 1
ATOM 3357 N N . LEU A 1 421 ? -14.328 -30.463 17.797 1 93.51 421 LEU A N 1
ATOM 3358 C CA . LEU A 1 421 ? -15.62 -31.121 17.96 1 93.51 421 LEU A CA 1
ATOM 3359 C C . LEU A 1 421 ? -15.648 -31.954 19.237 1 93.51 421 LEU A C 1
ATOM 3361 O O . LEU A 1 421 ? -16.687 -32.056 19.893 1 93.51 421 LEU A O 1
ATOM 3365 N N . LYS A 1 422 ? -14.521 -32.499 19.599 1 91.69 422 LYS A N 1
ATOM 3366 C CA . LYS A 1 422 ? -14.415 -33.303 20.814 1 91.69 422 LYS A CA 1
ATOM 3367 C C . LYS A 1 422 ? -14.643 -32.451 22.059 1 91.69 422 LYS A C 1
ATOM 3369 O O . LYS A 1 422 ? -15.248 -32.911 23.03 1 91.69 422 LYS A O 1
ATOM 3374 N N . GLU A 1 423 ? -14.173 -31.227 21.999 1 91.5 423 GLU A N 1
ATOM 3375 C CA . GLU A 1 423 ? -14.297 -30.315 23.131 1 91.5 423 GLU A CA 1
ATOM 3376 C C . GLU A 1 423 ? -15.726 -29.797 23.269 1 91.5 423 GLU A C 1
ATOM 3378 O O . GLU A 1 423 ? -16.139 -29.38 24.353 1 91.5 423 GLU A O 1
ATOM 3383 N N . ALA A 1 424 ? -16.459 -29.838 22.166 1 89 424 ALA A N 1
ATOM 3384 C CA . ALA A 1 424 ? -17.817 -29.301 22.181 1 89 424 ALA A CA 1
ATOM 3385 C C . ALA A 1 424 ? -18.787 -30.28 22.835 1 89 424 ALA A C 1
ATOM 3387 O O . ALA A 1 424 ? -18.618 -31.497 22.727 1 89 424 ALA A O 1
ATOM 3388 N N . LYS A 1 425 ? -19.638 -29.751 23.635 1 80.5 425 LYS A N 1
ATOM 3389 C CA . LYS A 1 425 ? -20.718 -30.569 24.179 1 80.5 425 LYS A CA 1
ATOM 3390 C C . LYS A 1 425 ? -21.737 -30.924 23.1 1 80.5 425 LYS A C 1
ATOM 3392 O O . LYS A 1 425 ? -22.153 -30.06 22.324 1 80.5 425 LYS A O 1
ATOM 3397 N N . ARG A 1 426 ? -21.912 -32.236 22.902 1 75.14 426 ARG A N 1
ATOM 3398 C CA . ARG A 1 426 ? -22.712 -32.618 21.744 1 75.14 426 ARG A CA 1
ATOM 3399 C C . ARG A 1 426 ? -23.954 -33.396 22.168 1 75.14 426 ARG A C 1
ATOM 3401 O O . ARG A 1 426 ? -23.88 -34.268 23.036 1 75.14 426 ARG A O 1
ATOM 3408 N N . PRO A 1 427 ? -25.089 -32.768 21.777 1 70.07 427 PRO A N 1
ATOM 3409 C CA . PRO A 1 427 ? -26.289 -33.577 22.003 1 70.07 427 PRO A CA 1
ATOM 3410 C C . PRO A 1 427 ? -26.24 -34.92 21.278 1 70.07 427 PRO A C 1
ATOM 3412 O O . PRO A 1 427 ? -25.447 -35.096 20.35 1 70.07 427 PRO A O 1
ATOM 3415 N N . GLU A 1 428 ? -26.97 -35.952 21.644 1 68.2 428 GLU A N 1
ATOM 3416 C CA . GLU A 1 428 ? -27.091 -37.285 21.062 1 68.2 428 GLU A CA 1
ATOM 3417 C C . GLU A 1 428 ? -27.528 -37.213 19.602 1 68.2 428 GLU A C 1
ATOM 3419 O O . GLU A 1 428 ? -28.409 -36.426 19.25 1 68.2 428 GLU A O 1
ATOM 3424 N N . GLY A 1 429 ? -26.929 -37.805 18.544 1 73.11 429 GLY A N 1
ATOM 3425 C CA . GLY A 1 429 ? -27.345 -37.886 17.153 1 73.11 429 GLY A CA 1
ATOM 3426 C C . GLY A 1 429 ? -26.553 -36.971 16.239 1 73.11 429 GLY A C 1
ATOM 3427 O O . GLY A 1 429 ? -26.615 -37.103 15.014 1 73.11 429 GLY A O 1
ATOM 3428 N N . HIS A 1 430 ? -25.832 -36.061 16.785 1 84.3 430 HIS A N 1
ATOM 3429 C CA . HIS A 1 430 ? -25.133 -35.07 15.974 1 84.3 430 HIS A CA 1
ATOM 3430 C C . HIS A 1 430 ? -23.955 -35.695 15.234 1 84.3 430 HIS A C 1
ATOM 3432 O O . HIS A 1 430 ? -23.567 -35.221 14.164 1 84.3 430 HIS A O 1
ATOM 3438 N N . LEU A 1 431 ? -23.551 -36.868 15.674 1 89.58 431 LEU A N 1
ATOM 3439 C CA . LEU A 1 431 ? -22.379 -37.488 15.065 1 89.58 431 LEU A CA 1
ATOM 3440 C C . LEU A 1 431 ? -22.725 -38.085 13.705 1 89.58 431 LEU A C 1
ATOM 3442 O O . LEU A 1 431 ? -21.897 -38.079 12.791 1 89.58 431 LEU A O 1
ATOM 3446 N N . GLN A 1 432 ? -23.951 -38.585 13.601 1 91.13 432 GLN A N 1
ATOM 3447 C CA . GLN A 1 432 ? -24.388 -39.098 12.307 1 91.13 432 GLN A CA 1
ATOM 3448 C C . GLN A 1 432 ? -24.451 -37.984 11.266 1 91.13 432 GLN A C 1
ATOM 3450 O O . GLN A 1 432 ? -24.131 -38.202 10.096 1 91.13 432 GLN A O 1
ATOM 3455 N N . LYS A 1 433 ? -24.855 -36.915 11.699 1 92.15 433 LYS A N 1
ATOM 3456 C CA . LYS A 1 433 ? -24.923 -35.75 10.823 1 92.15 433 LYS A CA 1
ATOM 3457 C C . LYS A 1 433 ? -23.544 -35.391 10.277 1 92.15 433 LYS A C 1
ATOM 3459 O O . LYS A 1 433 ? -23.388 -35.153 9.077 1 92.15 433 LYS A O 1
ATOM 3464 N N . TYR A 1 434 ? -22.601 -35.436 11.177 1 94.25 434 TYR A N 1
ATOM 3465 C CA . TYR A 1 434 ? -21.249 -35.055 10.786 1 94.25 434 TYR A CA 1
ATOM 3466 C C . TYR A 1 434 ? -20.619 -36.119 9.895 1 94.25 434 TYR A C 1
ATOM 3468 O O . TYR A 1 434 ? -19.882 -35.798 8.96 1 94.25 434 TYR A O 1
ATOM 3476 N N . SER A 1 435 ? -20.899 -37.349 10.161 1 94.93 435 SER A N 1
ATOM 3477 C CA . SER A 1 435 ? -20.425 -38.433 9.308 1 94.93 435 SER A CA 1
ATOM 3478 C C . SER A 1 435 ? -20.983 -38.309 7.894 1 94.93 435 SER A C 1
ATOM 3480 O O . SER A 1 435 ? -20.252 -38.479 6.916 1 94.93 435 SER A O 1
ATOM 3482 N N . THR A 1 436 ? -22.217 -37.995 7.803 1 94.42 436 THR A N 1
ATOM 3483 C CA . THR A 1 436 ? -22.865 -37.822 6.507 1 94.42 436 THR A CA 1
ATOM 3484 C C . THR A 1 436 ? -22.263 -36.639 5.754 1 94.42 436 THR A C 1
ATOM 3486 O O . THR A 1 436 ? -22.11 -36.688 4.532 1 94.42 436 THR A O 1
ATOM 3489 N N . MET A 1 437 ? -21.952 -35.631 6.445 1 94.89 437 MET A N 1
ATOM 3490 C CA . MET A 1 437 ? -21.331 -34.462 5.829 1 94.89 437 MET A CA 1
ATOM 3491 C C . MET A 1 437 ? -19.953 -34.806 5.274 1 94.89 437 MET A C 1
ATOM 3493 O O . MET A 1 437 ? -19.585 -34.351 4.19 1 94.89 437 MET A O 1
ATOM 3497 N N . LEU A 1 438 ? -19.221 -35.57 5.992 1 96.57 438 LEU A N 1
ATOM 3498 C CA . LEU A 1 438 ? -17.896 -35.987 5.548 1 96.57 438 LEU A CA 1
ATOM 3499 C C . LEU A 1 438 ? -17.992 -36.887 4.32 1 96.57 438 LEU A C 1
ATOM 3501 O O . LEU A 1 438 ? -17.161 -36.798 3.414 1 96.57 438 LEU A O 1
ATOM 3505 N N . GLU A 1 439 ? -18.976 -37.721 4.296 1 96.21 439 GLU A N 1
ATOM 3506 C CA . GLU A 1 439 ? -19.212 -38.57 3.131 1 96.21 439 GLU A CA 1
ATOM 3507 C C . GLU A 1 439 ? -19.596 -37.738 1.911 1 96.21 439 GLU A C 1
ATOM 3509 O O . GLU A 1 439 ? -19.165 -38.03 0.794 1 96.21 439 GLU A O 1
ATOM 3514 N N . ALA A 1 440 ? -20.395 -36.803 2.183 1 96.16 440 ALA A N 1
ATOM 3515 C CA . ALA A 1 440 ? -20.781 -35.902 1.1 1 96.16 440 ALA A CA 1
ATOM 3516 C C . ALA A 1 440 ? -19.572 -35.145 0.559 1 96.16 440 ALA A C 1
ATOM 3518 O O . ALA A 1 440 ? -19.463 -34.918 -0.648 1 96.16 440 ALA A O 1
ATOM 3519 N N . LEU A 1 441 ? -18.733 -34.709 1.481 1 96.64 441 LEU A N 1
ATOM 3520 C CA . LEU A 1 441 ? -17.511 -34.025 1.071 1 96.64 441 LEU A CA 1
ATOM 3521 C C . LEU A 1 441 ? -16.632 -34.942 0.227 1 96.64 441 LEU A C 1
ATOM 3523 O O . LEU A 1 441 ? -16.086 -34.519 -0.794 1 96.64 441 LEU A O 1
ATOM 3527 N N . HIS A 1 442 ? -16.497 -36.183 0.624 1 96.94 442 HIS A N 1
ATOM 3528 C CA . HIS A 1 442 ? -15.742 -37.169 -0.141 1 96.94 442 HIS A CA 1
ATOM 3529 C C . HIS A 1 442 ? -16.32 -37.339 -1.542 1 96.94 442 HIS A C 1
ATOM 3531 O O . HIS A 1 442 ? -15.574 -37.401 -2.522 1 96.94 442 HIS A O 1
ATOM 3537 N N . ALA A 1 443 ? -17.583 -37.437 -1.626 1 96.4 443 ALA A N 1
ATOM 3538 C CA . ALA A 1 443 ? -18.254 -37.607 -2.912 1 96.4 443 ALA A CA 1
ATOM 3539 C C . ALA A 1 443 ? -18.035 -36.393 -3.81 1 96.4 443 ALA A C 1
ATOM 3541 O O . ALA A 1 443 ? -17.883 -36.531 -5.026 1 96.4 443 ALA A O 1
ATOM 3542 N N . GLU A 1 444 ? -18.08 -35.275 -3.191 1 96.16 444 GLU A N 1
ATOM 3543 C CA . GLU A 1 444 ? -17.857 -34.058 -3.966 1 96.16 444 GLU A CA 1
ATOM 3544 C C . GLU A 1 444 ? -16.436 -34.01 -4.521 1 96.16 444 GLU A C 1
ATOM 3546 O O . GLU A 1 444 ? -16.224 -33.598 -5.663 1 96.16 444 GLU A O 1
ATOM 3551 N N . PHE A 1 445 ? -15.48 -34.384 -3.757 1 96.42 445 PHE A N 1
ATOM 3552 C CA . PHE A 1 445 ? -14.106 -34.474 -4.236 1 96.42 445 PHE A CA 1
ATOM 3553 C C . PHE A 1 445 ? -14.005 -35.432 -5.417 1 96.42 445 PHE A C 1
ATOM 3555 O O . PHE A 1 445 ? -13.342 -35.131 -6.412 1 96.42 445 PHE A O 1
ATOM 3562 N N . SER A 1 446 ? -14.632 -36.533 -5.327 1 95.19 446 SER A N 1
ATOM 3563 C CA . SER A 1 446 ? -14.607 -37.531 -6.391 1 95.19 446 SER A CA 1
ATOM 3564 C C . SER A 1 446 ? -15.209 -36.982 -7.68 1 95.19 446 SER A C 1
ATOM 3566 O O . SER A 1 446 ? -14.727 -37.281 -8.774 1 95.19 446 SER A O 1
ATOM 3568 N N . ARG A 1 447 ? -16.153 -36.247 -7.493 1 94.99 447 ARG A N 1
ATOM 3569 C CA . ARG A 1 447 ? -16.838 -35.686 -8.652 1 94.99 447 ARG A CA 1
ATOM 3570 C C . ARG A 1 447 ? -16.004 -34.588 -9.304 1 94.99 447 ARG A C 1
ATOM 3572 O O . ARG A 1 447 ? -15.823 -34.58 -10.524 1 94.99 447 ARG A O 1
ATOM 3579 N N . ARG A 1 448 ? -15.475 -33.723 -8.56 1 93.27 448 ARG A N 1
ATOM 3580 C CA . ARG A 1 448 ? -14.819 -32.53 -9.085 1 93.27 448 ARG A CA 1
ATOM 3581 C C . ARG A 1 448 ? -13.428 -32.858 -9.614 1 93.27 448 ARG A C 1
ATOM 3583 O O . ARG A 1 448 ? -12.902 -32.148 -10.475 1 93.27 448 ARG A O 1
ATOM 3590 N N . PHE A 1 449 ? -12.848 -33.93 -9.146 1 95.25 449 PHE A N 1
ATOM 3591 C CA . PHE A 1 449 ? -11.493 -34.255 -9.575 1 95.25 449 PHE A CA 1
ATOM 3592 C C . PHE A 1 449 ? -11.506 -35.378 -10.606 1 95.25 449 PHE A C 1
ATOM 3594 O O . PHE A 1 449 ? -10.543 -36.14 -10.714 1 95.25 449 PHE A O 1
ATOM 3601 N N . GLN A 1 450 ? -12.533 -35.394 -11.393 1 92.7 450 GLN A N 1
ATOM 3602 C CA . GLN A 1 450 ? -12.7 -36.427 -12.41 1 92.7 450 GLN A CA 1
ATOM 3603 C C . GLN A 1 450 ? -11.644 -36.297 -13.504 1 92.7 450 GLN A C 1
ATOM 3605 O O . GLN A 1 450 ? -11.189 -37.301 -14.057 1 92.7 450 GLN A O 1
ATOM 3610 N N . ASP A 1 451 ? -11.329 -35.121 -13.901 1 90.43 451 ASP A N 1
ATOM 3611 C CA . ASP A 1 451 ? -10.316 -34.924 -14.934 1 90.43 451 ASP A CA 1
ATOM 3612 C C . ASP A 1 451 ? -8.981 -35.538 -14.518 1 90.43 451 ASP A C 1
ATOM 3614 O O . ASP A 1 451 ? -8.287 -36.142 -15.339 1 90.43 451 ASP A O 1
ATOM 3618 N N . PHE A 1 452 ? -8.644 -35.458 -13.256 1 94.31 452 PHE A N 1
ATOM 3619 C CA . PHE A 1 452 ? -7.402 -36.032 -12.753 1 94.31 452 PHE A CA 1
ATOM 3620 C C . PHE A 1 452 ? -7.508 -37.549 -12.652 1 94.31 452 PHE A C 1
ATOM 3622 O O . PHE A 1 452 ? -6.534 -38.263 -12.9 1 94.31 452 PHE A O 1
ATOM 3629 N N . LYS A 1 453 ? -8.649 -37.938 -12.343 1 93.8 453 LYS A N 1
ATOM 3630 C CA . LYS A 1 453 ? -8.868 -39.377 -12.236 1 93.8 453 LYS A CA 1
ATOM 3631 C C . LYS A 1 453 ? -8.671 -40.065 -13.583 1 93.8 453 LYS A C 1
ATOM 3633 O O . LYS A 1 453 ? -8.099 -41.155 -13.652 1 93.8 453 LYS A O 1
ATOM 3638 N N . THR A 1 454 ? -9.116 -39.376 -14.57 1 91.87 454 THR A N 1
ATOM 3639 C CA . THR A 1 454 ? -8.993 -39.932 -15.913 1 91.87 454 THR A CA 1
ATOM 3640 C C . THR A 1 454 ? -7.526 -40.06 -16.314 1 91.87 454 THR A C 1
ATOM 3642 O O . THR A 1 454 ? -7.164 -40.945 -17.091 1 91.87 454 THR A O 1
ATOM 3645 N N . LEU A 1 455 ? -6.714 -39.254 -15.797 1 93.27 455 LEU A N 1
ATOM 3646 C CA . LEU A 1 455 ? -5.295 -39.238 -16.137 1 93.27 455 LEU A CA 1
ATOM 3647 C C . LEU A 1 455 ? -4.491 -40.078 -15.15 1 93.27 455 LEU A C 1
ATOM 3649 O O . LEU A 1 455 ? -3.264 -40.154 -15.249 1 93.27 455 LEU A O 1
ATOM 3653 N N . GLU A 1 456 ? -5.085 -40.666 -14.235 1 92.73 456 GLU A N 1
ATOM 3654 C CA . GLU A 1 456 ? -4.42 -41.331 -13.118 1 92.73 456 GLU A CA 1
ATOM 3655 C C . GLU A 1 456 ? -3.485 -42.433 -13.609 1 92.73 456 GLU A C 1
ATOM 3657 O O . GLU A 1 456 ? -2.352 -42.548 -13.138 1 92.73 456 GLU A O 1
ATOM 3662 N N . SER A 1 457 ? -3.978 -43.215 -14.522 1 91.76 457 SER A N 1
ATOM 3663 C CA . SER A 1 457 ? -3.166 -44.313 -15.036 1 91.76 457 SER A CA 1
ATOM 3664 C C . SER A 1 457 ? -1.914 -43.794 -15.735 1 91.76 457 SER A C 1
ATOM 3666 O O . SER A 1 457 ? -0.826 -44.348 -15.564 1 91.76 457 SER A O 1
ATOM 3668 N N . GLU A 1 458 ? -2.107 -42.765 -16.51 1 92.83 458 GLU A N 1
ATOM 3669 C CA . GLU A 1 458 ? -0.982 -42.156 -17.214 1 92.83 458 GLU A CA 1
ATOM 3670 C C . GLU A 1 458 ? 0.033 -41.576 -16.234 1 92.83 458 GLU A C 1
ATOM 3672 O O . GLU A 1 458 ? 1.243 -41.71 -16.433 1 92.83 458 GLU A O 1
ATOM 3677 N N . MET A 1 459 ? -0.423 -41.017 -15.222 1 95.08 459 MET A N 1
ATOM 3678 C CA . MET A 1 459 ? 0.447 -40.434 -14.204 1 95.08 459 MET A CA 1
ATOM 3679 C C . MET A 1 459 ? 1.192 -41.522 -13.438 1 95.08 459 MET A C 1
ATOM 3681 O O . MET A 1 459 ? 2.363 -41.353 -13.092 1 95.08 459 MET A O 1
ATOM 3685 N N . HIS A 1 460 ? 0.523 -42.576 -13.248 1 94.17 460 HIS A N 1
ATOM 3686 C CA . HIS A 1 460 ? 1.103 -43.673 -12.483 1 94.17 460 HIS A CA 1
ATOM 3687 C C . HIS A 1 460 ? 2.269 -44.312 -13.23 1 94.17 460 HIS A C 1
ATOM 3689 O O . HIS A 1 460 ? 3.245 -44.745 -12.613 1 94.17 460 HIS A O 1
ATOM 3695 N N . VAL A 1 461 ? 2.134 -44.416 -14.524 1 95.12 461 VAL A N 1
ATOM 3696 C CA . VAL A 1 461 ? 3.194 -44.975 -15.357 1 95.12 461 VAL A CA 1
ATOM 3697 C C . VAL A 1 461 ? 4.473 -44.159 -15.184 1 95.12 461 VAL A C 1
ATOM 3699 O O . VAL A 1 461 ? 5.576 -44.71 -15.199 1 95.12 461 VAL A O 1
ATOM 3702 N N . VAL A 1 462 ? 4.326 -42.929 -14.984 1 95.44 462 VAL A N 1
ATOM 3703 C CA . VAL A 1 462 ? 5.475 -42.033 -14.9 1 95.44 462 VAL A CA 1
ATOM 3704 C C . VAL A 1 462 ? 6.01 -42.013 -13.47 1 95.44 462 VAL A C 1
ATOM 3706 O O . VAL A 1 462 ? 7.221 -42.107 -13.253 1 95.44 462 VAL A O 1
ATOM 3709 N N . SER A 1 463 ? 5.141 -41.953 -12.506 1 95.06 463 SER A N 1
ATOM 3710 C CA . SER A 1 463 ? 5.558 -41.782 -11.118 1 95.06 463 SER A CA 1
ATOM 3711 C C . SER A 1 463 ? 6.045 -43.099 -10.522 1 95.06 463 SER A C 1
ATOM 3713 O O . SER A 1 463 ? 6.892 -43.105 -9.625 1 95.06 463 SER A O 1
ATOM 3715 N N . SER A 1 464 ? 5.432 -44.223 -10.98 1 93.63 464 SER A N 1
ATOM 3716 C CA . SER A 1 464 ? 5.804 -45.536 -10.465 1 93.63 464 SER A CA 1
ATOM 3717 C C . SER A 1 464 ? 5.806 -46.584 -11.572 1 93.63 464 SER A C 1
ATOM 3719 O O . SER A 1 464 ? 5.097 -47.589 -11.485 1 93.63 464 SER A O 1
ATOM 3721 N N . PRO A 1 465 ? 6.742 -46.452 -12.472 1 94.88 465 PRO A N 1
ATOM 3722 C CA . PRO A 1 465 ? 6.736 -47.348 -13.631 1 94.88 465 PRO A CA 1
ATOM 3723 C C . PRO A 1 465 ? 7.035 -48.798 -13.256 1 94.88 465 PRO A C 1
ATOM 3725 O O . PRO A 1 465 ? 6.597 -49.721 -13.948 1 94.88 465 PRO A O 1
ATOM 3728 N N . PHE A 1 466 ? 7.675 -49.088 -12.147 1 95.04 466 PHE A N 1
ATOM 3729 C CA . PHE A 1 466 ? 8.083 -50.44 -11.785 1 95.04 466 PHE A CA 1
ATOM 3730 C C . PHE A 1 466 ? 6.965 -51.163 -11.042 1 95.04 466 PHE A C 1
ATOM 3732 O O . PHE A 1 466 ? 6.997 -52.387 -10.899 1 95.04 466 PHE A O 1
ATOM 3739 N N . ASN A 1 467 ? 6.014 -50.378 -10.599 1 90.92 467 ASN A N 1
ATOM 3740 C CA . ASN A 1 467 ? 4.884 -50.954 -9.878 1 90.92 467 ASN A CA 1
ATOM 3741 C C . ASN A 1 467 ? 3.612 -50.934 -10.721 1 90.92 467 ASN A C 1
ATOM 3743 O O . ASN A 1 467 ? 2.547 -51.343 -10.256 1 90.92 467 ASN A O 1
ATOM 3747 N N . CYS A 1 468 ? 3.741 -50.466 -11.921 1 92.17 468 CYS A N 1
ATOM 3748 C CA . CYS A 1 468 ? 2.575 -50.32 -12.786 1 92.17 468 CYS A CA 1
ATOM 3749 C C . CYS A 1 468 ? 2.232 -51.64 -13.465 1 92.17 468 CYS A C 1
ATOM 3751 O O . CYS A 1 468 ? 3.124 -52.42 -13.803 1 92.17 468 CYS A O 1
ATOM 3753 N N . ILE A 1 469 ? 0.959 -51.806 -13.633 1 91.68 469 ILE A N 1
ATOM 3754 C CA . ILE A 1 469 ? 0.483 -52.951 -14.402 1 91.68 469 ILE A CA 1
ATOM 3755 C C . ILE A 1 469 ? 0.556 -52.637 -15.894 1 91.68 469 ILE A C 1
ATOM 3757 O O . ILE A 1 469 ? -0.042 -51.665 -16.361 1 91.68 469 ILE A O 1
ATOM 3761 N N . VAL A 1 470 ? 1.207 -53.442 -16.622 1 92.18 470 VAL A N 1
ATOM 3762 C CA . VAL A 1 470 ? 1.519 -53.204 -18.027 1 92.18 470 VAL A CA 1
ATOM 3763 C C . VAL A 1 470 ? 0.225 -53.082 -18.83 1 92.18 470 VAL A C 1
ATOM 3765 O O . VAL A 1 470 ? 0.119 -52.239 -19.724 1 92.18 470 VAL A O 1
ATOM 3768 N N . ASP A 1 471 ? -0.803 -53.822 -18.422 1 90.79 471 ASP A N 1
ATOM 3769 C CA . ASP A 1 471 ? -2.058 -53.863 -19.166 1 90.79 471 ASP A CA 1
ATOM 3770 C C . ASP A 1 471 ? -2.831 -52.555 -19.011 1 90.79 471 ASP A C 1
ATOM 3772 O O . ASP A 1 471 ? -3.652 -52.208 -19.862 1 90.79 471 ASP A O 1
ATOM 3776 N N . ASP A 1 472 ? -2.504 -51.885 -18.023 1 87.66 472 ASP A N 1
ATOM 3777 C CA . ASP A 1 472 ? -3.239 -50.657 -17.738 1 87.66 472 ASP A CA 1
ATOM 3778 C C . ASP A 1 472 ? -2.553 -49.447 -18.368 1 87.66 472 ASP A C 1
ATOM 3780 O O . ASP A 1 472 ? -3.124 -48.355 -18.41 1 87.66 472 ASP A O 1
ATOM 3784 N N . ALA A 1 473 ? -1.373 -49.645 -18.791 1 91.52 473 ALA A N 1
ATOM 3785 C CA . ALA A 1 473 ? -0.61 -48.554 -19.391 1 91.52 473 ALA A CA 1
ATOM 3786 C C . ALA A 1 473 ? -1.024 -48.329 -20.843 1 91.52 473 ALA A C 1
ATOM 3788 O O . ALA A 1 473 ? -1.611 -49.212 -21.472 1 91.52 473 ALA A O 1
ATOM 3789 N N . PRO A 1 474 ? -0.836 -47.185 -21.303 1 89.23 474 PRO A N 1
ATOM 3790 C CA . PRO A 1 474 ? -1.109 -46.954 -22.723 1 89.23 474 PRO A CA 1
ATOM 3791 C C . PRO A 1 474 ? -0.371 -47.932 -23.634 1 89.23 474 PRO A C 1
ATOM 3793 O O . PRO A 1 474 ? 0.776 -48.294 -23.356 1 89.23 474 PRO A O 1
ATOM 3796 N N . SER A 1 475 ? -0.886 -48.228 -24.731 1 90.52 475 SER A N 1
ATOM 3797 C CA . SER A 1 475 ? -0.391 -49.263 -25.633 1 90.52 475 SER A CA 1
ATOM 3798 C C . SER A 1 475 ? 0.998 -48.919 -26.16 1 90.52 475 SER A C 1
ATOM 3800 O O . SER A 1 475 ? 1.837 -49.804 -26.339 1 90.52 475 SER A O 1
ATOM 3802 N N . GLU A 1 476 ? 1.22 -47.718 -26.285 1 91.06 476 GLU A N 1
ATOM 3803 C CA . GLU A 1 476 ? 2.464 -47.281 -26.911 1 91.06 476 GLU A CA 1
ATOM 3804 C C . GLU A 1 476 ? 3.656 -47.507 -25.986 1 91.06 476 GLU A C 1
ATOM 3806 O O . GLU A 1 476 ? 4.793 -47.626 -26.448 1 91.06 476 GLU A O 1
ATOM 3811 N N . VAL A 1 477 ? 3.397 -47.644 -24.699 1 94.7 477 VAL A N 1
ATOM 3812 C CA . VAL A 1 477 ? 4.518 -47.699 -23.768 1 94.7 477 VAL A CA 1
ATOM 3813 C C . VAL A 1 477 ? 4.621 -49.098 -23.164 1 94.7 477 VAL A C 1
ATOM 3815 O O . VAL A 1 477 ? 5.594 -49.414 -22.474 1 94.7 477 VAL A O 1
ATOM 3818 N N . GLN A 1 478 ? 3.775 -50.024 -23.461 1 94.96 478 GLN A N 1
ATOM 3819 C CA . GLN A 1 478 ? 3.666 -51.313 -22.786 1 94.96 478 GLN A CA 1
ATOM 3820 C C . GLN A 1 478 ? 4.93 -52.145 -22.983 1 94.96 478 GLN A C 1
ATOM 3822 O O . GLN A 1 478 ? 5.482 -52.682 -22.02 1 94.96 478 GLN A O 1
ATOM 3827 N N . MET A 1 479 ? 5.372 -52.229 -24.226 1 95.25 479 MET A N 1
ATOM 3828 C CA . MET A 1 479 ? 6.547 -53.045 -24.515 1 95.25 479 MET A CA 1
ATOM 3829 C C . MET A 1 479 ? 7.787 -52.473 -23.836 1 95.25 479 MET A C 1
ATOM 3831 O O . MET A 1 479 ? 8.602 -53.22 -23.291 1 95.25 479 MET A O 1
ATOM 3835 N N . GLU A 1 480 ? 7.862 -51.183 -23.867 1 96.07 480 GLU A N 1
ATOM 3836 C CA . GLU A 1 480 ? 8.995 -50.523 -23.224 1 96.07 480 GLU A CA 1
ATOM 3837 C C . GLU A 1 480 ? 8.928 -50.666 -21.706 1 96.07 480 GLU A C 1
ATOM 3839 O O . GLU A 1 480 ? 9.961 -50.769 -21.041 1 96.07 480 GLU A O 1
ATOM 3844 N N . LEU A 1 481 ? 7.742 -50.683 -21.23 1 95.8 481 LEU A N 1
ATOM 3845 C CA . LEU A 1 481 ? 7.534 -50.835 -19.794 1 95.8 481 LEU A CA 1
ATOM 3846 C C . LEU A 1 481 ? 7.994 -52.21 -19.321 1 95.8 481 LEU A C 1
ATOM 3848 O O . LEU A 1 481 ? 8.576 -52.336 -18.241 1 95.8 481 LEU A O 1
ATOM 3852 N N . ILE A 1 482 ? 7.773 -53.207 -20.077 1 95.57 482 ILE A N 1
ATOM 3853 C CA . ILE A 1 482 ? 8.203 -54.564 -19.758 1 95.57 482 ILE A CA 1
ATOM 3854 C C . ILE A 1 482 ? 9.727 -54.621 -19.696 1 95.57 482 ILE A C 1
ATOM 3856 O O . ILE A 1 482 ? 10.296 -55.209 -18.773 1 95.57 482 ILE A O 1
ATOM 3860 N N . GLU A 1 483 ? 10.331 -54.029 -20.725 1 95.33 483 GLU A N 1
ATOM 3861 C CA . GLU A 1 483 ? 11.79 -53.985 -20.757 1 95.33 483 GLU A CA 1
ATOM 3862 C C . GLU A 1 483 ? 12.346 -53.248 -19.542 1 95.33 483 GLU A C 1
ATOM 3864 O O . GLU A 1 483 ? 13.34 -53.677 -18.952 1 95.33 483 GLU A O 1
ATOM 3869 N N . LEU A 1 484 ? 11.748 -52.174 -19.223 1 96.01 484 LEU A N 1
ATOM 3870 C CA . LEU A 1 484 ? 12.172 -51.361 -18.088 1 96.01 484 LEU A CA 1
ATOM 3871 C C . LEU A 1 484 ? 12.052 -52.143 -16.785 1 96.01 484 LEU A C 1
ATOM 3873 O O . LEU A 1 484 ? 12.98 -52.15 -15.973 1 96.01 484 LEU A O 1
ATOM 3877 N N . GLN A 1 485 ? 10.946 -52.797 -16.567 1 95.23 485 GLN A N 1
ATOM 3878 C CA . GLN A 1 485 ? 10.654 -53.508 -15.327 1 95.23 485 GLN A CA 1
ATOM 3879 C C . GLN A 1 485 ? 11.549 -54.735 -15.172 1 95.23 485 GLN A C 1
ATOM 3881 O O . GLN A 1 485 ? 11.732 -55.24 -14.063 1 95.23 485 GLN A O 1
ATOM 3886 N N . SER A 1 486 ? 12.073 -55.209 -16.292 1 94.31 486 SER A N 1
ATOM 3887 C CA . SER A 1 486 ? 12.917 -56.399 -16.266 1 94.31 486 SER A CA 1
ATOM 3888 C C . SER A 1 486 ? 14.38 -56.035 -16.038 1 94.31 486 SER A C 1
ATOM 3890 O O . SER A 1 486 ? 15.233 -56.917 -15.914 1 94.31 486 SER A O 1
ATOM 3892 N N . ASP A 1 487 ? 14.658 -54.818 -16.044 1 93.76 487 ASP A N 1
ATOM 3893 C CA . ASP A 1 487 ? 16.029 -54.347 -15.875 1 93.76 487 ASP A CA 1
ATOM 3894 C C . ASP A 1 487 ? 16.3 -53.956 -14.424 1 93.76 487 ASP A C 1
ATOM 3896 O O . ASP A 1 487 ? 15.851 -52.904 -13.965 1 93.76 487 ASP A O 1
ATOM 3900 N N . MET A 1 488 ? 17.058 -54.688 -13.746 1 93.19 488 MET A N 1
ATOM 3901 C CA . MET A 1 488 ? 17.32 -54.48 -12.325 1 93.19 488 MET A CA 1
ATOM 3902 C C . MET A 1 488 ? 18.17 -53.234 -12.104 1 93.19 488 MET A C 1
ATOM 3904 O O . MET A 1 488 ? 18.037 -52.559 -11.082 1 93.19 488 MET A O 1
ATOM 3908 N N . LEU A 1 489 ? 18.986 -52.92 -13.032 1 93.28 489 LEU A N 1
ATOM 3909 C CA . LEU A 1 489 ? 19.835 -51.74 -12.918 1 93.28 489 LEU A CA 1
ATOM 3910 C C . LEU A 1 489 ? 19.007 -50.463 -13.007 1 93.28 489 LEU A C 1
ATOM 3912 O O . LEU A 1 489 ? 19.252 -49.506 -12.268 1 93.28 489 LEU A O 1
ATOM 3916 N N . LEU A 1 490 ? 18.118 -50.467 -13.873 1 94.32 490 LEU A N 1
ATOM 3917 C CA . LEU A 1 490 ? 17.244 -49.309 -14.028 1 94.32 490 LEU A CA 1
ATOM 3918 C C . LEU A 1 490 ? 16.335 -49.147 -12.813 1 94.32 490 LEU A C 1
ATOM 3920 O O . LEU A 1 490 ? 16.005 -48.025 -12.425 1 94.32 490 LEU A O 1
ATOM 3924 N N . ALA A 1 491 ? 15.957 -50.223 -12.235 1 94.48 491 ALA A N 1
ATOM 3925 C CA . ALA A 1 491 ? 15.138 -50.177 -11.026 1 94.48 491 ALA A CA 1
ATOM 3926 C C . ALA A 1 491 ? 15.899 -49.531 -9.872 1 94.48 491 ALA A C 1
ATOM 3928 O O . ALA A 1 491 ? 15.327 -48.759 -9.098 1 94.48 491 ALA A O 1
ATOM 3929 N N . GLU A 1 492 ? 17.095 -49.915 -9.7 1 94.3 492 GLU A N 1
ATOM 3930 C CA . GLU A 1 492 ? 17.936 -49.328 -8.661 1 94.3 492 GLU A CA 1
ATOM 3931 C C . GLU A 1 492 ? 18.157 -47.838 -8.906 1 94.3 492 GLU A C 1
ATOM 3933 O O . GLU A 1 492 ? 18.201 -47.048 -7.961 1 94.3 492 GLU A O 1
ATOM 3938 N N . ARG A 1 493 ? 18.335 -47.468 -10.096 1 93.91 493 ARG A N 1
ATOM 3939 C CA . ARG A 1 493 ? 18.536 -46.067 -10.451 1 93.91 493 ARG A CA 1
ATOM 3940 C C . ARG A 1 493 ? 17.292 -45.241 -10.144 1 93.91 493 ARG A C 1
ATOM 3942 O O . ARG A 1 493 ? 17.393 -44.113 -9.656 1 93.91 493 ARG A O 1
ATOM 3949 N N . PHE A 1 494 ? 16.196 -45.745 -10.453 1 94.81 494 PHE A N 1
ATOM 3950 C CA . PHE A 1 494 ? 14.929 -45.063 -10.217 1 94.81 494 PHE A CA 1
ATOM 3951 C C . PHE A 1 494 ? 14.77 -44.712 -8.743 1 94.81 494 PHE A C 1
ATOM 3953 O O . PHE A 1 494 ? 14.241 -43.651 -8.405 1 94.81 494 PHE A O 1
ATOM 3960 N N . ARG A 1 495 ? 15.28 -45.506 -7.885 1 92.7 495 ARG A N 1
ATOM 3961 C CA . ARG A 1 495 ? 15.152 -45.308 -6.445 1 92.7 495 ARG A CA 1
ATOM 3962 C C . ARG A 1 495 ? 16.189 -44.313 -5.934 1 92.7 495 ARG A C 1
ATOM 3964 O O . ARG A 1 495 ? 16.006 -43.706 -4.877 1 92.7 495 ARG A O 1
ATOM 3971 N N . SER A 1 496 ? 17.162 -44.004 -6.705 1 92.6 496 SER A N 1
ATOM 3972 C CA . SER A 1 496 ? 18.307 -43.255 -6.199 1 92.6 496 SER A CA 1
ATOM 3973 C C . SER A 1 496 ? 18.302 -41.82 -6.717 1 92.6 496 SER A C 1
ATOM 3975 O O . SER A 1 496 ? 18.961 -40.947 -6.148 1 92.6 496 SER A O 1
ATOM 3977 N N . VAL A 1 497 ? 17.618 -41.577 -7.785 1 92.59 497 VAL A N 1
ATOM 3978 C CA . VAL A 1 497 ? 17.696 -40.25 -8.387 1 92.59 497 VAL A CA 1
ATOM 3979 C C . VAL A 1 497 ? 16.299 -39.639 -8.477 1 92.59 497 VAL A C 1
ATOM 3981 O O . VAL A 1 497 ? 15.306 -40.298 -8.162 1 92.59 497 VAL A O 1
ATOM 3984 N N . SER A 1 498 ? 16.268 -38.396 -8.838 1 92.47 498 SER A N 1
ATOM 3985 C CA . SER A 1 498 ? 14.981 -37.736 -9.03 1 92.47 498 SER A CA 1
ATOM 3986 C C . SER A 1 498 ? 14.279 -38.248 -10.284 1 92.47 498 SER A C 1
ATOM 3988 O O . SER A 1 498 ? 14.915 -38.836 -11.161 1 92.47 498 SER A O 1
ATOM 3990 N N . LEU A 1 499 ? 13.039 -38.024 -10.329 1 93.69 499 LEU A N 1
ATOM 3991 C CA . LEU A 1 499 ? 12.229 -38.482 -11.453 1 93.69 499 LEU A CA 1
ATOM 3992 C C . LEU A 1 499 ? 12.745 -37.903 -12.766 1 93.69 499 LEU A C 1
ATOM 3994 O O . LEU A 1 499 ? 12.833 -38.613 -13.77 1 93.69 499 LEU A O 1
ATOM 3998 N N . LEU A 1 500 ? 13.111 -36.633 -12.809 1 94.51 500 LEU A N 1
ATOM 3999 C CA . LEU A 1 500 ? 13.613 -35.976 -14.011 1 94.51 500 LEU A CA 1
ATOM 4000 C C . LEU A 1 500 ? 14.957 -36.563 -14.431 1 94.51 500 LEU A C 1
ATOM 4002 O O . LEU A 1 500 ? 15.185 -36.818 -15.615 1 94.51 500 LEU A O 1
ATOM 4006 N N . ASP A 1 501 ? 15.808 -36.801 -13.424 1 94.68 501 ASP A N 1
ATOM 4007 C CA . ASP A 1 501 ? 17.117 -37.377 -13.714 1 94.68 501 ASP A CA 1
ATOM 4008 C C . ASP A 1 501 ? 16.984 -38.803 -14.244 1 94.68 501 ASP A C 1
ATOM 4010 O O . ASP A 1 501 ? 17.751 -39.222 -15.114 1 94.68 501 ASP A O 1
ATOM 4014 N N . PHE A 1 502 ? 16.066 -39.55 -13.768 1 96.57 502 PHE A N 1
ATOM 4015 C CA . PHE A 1 502 ? 15.853 -40.927 -14.198 1 96.57 502 PHE A CA 1
ATOM 4016 C C . PHE A 1 502 ? 15.463 -40.98 -15.67 1 96.57 502 PHE A C 1
ATOM 4018 O O . PHE A 1 502 ? 16.102 -41.675 -16.462 1 96.57 502 PHE A O 1
ATOM 4025 N N . TYR A 1 503 ? 14.489 -40.246 -15.975 1 96.21 503 TYR A N 1
ATOM 4026 C CA . TYR A 1 503 ? 13.999 -40.315 -17.347 1 96.21 503 TYR A CA 1
ATOM 4027 C C . TYR A 1 503 ? 15.003 -39.703 -18.316 1 96.21 503 TYR A C 1
ATOM 4029 O O . TYR A 1 503 ? 15.111 -40.138 -19.465 1 96.21 503 TYR A O 1
ATOM 4037 N N . SER A 1 504 ? 15.7 -38.661 -17.827 1 94.74 504 SER A N 1
ATOM 4038 C CA . SER A 1 504 ? 16.756 -38.085 -18.653 1 94.74 504 SER A CA 1
ATOM 4039 C C . SER A 1 504 ? 17.846 -39.109 -18.949 1 94.74 504 SER A C 1
ATOM 4041 O O . SER A 1 504 ? 18.506 -39.038 -19.988 1 94.74 504 SER A O 1
ATOM 4043 N N . SER A 1 505 ? 18.056 -40.058 -18.09 1 93.71 505 SER A N 1
ATOM 4044 C CA . SER A 1 505 ? 19.13 -41.039 -18.211 1 93.71 505 SER A CA 1
ATOM 4045 C C . SER A 1 505 ? 18.72 -42.199 -19.113 1 93.71 505 SER A C 1
ATOM 4047 O O . SER A 1 505 ? 19.57 -42.957 -19.583 1 93.71 505 SER A O 1
ATOM 4049 N N . LEU A 1 506 ? 17.423 -42.36 -19.357 1 95.52 506 LEU A N 1
ATOM 4050 C CA . LEU A 1 506 ? 16.962 -43.443 -20.22 1 95.52 506 LEU A CA 1
ATOM 4051 C C . LEU A 1 506 ? 17.408 -43.217 -21.66 1 95.52 506 LEU A C 1
ATOM 4053 O O . LEU A 1 506 ? 17.3 -42.104 -22.18 1 95.52 506 LEU A O 1
ATOM 4057 N N . LYS A 1 507 ? 17.907 -44.244 -22.26 1 92.42 507 LYS A N 1
ATOM 4058 C CA . LYS A 1 507 ? 18.355 -44.139 -23.645 1 92.42 507 LYS A CA 1
ATOM 4059 C C . LYS A 1 507 ? 17.178 -43.905 -24.588 1 92.42 507 LYS A C 1
ATOM 4061 O O . LYS A 1 507 ? 16.209 -44.667 -24.579 1 92.42 507 LYS A O 1
ATOM 4066 N N . LYS A 1 508 ? 17.28 -42.937 -25.382 1 92.05 508 LYS A N 1
ATOM 4067 C CA . LYS A 1 508 ? 16.22 -42.543 -26.305 1 92.05 508 LYS A CA 1
ATOM 4068 C C . LYS A 1 508 ? 15.918 -43.658 -27.303 1 92.05 508 LYS A C 1
ATOM 4070 O O . LYS A 1 508 ? 14.774 -43.817 -27.735 1 92.05 508 LYS A O 1
ATOM 4075 N N . GLU A 1 509 ? 16.907 -44.428 -27.629 1 92.46 509 GLU A N 1
ATOM 4076 C CA . GLU A 1 509 ? 16.772 -45.492 -28.619 1 92.46 509 GLU A CA 1
ATOM 4077 C C . GLU A 1 509 ? 15.942 -46.651 -28.073 1 92.46 509 GLU A C 1
ATOM 4079 O O . GLU A 1 509 ? 15.16 -47.26 -28.806 1 92.46 509 GLU A O 1
ATOM 4084 N N . ASN A 1 510 ? 16.083 -46.873 -26.807 1 93.55 510 ASN A N 1
ATOM 4085 C CA . ASN A 1 510 ? 15.436 -48.028 -26.195 1 93.55 510 ASN A CA 1
ATOM 4086 C C . ASN A 1 510 ? 14.052 -47.677 -25.658 1 93.55 510 ASN A C 1
ATOM 4088 O O . ASN A 1 510 ? 13.178 -48.542 -25.57 1 93.55 510 ASN A O 1
ATOM 4092 N N . PHE A 1 511 ? 13.923 -46.4 -25.208 1 96.24 511 PHE A N 1
ATOM 4093 C CA . PHE A 1 511 ? 12.686 -46.056 -24.518 1 96.24 511 PHE A CA 1
ATOM 4094 C C . PHE A 1 511 ? 12.1 -44.762 -25.07 1 96.24 511 PHE A C 1
ATOM 4096 O O . PHE A 1 511 ? 11.776 -43.847 -24.311 1 96.24 511 PHE A O 1
ATOM 4103 N N . PRO A 1 512 ? 11.89 -44.621 -26.348 1 95.52 512 PRO A N 1
ATOM 4104 C CA . PRO A 1 512 ? 11.398 -43.368 -26.927 1 95.52 512 PRO A CA 1
ATOM 4105 C C . PRO A 1 512 ? 9.982 -43.024 -26.473 1 95.52 512 PRO A C 1
ATOM 4107 O O . PRO A 1 512 ? 9.689 -41.861 -26.181 1 95.52 512 PRO A O 1
ATOM 4110 N N . HIS A 1 513 ? 9.143 -43.996 -26.364 1 95.7 513 HIS A N 1
ATOM 4111 C CA . HIS A 1 513 ? 7.746 -43.743 -26.031 1 95.7 513 HIS A CA 1
ATOM 4112 C C . HIS A 1 513 ? 7.578 -43.451 -24.544 1 95.7 513 HIS A C 1
ATOM 4114 O O . HIS A 1 513 ? 6.754 -42.617 -24.16 1 95.7 513 HIS A O 1
ATOM 4120 N N . LEU A 1 514 ? 8.316 -44.174 -23.749 1 95.91 514 LEU A N 1
ATOM 4121 C CA . LEU A 1 514 ? 8.262 -43.935 -22.311 1 95.91 514 LEU A CA 1
ATOM 4122 C C . LEU A 1 514 ? 8.761 -42.534 -21.973 1 95.91 514 LEU A C 1
ATOM 4124 O O . LEU A 1 514 ? 8.189 -41.856 -21.117 1 95.91 514 LEU A O 1
ATOM 4128 N N . ARG A 1 515 ? 9.817 -42.128 -22.667 1 96.56 515 ARG A N 1
ATOM 4129 C CA . ARG A 1 515 ? 10.375 -40.796 -22.455 1 96.56 515 ARG A CA 1
ATOM 4130 C C . ARG A 1 515 ? 9.382 -39.715 -22.865 1 96.56 515 ARG A C 1
ATOM 4132 O O . ARG A 1 515 ? 9.168 -38.749 -22.13 1 96.56 515 ARG A O 1
ATOM 4139 N N . ARG A 1 516 ? 8.807 -39.932 -23.966 1 95.32 516 ARG A N 1
ATOM 4140 C CA . ARG A 1 516 ? 7.836 -38.963 -24.464 1 95.32 516 ARG A CA 1
ATOM 4141 C C . ARG A 1 516 ? 6.626 -38.875 -23.539 1 95.32 516 ARG A C 1
ATOM 4143 O O . ARG A 1 516 ? 6.118 -37.783 -23.276 1 95.32 516 ARG A O 1
ATOM 4150 N N . HIS A 1 517 ? 6.194 -40.009 -23.128 1 95.59 517 HIS A N 1
ATOM 4151 C CA . HIS A 1 517 ? 5.067 -40.054 -22.203 1 95.59 517 HIS A CA 1
ATOM 4152 C C . HIS A 1 517 ? 5.388 -39.317 -20.907 1 95.59 517 HIS A C 1
ATOM 4154 O O . HIS A 1 517 ? 4.558 -38.562 -20.396 1 95.59 517 HIS A O 1
ATOM 4160 N N . ALA A 1 518 ? 6.526 -39.561 -20.407 1 96.86 518 ALA A N 1
ATOM 4161 C CA . ALA A 1 518 ? 6.964 -38.897 -19.182 1 96.86 518 ALA A CA 1
ATOM 4162 C C . ALA A 1 518 ? 7.026 -37.384 -19.371 1 96.86 518 ALA A C 1
ATOM 4164 O O . ALA A 1 518 ? 6.628 -36.625 -18.485 1 96.86 518 ALA A O 1
ATOM 4165 N N . GLN A 1 519 ? 7.534 -36.908 -20.499 1 97.07 519 GLN A N 1
ATOM 4166 C CA . GLN A 1 519 ? 7.599 -35.481 -20.795 1 97.07 519 GLN A CA 1
ATOM 4167 C C . GLN A 1 519 ? 6.21 -34.85 -20.771 1 97.07 519 GLN A C 1
ATOM 4169 O O . GLN A 1 519 ? 6.013 -33.791 -20.172 1 97.07 519 GLN A O 1
ATOM 4174 N N . LYS A 1 520 ? 5.239 -35.509 -21.313 1 95.91 520 LYS A N 1
ATOM 4175 C CA . LYS A 1 520 ? 3.88 -34.988 -21.432 1 95.91 520 LYS A CA 1
ATOM 4176 C C . LYS A 1 520 ? 3.23 -34.831 -20.061 1 95.91 520 LYS A C 1
ATOM 4178 O O . LYS A 1 520 ? 2.504 -33.864 -19.819 1 95.91 520 LYS A O 1
ATOM 4183 N N . ILE A 1 521 ? 3.528 -35.764 -19.208 1 96.2 521 ILE A N 1
ATOM 4184 C CA . ILE A 1 521 ? 2.895 -35.744 -17.894 1 96.2 521 ILE A CA 1
ATOM 4185 C C . ILE A 1 521 ? 3.599 -34.727 -16.998 1 96.2 521 ILE A C 1
ATOM 4187 O O . ILE A 1 521 ? 2.945 -33.964 -16.283 1 96.2 521 ILE A O 1
ATOM 4191 N N . LEU A 1 522 ? 4.9 -34.709 -17.067 1 96.67 522 LEU A N 1
ATOM 4192 C CA . LEU A 1 522 ? 5.693 -33.9 -16.148 1 96.67 522 LEU A CA 1
ATOM 4193 C C . LEU A 1 522 ? 5.567 -32.417 -16.483 1 96.67 522 LEU A C 1
ATOM 4195 O O . LEU A 1 522 ? 5.811 -31.561 -15.63 1 96.67 522 LEU A O 1
ATOM 4199 N N . VAL A 1 523 ? 5.168 -32.075 -17.668 1 96.62 523 VAL A N 1
ATOM 4200 C CA . VAL A 1 523 ? 5.095 -30.679 -18.086 1 96.62 523 VAL A CA 1
ATOM 4201 C C . VAL A 1 523 ? 3.724 -30.105 -17.735 1 96.62 523 VAL A C 1
ATOM 4203 O O . VAL A 1 523 ? 3.546 -28.886 -17.7 1 96.62 523 VAL A O 1
ATOM 4206 N N . LEU A 1 524 ? 2.753 -30.907 -17.348 1 96.56 524 LEU A N 1
ATOM 4207 C CA . LEU A 1 524 ? 1.393 -30.458 -17.073 1 96.56 524 LEU A CA 1
ATOM 4208 C C . LEU A 1 524 ? 1.346 -29.616 -15.802 1 96.56 524 LEU A C 1
ATOM 4210 O O . LEU A 1 524 ? 2.006 -29.941 -14.812 1 96.56 524 LEU A O 1
ATOM 4214 N N . PHE A 1 525 ? 0.567 -28.526 -15.863 1 94.81 525 PHE A N 1
ATOM 4215 C CA . PHE A 1 525 ? 0.249 -27.77 -14.658 1 94.81 525 PHE A CA 1
ATOM 4216 C C . PHE A 1 525 ? -0.918 -28.407 -13.911 1 94.81 525 PHE A C 1
ATOM 4218 O O . PHE A 1 525 ? -1.926 -28.77 -14.52 1 94.81 525 PHE A O 1
ATOM 4225 N N . GLY A 1 526 ? -0.734 -28.591 -12.684 1 92.9 526 GLY A N 1
ATOM 4226 C CA . GLY A 1 526 ? -1.865 -29.053 -11.895 1 92.9 526 GLY A CA 1
ATOM 4227 C C . GLY A 1 526 ? -2.682 -27.92 -11.304 1 92.9 526 GLY A C 1
ATOM 4228 O O . GLY A 1 526 ? -3.833 -28.119 -10.91 1 92.9 526 GLY A O 1
ATOM 4229 N N . SER A 1 527 ? -2.069 -26.784 -11.234 1 92.06 527 SER A N 1
ATOM 4230 C CA . SER A 1 527 ? -2.744 -25.643 -10.625 1 92.06 527 SER A CA 1
ATOM 4231 C C . SER A 1 527 ? -2.333 -24.336 -11.295 1 92.06 527 SER A C 1
ATOM 4233 O O . SER A 1 527 ? -1.43 -24.319 -12.134 1 92.06 527 SER A O 1
ATOM 4235 N N . THR A 1 528 ? -3.088 -23.24 -10.964 1 90.51 528 THR A N 1
ATOM 4236 C CA . THR A 1 528 ? -2.762 -21.896 -11.428 1 90.51 528 THR A CA 1
ATOM 4237 C C . THR A 1 528 ? -2.135 -21.073 -10.306 1 90.51 528 THR A C 1
ATOM 4239 O O . THR A 1 528 ? -2.367 -19.867 -10.209 1 90.51 528 THR A O 1
ATOM 4242 N N . TYR A 1 529 ? -1.444 -21.72 -9.445 1 88.48 529 TYR A N 1
ATOM 4243 C CA . TYR A 1 529 ? -0.848 -21.08 -8.278 1 88.48 529 TYR A CA 1
ATOM 4244 C C . TYR A 1 529 ? 0.117 -19.976 -8.694 1 88.48 529 TYR A C 1
ATOM 4246 O O . TYR A 1 529 ? 0.18 -18.924 -8.053 1 88.48 529 TYR A O 1
ATOM 4254 N N . HIS A 1 530 ? 0.839 -20.189 -9.77 1 89.49 530 HIS A N 1
ATOM 4255 C CA . HIS A 1 530 ? 1.772 -19.187 -10.274 1 89.49 530 HIS A CA 1
ATOM 4256 C C . HIS A 1 530 ? 1.046 -17.902 -10.657 1 89.49 530 HIS A C 1
ATOM 4258 O O . HIS A 1 530 ? 1.567 -16.804 -10.449 1 89.49 530 HIS A O 1
ATOM 4264 N N . CYS A 1 531 ? -0.118 -18.076 -11.192 1 90.41 531 CYS A N 1
ATOM 4265 C CA . CYS A 1 531 ? -0.919 -16.913 -11.558 1 90.41 531 CYS A CA 1
ATOM 4266 C C . CYS A 1 531 ? -1.369 -16.148 -10.319 1 90.41 531 CYS A C 1
ATOM 4268 O O . CYS A 1 531 ? -1.316 -14.917 -10.291 1 90.41 531 CYS A O 1
ATOM 4270 N N . GLU A 1 532 ? -1.742 -16.905 -9.331 1 86.88 532 GLU A N 1
ATOM 4271 C CA . GLU A 1 532 ? -2.187 -16.278 -8.09 1 86.88 532 GLU A CA 1
ATOM 4272 C C . GLU A 1 532 ? -1.062 -15.475 -7.444 1 86.88 532 GLU A C 1
ATOM 4274 O O . GLU A 1 532 ? -1.289 -14.373 -6.94 1 86.88 532 GLU A O 1
ATOM 4279 N N . GLN A 1 533 ? 0.037 -16.086 -7.444 1 88.35 533 GLN A N 1
ATOM 4280 C CA . GLN A 1 533 ? 1.195 -15.39 -6.893 1 88.35 533 GLN A CA 1
ATOM 4281 C C . GLN A 1 533 ? 1.5 -14.12 -7.682 1 88.35 533 GLN A C 1
ATOM 4283 O O . GLN A 1 533 ? 1.808 -13.079 -7.098 1 88.35 533 GLN A O 1
ATOM 4288 N N . ALA A 1 534 ? 1.426 -14.277 -8.98 1 92.31 534 ALA A N 1
ATOM 4289 C CA . ALA A 1 534 ? 1.696 -13.134 -9.849 1 92.31 534 ALA A CA 1
ATOM 4290 C C . ALA A 1 534 ? 0.654 -12.037 -9.651 1 92.31 534 ALA A C 1
ATOM 4292 O O . ALA A 1 534 ? 0.972 -10.848 -9.735 1 92.31 534 ALA A O 1
ATOM 4293 N N . PHE A 1 535 ? -0.596 -12.433 -9.418 1 90.79 535 PHE A N 1
ATOM 4294 C CA . PHE A 1 535 ? -1.647 -11.457 -9.152 1 90.79 535 PHE A CA 1
ATOM 4295 C C . PHE A 1 535 ? -1.367 -10.698 -7.861 1 90.79 535 PHE A C 1
ATOM 4297 O O . PHE A 1 535 ? -1.667 -9.507 -7.757 1 90.79 535 PHE A O 1
ATOM 4304 N N . SER A 1 536 ? -0.865 -11.415 -6.924 1 86.78 536 SER A N 1
ATOM 4305 C CA . SER A 1 536 ? -0.479 -10.749 -5.685 1 86.78 536 SER A CA 1
ATOM 4306 C C . SER A 1 536 ? 0.592 -9.692 -5.936 1 86.78 536 SER A C 1
ATOM 4308 O O . SER A 1 536 ? 0.514 -8.583 -5.404 1 86.78 536 SER A O 1
ATOM 4310 N N . VAL A 1 537 ? 1.533 -10.052 -6.725 1 90.68 537 VAL A N 1
ATOM 4311 C CA . VAL A 1 537 ? 2.59 -9.122 -7.105 1 90.68 537 VAL A CA 1
ATOM 4312 C C . VAL A 1 537 ? 1.992 -7.941 -7.865 1 90.68 537 VAL A C 1
ATOM 4314 O O . VAL A 1 537 ? 2.391 -6.793 -7.656 1 90.68 537 VAL A O 1
ATOM 4317 N N . MET A 1 538 ? 1.081 -8.214 -8.694 1 92.34 538 MET A N 1
ATOM 4318 C CA . MET A 1 538 ? 0.418 -7.179 -9.483 1 92.34 538 MET A CA 1
ATOM 4319 C C . MET A 1 538 ? -0.302 -6.184 -8.58 1 92.34 538 MET A C 1
ATOM 4321 O O . MET A 1 538 ? -0.197 -4.972 -8.776 1 92.34 538 MET A O 1
ATOM 4325 N N . LYS A 1 539 ? -0.997 -6.727 -7.627 1 86.45 539 LYS A N 1
ATOM 4326 C CA . LYS A 1 539 ? -1.755 -5.88 -6.711 1 86.45 539 LYS A CA 1
ATOM 4327 C C . LYS A 1 539 ? -0.827 -4.973 -5.907 1 86.45 539 LYS A C 1
ATOM 4329 O O . LYS A 1 539 ? -1.19 -3.842 -5.575 1 86.45 539 LYS A O 1
ATOM 4334 N N . PHE A 1 540 ? 0.291 -5.447 -5.651 1 85.89 540 PHE A N 1
ATOM 4335 C CA . PHE A 1 540 ? 1.269 -4.668 -4.901 1 85.89 540 PHE A CA 1
ATOM 4336 C C . PHE A 1 540 ? 1.876 -3.576 -5.773 1 85.89 540 PHE A C 1
ATOM 4338 O O . PHE A 1 540 ? 2.14 -2.469 -5.298 1 85.89 540 PHE A O 1
ATOM 4345 N N . ASN A 1 541 ? 2.157 -3.908 -6.956 1 90.05 541 ASN A N 1
ATOM 4346 C CA . ASN A 1 541 ? 2.805 -2.977 -7.875 1 90.05 541 ASN A CA 1
ATOM 4347 C C . ASN A 1 541 ? 1.818 -1.949 -8.421 1 90.05 541 ASN A C 1
ATOM 4349 O O . ASN A 1 541 ? 2.203 -0.825 -8.747 1 90.05 541 ASN A O 1
ATOM 4353 N N . LYS A 1 542 ? 0.636 -2.353 -8.649 1 89.11 542 LYS A N 1
ATOM 4354 C CA . LYS A 1 542 ? -0.419 -1.447 -9.094 1 89.11 542 LYS A CA 1
ATOM 4355 C C . LYS A 1 542 ? -1.479 -1.264 -8.013 1 89.11 542 LYS A C 1
ATOM 4357 O O . LYS A 1 542 ? -2.558 -1.857 -8.087 1 89.11 542 LYS A O 1
ATOM 4362 N N . SER A 1 543 ? -1.163 -0.534 -7.063 1 83.5 543 SER A N 1
ATOM 4363 C CA . SER A 1 543 ? -1.997 -0.273 -5.895 1 83.5 543 SER A CA 1
ATOM 4364 C C . SER A 1 543 ? -2.681 1.087 -5.997 1 83.5 543 SER A C 1
ATOM 4366 O O . SER A 1 543 ? -2.536 1.786 -7.001 1 83.5 543 SER A O 1
ATOM 4368 N N . LYS A 1 544 ? -3.381 1.513 -4.964 1 75.36 544 LYS A N 1
ATOM 4369 C CA . LYS A 1 544 ? -4.076 2.796 -4.912 1 75.36 544 LYS A CA 1
ATOM 4370 C C . LYS A 1 544 ? -3.095 3.958 -5.033 1 75.36 544 LYS A C 1
ATOM 4372 O O . LYS A 1 544 ? -3.429 5.004 -5.593 1 75.36 544 LYS A O 1
ATOM 4377 N N . HIS A 1 545 ? -1.883 3.734 -4.568 1 74.39 545 HIS A N 1
ATOM 4378 C CA . HIS A 1 545 ? -0.879 4.792 -4.556 1 74.39 545 HIS A CA 1
ATOM 4379 C C . HIS A 1 545 ? -0.068 4.797 -5.847 1 74.39 545 HIS A C 1
ATOM 4381 O O . HIS A 1 545 ? 0.659 5.753 -6.125 1 74.39 545 HIS A O 1
ATOM 4387 N N . ARG A 1 546 ? -0.221 3.672 -6.672 1 80.89 546 ARG A N 1
ATOM 4388 C CA . ARG A 1 546 ? 0.491 3.503 -7.934 1 80.89 546 ARG A CA 1
ATOM 4389 C C . ARG A 1 546 ? -0.451 3.023 -9.034 1 80.89 546 ARG A C 1
ATOM 4391 O O . ARG A 1 546 ? -0.184 2.014 -9.69 1 80.89 546 ARG A O 1
ATOM 4398 N N . SER A 1 547 ? -1.474 3.696 -9.208 1 74.2 547 SER A N 1
ATOM 4399 C CA . SER A 1 547 ? -2.535 3.212 -10.084 1 74.2 547 SER A CA 1
ATOM 4400 C C . SER A 1 547 ? -2.282 3.616 -11.533 1 74.2 547 SER A C 1
ATOM 4402 O O . SER A 1 547 ? -2.905 3.077 -12.451 1 74.2 547 SER A O 1
ATOM 4404 N N . SER A 1 548 ? -1.206 4.483 -11.783 1 76.85 548 SER A N 1
ATOM 4405 C CA . SER A 1 548 ? -1.005 5.032 -13.12 1 76.85 548 SER A CA 1
ATOM 4406 C C . SER A 1 548 ? 0.028 4.225 -13.899 1 76.85 548 SER A C 1
ATOM 4408 O O . SER A 1 548 ? 0.43 4.617 -14.997 1 76.85 548 SER A O 1
ATOM 4410 N N . VAL A 1 549 ? 0.44 3.132 -13.35 1 85.97 549 VAL A N 1
ATOM 4411 C CA . VAL A 1 549 ? 1.4 2.279 -14.041 1 85.97 549 VAL A CA 1
ATOM 4412 C C . VAL A 1 549 ? 0.798 1.782 -15.354 1 85.97 549 VAL A C 1
ATOM 4414 O O . VAL A 1 549 ? -0.339 1.307 -15.382 1 85.97 549 VAL A O 1
ATOM 4417 N N . THR A 1 550 ? 1.511 1.972 -16.387 1 87.28 550 THR A N 1
ATOM 4418 C CA . THR A 1 550 ? 1.018 1.572 -17.7 1 87.28 550 THR A CA 1
ATOM 4419 C C . THR A 1 550 ? 1.017 0.052 -17.838 1 87.28 550 THR A C 1
ATOM 4421 O O . THR A 1 550 ? 1.664 -0.647 -17.056 1 87.28 550 THR A O 1
ATOM 4424 N N . ASP A 1 551 ? 0.32 -0.472 -18.816 1 88.57 551 ASP A N 1
ATOM 4425 C CA . ASP A 1 551 ? 0.254 -1.909 -19.064 1 88.57 551 ASP A CA 1
ATOM 4426 C C . ASP A 1 551 ? 1.638 -2.478 -19.37 1 88.57 551 ASP A C 1
ATOM 4428 O O . ASP A 1 551 ? 1.99 -3.559 -18.893 1 88.57 551 ASP A O 1
ATOM 4432 N N . ASP A 1 552 ? 2.426 -1.724 -20.101 1 91.94 552 ASP A N 1
ATOM 4433 C CA . ASP A 1 552 ? 3.752 -2.192 -20.49 1 91.94 552 ASP A CA 1
ATOM 4434 C C . ASP A 1 552 ? 4.681 -2.278 -19.282 1 91.94 552 ASP A C 1
ATOM 4436 O O . ASP A 1 552 ? 5.433 -3.245 -19.137 1 91.94 552 ASP A O 1
ATOM 4440 N N . HIS A 1 553 ? 4.601 -1.272 -18.511 1 94.35 553 HIS A N 1
ATOM 4441 C CA . HIS A 1 553 ? 5.447 -1.266 -17.323 1 94.35 553 HIS A CA 1
ATOM 4442 C C . HIS A 1 553 ? 5.025 -2.353 -16.34 1 94.35 553 HIS A C 1
ATOM 4444 O O . HIS A 1 553 ? 5.872 -2.983 -15.703 1 94.35 553 HIS A O 1
ATOM 4450 N N . LEU A 1 554 ? 3.72 -2.484 -16.225 1 94.68 554 LEU A N 1
ATOM 4451 C CA . LEU A 1 554 ? 3.22 -3.535 -15.346 1 94.68 554 LEU A CA 1
ATOM 4452 C C . LEU A 1 554 ? 3.68 -4.908 -15.823 1 94.68 554 LEU A C 1
ATOM 4454 O O . LEU A 1 554 ? 4.108 -5.739 -15.019 1 94.68 554 LEU A O 1
ATOM 4458 N N . SER A 1 555 ? 3.563 -5.114 -17.087 1 95.54 555 SER A N 1
ATOM 4459 C CA . SER A 1 555 ? 4.007 -6.374 -17.672 1 95.54 555 SER A CA 1
ATOM 4460 C C . SER A 1 555 ? 5.496 -6.601 -17.434 1 95.54 555 SER A C 1
ATOM 4462 O O . SER A 1 555 ? 5.915 -7.712 -17.103 1 95.54 555 SER A O 1
ATOM 4464 N N . ALA A 1 556 ? 6.291 -5.564 -17.591 1 96.36 556 ALA A N 1
ATOM 4465 C CA . ALA A 1 556 ? 7.736 -5.659 -17.4 1 96.36 556 ALA A CA 1
ATOM 4466 C C . ALA A 1 556 ? 8.076 -6.014 -15.955 1 96.36 556 ALA A C 1
ATOM 4468 O O . ALA A 1 556 ? 8.904 -6.892 -15.703 1 96.36 556 ALA A O 1
ATOM 4469 N N . VAL A 1 557 ? 7.451 -5.36 -15.09 1 96.54 557 VAL A N 1
ATOM 4470 C CA . VAL A 1 557 ? 7.714 -5.576 -13.671 1 96.54 557 VAL A CA 1
ATOM 4471 C C . VAL A 1 557 ? 7.307 -6.995 -13.28 1 96.54 557 VAL A C 1
ATOM 4473 O O . VAL A 1 557 ? 8.035 -7.679 -12.557 1 96.54 557 VAL A O 1
ATOM 4476 N N . LEU A 1 558 ? 6.173 -7.444 -13.725 1 96.15 558 LEU A N 1
ATOM 4477 C CA . LEU A 1 558 ? 5.696 -8.778 -13.379 1 96.15 558 LEU A CA 1
ATOM 4478 C C . LEU A 1 558 ? 6.62 -9.85 -13.946 1 96.15 558 LEU A C 1
ATOM 4480 O O . LEU A 1 558 ? 6.864 -10.871 -13.299 1 96.15 558 LEU A O 1
ATOM 4484 N N . ARG A 1 559 ? 7.051 -9.592 -15.156 1 96.49 559 ARG A N 1
ATOM 4485 C CA . ARG A 1 559 ? 7.98 -10.542 -15.76 1 96.49 559 ARG A CA 1
ATOM 4486 C C . ARG A 1 559 ? 9.238 -10.692 -14.912 1 96.49 559 ARG A C 1
ATOM 4488 O O . ARG A 1 559 ? 9.691 -11.81 -14.657 1 96.49 559 ARG A O 1
ATOM 4495 N N . ILE A 1 560 ? 9.774 -9.589 -14.488 1 97.38 560 ILE A N 1
ATOM 4496 C CA . ILE A 1 560 ? 11.005 -9.604 -13.705 1 97.38 560 ILE A CA 1
ATOM 4497 C C . ILE A 1 560 ? 10.742 -10.241 -12.343 1 97.38 560 ILE A C 1
ATOM 4499 O O . ILE A 1 560 ? 11.538 -11.055 -11.868 1 97.38 560 ILE A O 1
ATOM 4503 N N . ALA A 1 561 ? 9.651 -9.884 -11.77 1 95.41 561 ALA A N 1
ATOM 4504 C CA . ALA A 1 561 ? 9.348 -10.293 -10.401 1 95.41 561 ALA A CA 1
ATOM 4505 C C . ALA A 1 561 ? 9.024 -11.782 -10.332 1 95.41 561 ALA A C 1
ATOM 4507 O O . ALA A 1 561 ? 9.194 -12.414 -9.286 1 95.41 561 ALA A O 1
ATOM 4508 N N . THR A 1 562 ? 8.571 -12.384 -11.377 1 93.96 562 THR A N 1
ATOM 4509 C CA . THR A 1 562 ? 8.116 -13.769 -11.323 1 93.96 562 THR A CA 1
ATOM 4510 C C . THR A 1 562 ? 9.095 -14.689 -12.046 1 93.96 562 THR A C 1
ATOM 4512 O O . THR A 1 562 ? 8.965 -15.913 -11.986 1 93.96 562 THR A O 1
ATOM 4515 N N . SER A 1 563 ? 10.1 -14.149 -12.682 1 94.38 563 SER A N 1
ATOM 4516 C CA . SER A 1 563 ? 10.988 -14.947 -13.521 1 94.38 563 SER A CA 1
ATOM 4517 C C . SER A 1 563 ? 12.103 -15.583 -12.698 1 94.38 563 SER A C 1
ATOM 4519 O O . SER A 1 563 ? 12.607 -14.974 -11.751 1 94.38 563 SER A O 1
ATOM 4521 N N . ASP A 1 564 ? 12.516 -16.733 -13.076 1 90.69 564 ASP A N 1
ATOM 4522 C CA . ASP A 1 564 ? 13.678 -17.399 -12.495 1 90.69 564 ASP A CA 1
ATOM 4523 C C . ASP A 1 564 ? 14.908 -17.234 -13.385 1 90.69 564 ASP A C 1
ATOM 4525 O O . ASP A 1 564 ? 16.012 -17.63 -13.006 1 90.69 564 ASP A O 1
ATOM 4529 N N . ILE A 1 565 ? 14.705 -16.586 -14.533 1 93.75 565 ILE A N 1
ATOM 4530 C CA . ILE A 1 565 ? 15.807 -16.341 -15.457 1 93.75 565 ILE A CA 1
ATOM 4531 C C . ILE A 1 565 ? 16.593 -15.111 -15.008 1 93.75 565 ILE A C 1
ATOM 4533 O O . ILE A 1 565 ? 16.007 -14.077 -14.683 1 93.75 565 ILE A O 1
ATOM 4537 N N . GLN A 1 566 ? 17.848 -15.254 -14.924 1 94.08 566 GLN A N 1
ATOM 4538 C CA . GLN A 1 566 ? 18.693 -14.119 -14.567 1 94.08 566 GLN A CA 1
ATOM 4539 C C . GLN A 1 566 ? 18.97 -13.237 -15.781 1 94.08 566 GLN A C 1
ATOM 4541 O O . GLN A 1 566 ? 19.269 -13.74 -16.866 1 94.08 566 GLN A O 1
ATOM 4546 N N . PRO A 1 567 ? 18.838 -12.021 -15.574 1 95.88 567 PRO A N 1
ATOM 4547 C CA . PRO A 1 567 ? 19.139 -11.127 -16.694 1 95.88 567 PRO A CA 1
ATOM 4548 C C . PRO A 1 567 ? 20.608 -11.177 -17.111 1 95.88 567 PRO A C 1
ATOM 4550 O O . PRO A 1 567 ? 21.488 -11.345 -16.263 1 95.88 567 PRO A O 1
ATOM 4553 N N . ASP A 1 568 ? 20.874 -11.06 -18.355 1 94.95 568 ASP A N 1
ATOM 4554 C CA . ASP A 1 568 ? 22.231 -10.924 -18.877 1 94.95 568 ASP A CA 1
ATOM 4555 C C . ASP A 1 568 ? 22.695 -9.47 -18.827 1 94.95 568 ASP A C 1
ATOM 4557 O O . ASP A 1 568 ? 22.669 -8.77 -19.841 1 94.95 568 ASP A O 1
ATOM 4561 N N . PHE A 1 569 ? 23.24 -9.111 -17.762 1 93.65 569 PHE A N 1
ATOM 4562 C CA . PHE A 1 569 ? 23.606 -7.719 -17.531 1 93.65 569 PHE A CA 1
ATOM 4563 C C . PHE A 1 569 ? 24.708 -7.283 -18.489 1 93.65 569 PHE A C 1
ATOM 4565 O O . PHE A 1 569 ? 24.763 -6.12 -18.893 1 93.65 569 PHE A O 1
ATOM 4572 N N . CYS A 1 570 ? 25.561 -8.175 -18.792 1 88.66 570 CYS A N 1
ATOM 4573 C CA . CYS A 1 570 ? 26.635 -7.855 -19.726 1 88.66 570 CYS A CA 1
ATOM 4574 C C . CYS A 1 570 ? 26.074 -7.444 -21.082 1 88.66 570 CYS A C 1
ATOM 4576 O O . CYS A 1 570 ? 26.502 -6.442 -21.658 1 88.66 570 CYS A O 1
ATOM 4578 N N . ALA A 1 571 ? 25.134 -8.272 -21.485 1 89.95 571 ALA A N 1
ATOM 4579 C CA . ALA A 1 571 ? 24.511 -7.956 -22.767 1 89.95 571 ALA A CA 1
ATOM 4580 C C . ALA A 1 571 ? 23.763 -6.628 -22.702 1 89.95 571 ALA A C 1
ATOM 4582 O O . ALA A 1 571 ? 23.737 -5.874 -23.678 1 89.95 571 ALA A O 1
ATOM 4583 N N . LEU A 1 572 ? 23.174 -6.326 -21.639 1 93.19 572 LEU A N 1
ATOM 4584 C CA . LEU A 1 572 ? 22.401 -5.103 -21.456 1 93.19 572 LEU A CA 1
ATOM 4585 C C . LEU A 1 572 ? 23.311 -3.879 -21.459 1 93.19 572 LEU A C 1
ATOM 4587 O O . LEU A 1 572 ? 22.974 -2.851 -22.051 1 93.19 572 LEU A O 1
ATOM 4591 N N . VAL A 1 573 ? 24.446 -3.994 -20.779 1 91.08 573 VAL A N 1
ATOM 4592 C CA . VAL A 1 573 ? 25.405 -2.896 -20.72 1 91.08 573 VAL A CA 1
ATOM 4593 C C . VAL A 1 573 ? 25.965 -2.623 -22.114 1 91.08 573 VAL A C 1
ATOM 4595 O O . VAL A 1 573 ? 26.113 -1.466 -22.515 1 91.08 573 VAL A O 1
ATOM 4598 N N . GLN A 1 574 ? 26.208 -3.691 -22.811 1 85.45 574 GLN A N 1
ATOM 4599 C CA . GLN A 1 574 ? 26.745 -3.56 -24.162 1 85.45 574 GLN A CA 1
ATOM 4600 C C . GLN A 1 574 ? 25.741 -2.882 -25.09 1 85.45 574 GLN A C 1
ATOM 4602 O O . GLN A 1 574 ? 26.123 -2.091 -25.954 1 85.45 574 GLN A O 1
ATOM 4607 N N . ALA A 1 575 ? 24.524 -3.226 -24.885 1 84.28 575 ALA A N 1
ATOM 4608 C CA . ALA A 1 575 ? 23.483 -2.625 -25.715 1 84.28 575 ALA A CA 1
ATOM 4609 C C . ALA A 1 575 ? 23.354 -1.13 -25.437 1 84.28 575 ALA A C 1
ATOM 4611 O O . ALA A 1 575 ? 23.038 -0.35 -26.339 1 84.28 575 ALA A O 1
ATOM 4612 N N . GLN A 1 576 ? 23.559 -0.732 -24.202 1 80.76 576 GLN A N 1
ATOM 4613 C CA . GLN A 1 576 ? 23.471 0.673 -23.819 1 80.76 576 GLN A CA 1
ATOM 4614 C C . GLN A 1 576 ? 24.626 1.477 -24.409 1 80.76 576 GLN A C 1
ATOM 4616 O O . GLN A 1 576 ? 24.464 2.652 -24.745 1 80.76 576 GLN A O 1
ATOM 4621 N N . ASN A 1 577 ? 25.738 0.924 -24.379 1 67.48 577 ASN A N 1
ATOM 4622 C CA . ASN A 1 577 ? 26.913 1.578 -24.944 1 67.48 577 ASN A CA 1
ATOM 4623 C C . ASN A 1 577 ? 26.754 1.823 -26.441 1 67.48 577 ASN A C 1
ATOM 4625 O O . ASN A 1 577 ? 27.262 2.813 -26.97 1 67.48 577 ASN A O 1
ATOM 4629 N N . ARG A 1 578 ? 26.038 0.966 -27.011 1 52.66 578 ARG A N 1
ATOM 4630 C CA . ARG A 1 578 ? 25.814 1.126 -28.444 1 52.66 578 ARG A CA 1
ATOM 4631 C C . ARG A 1 578 ? 24.872 2.292 -28.724 1 52.66 578 ARG A C 1
ATOM 4633 O O . ARG A 1 578 ? 25.032 3 -29.721 1 52.66 578 ARG A O 1
ATOM 4640 N N . LEU A 1 579 ? 23.935 2.429 -27.827 1 52.58 579 LEU A N 1
ATOM 4641 C CA . LEU A 1 579 ? 22.962 3.501 -28.006 1 52.58 579 LEU A CA 1
ATOM 4642 C C . LEU A 1 579 ? 23.594 4.861 -27.727 1 52.58 579 LEU A C 1
ATOM 4644 O O . LEU A 1 579 ? 23.244 5.856 -28.366 1 52.58 579 LEU A O 1
ATOM 4648 N N . ASP A 1 580 ? 24.372 5.014 -26.728 1 50.53 580 ASP A N 1
ATOM 4649 C CA . ASP A 1 580 ? 25.032 6.28 -26.422 1 50.53 580 ASP A CA 1
ATOM 4650 C C . ASP A 1 580 ? 25.977 6.693 -27.548 1 50.53 580 ASP A C 1
ATOM 4652 O O . ASP A 1 580 ? 26.195 7.884 -27.777 1 50.53 580 ASP A O 1
ATOM 4656 N N . TYR A 1 581 ? 26.572 5.716 -28.167 1 37.74 581 TYR A N 1
ATOM 4657 C CA . TYR A 1 581 ? 27.414 6.067 -29.305 1 37.74 581 TYR A CA 1
ATOM 4658 C C . TYR A 1 581 ? 26.582 6.649 -30.441 1 37.74 581 TYR A C 1
ATOM 4660 O O . TYR A 1 581 ? 27.066 7.483 -31.21 1 37.74 581 TYR A O 1
ATOM 4668 N N . SER A 1 582 ? 25.443 6.09 -30.483 1 33.37 582 SER A N 1
ATOM 4669 C CA . SER A 1 582 ? 24.689 6.619 -31.614 1 33.37 582 SER A CA 1
ATOM 4670 C C . SER A 1 582 ? 24.168 8.023 -31.323 1 33.37 582 SER A C 1
ATOM 4672 O O . SER A 1 582 ? 23.62 8.683 -32.208 1 33.37 582 SER A O 1
ATOM 4674 N N . HIS A 1 583 ? 24.014 8.37 -30.018 1 32.46 583 HIS A N 1
ATOM 4675 C CA . HIS A 1 583 ? 23.585 9.756 -29.861 1 32.46 583 HIS A CA 1
ATOM 4676 C C . HIS A 1 583 ? 24.78 10.704 -29.847 1 32.46 583 HIS A C 1
ATOM 4678 O O . HIS A 1 583 ? 25.826 10.382 -29.279 1 32.46 583 HIS A O 1
ATOM 4684 N N . MET B 1 1 ? 42.88 26.62 31.266 1 31.12 1 MET B N 1
ATOM 4685 C CA . MET B 1 1 ? 43.125 25.73 32.397 1 31.12 1 MET B CA 1
ATOM 4686 C C . MET B 1 1 ? 44.11 24.629 32.019 1 31.12 1 MET B C 1
ATOM 4688 O O . MET B 1 1 ? 44.399 23.744 32.828 1 31.12 1 MET B O 1
ATOM 4692 N N . SER B 1 2 ? 44.234 24.315 30.683 1 41.95 2 SER B N 1
ATOM 4693 C CA . SER B 1 2 ? 44.613 23.086 29.993 1 41.95 2 SER B CA 1
ATOM 4694 C C . SER B 1 2 ? 46.077 22.74 30.244 1 41.95 2 SER B C 1
ATOM 4696 O O . SER B 1 2 ? 46.419 21.573 30.444 1 41.95 2 SER B O 1
ATOM 4698 N N . CYS B 1 3 ? 47.004 23.546 29.907 1 49.05 3 CYS B N 1
ATOM 4699 C CA . CYS B 1 3 ? 48.409 23.207 29.707 1 49.05 3 CYS B CA 1
ATOM 4700 C C . CYS B 1 3 ? 49.081 22.869 31.032 1 49.05 3 CYS B C 1
ATOM 4702 O O . CYS B 1 3 ? 49.929 21.976 31.093 1 49.05 3 CYS B O 1
ATOM 4704 N N . PHE B 1 4 ? 48.773 23.533 32.051 1 50.14 4 PHE B N 1
ATOM 4705 C CA . PHE B 1 4 ? 49.468 23.422 33.328 1 50.14 4 PHE B CA 1
ATOM 4706 C C . PHE B 1 4 ? 49.159 22.089 33.999 1 50.14 4 PHE B C 1
ATOM 4708 O O . PHE B 1 4 ? 50.039 21.474 34.605 1 50.14 4 PHE B O 1
ATOM 4715 N N . GLN B 1 5 ? 48.033 21.512 33.942 1 59.18 5 GLN B N 1
ATOM 4716 C CA . GLN B 1 5 ? 47.625 20.284 34.617 1 59.18 5 GLN B CA 1
ATOM 4717 C C . GLN B 1 5 ? 48.167 19.054 33.895 1 59.18 5 GLN B C 1
ATOM 4719 O O . GLN B 1 5 ? 48.399 18.015 34.517 1 59.18 5 GLN B O 1
ATOM 4724 N N . LYS B 1 6 ? 48.552 19.186 32.739 1 64.32 6 LYS B N 1
ATOM 4725 C CA . LYS B 1 6 ? 49.176 18.163 31.905 1 64.32 6 LYS B CA 1
ATOM 4726 C C . LYS B 1 6 ? 50.608 17.887 32.352 1 64.32 6 LYS B C 1
ATOM 4728 O O . LYS B 1 6 ? 51.015 16.729 32.469 1 64.32 6 LYS B O 1
ATOM 4733 N N . ASP B 1 7 ? 51.3 18.923 32.584 1 69.27 7 ASP B N 1
ATOM 4734 C CA . ASP B 1 7 ? 52.723 18.794 32.885 1 69.27 7 ASP B CA 1
ATOM 4735 C C . ASP B 1 7 ? 52.947 18.499 34.366 1 69.27 7 ASP B C 1
ATOM 4737 O O . ASP B 1 7 ? 53.9 17.806 34.729 1 69.27 7 ASP B O 1
ATOM 4741 N N . LYS B 1 8 ? 52.062 18.941 35.226 1 75.38 8 LYS B N 1
ATOM 4742 C CA . LYS B 1 8 ? 52.28 18.785 36.661 1 75.38 8 LYS B CA 1
ATOM 4743 C C . LYS B 1 8 ? 51.777 17.429 37.149 1 75.38 8 LYS B C 1
ATOM 4745 O O . LYS B 1 8 ? 52.45 16.758 37.934 1 75.38 8 LYS B O 1
ATOM 4750 N N . TYR B 1 9 ? 50.61 16.969 36.58 1 79.84 9 TYR B N 1
ATOM 4751 C CA . TYR B 1 9 ? 50.009 15.756 37.122 1 79.84 9 TYR B CA 1
ATOM 4752 C C . TYR B 1 9 ? 49.822 14.707 36.033 1 79.84 9 TYR B C 1
ATOM 4754 O O . TYR B 1 9 ? 49.298 13.62 36.292 1 79.84 9 TYR B O 1
ATOM 4762 N N . PHE B 1 10 ? 50.335 14.88 34.767 1 80.31 10 PHE B N 1
ATOM 4763 C CA . PHE B 1 10 ? 50.242 13.974 33.628 1 80.31 10 PHE B CA 1
ATOM 4764 C C . PHE B 1 10 ? 48.789 13.627 33.33 1 80.31 10 PHE B C 1
ATOM 4766 O O . PHE B 1 10 ? 48.452 12.457 33.136 1 80.31 10 PHE B O 1
ATOM 4773 N N . PHE B 1 11 ? 47.971 14.633 33.379 1 77.81 11 PHE B N 1
ATOM 4774 C CA . PHE B 1 11 ? 46.575 14.433 33.01 1 77.81 11 PHE B CA 1
ATOM 4775 C C . PHE B 1 11 ? 46.219 15.253 31.775 1 77.81 11 PHE B C 1
ATOM 4777 O O . PHE B 1 11 ? 46.769 16.335 31.562 1 77.81 11 PHE B O 1
ATOM 4784 N N . THR B 1 12 ? 45.401 14.717 30.902 1 76.15 12 THR B N 1
ATOM 4785 C CA . THR B 1 12 ? 44.852 15.453 29.769 1 76.15 12 THR B CA 1
ATOM 4786 C C . THR B 1 12 ? 43.333 15.32 29.723 1 76.15 12 THR B C 1
ATOM 4788 O O . THR B 1 12 ? 42.767 14.392 30.304 1 76.15 12 THR B O 1
ATOM 4791 N N . GLU B 1 13 ? 42.748 16.319 29.243 1 71.75 13 GLU B N 1
ATOM 4792 C CA . GLU B 1 13 ? 41.297 16.296 29.084 1 71.75 13 GLU B CA 1
ATOM 4793 C C . GLU B 1 13 ? 40.896 15.62 27.776 1 71.75 13 GLU B C 1
ATOM 4795 O O . GLU B 1 13 ? 41.35 16.018 26.701 1 71.75 13 GLU B O 1
ATOM 4800 N N . VAL B 1 14 ? 40.305 14.462 27.912 1 67.4 14 VAL B N 1
ATOM 4801 C CA . VAL B 1 14 ? 39.767 13.753 26.755 1 67.4 14 VAL B CA 1
ATOM 4802 C C . VAL B 1 14 ? 38.247 13.655 26.87 1 67.4 14 VAL B C 1
ATOM 4804 O O . VAL B 1 14 ? 37.728 13.025 27.795 1 67.4 14 VAL B O 1
ATOM 4807 N N . LYS B 1 15 ? 37.373 14.232 25.952 1 62.24 15 LYS B N 1
ATOM 4808 C CA . LYS B 1 15 ? 35.916 14.237 25.856 1 62.24 15 LYS B CA 1
ATOM 4809 C C . LYS B 1 15 ? 35.28 14.691 27.167 1 62.24 15 LYS B C 1
ATOM 4811 O O . LYS B 1 15 ? 34.321 14.079 27.643 1 62.24 15 LYS B O 1
ATOM 4816 N N . GLY B 1 16 ? 35.931 15.653 27.927 1 65.01 16 GLY B N 1
ATOM 4817 C CA . GLY B 1 16 ? 35.376 16.273 29.12 1 65.01 16 GLY B CA 1
ATOM 4818 C C . GLY B 1 16 ? 35.807 15.588 30.403 1 65.01 16 GLY B C 1
ATOM 4819 O O . GLY B 1 16 ? 35.441 16.022 31.498 1 65.01 16 GLY B O 1
ATOM 4820 N N . GLU B 1 17 ? 36.456 14.54 30.311 1 71.02 17 GLU B N 1
ATOM 4821 C CA . GLU B 1 17 ? 36.948 13.829 31.487 1 71.02 17 GLU B CA 1
ATOM 4822 C C . GLU B 1 17 ? 38.465 13.947 31.609 1 71.02 17 GLU B C 1
ATOM 4824 O O . GLU B 1 17 ? 39.165 14.078 30.603 1 71.02 17 GLU B O 1
ATOM 4829 N N . ALA B 1 18 ? 38.92 14.025 32.823 1 76.11 18 ALA B N 1
ATOM 4830 C CA . ALA B 1 18 ? 40.36 14.039 33.069 1 76.11 18 ALA B CA 1
ATOM 4831 C C . ALA B 1 18 ? 40.947 12.634 32.977 1 76.11 18 ALA B C 1
ATOM 4833 O O . ALA B 1 18 ? 40.481 11.714 33.654 1 76.11 18 ALA B O 1
ATOM 4834 N N . VAL B 1 19 ? 41.814 12.389 31.989 1 77.4 19 VAL B N 1
ATOM 4835 C CA . VAL B 1 19 ? 42.434 11.086 31.779 1 77.4 19 VAL B CA 1
ATOM 4836 C C . VAL B 1 19 ? 43.914 11.151 32.151 1 77.4 19 VAL B C 1
ATOM 4838 O O . VAL B 1 19 ? 44.627 12.065 31.729 1 77.4 19 VAL B O 1
ATOM 4841 N N . CYS B 1 20 ? 44.319 10.264 32.943 1 76.71 20 CYS B N 1
ATOM 4842 C CA . CYS B 1 20 ? 45.718 10.148 33.339 1 76.71 20 CYS B CA 1
ATOM 4843 C C . CYS B 1 20 ? 46.572 9.638 32.184 1 76.71 20 CYS B C 1
ATOM 4845 O O . CYS B 1 20 ? 46.279 8.59 31.606 1 76.71 20 CYS B O 1
ATOM 4847 N N . LEU B 1 21 ? 47.532 10.265 31.809 1 76.51 21 LEU B N 1
ATOM 4848 C CA . LEU B 1 21 ? 48.4 9.922 30.687 1 76.51 21 LEU B CA 1
ATOM 4849 C C . LEU B 1 21 ? 49.255 8.703 31.014 1 76.51 21 LEU B C 1
ATOM 4851 O O . LEU B 1 21 ? 49.752 8.028 30.109 1 76.51 21 LEU B O 1
ATOM 4855 N N . ILE B 1 22 ? 49.407 8.325 32.269 1 76.78 22 ILE B N 1
ATOM 4856 C CA . ILE B 1 22 ? 50.294 7.253 32.708 1 76.78 22 ILE B CA 1
ATOM 4857 C C . ILE B 1 22 ? 49.518 5.939 32.782 1 76.78 22 ILE B C 1
ATOM 4859 O O . ILE B 1 22 ? 49.939 4.93 32.211 1 76.78 22 ILE B O 1
ATOM 4863 N N . CYS B 1 23 ? 48.454 5.9 33.435 1 74.06 23 CYS B N 1
ATOM 4864 C CA . CYS B 1 23 ? 47.765 4.636 33.666 1 74.06 23 CYS B CA 1
ATOM 4865 C C . CYS B 1 23 ? 46.454 4.58 32.89 1 74.06 23 CYS B C 1
ATOM 4867 O O . CYS B 1 23 ? 45.787 3.544 32.864 1 74.06 23 CYS B O 1
ATOM 4869 N N . GLY B 1 24 ? 46.029 5.65 32.219 1 71.89 24 GLY B N 1
ATOM 4870 C CA . GLY B 1 24 ? 44.822 5.686 31.41 1 71.89 24 GLY B CA 1
ATOM 4871 C C . GLY B 1 24 ? 43.553 5.788 32.235 1 71.89 24 GLY B C 1
ATOM 4872 O O . GLY B 1 24 ? 42.447 5.719 31.695 1 71.89 24 GLY B O 1
ATOM 4873 N N . ALA B 1 25 ? 43.606 6.03 33.539 1 74.16 25 ALA B N 1
ATOM 4874 C CA . ALA B 1 25 ? 42.457 6.11 34.437 1 74.16 25 ALA B CA 1
ATOM 4875 C C . ALA B 1 25 ? 41.706 7.425 34.251 1 74.16 25 ALA B C 1
ATOM 4877 O O . ALA B 1 25 ? 42.321 8.477 34.06 1 74.16 25 ALA B O 1
ATOM 4878 N N . LYS B 1 26 ? 40.335 7.33 34.2 1 71.83 26 LYS B N 1
ATOM 4879 C CA . LYS B 1 26 ? 39.469 8.499 34.083 1 71.83 26 LYS B CA 1
ATOM 4880 C C . LYS B 1 26 ? 39.053 9.016 35.457 1 71.83 26 LYS B C 1
ATOM 4882 O O . LYS B 1 26 ? 38.744 8.23 36.354 1 71.83 26 LYS B O 1
ATOM 4887 N N . VAL B 1 27 ? 39.263 10.369 35.638 1 72.52 27 VAL B N 1
ATOM 4888 C CA . VAL B 1 27 ? 38.824 11.001 36.878 1 72.52 27 VAL B CA 1
ATOM 4889 C C . VAL B 1 27 ? 37.617 11.896 36.604 1 72.52 27 VAL B C 1
ATOM 4891 O O . VAL B 1 27 ? 37.643 12.719 35.686 1 72.52 27 VAL B O 1
ATOM 4894 N N . ALA B 1 28 ? 36.436 11.725 37.163 1 65.65 28 ALA B N 1
ATOM 4895 C CA . ALA B 1 28 ? 35.116 12.288 36.891 1 65.65 28 ALA B CA 1
ATOM 4896 C C . ALA B 1 28 ? 35.111 13.799 37.1 1 65.65 28 ALA B C 1
ATOM 4898 O O . ALA B 1 28 ? 34.432 14.53 36.376 1 65.65 28 ALA B O 1
ATOM 4899 N N . VAL B 1 29 ? 35.767 14.355 38.075 1 65.39 29 VAL B N 1
ATOM 4900 C CA . VAL B 1 29 ? 35.721 15.78 38.384 1 65.39 29 VAL B CA 1
ATOM 4901 C C . VAL B 1 29 ? 37.099 16.401 38.168 1 65.39 29 VAL B C 1
ATOM 4903 O O . VAL B 1 29 ? 38.077 15.993 38.8 1 65.39 29 VAL B O 1
ATOM 4906 N N . PHE B 1 30 ? 37.246 17.247 37.206 1 63.47 30 PHE B N 1
ATOM 4907 C CA . PHE B 1 30 ? 38.463 17.931 36.785 1 63.47 30 PHE B CA 1
ATOM 4908 C C . PHE B 1 30 ? 38.825 19.043 37.763 1 63.47 30 PHE B C 1
ATOM 4910 O O . PHE B 1 30 ? 38.68 20.226 37.447 1 63.47 30 PHE B O 1
ATOM 4917 N N . LYS B 1 31 ? 39.185 18.803 38.999 1 72.57 31 LYS B N 1
ATOM 4918 C CA . LYS B 1 31 ? 39.658 19.734 40.018 1 72.57 31 LYS B CA 1
ATOM 4919 C C . LYS B 1 31 ? 41.106 19.442 40.4 1 72.57 31 LYS B C 1
ATOM 4921 O O . LYS B 1 31 ? 41.533 18.285 40.399 1 72.57 31 LYS B O 1
ATOM 4926 N N . ASP B 1 32 ? 41.896 20.402 40.72 1 75.15 32 ASP B N 1
ATOM 4927 C CA . ASP B 1 32 ? 43.321 20.339 41.029 1 75.15 32 ASP B CA 1
ATOM 4928 C C . ASP B 1 32 ? 43.594 19.355 42.164 1 75.15 32 ASP B C 1
ATOM 4930 O O . ASP B 1 32 ? 44.561 18.592 42.112 1 75.15 32 ASP B O 1
ATOM 4934 N N . TYR B 1 33 ? 42.744 19.349 43.156 1 77.45 33 TYR B N 1
ATOM 4935 C CA . TYR B 1 33 ? 42.927 18.479 44.312 1 77.45 33 TYR B CA 1
ATOM 4936 C C . TYR B 1 33 ? 42.821 17.012 43.911 1 77.45 33 TYR B C 1
ATOM 4938 O O . TYR B 1 33 ? 43.614 16.181 44.361 1 77.45 33 TYR B O 1
ATOM 4946 N N . ASN B 1 34 ? 41.898 16.607 42.998 1 77.86 34 ASN B N 1
ATOM 4947 C CA . ASN B 1 34 ? 41.688 15.225 42.58 1 77.86 34 ASN B CA 1
ATOM 4948 C C . ASN B 1 34 ? 42.836 14.721 41.71 1 77.86 34 ASN B C 1
ATOM 4950 O O . ASN B 1 34 ? 43.261 13.572 41.84 1 77.86 34 ASN B O 1
ATOM 4954 N N . LEU B 1 35 ? 43.335 15.55 40.898 1 79.61 35 LEU B N 1
ATOM 4955 C CA . LEU B 1 35 ? 44.452 15.212 40.023 1 79.61 35 LEU B CA 1
ATOM 4956 C C . LEU B 1 35 ? 45.735 15.029 40.827 1 79.61 35 LEU B C 1
ATOM 4958 O O . LEU B 1 35 ? 46.492 14.085 40.59 1 79.61 35 LEU B O 1
ATOM 4962 N N . ASN B 1 36 ? 45.858 15.896 41.775 1 79.71 36 ASN B N 1
ATOM 4963 C CA . ASN B 1 36 ? 47.008 15.815 42.668 1 79.71 36 ASN B CA 1
ATOM 4964 C C . ASN B 1 36 ? 46.961 14.555 43.528 1 79.71 36 ASN B C 1
ATOM 4966 O O . ASN B 1 36 ? 47.984 13.899 43.732 1 79.71 36 ASN B O 1
ATOM 4970 N N . ARG B 1 37 ? 45.858 14.217 44.052 1 80.09 37 ARG B N 1
ATOM 4971 C CA . ARG B 1 37 ? 45.69 13.025 44.877 1 80.09 37 ARG B CA 1
ATOM 4972 C C . ARG B 1 37 ? 46.009 11.762 44.085 1 80.09 37 ARG B C 1
ATOM 4974 O O . ARG B 1 37 ? 46.703 10.872 44.579 1 80.09 37 ARG B O 1
ATOM 4981 N N . HIS B 1 38 ? 45.477 11.617 42.819 1 80.36 38 HIS B N 1
ATOM 4982 C CA . HIS B 1 38 ? 45.769 10.482 41.951 1 80.36 38 HIS B CA 1
ATOM 4983 C C . HIS B 1 38 ? 47.261 10.386 41.651 1 80.36 38 HIS B C 1
ATOM 4985 O O . HIS B 1 38 ? 47.847 9.305 41.735 1 80.36 38 HIS B O 1
ATOM 4991 N N . TYR B 1 39 ? 47.768 11.506 41.303 1 79.75 39 TYR B N 1
ATOM 4992 C CA . TYR B 1 39 ? 49.194 11.535 40.999 1 79.75 39 TYR B CA 1
ATOM 4993 C C . TYR B 1 39 ? 50.02 11.136 42.216 1 79.75 39 TYR B C 1
ATOM 4995 O O . TYR B 1 39 ? 50.932 10.312 42.112 1 79.75 39 TYR B O 1
ATOM 5003 N N . THR B 1 40 ? 49.778 11.693 43.394 1 81.74 40 THR B N 1
ATOM 5004 C CA . THR B 1 40 ? 50.554 11.459 44.607 1 81.74 40 THR B CA 1
ATOM 5005 C C . THR B 1 40 ? 50.371 10.025 45.097 1 81.74 40 THR B C 1
ATOM 5007 O O . THR B 1 40 ? 51.313 9.411 45.602 1 81.74 40 THR B O 1
ATOM 5010 N N . THR B 1 41 ? 49.181 9.462 44.851 1 79.93 41 THR B N 1
ATOM 5011 C CA . THR B 1 41 ? 48.899 8.126 45.363 1 79.93 41 THR B CA 1
ATOM 5012 C C . THR B 1 41 ? 49.399 7.058 44.394 1 79.93 41 THR B C 1
ATOM 5014 O O . THR B 1 41 ? 49.913 6.02 44.817 1 79.93 41 THR B O 1
ATOM 5017 N N . LYS B 1 42 ? 49.327 7.374 43.055 1 79.25 42 LYS B N 1
ATOM 5018 C CA . LYS B 1 42 ? 49.556 6.272 42.124 1 79.25 42 LYS B CA 1
ATOM 5019 C C . LYS B 1 42 ? 50.876 6.447 41.378 1 79.25 42 LYS B C 1
ATOM 5021 O O . LYS B 1 42 ? 51.504 5.464 40.978 1 79.25 42 LYS B O 1
ATOM 5026 N N . HIS B 1 43 ? 51.254 7.646 41.07 1 80.12 43 HIS B N 1
ATOM 5027 C CA . HIS B 1 43 ? 52.336 7.797 40.103 1 80.12 43 HIS B CA 1
ATOM 5028 C C . HIS B 1 43 ? 53.503 8.577 40.699 1 80.12 43 HIS B C 1
ATOM 5030 O O . HIS B 1 43 ? 54.575 8.656 40.095 1 80.12 43 HIS B O 1
ATOM 5036 N N . GLU B 1 44 ? 53.34 9.193 41.862 1 78.95 44 GLU B N 1
ATOM 5037 C CA . GLU B 1 44 ? 54.33 10.105 42.427 1 78.95 44 GLU B CA 1
ATOM 5038 C C . GLU B 1 44 ? 55.669 9.404 42.638 1 78.95 44 GLU B C 1
ATOM 5040 O O . GLU B 1 44 ? 56.726 9.989 42.395 1 78.95 44 GLU B O 1
ATOM 5045 N N . GLU B 1 45 ? 55.624 8.141 43.092 1 78.52 45 GLU B N 1
ATOM 5046 C CA . GLU B 1 45 ? 56.854 7.41 43.384 1 78.52 45 GLU B CA 1
ATOM 5047 C C . GLU B 1 45 ? 57.716 7.258 42.135 1 78.52 45 GLU B C 1
ATOM 5049 O O . GLU B 1 45 ? 58.943 7.345 42.206 1 78.52 45 GLU B O 1
ATOM 5054 N N . LYS B 1 46 ? 57.112 7.064 41.034 1 75.41 46 LYS B N 1
ATOM 5055 C CA . LYS B 1 46 ? 57.847 6.798 39.801 1 75.41 46 LYS B CA 1
ATOM 5056 C C . LYS B 1 46 ? 58.29 8.097 39.134 1 75.41 46 LYS B C 1
ATOM 5058 O O . LYS B 1 46 ? 59.324 8.136 38.465 1 75.41 46 LYS B O 1
ATOM 5063 N N . TYR B 1 47 ? 57.526 9.181 39.332 1 76.09 47 TYR B N 1
ATOM 5064 C CA . TYR B 1 47 ? 57.781 10.373 38.532 1 76.09 47 TYR B CA 1
ATOM 5065 C C . TYR B 1 47 ? 58.166 11.553 39.416 1 76.09 47 TYR B C 1
ATOM 5067 O O . TYR B 1 47 ? 58.212 12.695 38.954 1 76.09 47 TYR B O 1
ATOM 5075 N N . ARG B 1 48 ? 58.439 11.346 40.716 1 74.04 48 ARG B N 1
ATOM 5076 C CA . ARG B 1 48 ? 58.767 12.377 41.695 1 74.04 48 ARG B CA 1
ATOM 5077 C C . ARG B 1 48 ? 60.109 13.028 41.376 1 74.04 48 ARG B C 1
ATOM 5079 O O . ARG B 1 48 ? 60.311 14.213 41.65 1 74.04 48 ARG B O 1
ATOM 5086 N N . ASN B 1 49 ? 61.098 12.263 40.801 1 76.95 49 ASN B N 1
ATOM 5087 C CA . ASN B 1 49 ? 62.46 12.739 40.588 1 76.95 49 ASN B CA 1
ATOM 5088 C C . ASN B 1 49 ? 62.616 13.395 39.219 1 76.95 49 ASN B C 1
ATOM 5090 O O . ASN B 1 49 ? 63.73 13.723 38.806 1 76.95 49 ASN B O 1
ATOM 5094 N N . LEU B 1 50 ? 61.643 13.523 38.466 1 76.13 50 LEU B N 1
ATOM 5095 C CA . LEU B 1 50 ? 61.751 14.117 37.138 1 76.13 50 LEU B CA 1
ATOM 5096 C C . LEU B 1 50 ? 61.791 15.639 37.225 1 76.13 50 LEU B C 1
ATOM 5098 O O . LEU B 1 50 ? 61.05 16.24 38.005 1 76.13 50 LEU B O 1
ATOM 5102 N N . SER B 1 51 ? 62.926 16.326 36.906 1 78.16 51 SER B N 1
ATOM 5103 C CA . SER B 1 51 ? 62.982 17.779 36.783 1 78.16 51 SER B CA 1
ATOM 5104 C C . SER B 1 51 ? 61.791 18.313 35.996 1 78.16 51 SER B C 1
ATOM 5106 O O . SER B 1 51 ? 61.091 17.551 35.326 1 78.16 51 SER B O 1
ATOM 5108 N N . ASP B 1 52 ? 61.321 19.5 35.843 1 73.52 52 ASP B N 1
ATOM 5109 C CA . ASP B 1 52 ? 60.191 20.109 35.147 1 73.52 52 ASP B CA 1
ATOM 5110 C C . ASP B 1 52 ? 60.281 19.871 33.641 1 73.52 52 ASP B C 1
ATOM 5112 O O . ASP B 1 52 ? 59.266 19.635 32.983 1 73.52 52 ASP B O 1
ATOM 5116 N N . GLU B 1 53 ? 61.399 19.839 33.124 1 77.12 53 GLU B N 1
ATOM 5117 C CA . GLU B 1 53 ? 61.602 19.609 31.697 1 77.12 53 GLU B CA 1
ATOM 5118 C C . GLU B 1 53 ? 61.354 18.148 31.332 1 77.12 53 GLU B C 1
ATOM 5120 O O . GLU B 1 53 ? 60.758 17.854 30.294 1 77.12 53 GLU B O 1
ATOM 5125 N N . GLU B 1 54 ? 61.791 17.277 32.118 1 79.31 54 GLU B N 1
ATOM 5126 C CA . GLU B 1 54 ? 61.597 15.849 31.884 1 79.31 54 GLU B CA 1
ATOM 5127 C C . GLU B 1 54 ? 60.128 15.46 32.029 1 79.31 54 GLU B C 1
ATOM 5129 O O . GLU B 1 54 ? 59.627 14.618 31.281 1 79.31 54 GLU B O 1
ATOM 5134 N N . ARG B 1 55 ? 59.519 16.018 32.943 1 77.07 55 ARG B N 1
ATOM 5135 C CA . ARG B 1 55 ? 58.092 15.773 33.128 1 77.07 55 ARG B CA 1
ATOM 5136 C C . ARG B 1 55 ? 57.295 16.235 31.913 1 77.07 55 ARG B C 1
ATOM 5138 O O . ARG B 1 55 ? 56.369 15.549 31.473 1 77.07 55 ARG B O 1
ATOM 5145 N N . ALA B 1 56 ? 57.633 17.318 31.413 1 77.42 56 ALA B N 1
ATOM 5146 C CA . ALA B 1 56 ? 56.979 17.823 30.209 1 77.42 56 ALA B CA 1
ATOM 5147 C C . ALA B 1 56 ? 57.196 16.878 29.03 1 77.42 56 ALA B C 1
ATOM 5149 O O . ALA B 1 56 ? 56.269 16.612 28.261 1 77.42 56 ALA B O 1
ATOM 5150 N N . LYS B 1 57 ? 58.364 16.404 28.874 1 77.95 57 LYS B N 1
ATOM 5151 C CA . LYS B 1 57 ? 58.672 15.464 27.8 1 77.95 57 LYS B CA 1
ATOM 5152 C C . LYS B 1 57 ? 57.922 14.149 27.989 1 77.95 57 LYS B C 1
ATOM 5154 O O . LYS B 1 57 ? 57.397 13.584 27.027 1 77.95 57 LYS B O 1
ATOM 5159 N N . GLU B 1 58 ? 57.946 13.697 29.111 1 77.88 58 GLU B N 1
ATOM 5160 C CA . GLU B 1 58 ? 57.235 12.455 29.4 1 77.88 58 GLU B CA 1
ATOM 5161 C C . GLU B 1 58 ? 55.73 12.626 29.218 1 77.88 58 GLU B C 1
ATOM 5163 O O . GLU B 1 58 ? 55.058 11.734 28.695 1 77.88 58 GLU B O 1
ATOM 5168 N N . SER B 1 59 ? 55.25 13.749 29.688 1 77.15 59 SER B N 1
ATOM 5169 C CA . SER B 1 59 ? 53.832 14.033 29.49 1 77.15 59 SER B CA 1
ATOM 5170 C C . SER B 1 59 ? 53.49 14.132 28.007 1 77.15 59 SER B C 1
ATOM 5172 O O . SER B 1 59 ? 52.453 13.63 27.569 1 77.15 59 SER B O 1
ATOM 5174 N N . GLU B 1 60 ? 54.302 14.698 27.281 1 76.08 60 GLU B N 1
ATOM 5175 C CA . GLU B 1 60 ? 54.098 14.801 25.84 1 76.08 60 GLU B CA 1
ATOM 5176 C C . GLU B 1 60 ? 54.197 13.434 25.169 1 76.08 60 GLU B C 1
ATOM 5178 O O . GLU B 1 60 ? 53.432 13.13 24.252 1 76.08 60 GLU B O 1
ATOM 5183 N N . ALA B 1 61 ? 55.059 12.67 25.586 1 75.44 61 ALA B N 1
ATOM 5184 C CA . ALA B 1 61 ? 55.196 11.315 25.058 1 75.44 61 ALA B CA 1
ATOM 5185 C C . ALA B 1 61 ? 53.976 10.466 25.404 1 75.44 61 ALA B C 1
ATOM 5187 O O . ALA B 1 61 ? 53.479 9.71 24.565 1 75.44 61 ALA B O 1
ATOM 5188 N N . LEU B 1 62 ? 53.544 10.604 26.603 1 74.88 62 LEU B N 1
ATOM 5189 C CA . LEU B 1 62 ? 52.365 9.859 27.032 1 74.88 62 LEU B CA 1
ATOM 5190 C C . LEU B 1 62 ? 51.108 10.394 26.353 1 74.88 62 LEU B C 1
ATOM 5192 O O . LEU B 1 62 ? 50.219 9.621 25.988 1 74.88 62 LEU B O 1
ATOM 5196 N N . LEU B 1 63 ? 51.115 11.659 26.167 1 72.52 63 LEU B N 1
ATOM 5197 C CA . LEU B 1 63 ? 50.022 12.264 25.415 1 72.52 63 LEU B CA 1
ATOM 5198 C C . LEU B 1 63 ? 50.041 11.803 23.962 1 72.52 63 LEU B C 1
ATOM 5200 O O . LEU B 1 63 ? 48.993 11.502 23.387 1 72.52 63 LEU B O 1
ATOM 5204 N N . GLN B 1 64 ? 51.128 11.735 23.405 1 70.91 64 GLN B N 1
ATOM 5205 C CA . GLN B 1 64 ? 51.263 11.234 22.042 1 70.91 64 GLN B CA 1
ATOM 5206 C C . GLN B 1 64 ? 50.862 9.764 21.954 1 70.91 64 GLN B C 1
ATOM 5208 O O . GLN B 1 64 ? 50.214 9.348 20.992 1 70.91 64 GLN B O 1
ATOM 5213 N N . LYS B 1 65 ? 51.273 9.066 22.892 1 66.85 65 LYS B N 1
ATOM 5214 C CA . LYS B 1 65 ? 50.872 7.663 22.949 1 66.85 65 LYS B CA 1
ATOM 5215 C C . LYS B 1 65 ? 49.362 7.53 23.126 1 66.85 65 LYS B C 1
ATOM 5217 O O . LYS B 1 65 ? 48.73 6.679 22.496 1 66.85 65 LYS B O 1
ATOM 5222 N N . LEU B 1 66 ? 48.897 8.298 23.997 1 63.43 66 LEU B N 1
ATOM 5223 C CA . LEU B 1 66 ? 47.45 8.302 24.178 1 63.43 66 LEU B CA 1
ATOM 5224 C C . LEU B 1 66 ? 46.745 8.772 22.91 1 63.43 66 LEU B C 1
ATOM 5226 O O . LEU B 1 66 ? 45.731 8.197 22.508 1 63.43 66 LEU B O 1
ATOM 5230 N N . GLN B 1 67 ? 47.273 9.756 22.364 1 63.52 67 GLN B N 1
ATOM 5231 C CA . GLN B 1 67 ? 46.716 10.248 21.109 1 63.52 67 GLN B CA 1
ATOM 5232 C C . GLN B 1 67 ? 46.866 9.214 19.997 1 63.52 67 GLN B C 1
ATOM 5234 O O . GLN B 1 67 ? 45.965 9.046 19.172 1 63.52 67 GLN B O 1
ATOM 5239 N N . THR B 1 68 ? 47.972 8.616 20.048 1 59.34 68 THR B N 1
ATOM 5240 C CA . THR B 1 68 ? 48.176 7.531 19.095 1 59.34 68 THR B CA 1
ATOM 5241 C C . THR B 1 68 ? 47.221 6.375 19.379 1 59.34 68 THR B C 1
ATOM 5243 O O . THR B 1 68 ? 46.664 5.781 18.453 1 59.34 68 THR B O 1
ATOM 5246 N N . GLN B 1 69 ? 47.258 6.056 20.671 1 55.03 69 GLN B N 1
ATOM 5247 C CA . GLN B 1 69 ? 46.313 5.007 21.039 1 55.03 69 GLN B CA 1
ATOM 5248 C C . GLN B 1 69 ? 44.877 5.432 20.745 1 55.03 69 GLN B C 1
ATOM 5250 O O . GLN B 1 69 ? 44.075 4.632 20.258 1 55.03 69 GLN B O 1
ATOM 5255 N N . GLN B 1 70 ? 44.553 6.526 21.131 1 53.87 70 GLN B N 1
ATOM 5256 C CA . GLN B 1 70 ? 43.242 7.083 20.813 1 53.87 70 GLN B CA 1
ATOM 5257 C C . GLN B 1 70 ? 43.065 7.246 19.306 1 53.87 70 GLN B C 1
ATOM 5259 O O . GLN B 1 70 ? 41.966 7.053 18.781 1 53.87 70 GLN B O 1
ATOM 5264 N N . GLY B 1 71 ? 44.088 7.61 18.719 1 52.46 71 GLY B N 1
ATOM 5265 C CA . GLY B 1 71 ? 44.101 7.637 17.265 1 52.46 71 GLY B CA 1
ATOM 5266 C C . GLY B 1 71 ? 43.882 6.272 16.641 1 52.46 71 GLY B C 1
ATOM 5267 O O . GLY B 1 71 ? 43.13 6.14 15.673 1 52.46 71 GLY B O 1
ATOM 5268 N N . LEU B 1 72 ? 44.683 5.418 17.138 1 47.92 72 LEU B N 1
ATOM 5269 C CA . LEU B 1 72 ? 44.502 4.045 16.68 1 47.92 72 LEU B CA 1
ATOM 5270 C C . LEU B 1 72 ? 43.095 3.547 16.994 1 47.92 72 LEU B C 1
ATOM 5272 O O . LEU B 1 72 ? 42.482 2.853 16.18 1 47.92 72 LEU B O 1
ATOM 5276 N N . LEU B 1 73 ? 42.725 3.72 18.247 1 46.85 73 LEU B N 1
ATOM 5277 C CA . LEU B 1 73 ? 41.354 3.363 18.599 1 46.85 73 LEU B CA 1
ATOM 5278 C C . LEU B 1 73 ? 40.355 4.135 17.743 1 46.85 73 LEU B C 1
ATOM 5280 O O . LEU B 1 73 ? 39.328 3.587 17.335 1 46.85 73 LEU B O 1
ATOM 5284 N N . THR B 1 74 ? 40.733 5.378 17.613 1 49.08 74 THR B N 1
ATOM 5285 C CA . THR B 1 74 ? 39.887 6.188 16.744 1 49.08 74 THR B CA 1
ATOM 5286 C C . THR B 1 74 ? 39.917 5.657 15.313 1 49.08 74 THR B C 1
ATOM 5288 O O . THR B 1 74 ? 38.888 5.628 14.635 1 49.08 74 THR B O 1
ATOM 5291 N N . LYS B 1 75 ? 41.155 5.272 14.987 1 50.4 75 LYS B N 1
ATOM 5292 C CA . LYS B 1 75 ? 41.289 4.692 13.653 1 50.4 75 LYS B CA 1
ATOM 5293 C C . LYS B 1 75 ? 40.564 3.353 13.561 1 50.4 75 LYS B C 1
ATOM 5295 O O . LYS B 1 75 ? 39.977 3.029 12.527 1 50.4 75 LYS B O 1
ATOM 5300 N N . LEU B 1 76 ? 40.86 2.497 14.583 1 49.11 76 LEU B N 1
ATOM 5301 C CA . LEU B 1 76 ? 40.166 1.214 14.614 1 49.11 76 LEU B CA 1
ATOM 5302 C C . LEU B 1 76 ? 38.657 1.414 14.704 1 49.11 76 LEU B C 1
ATOM 5304 O O . LEU B 1 76 ? 37.891 0.674 14.081 1 49.11 76 LEU B O 1
ATOM 5308 N N . HIS B 1 77 ? 38.293 2.452 15.48 1 58.34 77 HIS B N 1
ATOM 5309 C CA . HIS B 1 77 ? 36.867 2.646 15.717 1 58.34 77 HIS B CA 1
ATOM 5310 C C . HIS B 1 77 ? 36.221 3.432 14.58 1 58.34 77 HIS B C 1
ATOM 5312 O O . HIS B 1 77 ? 34.995 3.444 14.446 1 58.34 77 HIS B O 1
ATOM 5318 N N . ALA B 1 78 ? 37.169 3.872 13.847 1 65.65 78 ALA B N 1
ATOM 5319 C CA . ALA B 1 78 ? 36.686 4.768 12.799 1 65.65 78 ALA B CA 1
ATOM 5320 C C . ALA B 1 78 ? 35.805 4.021 11.802 1 65.65 78 ALA B C 1
ATOM 5322 O O . ALA B 1 78 ? 34.696 4.463 11.492 1 65.65 78 ALA B O 1
ATOM 5323 N N . PRO B 1 79 ? 36.389 2.831 11.447 1 74.25 79 PRO B N 1
ATOM 5324 C CA . PRO B 1 79 ? 35.517 2.152 10.485 1 74.25 79 PRO B CA 1
ATOM 5325 C C . PRO B 1 79 ? 34.21 1.672 11.112 1 74.25 79 PRO B C 1
ATOM 5327 O O . PRO B 1 79 ? 33.161 1.704 10.462 1 74.25 79 PRO B O 1
ATOM 5330 N N . ARG B 1 80 ? 34.33 1.265 12.343 1 80.33 80 ARG B N 1
ATOM 5331 C CA . ARG B 1 80 ? 33.126 0.807 13.028 1 80.33 80 ARG B CA 1
ATOM 5332 C C . ARG B 1 80 ? 32.144 1.955 13.237 1 80.33 80 ARG B C 1
ATOM 5334 O O . ARG B 1 80 ? 30.938 1.792 13.034 1 80.33 80 ARG B O 1
ATOM 5341 N N . ASN B 1 81 ? 32.709 3.067 13.691 1 86.09 81 ASN B N 1
ATOM 5342 C CA . ASN B 1 81 ? 31.861 4.237 13.892 1 86.09 81 ASN B CA 1
ATOM 5343 C C . ASN B 1 81 ? 31.201 4.681 12.59 1 86.09 81 ASN B C 1
ATOM 5345 O O . ASN B 1 81 ? 30.047 5.115 12.59 1 86.09 81 ASN B O 1
ATOM 5349 N N . ALA B 1 82 ? 31.979 4.508 11.604 1 88.64 82 ALA B N 1
ATOM 5350 C CA . ALA B 1 82 ? 31.432 4.883 10.303 1 88.64 82 ALA B CA 1
ATOM 5351 C C . ALA B 1 82 ? 30.296 3.95 9.895 1 88.64 82 ALA B C 1
ATOM 5353 O O . ALA B 1 82 ? 29.294 4.392 9.328 1 88.64 82 ALA B O 1
ATOM 5354 N N . ALA B 1 83 ? 30.479 2.711 10.197 1 91.71 83 ALA B N 1
ATOM 5355 C CA . ALA B 1 83 ? 29.453 1.723 9.875 1 91.71 83 ALA B CA 1
ATOM 5356 C C . ALA B 1 83 ? 28.191 1.954 10.701 1 91.71 83 ALA B C 1
ATOM 5358 O O . ALA B 1 83 ? 27.077 1.87 10.179 1 91.71 83 ALA B O 1
ATOM 5359 N N . VAL B 1 84 ? 28.397 2.23 11.96 1 93.71 84 VAL B N 1
ATOM 5360 C CA . VAL B 1 84 ? 27.264 2.467 12.848 1 93.71 84 VAL B CA 1
ATOM 5361 C C . VAL B 1 84 ? 26.544 3.749 12.437 1 93.71 84 VAL B C 1
ATOM 5363 O O . VAL B 1 84 ? 25.312 3.792 12.4 1 93.71 84 VAL B O 1
ATOM 5366 N N . ARG B 1 85 ? 27.323 4.782 12.171 1 94.43 85 ARG B N 1
ATOM 5367 C CA . ARG B 1 85 ? 26.73 6.04 11.728 1 94.43 85 ARG B CA 1
ATOM 5368 C C . ARG B 1 85 ? 25.939 5.849 10.438 1 94.43 85 ARG B C 1
ATOM 5370 O O . ARG B 1 85 ? 24.858 6.418 10.276 1 94.43 85 ARG B O 1
ATOM 5377 N N . THR B 1 86 ? 26.516 5.069 9.559 1 95.38 86 THR B N 1
ATOM 5378 C CA . THR B 1 86 ? 25.832 4.782 8.303 1 95.38 86 THR B CA 1
ATOM 5379 C C . THR B 1 86 ? 24.506 4.072 8.559 1 95.38 86 THR B C 1
ATOM 5381 O O . THR B 1 86 ? 23.504 4.361 7.901 1 95.38 86 THR B O 1
ATOM 5384 N N . SER B 1 87 ? 24.494 3.159 9.489 1 96.38 87 SER B N 1
ATOM 5385 C CA . SER B 1 87 ? 23.275 2.44 9.845 1 96.38 87 SER B CA 1
ATOM 5386 C C . SER B 1 87 ? 22.199 3.394 10.352 1 96.38 87 SER B C 1
ATOM 5388 O O . SER B 1 87 ? 21.023 3.247 10.013 1 96.38 87 SER B O 1
ATOM 5390 N N . PHE B 1 88 ? 22.572 4.407 11.13 1 97.06 88 PHE B N 1
ATOM 5391 C CA . PHE B 1 88 ? 21.633 5.395 11.647 1 97.06 88 PHE B CA 1
ATOM 5392 C C . PHE B 1 88 ? 21.103 6.278 10.524 1 97.06 88 PHE B C 1
ATOM 5394 O O . PHE B 1 88 ? 19.905 6.563 10.464 1 97.06 88 PHE B O 1
ATOM 5401 N N . VAL B 1 89 ? 22.024 6.667 9.664 1 97.2 89 VAL B N 1
ATOM 5402 C CA . VAL B 1 89 ? 21.648 7.566 8.578 1 97.2 89 VAL B CA 1
ATOM 5403 C C . VAL B 1 89 ? 20.652 6.87 7.652 1 97.2 89 VAL B C 1
ATOM 5405 O O . VAL B 1 89 ? 19.636 7.455 7.271 1 97.2 89 VAL B O 1
ATOM 5408 N N . ILE B 1 90 ? 20.927 5.64 7.323 1 97.4 90 ILE B N 1
ATOM 5409 C CA . ILE B 1 90 ? 20.048 4.891 6.432 1 97.4 90 ILE B CA 1
ATOM 5410 C C . ILE B 1 90 ? 18.708 4.641 7.119 1 97.4 90 ILE B C 1
ATOM 5412 O O . ILE B 1 90 ? 17.651 4.764 6.496 1 97.4 90 ILE B O 1
ATOM 5416 N N . SER B 1 91 ? 18.732 4.264 8.399 1 97.73 91 SER B N 1
ATOM 5417 C CA . SER B 1 91 ? 17.499 4.027 9.142 1 97.73 91 SER B CA 1
ATOM 5418 C C . SER B 1 91 ? 16.649 5.291 9.219 1 97.73 91 SER B C 1
ATOM 5420 O O . SER B 1 91 ? 15.419 5.223 9.158 1 97.73 91 SER B O 1
ATOM 5422 N N . HIS B 1 92 ? 17.294 6.426 9.411 1 97.88 92 HIS B N 1
ATOM 5423 C CA . HIS B 1 92 ? 16.598 7.707 9.407 1 97.88 92 HIS B CA 1
ATOM 5424 C C . HIS B 1 92 ? 15.883 7.942 8.08 1 97.88 92 HIS B C 1
ATOM 5426 O O . HIS B 1 92 ? 14.73 8.379 8.06 1 97.88 92 HIS B O 1
ATOM 5432 N N . LYS B 1 93 ? 16.604 7.627 7.04 1 96.98 93 LYS B N 1
ATOM 5433 C CA . LYS B 1 93 ? 16.023 7.819 5.714 1 96.98 93 LYS B CA 1
ATOM 5434 C C . LYS B 1 93 ? 14.853 6.866 5.484 1 96.98 93 LYS B C 1
ATOM 5436 O O . LYS B 1 93 ? 13.869 7.229 4.835 1 96.98 93 LYS B O 1
ATOM 5441 N N . ILE B 1 94 ? 14.953 5.663 5.941 1 96.9 94 ILE B N 1
ATOM 5442 C CA . ILE B 1 94 ? 13.889 4.672 5.818 1 96.9 94 ILE B CA 1
ATOM 5443 C C . ILE B 1 94 ? 12.631 5.175 6.523 1 96.9 94 ILE B C 1
ATOM 5445 O O . ILE B 1 94 ? 11.539 5.152 5.95 1 96.9 94 ILE B O 1
ATOM 5449 N N . ALA B 1 95 ? 12.765 5.623 7.731 1 96.32 95 ALA B N 1
ATOM 5450 C CA . ALA B 1 95 ? 11.629 6.117 8.506 1 96.32 95 ALA B CA 1
ATOM 5451 C C . ALA B 1 95 ? 11.062 7.395 7.894 1 96.32 95 ALA B C 1
ATOM 5453 O O . ALA B 1 95 ? 9.843 7.569 7.824 1 96.32 95 ALA B O 1
ATOM 5454 N N . ARG B 1 96 ? 11.922 8.294 7.481 1 95.42 96 ARG B N 1
ATOM 5455 C CA . ARG B 1 96 ? 11.506 9.576 6.921 1 95.42 96 ARG B CA 1
ATOM 5456 C C . ARG B 1 96 ? 10.698 9.379 5.643 1 95.42 96 ARG B C 1
ATOM 5458 O O . ARG B 1 96 ? 9.773 10.144 5.363 1 95.42 96 ARG B O 1
ATOM 5465 N N . ASN B 1 97 ? 11.072 8.363 4.919 1 93.38 97 ASN B N 1
ATOM 5466 C CA . ASN B 1 97 ? 10.387 8.101 3.657 1 93.38 97 ASN B CA 1
ATOM 5467 C C . ASN B 1 97 ? 9.297 7.046 3.819 1 93.38 97 ASN B C 1
ATOM 5469 O O . ASN B 1 97 ? 8.788 6.516 2.83 1 93.38 97 ASN B O 1
ATOM 5473 N N . SER B 1 98 ? 8.969 6.674 5.02 1 92.14 98 SER B N 1
ATOM 5474 C CA . SER B 1 98 ? 7.877 5.769 5.364 1 92.14 98 SER B CA 1
ATOM 5475 C C . SER B 1 98 ? 8.052 4.411 4.692 1 92.14 98 SER B C 1
ATOM 5477 O O . SER B 1 98 ? 7.101 3.862 4.134 1 92.14 98 SER B O 1
ATOM 5479 N N . LYS B 1 99 ? 9.304 3.972 4.618 1 93.35 99 LYS B N 1
ATOM 5480 C CA . LYS B 1 99 ? 9.584 2.632 4.11 1 93.35 99 LYS B CA 1
ATOM 5481 C C . LYS B 1 99 ? 9.531 1.597 5.23 1 93.35 99 LYS B C 1
ATOM 5483 O O . LYS B 1 99 ? 9.755 1.926 6.397 1 93.35 99 LYS B O 1
ATOM 5488 N N . PRO B 1 100 ? 9.174 0.324 4.885 1 92.57 100 PRO B N 1
ATOM 5489 C CA . PRO B 1 100 ? 9.19 -0.721 5.912 1 92.57 100 PRO B CA 1
ATOM 5490 C C . PRO B 1 100 ? 10.581 -0.953 6.497 1 92.57 100 PRO B C 1
ATOM 5492 O O . PRO B 1 100 ? 11.586 -0.703 5.826 1 92.57 100 PRO B O 1
ATOM 5495 N N . PHE B 1 101 ? 10.636 -1.458 7.679 1 94.26 101 PHE 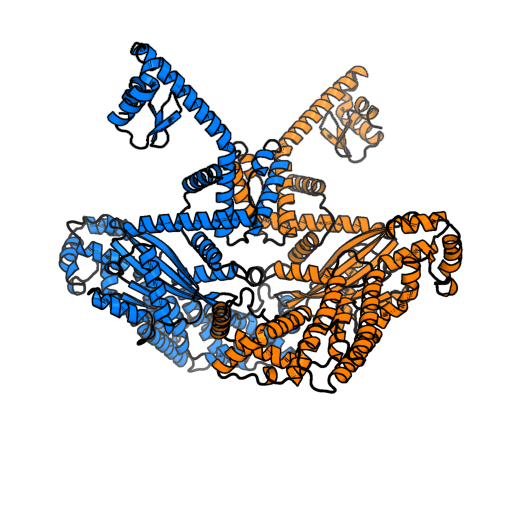B N 1
ATOM 5496 C CA . PHE B 1 101 ? 11.899 -1.699 8.367 1 94.26 101 PHE B CA 1
ATOM 5497 C C . PHE B 1 101 ? 12.74 -2.722 7.613 1 94.26 101 PHE B C 1
ATOM 5499 O O . PHE B 1 101 ? 13.971 -2.686 7.671 1 94.26 101 PHE B O 1
ATOM 5506 N N . SER B 1 102 ? 12.107 -3.602 6.92 1 93.2 102 SER B N 1
ATOM 5507 C CA . SER B 1 102 ? 12.796 -4.661 6.189 1 93.2 102 SER B CA 1
ATOM 5508 C C . SER B 1 102 ? 13.541 -4.103 4.981 1 93.2 102 SER B C 1
ATOM 5510 O O . SER B 1 102 ? 14.384 -4.786 4.395 1 93.2 102 SER B O 1
ATOM 5512 N N . ASP B 1 103 ? 13.213 -2.875 4.605 1 94.49 103 ASP B N 1
ATOM 5513 C CA . ASP B 1 103 ? 13.887 -2.267 3.461 1 94.49 103 ASP B CA 1
ATOM 5514 C C . ASP B 1 103 ? 15.365 -2.027 3.758 1 94.49 103 ASP B C 1
ATOM 5516 O O . ASP B 1 103 ? 16.156 -1.785 2.844 1 94.49 103 ASP B O 1
ATOM 5520 N N . GLY B 1 104 ? 15.697 -2.063 5.052 1 96.02 104 GLY B N 1
ATOM 5521 C CA . GLY B 1 104 ? 17.113 -2.005 5.376 1 96.02 104 GLY B CA 1
ATOM 5522 C C . GLY B 1 104 ? 17.926 -3.09 4.695 1 96.02 104 GLY B C 1
ATOM 5523 O O . GLY B 1 104 ? 19.016 -2.828 4.183 1 96.02 104 GLY B O 1
ATOM 5524 N N . GLU B 1 105 ? 17.412 -4.23 4.639 1 96.07 105 GLU B N 1
ATOM 5525 C CA . GLU B 1 105 ? 18.087 -5.352 3.993 1 96.07 105 GLU B CA 1
ATOM 5526 C C . GLU B 1 105 ? 18.177 -5.146 2.483 1 96.07 105 GLU B C 1
ATOM 5528 O O . GLU B 1 105 ? 19.197 -5.464 1.868 1 96.07 105 GLU B O 1
ATOM 5533 N N . PHE B 1 106 ? 17.156 -4.68 1.964 1 96.02 106 PHE B N 1
ATOM 5534 C CA . PHE B 1 106 ? 17.13 -4.37 0.539 1 96.02 106 PHE B CA 1
ATOM 5535 C C . PHE B 1 106 ? 18.208 -3.352 0.186 1 96.02 106 PHE B C 1
ATOM 5537 O O . PHE B 1 106 ? 18.937 -3.527 -0.792 1 96.02 106 PHE B O 1
ATOM 5544 N N . VAL B 1 107 ? 18.251 -2.253 0.971 1 96.94 107 VAL B N 1
ATOM 5545 C CA . VAL B 1 107 ? 19.248 -1.211 0.749 1 96.94 107 VAL B CA 1
ATOM 5546 C C . VAL B 1 107 ? 20.65 -1.797 0.898 1 96.94 107 VAL B C 1
ATOM 5548 O O . VAL B 1 107 ? 21.551 -1.474 0.12 1 96.94 107 VAL B O 1
ATOM 5551 N N . LYS B 1 108 ? 20.853 -2.609 1.894 1 96.31 108 LYS B N 1
ATOM 5552 C CA . LYS B 1 108 ? 22.153 -3.237 2.112 1 96.31 108 LYS B CA 1
ATOM 5553 C C . LYS B 1 108 ? 22.571 -4.069 0.903 1 96.31 108 LYS B C 1
ATOM 5555 O O . LYS B 1 108 ? 23.729 -4.024 0.483 1 96.31 108 LYS B O 1
ATOM 5560 N N . GLU B 1 109 ? 21.632 -4.819 0.372 1 95.76 109 GLU B N 1
ATOM 5561 C CA . GLU B 1 109 ? 21.917 -5.626 -0.811 1 95.76 109 GLU B CA 1
ATOM 5562 C C . GLU B 1 109 ? 22.339 -4.75 -1.987 1 95.76 109 GLU B C 1
ATOM 5564 O O . GLU B 1 109 ? 23.279 -5.084 -2.711 1 95.76 109 GLU B O 1
ATOM 5569 N N . CYS B 1 110 ? 21.62 -3.677 -2.224 1 96.13 110 CYS B N 1
ATOM 5570 C CA . CYS B 1 110 ? 21.959 -2.751 -3.299 1 96.13 110 CYS B CA 1
ATOM 5571 C C . CYS B 1 110 ? 23.342 -2.147 -3.083 1 96.13 110 CYS B C 1
ATOM 5573 O O . CYS B 1 110 ? 24.116 -2.001 -4.03 1 96.13 110 CYS B O 1
ATOM 5575 N N . LEU B 1 111 ? 23.608 -1.826 -1.815 1 95.12 111 LEU B N 1
ATOM 5576 C CA . LEU B 1 111 ? 24.899 -1.245 -1.459 1 95.12 111 LEU B CA 1
ATOM 5577 C C . LEU B 1 111 ? 26.033 -2.22 -1.753 1 95.12 111 LEU B C 1
ATOM 5579 O O . LEU B 1 111 ? 27.028 -1.85 -2.382 1 95.12 111 LEU B O 1
ATOM 5583 N N . LEU B 1 112 ? 25.866 -3.432 -1.343 1 94.99 112 LEU B N 1
ATOM 5584 C CA . LEU B 1 112 ? 26.917 -4.432 -1.494 1 94.99 112 LEU B CA 1
ATOM 5585 C C . LEU B 1 112 ? 27.16 -4.747 -2.967 1 94.99 112 LEU B C 1
ATOM 5587 O O . LEU B 1 112 ? 28.308 -4.869 -3.399 1 94.99 112 LEU B O 1
ATOM 5591 N N . ASP B 1 113 ? 26.095 -4.836 -3.696 1 94.35 113 ASP B N 1
ATOM 5592 C CA . ASP B 1 113 ? 26.237 -5.12 -5.121 1 94.35 113 ASP B CA 1
ATOM 5593 C C . ASP B 1 113 ? 26.898 -3.952 -5.851 1 94.35 113 ASP B C 1
ATOM 5595 O O . ASP B 1 113 ? 27.699 -4.158 -6.765 1 94.35 113 ASP B O 1
ATOM 5599 N N . SER B 1 114 ? 26.524 -2.742 -5.475 1 93.75 114 SER B N 1
ATOM 5600 C CA . SER B 1 114 ? 27.102 -1.558 -6.104 1 93.75 114 SER B CA 1
ATOM 5601 C C . SER B 1 114 ? 28.595 -1.451 -5.813 1 93.75 114 SER B C 1
ATOM 5603 O O . SER B 1 114 ? 29.392 -1.192 -6.717 1 93.75 114 SER B O 1
ATOM 5605 N N . VAL B 1 115 ? 28.948 -1.722 -4.547 1 92.65 115 VAL B N 1
ATOM 5606 C CA . VAL B 1 115 ? 30.342 -1.606 -4.132 1 92.65 115 VAL B CA 1
ATOM 5607 C C . VAL B 1 115 ? 31.166 -2.719 -4.775 1 92.65 115 VAL B C 1
ATOM 5609 O O . VAL B 1 115 ? 32.319 -2.505 -5.159 1 92.65 115 VAL B O 1
ATOM 5612 N N . ALA B 1 116 ? 30.564 -3.884 -4.912 1 91.53 116 ALA B N 1
ATOM 5613 C CA . ALA B 1 116 ? 31.251 -5.009 -5.541 1 91.53 116 ALA B CA 1
ATOM 5614 C C . ALA B 1 116 ? 31.585 -4.703 -6.998 1 91.53 116 ALA B C 1
ATOM 5616 O O . ALA B 1 116 ? 32.6 -5.169 -7.52 1 91.53 116 ALA B O 1
ATOM 5617 N N . LEU B 1 117 ? 30.809 -3.886 -7.645 1 90.61 117 LEU B N 1
ATOM 5618 C CA . LEU B 1 117 ? 30.992 -3.583 -9.061 1 90.61 117 LEU B CA 1
ATOM 5619 C C . LEU B 1 117 ? 31.907 -2.377 -9.244 1 90.61 117 LEU B C 1
ATOM 5621 O O . LEU B 1 117 ? 32.709 -2.338 -10.18 1 90.61 117 LEU B O 1
ATOM 5625 N N . ILE B 1 118 ? 31.801 -1.393 -8.311 1 88.75 118 ILE B N 1
ATOM 5626 C CA . ILE B 1 118 ? 32.506 -0.131 -8.506 1 88.75 118 ILE B CA 1
ATOM 5627 C C . ILE B 1 118 ? 33.816 -0.145 -7.721 1 88.75 118 ILE B C 1
ATOM 5629 O O . ILE B 1 118 ? 34.855 0.286 -8.227 1 88.75 118 ILE B O 1
ATOM 5633 N N . CYS B 1 119 ? 33.696 -0.58 -6.466 1 87.51 119 CYS B N 1
ATOM 5634 C CA . CYS B 1 119 ? 34.886 -0.591 -5.623 1 87.51 119 CYS B CA 1
ATOM 5635 C C . CYS B 1 119 ? 34.94 -1.854 -4.772 1 87.51 119 CYS B C 1
ATOM 5637 O O . CYS B 1 119 ? 34.79 -1.792 -3.551 1 87.51 119 CYS B O 1
ATOM 5639 N N . PRO B 1 120 ? 35.317 -2.94 -5.377 1 86.69 120 PRO B N 1
ATOM 5640 C CA . PRO B 1 120 ? 35.304 -4.234 -4.69 1 86.69 120 PRO B CA 1
ATOM 5641 C C . PRO B 1 120 ? 36.259 -4.279 -3.5 1 86.69 120 PRO B C 1
ATOM 5643 O O . PRO B 1 120 ? 36.033 -5.035 -2.551 1 86.69 120 PRO B O 1
ATOM 5646 N N . GLU B 1 121 ? 37.257 -3.414 -3.416 1 84.21 121 GLU B N 1
ATOM 5647 C CA . GLU B 1 121 ? 38.261 -3.433 -2.356 1 84.21 121 GLU B CA 1
ATOM 5648 C C . GLU B 1 121 ? 37.673 -2.959 -1.03 1 84.21 121 GLU B C 1
ATOM 5650 O O . GLU B 1 121 ? 38.182 -3.302 0.039 1 84.21 121 GLU B O 1
ATOM 5655 N N . THR B 1 122 ? 36.658 -2.215 -1.128 1 84.45 122 THR B N 1
ATOM 5656 C CA . THR B 1 122 ? 36.075 -1.66 0.089 1 84.45 122 THR B CA 1
ATOM 5657 C C . THR B 1 122 ? 34.835 -2.447 0.502 1 84.45 122 THR B C 1
ATOM 5659 O O . THR B 1 122 ? 34.093 -2.025 1.392 1 84.45 122 THR B O 1
ATOM 5662 N N . LYS B 1 123 ? 34.538 -3.512 -0.079 1 88.59 123 LYS B N 1
ATOM 5663 C CA . LYS B 1 123 ? 33.317 -4.284 0.131 1 88.59 123 LYS B CA 1
ATOM 5664 C C . LYS B 1 123 ? 33.193 -4.731 1.585 1 88.59 123 LYS B C 1
ATOM 5666 O O . LYS B 1 123 ? 32.094 -4.747 2.143 1 88.59 123 LYS B O 1
ATOM 5671 N N . SER B 1 124 ? 34.265 -5.049 2.215 1 87.55 124 SER B N 1
ATOM 5672 C CA . SER B 1 124 ? 34.256 -5.549 3.586 1 87.55 124 SER B CA 1
ATOM 5673 C C . SER B 1 124 ? 33.755 -4.487 4.559 1 87.55 124 SER B C 1
ATOM 5675 O O . SER B 1 124 ? 33.061 -4.803 5.527 1 87.55 124 SER B O 1
ATOM 5677 N N . ALA B 1 125 ? 34.131 -3.261 4.292 1 87.07 125 ALA B N 1
ATOM 5678 C CA . ALA B 1 125 ? 33.694 -2.162 5.15 1 87.07 125 ALA B CA 1
ATOM 5679 C C . ALA B 1 125 ? 32.176 -2.01 5.116 1 87.07 125 ALA B C 1
ATOM 5681 O O . ALA B 1 125 ? 31.556 -1.68 6.129 1 87.07 125 ALA B O 1
ATOM 5682 N N . PHE B 1 126 ? 31.629 -2.304 4.004 1 92.17 126 PHE B N 1
ATOM 5683 C CA . PHE B 1 126 ? 30.191 -2.139 3.829 1 92.17 126 PHE B CA 1
ATOM 5684 C C . PHE B 1 126 ? 29.436 -3.34 4.384 1 92.17 126 PHE B C 1
ATOM 5686 O O . PHE B 1 126 ? 28.259 -3.233 4.734 1 92.17 126 PHE B O 1
ATOM 5693 N N . GLU B 1 127 ? 30.061 -4.479 4.424 1 92.15 127 GLU B N 1
ATOM 5694 C CA . GLU B 1 127 ? 29.445 -5.676 4.989 1 92.15 127 GLU B CA 1
ATOM 5695 C C . GLU B 1 127 ? 29.191 -5.513 6.484 1 92.15 127 GLU B C 1
ATOM 5697 O O . GLU B 1 127 ? 28.295 -6.152 7.041 1 92.15 127 GLU B O 1
ATOM 5702 N N . ASN B 1 128 ? 29.884 -4.591 7.101 1 90.02 128 ASN B N 1
ATOM 5703 C CA . ASN B 1 128 ? 29.79 -4.394 8.543 1 90.02 128 ASN B CA 1
ATOM 5704 C C . ASN B 1 128 ? 28.617 -3.49 8.91 1 90.02 128 ASN B C 1
ATOM 5706 O O . ASN B 1 128 ? 28.313 -3.309 10.091 1 90.02 128 ASN B O 1
ATOM 5710 N N . ILE B 1 129 ? 27.974 -2.968 7.974 1 93.8 129 ILE B N 1
ATOM 5711 C CA . ILE B 1 129 ? 26.804 -2.137 8.239 1 93.8 129 ILE B CA 1
ATOM 5712 C C . ILE B 1 129 ? 25.617 -3.021 8.613 1 93.8 129 ILE B C 1
ATOM 5714 O O . ILE B 1 129 ? 25.243 -3.921 7.857 1 93.8 129 ILE B O 1
ATOM 5718 N N . SER B 1 130 ? 25.05 -2.866 9.747 1 93.87 130 SER B N 1
ATOM 5719 C CA . SER B 1 130 ? 23.902 -3.659 10.173 1 93.87 130 SER B CA 1
ATOM 5720 C C . SER B 1 130 ? 22.59 -2.977 9.8 1 93.87 130 SER B C 1
ATOM 5722 O O . SER B 1 130 ? 22.275 -1.902 10.314 1 93.87 130 SER B O 1
ATOM 5724 N N . LEU B 1 131 ? 21.888 -3.598 8.955 1 96.47 131 LEU B N 1
ATOM 5725 C CA . LEU B 1 131 ? 20.63 -3.026 8.489 1 96.47 131 LEU B CA 1
ATOM 5726 C C . LEU B 1 131 ? 19.522 -4.075 8.49 1 96.47 131 LEU B C 1
ATOM 5728 O O . LEU B 1 131 ? 18.65 -4.064 7.619 1 96.47 131 LEU B O 1
ATOM 5732 N N . SER B 1 132 ? 19.589 -5.001 9.398 1 95.59 132 SER B N 1
ATOM 5733 C CA . SER B 1 132 ? 18.497 -5.957 9.549 1 95.59 132 SER B CA 1
ATOM 5734 C C . SER B 1 132 ? 17.22 -5.268 10.02 1 95.59 132 SER B C 1
ATOM 5736 O O . SER B 1 132 ? 17.266 -4.148 10.533 1 95.59 132 SER B O 1
ATOM 5738 N N . ARG B 1 133 ? 16.162 -5.924 9.861 1 94.91 133 ARG B N 1
ATOM 5739 C CA . ARG B 1 133 ? 14.869 -5.378 10.263 1 94.91 133 ARG B CA 1
ATOM 5740 C C . ARG B 1 133 ? 14.881 -4.967 11.731 1 94.91 133 ARG B C 1
ATOM 5742 O O . ARG B 1 133 ? 14.406 -3.885 12.082 1 94.91 133 ARG B O 1
ATOM 5749 N N . ARG B 1 134 ? 15.379 -5.801 12.608 1 93.7 134 ARG B N 1
ATOM 5750 C CA . ARG B 1 134 ? 15.416 -5.549 14.045 1 93.7 134 ARG B CA 1
ATOM 5751 C C . ARG B 1 134 ? 16.327 -4.369 14.371 1 93.7 134 ARG B C 1
ATOM 5753 O O . ARG B 1 134 ? 15.99 -3.532 15.211 1 93.7 134 ARG B O 1
ATOM 5760 N N . THR B 1 135 ? 17.466 -4.351 13.691 1 95.46 135 THR B N 1
ATOM 5761 C CA . THR B 1 135 ? 18.407 -3.262 13.929 1 95.46 135 THR B CA 1
ATOM 5762 C C . THR B 1 135 ? 17.81 -1.927 13.494 1 95.46 135 THR B C 1
ATOM 5764 O O . THR B 1 135 ? 17.928 -0.927 14.205 1 95.46 135 THR B O 1
ATOM 5767 N N . VAL B 1 136 ? 17.233 -1.903 12.335 1 96.93 136 VAL B N 1
ATOM 5768 C CA . VAL B 1 136 ? 16.629 -0.683 11.81 1 96.93 136 VAL B CA 1
ATOM 5769 C C . VAL B 1 136 ? 15.548 -0.187 12.768 1 96.93 136 VAL B C 1
ATOM 5771 O O . VAL B 1 136 ? 15.45 1.012 13.037 1 96.93 136 VAL B O 1
ATOM 5774 N N . ALA B 1 137 ? 14.716 -1.106 13.275 1 96.34 137 ALA B N 1
ATOM 5775 C CA . ALA B 1 137 ? 13.669 -0.741 14.225 1 96.34 137 ALA B CA 1
ATOM 5776 C C . ALA B 1 137 ? 14.261 -0.085 15.469 1 96.34 137 ALA B C 1
ATOM 5778 O O . ALA B 1 137 ? 13.747 0.928 15.949 1 96.34 137 ALA B O 1
ATOM 5779 N N . ARG B 1 138 ? 15.311 -0.657 15.983 1 95.86 138 ARG B N 1
ATOM 5780 C CA . ARG B 1 138 ? 15.96 -0.123 17.176 1 95.86 138 ARG B CA 1
ATOM 5781 C C . ARG B 1 138 ? 16.564 1.25 16.903 1 95.86 138 ARG B C 1
ATOM 5783 O O . ARG B 1 138 ? 16.476 2.151 17.74 1 95.86 138 ARG B O 1
ATOM 5790 N N . ARG B 1 139 ? 17.226 1.382 15.783 1 97.28 139 ARG B N 1
ATOM 5791 C CA . ARG B 1 139 ? 17.812 2.669 15.42 1 97.28 139 ARG B CA 1
ATOM 5792 C C . ARG B 1 139 ? 16.739 3.746 15.301 1 97.28 139 ARG B C 1
ATOM 5794 O O . ARG B 1 139 ? 16.959 4.894 15.694 1 97.28 139 ARG B O 1
ATOM 5801 N N . ILE B 1 140 ? 15.632 3.397 14.717 1 97.27 140 ILE B N 1
ATOM 5802 C CA . ILE B 1 140 ? 14.531 4.341 14.551 1 97.27 140 ILE B CA 1
ATOM 5803 C C . ILE B 1 140 ? 14.02 4.785 15.92 1 97.27 140 ILE B C 1
ATOM 5805 O O . ILE B 1 140 ? 13.734 5.966 16.129 1 97.27 140 ILE B O 1
ATOM 5809 N N . GLU B 1 141 ? 13.915 3.847 16.844 1 96.93 141 GLU B N 1
ATOM 5810 C CA . GLU B 1 141 ? 13.53 4.185 18.211 1 96.93 141 GLU B CA 1
ATOM 5811 C C . GLU B 1 141 ? 14.515 5.17 18.834 1 96.93 141 GLU B C 1
ATOM 5813 O O . GLU B 1 141 ? 14.108 6.14 19.478 1 96.93 141 GLU B O 1
ATOM 5818 N N . ASP B 1 142 ? 15.765 4.884 18.613 1 96.54 142 ASP B N 1
ATOM 5819 C CA . ASP B 1 142 ? 16.812 5.735 19.169 1 96.54 142 ASP B CA 1
ATOM 5820 C C . ASP B 1 142 ? 16.764 7.135 18.561 1 96.54 142 ASP B C 1
ATOM 5822 O O . ASP B 1 142 ? 16.932 8.13 19.267 1 96.54 142 ASP B O 1
ATOM 5826 N N . ILE B 1 143 ? 16.59 7.171 17.312 1 97.78 143 ILE B N 1
ATOM 5827 C CA . ILE B 1 143 ? 16.525 8.455 16.623 1 97.78 143 ILE B CA 1
ATOM 5828 C C . ILE B 1 143 ? 15.326 9.253 17.13 1 97.78 143 ILE B C 1
ATOM 5830 O O . ILE B 1 143 ? 15.437 10.452 17.392 1 97.78 143 ILE B O 1
ATOM 5834 N N . ALA B 1 144 ? 14.168 8.591 17.206 1 97.15 144 ALA B N 1
ATOM 5835 C CA . ALA B 1 144 ? 12.966 9.249 17.712 1 97.15 144 ALA B CA 1
ATOM 5836 C C . ALA B 1 144 ? 13.194 9.802 19.116 1 97.15 144 ALA B C 1
ATOM 5838 O O . ALA B 1 144 ? 12.75 10.908 19.433 1 97.15 144 ALA B O 1
ATOM 5839 N N . GLY B 1 145 ? 13.876 8.98 19.917 1 95.63 145 GLY B N 1
ATOM 5840 C CA . GLY B 1 145 ? 14.208 9.445 21.255 1 95.63 145 GLY B CA 1
ATOM 5841 C C . GLY B 1 145 ? 15.098 10.674 21.256 1 95.63 145 GLY B C 1
ATOM 5842 O O . GLY B 1 145 ? 14.923 11.573 22.081 1 95.63 145 GLY B O 1
ATOM 5843 N N . ASN B 1 146 ? 16.05 10.671 20.383 1 96.01 146 ASN B N 1
ATOM 5844 C CA . ASN B 1 146 ? 16.932 11.826 20.249 1 96.01 146 ASN B CA 1
ATOM 5845 C C . ASN B 1 146 ? 16.159 13.078 19.846 1 96.01 146 ASN B C 1
ATOM 5847 O O . ASN B 1 146 ? 16.413 14.165 20.367 1 96.01 146 ASN B O 1
ATOM 5851 N N . LEU B 1 147 ? 15.244 12.929 18.942 1 96.88 147 LEU B N 1
ATOM 5852 C CA . LEU B 1 147 ? 14.432 14.053 18.49 1 96.88 147 LEU B CA 1
ATOM 5853 C C . LEU B 1 147 ? 13.553 14.578 19.62 1 96.88 147 LEU B C 1
ATOM 5855 O O . LEU B 1 147 ? 13.37 15.789 19.758 1 96.88 147 LEU B O 1
ATOM 5859 N N . GLU B 1 148 ? 12.998 13.67 20.374 1 95.33 148 GLU B N 1
ATOM 5860 C CA . GLU B 1 148 ? 12.176 14.056 21.517 1 95.33 148 GLU B CA 1
ATOM 5861 C C . GLU B 1 148 ? 12.987 14.851 22.537 1 95.33 148 GLU B C 1
ATOM 5863 O O . GLU B 1 148 ? 12.503 15.843 23.085 1 95.33 148 GLU B O 1
ATOM 5868 N N . LEU B 1 149 ? 14.18 14.417 22.771 1 94.64 149 LEU B N 1
ATOM 5869 C CA . LEU B 1 149 ? 15.055 15.105 23.714 1 94.64 149 LEU B CA 1
ATOM 5870 C C . LEU B 1 149 ? 15.412 16.498 23.207 1 94.64 149 LEU B C 1
ATOM 5872 O O . LEU B 1 149 ? 15.471 17.451 23.987 1 94.64 149 LEU B O 1
ATOM 5876 N N . GLN B 1 150 ? 15.667 16.569 21.962 1 95.54 150 GLN B N 1
ATOM 5877 C CA . GLN B 1 150 ? 15.982 17.867 21.374 1 95.54 150 GLN B CA 1
ATOM 5878 C C . GLN B 1 150 ? 14.785 18.81 21.45 1 95.54 150 GLN B C 1
ATOM 5880 O O . GLN B 1 150 ? 14.946 20.009 21.689 1 95.54 150 GLN B O 1
ATOM 5885 N N . LEU B 1 151 ? 13.609 18.296 21.23 1 96.63 151 LEU B N 1
ATOM 5886 C CA . LEU B 1 151 ? 12.407 19.116 21.336 1 96.63 151 LEU B CA 1
ATOM 5887 C C . LEU B 1 151 ? 12.207 19.606 22.766 1 96.63 151 LEU B C 1
ATOM 5889 O O . LEU B 1 151 ? 11.841 20.762 22.985 1 96.63 151 LEU B O 1
ATOM 5893 N N . LYS B 1 152 ? 12.424 18.719 23.689 1 95.91 152 LYS B N 1
ATOM 5894 C CA . LYS B 1 152 ? 12.319 19.086 25.099 1 95.91 152 LYS B CA 1
ATOM 5895 C C . LYS B 1 152 ? 13.276 20.224 25.443 1 95.91 152 LYS B C 1
ATOM 5897 O O . LYS B 1 152 ? 12.906 21.16 26.155 1 95.91 152 LYS B O 1
ATOM 5902 N N . SER B 1 153 ? 14.437 20.12 24.902 1 94.16 153 SER B N 1
ATOM 5903 C CA . SER B 1 153 ? 15.433 21.16 25.137 1 94.16 153 SER B CA 1
ATOM 5904 C C . SER B 1 153 ? 15.003 22.487 24.521 1 94.16 153 SER B C 1
ATOM 5906 O O . SER B 1 153 ? 15.155 23.543 25.139 1 94.16 153 SER B O 1
ATOM 5908 N N . ARG B 1 154 ? 14.452 22.466 23.383 1 94.71 154 ARG B N 1
ATOM 5909 C CA . ARG B 1 154 ? 13.98 23.674 22.714 1 94.71 154 ARG B CA 1
ATOM 5910 C C . ARG B 1 154 ? 12.77 24.261 23.433 1 94.71 154 ARG B C 1
ATOM 5912 O O . ARG B 1 154 ? 12.621 25.482 23.512 1 94.71 154 ARG B O 1
ATOM 5919 N N . ALA B 1 155 ? 11.912 23.407 23.894 1 95.74 155 ALA B N 1
ATOM 5920 C CA . ALA B 1 155 ? 10.669 23.818 24.542 1 95.74 155 ALA B CA 1
ATOM 5921 C C . ALA B 1 155 ? 10.95 24.588 25.829 1 95.74 155 ALA B C 1
ATOM 5923 O O . ALA B 1 155 ? 10.142 25.419 26.252 1 95.74 155 ALA B O 1
ATOM 5924 N N . ALA B 1 156 ? 12.1 24.339 26.402 1 94.18 156 ALA B N 1
ATOM 5925 C CA . ALA B 1 156 ? 12.477 25.022 27.637 1 94.18 156 ALA B CA 1
ATOM 5926 C C . ALA B 1 156 ? 12.644 26.521 27.406 1 94.18 156 ALA B C 1
ATOM 5928 O O . ALA B 1 156 ? 12.453 27.323 28.324 1 94.18 156 ALA B O 1
ATOM 5929 N N . ASP B 1 157 ? 12.892 26.904 26.206 1 94.43 157 ASP B N 1
ATOM 5930 C CA . ASP B 1 157 ? 13.178 28.3 25.887 1 94.43 157 ASP B CA 1
ATOM 5931 C C . ASP B 1 157 ? 11.936 29.004 25.344 1 94.43 157 ASP B C 1
ATOM 5933 O O . ASP B 1 157 ? 11.988 30.187 25.001 1 94.43 157 ASP B O 1
ATOM 5937 N N . PHE B 1 158 ? 10.823 28.393 25.335 1 97.04 158 PHE B N 1
ATOM 5938 C CA . PHE B 1 158 ? 9.619 28.991 24.769 1 97.04 158 PHE B CA 1
ATOM 5939 C C . PHE B 1 158 ? 9.059 30.062 25.697 1 97.04 158 PHE B C 1
ATOM 5941 O O . PHE B 1 158 ? 8.993 29.866 26.912 1 97.04 158 PHE B O 1
ATOM 5948 N N . ASP B 1 159 ? 8.713 31.15 25.197 1 96.37 159 ASP B N 1
ATOM 5949 C CA . ASP B 1 159 ? 7.953 32.156 25.932 1 96.37 159 ASP B CA 1
ATOM 5950 C C . ASP B 1 159 ? 6.467 31.805 25.966 1 96.37 159 ASP B C 1
ATOM 5952 O O . ASP B 1 159 ? 5.793 32.033 26.973 1 96.37 159 ASP B O 1
ATOM 5956 N N . CYS B 1 160 ? 5.957 31.334 24.887 1 96.38 160 CYS B N 1
ATOM 5957 C CA . CYS B 1 160 ? 4.594 30.822 24.808 1 96.38 160 CYS B CA 1
ATOM 5958 C C . CYS B 1 160 ? 4.462 29.792 23.693 1 96.38 160 CYS B C 1
ATOM 5960 O O . CYS B 1 160 ? 5.36 29.653 22.861 1 96.38 160 CYS B O 1
ATOM 5962 N N . PHE B 1 161 ? 3.427 28.999 23.703 1 97.5 161 PHE B N 1
ATOM 5963 C CA . PHE B 1 161 ? 3.234 27.96 22.698 1 97.5 161 PHE B CA 1
ATOM 5964 C C . PHE B 1 161 ? 1.75 27.691 22.477 1 97.5 161 PHE B C 1
ATOM 5966 O O . PHE B 1 161 ? 0.905 28.195 23.219 1 97.5 161 PHE B O 1
ATOM 5973 N N . SER B 1 162 ? 1.416 27.065 21.441 1 97.25 162 SER B N 1
ATOM 5974 C CA . SER B 1 162 ? 0.063 26.643 21.093 1 97.25 162 SER B CA 1
ATOM 5975 C C . SER B 1 162 ? 0.034 25.182 20.656 1 97.25 162 SER B C 1
ATOM 5977 O O . SER B 1 162 ? 1.079 24.593 20.371 1 97.25 162 SER B O 1
ATOM 5979 N N . LEU B 1 163 ? -1.201 24.6 20.659 1 96.21 163 LEU B N 1
ATOM 5980 C CA . LEU B 1 163 ? -1.358 23.192 20.313 1 96.21 163 LEU B CA 1
ATOM 5981 C C . LEU B 1 163 ? -2.38 23.017 19.195 1 96.21 163 LEU B C 1
ATOM 5983 O O . LEU B 1 163 ? -3.331 23.794 19.091 1 96.21 163 LEU B O 1
ATOM 5987 N N . ALA B 1 164 ? -2.154 22.164 18.367 1 94.97 164 ALA B N 1
ATOM 5988 C CA . ALA B 1 164 ? -3.126 21.67 17.395 1 94.97 164 ALA B CA 1
ATOM 5989 C C . ALA B 1 164 ? -3.413 20.187 17.612 1 94.97 164 ALA B C 1
ATOM 5991 O O . ALA B 1 164 ? -2.489 19.374 17.689 1 94.97 164 ALA B O 1
ATOM 5992 N N . LEU B 1 165 ? -4.656 19.836 17.756 1 93.03 165 LEU B N 1
ATOM 5993 C CA . LEU B 1 165 ? -5.05 18.472 18.093 1 93.03 165 LEU B CA 1
ATOM 5994 C C . LEU B 1 165 ? -6.022 17.916 17.058 1 93.03 165 LEU B C 1
ATOM 5996 O O . LEU B 1 165 ? -6.893 18.637 16.568 1 93.03 165 LEU B O 1
ATOM 6000 N N . ASP B 1 166 ? -5.841 16.737 16.737 1 90.66 166 ASP B N 1
ATOM 6001 C CA . ASP B 1 166 ? -6.77 16.01 15.876 1 90.66 166 ASP B CA 1
ATOM 6002 C C . ASP B 1 166 ? -6.669 14.504 16.108 1 90.66 166 ASP B C 1
ATOM 6004 O O . ASP B 1 166 ? -5.651 14.013 16.6 1 90.66 166 ASP B O 1
ATOM 6008 N N . GLU B 1 167 ? -7.732 13.827 15.878 1 89.6 167 GLU B N 1
ATOM 6009 C CA . GLU B 1 167 ? -7.791 12.384 16.093 1 89.6 167 GLU B CA 1
ATOM 6010 C C . GLU B 1 167 ? -8.25 11.656 14.832 1 89.6 167 GLU B C 1
ATOM 6012 O O . GLU B 1 167 ? -9.113 12.15 14.103 1 89.6 167 GLU B O 1
ATOM 6017 N N . SER B 1 168 ? -7.635 10.561 14.538 1 85.23 168 SER B N 1
ATOM 6018 C CA . SER B 1 168 ? -8.035 9.711 13.421 1 85.23 168 SER B CA 1
ATOM 6019 C C . SER B 1 168 ? -7.793 8.238 13.733 1 85.23 168 SER B C 1
ATOM 6021 O O . SER B 1 168 ? -6.943 7.905 14.562 1 85.23 168 SER B O 1
ATOM 6023 N N . CYS B 1 169 ? -8.505 7.391 13.106 1 84.95 169 CYS B N 1
ATOM 6024 C CA . CYS B 1 169 ? -8.352 5.96 13.342 1 84.95 169 CYS B CA 1
ATOM 6025 C C . CYS B 1 169 ? -7.334 5.355 12.383 1 84.95 169 CYS B C 1
ATOM 6027 O O . CYS B 1 169 ? -7.276 5.733 11.212 1 84.95 169 CYS B O 1
ATOM 6029 N N . ASP B 1 170 ? -6.577 4.507 12.859 1 85.15 170 ASP B N 1
ATOM 6030 C CA . ASP B 1 170 ? -5.673 3.768 11.983 1 85.15 170 ASP B CA 1
ATOM 6031 C C . ASP B 1 170 ? -6.355 2.526 11.413 1 85.15 170 ASP B C 1
ATOM 6033 O O . ASP B 1 170 ? -7.563 2.342 11.581 1 85.15 170 ASP B O 1
ATOM 6037 N N . ILE B 1 171 ? -5.661 1.734 10.685 1 79.22 171 ILE B N 1
ATOM 6038 C CA . ILE B 1 171 ? -6.228 0.615 9.94 1 79.22 171 ILE B CA 1
ATOM 6039 C C . ILE B 1 171 ? -6.798 -0.416 10.911 1 79.22 171 ILE B C 1
ATOM 6041 O O . ILE B 1 171 ? -7.69 -1.188 10.553 1 79.22 171 ILE B O 1
ATOM 6045 N N . ARG B 1 172 ? -6.339 -0.49 12.195 1 77.41 172 ARG B N 1
ATOM 6046 C CA . ARG B 1 172 ? -6.833 -1.436 13.19 1 77.41 172 ARG B CA 1
ATOM 6047 C C . ARG B 1 172 ? -7.93 -0.81 14.044 1 77.41 172 ARG B C 1
ATOM 6049 O O . ARG B 1 172 ? -8.258 -1.322 15.116 1 77.41 172 ARG B O 1
ATOM 6056 N N . ASP B 1 173 ? -8.293 0.423 13.641 1 78.61 173 ASP B N 1
ATOM 6057 C CA . ASP B 1 173 ? -9.422 1.137 14.231 1 78.61 173 ASP B CA 1
ATOM 6058 C C . ASP B 1 173 ? -9.054 1.713 15.596 1 78.61 173 ASP B C 1
ATOM 6060 O O . ASP B 1 173 ? -9.929 1.959 16.429 1 78.61 173 ASP B O 1
ATOM 6064 N N . THR B 1 174 ? -7.853 1.787 15.783 1 83.43 174 THR B N 1
ATOM 6065 C CA . THR B 1 174 ? -7.384 2.485 16.975 1 83.43 174 THR B CA 1
ATOM 6066 C C . THR B 1 174 ? -7.362 3.994 16.745 1 83.43 174 THR B C 1
ATOM 6068 O O . THR B 1 174 ? -6.846 4.464 15.729 1 83.43 174 THR B O 1
ATOM 6071 N N . ALA B 1 175 ? -7.98 4.688 17.668 1 86.63 175 ALA B N 1
ATOM 6072 C CA . ALA B 1 175 ? -7.977 6.145 17.559 1 86.63 175 ALA B CA 1
ATOM 6073 C C . ALA B 1 175 ? -6.618 6.722 17.945 1 86.63 175 ALA B C 1
ATOM 6075 O O . ALA B 1 175 ? -6.106 6.446 19.033 1 86.63 175 ALA B O 1
ATOM 6076 N N . GLN B 1 176 ? -6.065 7.404 17.045 1 91.03 176 GLN B N 1
ATOM 6077 C CA . GLN B 1 176 ? -4.773 8.039 17.287 1 91.03 176 GLN B CA 1
ATOM 6078 C C . GLN B 1 176 ? -4.925 9.546 17.465 1 91.03 176 GLN B C 1
ATOM 6080 O O . GLN B 1 176 ? -5.402 10.2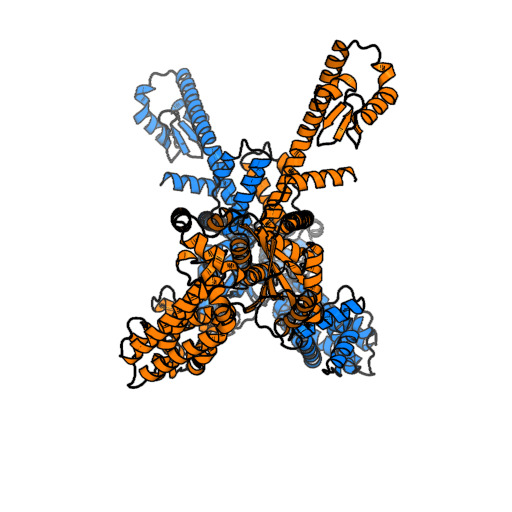38 16.563 1 91.03 176 GLN B O 1
ATOM 6085 N N . LEU B 1 177 ? -4.52 10.028 18.594 1 93.08 177 LEU B N 1
ATOM 6086 C CA . LEU B 1 177 ? -4.528 11.462 18.863 1 93.08 177 LEU B CA 1
ATOM 6087 C C . LEU B 1 177 ? -3.176 12.084 18.532 1 93.08 177 LEU B C 1
ATOM 6089 O O . LEU B 1 177 ? -2.144 11.646 19.046 1 93.08 177 LEU B O 1
ATOM 6093 N N . LEU B 1 178 ? -3.198 13.05 17.68 1 94.83 178 LEU B N 1
ATOM 6094 C CA . LEU B 1 178 ? -1.978 13.782 17.357 1 94.83 178 LEU B CA 1
ATOM 6095 C C . LEU B 1 178 ? -1.976 15.155 18.021 1 94.83 178 LEU B C 1
ATOM 6097 O O . LEU B 1 178 ? -2.994 15.851 18.021 1 94.83 178 LEU B O 1
ATOM 6101 N N . ILE B 1 179 ? -0.897 15.466 18.632 1 96.2 179 ILE B N 1
ATOM 6102 C CA . ILE B 1 179 ? -0.71 16.766 19.268 1 96.2 179 ILE B CA 1
ATOM 6103 C C . ILE B 1 179 ? 0.491 17.476 18.648 1 96.2 179 ILE B C 1
ATOM 6105 O O . ILE B 1 179 ? 1.634 17.048 18.826 1 96.2 179 ILE B O 1
ATOM 6109 N N . PHE B 1 180 ? 0.285 18.517 17.932 1 96.39 180 PHE B N 1
ATOM 6110 C CA . PHE B 1 180 ? 1.359 19.343 17.392 1 96.39 180 PHE B CA 1
ATOM 6111 C C . PHE B 1 180 ? 1.577 20.58 18.255 1 96.39 180 PHE B C 1
ATOM 6113 O O . PHE B 1 180 ? 0.619 21.16 18.771 1 96.39 180 PHE B O 1
ATOM 6120 N N . LEU B 1 181 ? 2.786 20.926 18.346 1 96.53 181 LEU B N 1
ATOM 6121 C CA . LEU B 1 181 ? 3.201 22.054 19.172 1 96.53 181 LEU B CA 1
ATOM 6122 C C . LEU B 1 181 ? 3.902 23.115 18.33 1 96.53 181 LEU B C 1
ATOM 6124 O O . LEU B 1 181 ? 4.696 22.786 17.446 1 96.53 181 LEU B O 1
ATOM 6128 N N . ARG B 1 182 ? 3.508 24.319 18.511 1 96.66 182 ARG B N 1
ATOM 6129 C CA . ARG B 1 182 ? 4.206 25.47 17.947 1 96.66 182 ARG B CA 1
ATOM 6130 C C . ARG B 1 182 ? 4.669 26.422 19.045 1 96.66 182 ARG B C 1
ATOM 6132 O O . ARG B 1 182 ? 3.85 26.962 19.792 1 96.66 182 ARG B O 1
ATOM 6139 N N . GLY B 1 183 ? 5.967 26.576 19.195 1 97.18 183 GLY B N 1
ATOM 6140 C CA . GLY B 1 183 ? 6.529 27.456 20.208 1 97.18 183 GLY B CA 1
ATOM 6141 C C . GLY B 1 183 ? 7.34 28.596 19.624 1 97.18 183 GLY B C 1
ATOM 6142 O O . GLY B 1 183 ? 7.811 28.512 18.488 1 97.18 183 GLY B O 1
ATOM 6143 N N . ILE B 1 184 ? 7.389 29.645 20.361 1 97.6 184 ILE B N 1
ATOM 6144 C CA . ILE B 1 184 ? 8.151 30.816 19.94 1 97.6 184 ILE B CA 1
ATOM 6145 C C . ILE B 1 184 ? 9.061 31.276 21.077 1 97.6 184 ILE B C 1
ATOM 6147 O O . ILE B 1 184 ? 8.667 31.249 22.245 1 97.6 184 ILE B O 1
ATOM 6151 N N . THR B 1 185 ? 10.278 31.608 20.772 1 96.89 185 THR B N 1
ATOM 6152 C CA . THR B 1 185 ? 11.247 32.066 21.762 1 96.89 185 THR B CA 1
ATOM 6153 C C . THR B 1 185 ? 11.261 33.59 21.84 1 96.89 185 THR B C 1
ATOM 6155 O O . THR B 1 185 ? 10.551 34.262 21.089 1 96.89 185 THR B O 1
ATOM 6158 N N . ALA B 1 186 ? 12.081 34.083 22.742 1 94.18 186 ALA B N 1
ATOM 6159 C CA . ALA B 1 186 ? 12.227 35.527 22.908 1 94.18 186 ALA B CA 1
ATOM 6160 C C . ALA B 1 186 ? 12.811 36.167 21.651 1 94.18 186 ALA B C 1
ATOM 6162 O O . ALA B 1 186 ? 12.515 37.323 21.341 1 94.18 186 ALA B O 1
ATOM 6163 N N . GLU B 1 187 ? 13.528 35.383 20.914 1 93.71 187 GLU B N 1
ATOM 6164 C CA . GLU B 1 187 ? 14.154 35.871 19.688 1 93.71 187 GLU B CA 1
ATOM 6165 C C . GLU B 1 187 ? 13.277 35.589 18.471 1 93.71 187 GLU B C 1
ATOM 6167 O O . GLU B 1 187 ? 13.711 35.769 17.332 1 93.71 187 GLU B O 1
ATOM 6172 N N . PHE B 1 188 ? 12.092 35.218 18.677 1 96.29 188 PHE B N 1
ATOM 6173 C CA . PHE B 1 188 ? 11.061 35.004 17.668 1 96.29 188 PHE B CA 1
ATOM 6174 C C . PHE B 1 188 ? 11.449 33.867 16.73 1 96.29 188 PHE B C 1
ATOM 6176 O O . PHE B 1 188 ? 11.239 33.957 15.518 1 96.29 188 PHE B O 1
ATOM 6183 N N . GLN B 1 189 ? 12.087 32.891 17.314 1 94.45 189 GLN B N 1
ATOM 6184 C CA . GLN B 1 189 ? 12.297 31.637 16.598 1 94.45 189 GLN B CA 1
ATOM 6185 C C . GLN B 1 189 ? 11.121 30.685 16.8 1 94.45 189 GLN B C 1
ATOM 6187 O O . GLN B 1 189 ? 10.716 30.423 17.934 1 94.45 189 GLN B O 1
ATOM 6192 N N . ILE B 1 190 ? 10.622 30.254 15.718 1 95.5 190 ILE B N 1
ATOM 6193 C CA . ILE B 1 190 ? 9.436 29.406 15.784 1 95.5 190 ILE B CA 1
ATOM 6194 C C . ILE B 1 190 ? 9.84 27.942 15.624 1 95.5 190 ILE B C 1
ATOM 6196 O O . ILE B 1 190 ? 10.677 27.611 14.781 1 95.5 190 ILE B O 1
ATOM 6200 N N . THR B 1 191 ? 9.324 27.063 16.492 1 95.08 191 THR B N 1
ATOM 6201 C CA . THR B 1 191 ? 9.48 25.616 16.395 1 95.08 191 THR B CA 1
ATOM 6202 C C . THR B 1 191 ? 8.122 24.934 16.255 1 95.08 191 THR B C 1
ATOM 6204 O O . THR B 1 191 ? 7.238 25.121 17.093 1 95.08 191 THR B O 1
ATOM 6207 N N . GLU B 1 192 ? 7.928 24.306 15.213 1 94.95 192 GLU B N 1
ATOM 6208 C CA . GLU B 1 192 ? 6.72 23.524 14.97 1 94.95 192 GLU B CA 1
ATOM 6209 C C . GLU B 1 192 ? 7.038 22.036 14.863 1 94.95 192 GLU B C 1
ATOM 6211 O O . GLU B 1 192 ? 7.767 21.614 13.963 1 94.95 192 GLU B O 1
ATOM 6216 N N . GLU B 1 193 ? 6.5 21.212 15.778 1 95.68 193 GLU B N 1
ATOM 6217 C CA . GLU B 1 193 ? 6.86 19.798 15.827 1 95.68 193 GLU B CA 1
ATOM 6218 C C . GLU B 1 193 ? 5.703 18.952 16.35 1 95.68 193 GLU B C 1
ATOM 6220 O O . GLU B 1 193 ? 4.797 19.468 17.007 1 95.68 193 GLU B O 1
ATOM 6225 N N . LEU B 1 194 ? 5.742 17.708 16.044 1 96.68 194 LEU B N 1
ATOM 6226 C CA . LEU B 1 194 ? 4.861 16.736 16.682 1 96.68 194 LEU B CA 1
ATOM 6227 C C . LEU B 1 194 ? 5.26 16.512 18.137 1 96.68 194 LEU B C 1
ATOM 6229 O O . LEU B 1 194 ? 6.347 16.001 18.415 1 96.68 194 LEU B O 1
ATOM 6233 N N . ALA B 1 195 ? 4.423 16.929 19.013 1 96.65 195 ALA B N 1
ATOM 6234 C CA . ALA B 1 195 ? 4.712 16.757 20.434 1 96.65 195 ALA B CA 1
ATOM 6235 C C . ALA B 1 195 ? 4.517 15.305 20.861 1 96.65 195 ALA B C 1
ATOM 6237 O O . ALA B 1 195 ? 5.331 14.756 21.606 1 96.65 195 ALA B O 1
ATOM 6238 N N . ALA B 1 196 ? 3.383 14.735 20.391 1 94.95 196 ALA B N 1
ATOM 6239 C CA . ALA B 1 196 ? 3.12 13.351 20.777 1 94.95 196 ALA B CA 1
ATOM 6240 C C . ALA B 1 196 ? 2.037 12.732 19.898 1 94.95 196 ALA B C 1
ATOM 6242 O O . ALA B 1 196 ? 1.188 13.443 19.355 1 94.95 196 ALA B O 1
ATOM 6243 N N . MET B 1 197 ? 2.136 11.557 19.705 1 94.99 197 MET B N 1
ATOM 6244 C CA . MET B 1 197 ? 1.058 10.706 19.211 1 94.99 197 MET B CA 1
ATOM 6245 C C . MET B 1 197 ? 0.594 9.734 20.29 1 94.99 197 MET B C 1
ATOM 6247 O O . MET B 1 197 ? 1.404 9.003 20.864 1 94.99 197 MET B O 1
ATOM 6251 N N . ARG B 1 198 ? -0.64 9.761 20.541 1 92.62 198 ARG B N 1
ATOM 6252 C CA . ARG B 1 198 ? -1.164 8.914 21.607 1 92.62 198 ARG B CA 1
ATOM 6253 C C . ARG B 1 198 ? -2.261 7.992 21.085 1 92.62 198 ARG B C 1
ATOM 6255 O O . ARG B 1 198 ? -3.232 8.454 20.483 1 92.62 198 ARG B O 1
ATOM 6262 N N . SER B 1 199 ? -2.081 6.74 21.287 1 88.88 199 SER B N 1
ATOM 6263 C CA . SER B 1 199 ? -3.086 5.751 20.909 1 88.88 199 SER B CA 1
ATOM 6264 C C . SER B 1 199 ? -4.155 5.609 21.988 1 88.88 199 SER B C 1
ATOM 6266 O O . SER B 1 199 ? -3.852 5.242 23.125 1 88.88 199 SER B O 1
ATOM 6268 N N . MET B 1 200 ? -5.31 5.945 21.638 1 85.26 200 MET B N 1
ATOM 6269 C CA . MET B 1 200 ? -6.414 5.878 22.591 1 85.26 200 MET B CA 1
ATOM 6270 C C . MET B 1 200 ? -7.006 4.473 22.641 1 85.26 200 MET B C 1
ATOM 6272 O O . MET B 1 200 ? -7.484 3.961 21.627 1 85.26 200 MET B O 1
ATOM 6276 N N . LYS B 1 201 ? -6.801 3.908 23.796 1 75.75 201 LYS B N 1
ATOM 6277 C CA . LYS B 1 201 ? -7.328 2.558 23.973 1 75.75 201 LYS B CA 1
ATOM 6278 C C . LYS B 1 201 ? -8.683 2.584 24.674 1 75.75 201 LYS B C 1
ATOM 6280 O O . LYS B 1 201 ? -8.899 3.378 25.591 1 75.75 201 LYS B O 1
ATOM 6285 N N . GLY B 1 202 ? -9.725 2.039 24.153 1 74.49 202 GLY B N 1
ATOM 6286 C CA . GLY B 1 202 ? -11.041 1.967 24.766 1 74.49 202 GLY B CA 1
ATOM 6287 C C . GLY B 1 202 ? -11.964 3.09 24.331 1 74.49 202 GLY B C 1
ATOM 6288 O O . GLY B 1 202 ? -12.415 3.121 23.184 1 74.49 202 GLY B O 1
ATOM 6289 N N . THR B 1 203 ? -12.059 4.233 25.385 1 72.86 203 THR B N 1
ATOM 6290 C CA . THR B 1 203 ? -12.969 5.33 25.073 1 72.86 203 THR B CA 1
ATOM 6291 C C . THR B 1 203 ? -12.191 6.581 24.674 1 72.86 203 THR B C 1
ATOM 6293 O O . THR B 1 203 ? -10.995 6.69 24.952 1 72.86 203 THR B O 1
ATOM 6296 N N . THR B 1 204 ? -12.806 7.351 23.899 1 74.85 204 THR B N 1
ATOM 6297 C CA . THR B 1 204 ? -12.219 8.617 23.475 1 74.85 204 THR B CA 1
ATOM 6298 C C . THR B 1 204 ? -13.035 9.794 24.001 1 74.85 204 THR B C 1
ATOM 6300 O O . THR B 1 204 ? -13.392 10.698 23.242 1 74.85 204 THR B O 1
ATOM 6303 N N . THR B 1 205 ? -13.137 9.769 25.325 1 79.21 205 THR B N 1
ATOM 6304 C CA . THR B 1 205 ? -13.92 10.843 25.925 1 79.21 205 THR B CA 1
ATOM 6305 C C . THR B 1 205 ? -13.068 12.096 26.107 1 79.21 205 THR B C 1
ATOM 6307 O O . THR B 1 205 ? -11.844 12.046 25.972 1 79.21 205 THR B O 1
ATOM 6310 N N . GLY B 1 206 ? -13.715 13.182 26.418 1 81.31 206 GLY B N 1
ATOM 6311 C CA . GLY B 1 206 ? -13.003 14.422 26.686 1 81.31 206 GLY B CA 1
ATOM 6312 C C . GLY B 1 206 ? -12.001 14.303 27.819 1 81.31 206 GLY B C 1
ATOM 6313 O O . GLY B 1 206 ? -10.92 14.892 27.762 1 81.31 206 GLY B O 1
ATOM 6314 N N . GLN B 1 207 ? -12.353 13.482 28.743 1 84.48 207 GLN B N 1
ATOM 6315 C CA . GLN B 1 207 ? -11.465 13.277 29.883 1 84.48 207 GLN B CA 1
ATOM 6316 C C . GLN B 1 207 ? -10.215 12.502 29.475 1 84.48 207 GLN B C 1
ATOM 6318 O O . GLN B 1 207 ? -9.112 12.807 29.934 1 84.48 207 GLN B O 1
ATOM 6323 N N . ASP B 1 208 ? -10.436 11.531 28.693 1 85.96 208 ASP B N 1
ATOM 6324 C CA . ASP B 1 208 ? -9.302 10.753 28.206 1 85.96 208 ASP B CA 1
ATOM 6325 C C . ASP B 1 208 ? -8.34 11.626 27.404 1 85.96 208 ASP B C 1
ATOM 6327 O O . ASP B 1 208 ? -7.123 11.545 27.582 1 85.96 208 ASP B O 1
ATOM 6331 N N . LEU B 1 209 ? -8.932 12.428 26.581 1 88.59 209 LEU B N 1
ATOM 6332 C CA . LEU B 1 209 ? -8.131 13.314 25.743 1 88.59 209 LEU B CA 1
ATOM 6333 C C . LEU B 1 209 ? -7.357 14.315 26.594 1 88.59 209 LEU B C 1
ATOM 6335 O O . LEU B 1 209 ? -6.185 14.589 26.326 1 88.59 209 LEU B O 1
ATOM 6339 N N . PHE B 1 210 ? -8.017 14.84 27.592 1 90.65 210 PHE B N 1
ATOM 6340 C CA . PHE B 1 210 ? -7.38 15.801 28.484 1 90.65 210 PHE B CA 1
ATOM 6341 C C . PHE B 1 210 ? -6.207 15.163 29.219 1 90.65 210 PHE B C 1
ATOM 6343 O O . PHE B 1 210 ? -5.163 15.793 29.399 1 90.65 210 PHE B O 1
ATOM 6350 N N . ARG B 1 211 ? -6.401 13.943 29.608 1 90.98 211 ARG B N 1
ATOM 6351 C CA . ARG B 1 211 ? -5.336 13.218 30.293 1 90.98 211 ARG B CA 1
ATOM 6352 C C . ARG B 1 211 ? -4.113 13.063 29.395 1 90.98 211 ARG B C 1
ATOM 6354 O O . ARG B 1 211 ? -2.979 13.224 29.849 1 90.98 211 ARG B O 1
ATOM 6361 N N . GLU B 1 212 ? -4.388 12.796 28.197 1 91.63 212 GLU B N 1
ATOM 6362 C CA . GLU B 1 212 ? -3.29 12.597 27.256 1 91.63 212 GLU B CA 1
ATOM 6363 C C . GLU B 1 212 ? -2.572 13.911 26.96 1 91.63 212 GLU B C 1
ATOM 6365 O O . GLU B 1 212 ? -1.349 13.934 26.8 1 91.63 212 GLU B O 1
ATOM 6370 N N . VAL B 1 213 ? -3.29 14.985 26.843 1 92.79 213 VAL B N 1
ATOM 6371 C CA . VAL B 1 213 ? -2.689 16.293 26.607 1 92.79 213 VAL B CA 1
ATOM 6372 C C . VAL B 1 213 ? -1.826 16.689 27.803 1 92.79 213 VAL B C 1
ATOM 6374 O O . VAL B 1 213 ? -0.711 17.189 27.635 1 92.79 213 VAL B O 1
ATOM 6377 N N . ASN B 1 214 ? -2.345 16.423 28.965 1 93.31 214 ASN B N 1
ATOM 6378 C CA . ASN B 1 214 ? -1.586 16.725 30.175 1 93.31 214 ASN B CA 1
ATOM 6379 C C . ASN B 1 214 ? -0.288 15.924 30.237 1 93.31 214 ASN B C 1
ATOM 6381 O O . ASN B 1 214 ? 0.754 16.453 30.627 1 93.31 214 ASN B O 1
ATOM 6385 N N . ALA B 1 215 ? -0.443 14.701 29.916 1 93.57 215 ALA B N 1
ATOM 6386 C CA . ALA B 1 215 ? 0.739 13.842 29.919 1 93.57 215 ALA B CA 1
ATOM 6387 C C . ALA B 1 215 ? 1.79 14.352 28.938 1 93.57 215 ALA B C 1
ATOM 6389 O O . ALA B 1 215 ? 2.991 14.275 29.209 1 93.57 215 ALA B O 1
ATOM 6390 N N . CYS B 1 216 ? 1.355 14.807 27.852 1 93.75 216 CYS B N 1
ATOM 6391 C CA . CYS B 1 216 ? 2.244 15.347 26.83 1 93.75 216 CYS B CA 1
ATOM 6392 C C . CYS B 1 216 ? 2.965 16.591 27.335 1 93.75 216 CYS B C 1
ATOM 6394 O O . CYS B 1 216 ? 4.177 16.726 27.16 1 93.75 216 CYS B O 1
ATOM 6396 N N . LEU B 1 217 ? 2.244 17.525 27.96 1 95.24 217 LEU B N 1
ATOM 6397 C CA . LEU B 1 217 ? 2.835 18.746 28.496 1 95.24 217 LEU B CA 1
ATOM 6398 C C . LEU B 1 217 ? 3.843 18.426 29.594 1 95.24 217 LEU B C 1
ATOM 6400 O O . LEU B 1 217 ? 4.909 19.041 29.663 1 95.24 217 LEU B O 1
ATOM 6404 N N . ASP B 1 218 ? 3.538 17.402 30.339 1 94.37 218 ASP B N 1
ATOM 6405 C CA . ASP B 1 218 ? 4.443 16.987 31.407 1 94.37 218 ASP B CA 1
ATOM 6406 C C . ASP B 1 218 ? 5.741 16.419 30.837 1 94.37 218 ASP B C 1
ATOM 6408 O O . ASP B 1 218 ? 6.828 16.722 31.333 1 94.37 218 ASP B O 1
ATOM 6412 N N . MET B 1 219 ? 5.543 15.655 29.892 1 93.12 219 MET B N 1
ATOM 6413 C CA . MET B 1 219 ? 6.699 15.019 29.265 1 93.12 219 MET B CA 1
ATOM 6414 C C . MET B 1 219 ? 7.655 16.064 28.7 1 93.12 219 MET B C 1
ATOM 6416 O O . MET B 1 219 ? 8.874 15.911 28.793 1 93.12 219 MET B O 1
ATOM 6420 N N . LEU B 1 220 ? 7.137 17.149 28.12 1 95.14 220 LEU B N 1
ATOM 6421 C CA . LEU B 1 220 ? 7.945 18.199 27.51 1 95.14 220 LEU B CA 1
ATOM 6422 C C . LEU B 1 220 ? 8.25 19.304 28.515 1 95.14 220 LEU B C 1
ATOM 6424 O O . LEU B 1 220 ? 8.906 20.292 28.178 1 95.14 220 LEU B O 1
ATOM 6428 N N . GLU B 1 221 ? 7.718 19.183 29.742 1 94.02 221 GLU B N 1
ATOM 6429 C CA . GLU B 1 221 ? 7.905 20.143 30.826 1 94.02 221 GLU B CA 1
ATOM 6430 C C . GLU B 1 221 ? 7.402 21.528 30.429 1 94.02 221 GLU B C 1
ATOM 6432 O O . GLU B 1 221 ? 8.098 22.527 30.625 1 94.02 221 GLU B O 1
ATOM 6437 N N . LEU B 1 222 ? 6.303 21.488 29.766 1 95.53 222 LEU B N 1
ATOM 6438 C CA . LEU B 1 222 ? 5.645 22.734 29.385 1 95.53 222 LEU B CA 1
ATOM 6439 C C . LEU B 1 222 ? 4.628 23.155 30.439 1 95.53 222 LEU B C 1
ATOM 6441 O O . LEU B 1 222 ? 3.923 22.313 31 1 95.53 222 LEU B O 1
ATOM 6445 N N . LYS B 1 223 ? 4.621 24.381 30.673 1 93.07 223 LYS B N 1
ATOM 6446 C CA . LYS B 1 223 ? 3.691 24.9 31.672 1 93.07 223 LYS B CA 1
ATOM 6447 C C . LYS B 1 223 ? 2.392 25.369 31.023 1 93.07 223 LYS B C 1
ATOM 6449 O O . LYS B 1 223 ? 2.411 25.962 29.942 1 93.07 223 LYS B O 1
ATOM 6454 N N . TRP B 1 224 ? 1.312 25.234 31.684 1 92.7 224 TRP B N 1
ATOM 6455 C CA . TRP B 1 224 ? -0.015 25.596 31.196 1 92.7 224 TRP B CA 1
ATOM 6456 C C . TRP B 1 224 ? -0.14 27.107 31.031 1 92.7 224 TRP B C 1
ATOM 6458 O O . TRP B 1 224 ? -0.892 27.585 30.178 1 92.7 224 TRP B O 1
ATOM 6468 N N . ASP B 1 225 ? 0.571 27.83 31.762 1 91.82 225 ASP B N 1
ATOM 6469 C CA . ASP B 1 225 ? 0.454 29.285 31.748 1 91.82 225 ASP B CA 1
ATOM 6470 C C . ASP B 1 225 ? 1.043 29.87 30.467 1 91.82 225 ASP B C 1
ATOM 6472 O O . ASP B 1 225 ? 0.776 31.025 30.126 1 91.82 225 ASP B O 1
ATOM 6476 N N . LYS B 1 226 ? 1.856 29.11 29.811 1 94.35 226 LYS B N 1
ATOM 6477 C CA . LYS B 1 226 ? 2.46 29.582 28.569 1 94.35 226 LYS B CA 1
ATOM 6478 C C . LYS B 1 226 ? 1.629 29.163 27.359 1 94.35 226 LYS B C 1
ATOM 6480 O O . LYS B 1 226 ? 1.938 29.539 26.227 1 94.35 226 LYS B O 1
ATOM 6485 N N . LEU B 1 227 ? 0.589 28.356 27.627 1 95.58 227 LEU B N 1
ATOM 6486 C CA . LEU B 1 227 ? -0.296 27.929 26.549 1 95.58 227 LEU B CA 1
ATOM 6487 C C . LEU B 1 227 ? -1.233 29.059 26.135 1 95.58 227 LEU B C 1
ATOM 6489 O O . LEU B 1 227 ? -2.006 29.562 26.954 1 95.58 227 LEU B O 1
ATOM 6493 N N . VAL B 1 228 ? -1.222 29.433 24.889 1 95.21 228 VAL B N 1
ATOM 6494 C CA . VAL B 1 228 ? -1.971 30.617 24.481 1 95.21 228 VAL B CA 1
ATOM 6495 C C . VAL B 1 228 ? -3.134 30.207 23.58 1 95.21 228 VAL B C 1
ATOM 6497 O O . VAL B 1 228 ? -4.126 30.932 23.468 1 95.21 228 VAL B O 1
ATOM 6500 N N . GLY B 1 229 ? -2.947 29.076 22.908 1 94.53 229 GLY B N 1
ATOM 6501 C CA . GLY B 1 229 ? -4.019 28.727 21.99 1 94.53 229 GLY B CA 1
ATOM 6502 C C . GLY B 1 229 ? -4.091 27.241 21.694 1 94.53 229 GLY B C 1
ATOM 6503 O O . GLY B 1 229 ? -3.101 26.523 21.849 1 94.53 229 GLY B O 1
ATOM 6504 N N . VAL B 1 230 ? -5.281 26.796 21.319 1 93.82 230 VAL B N 1
ATOM 6505 C CA . VAL B 1 230 ? -5.534 25.418 20.913 1 93.82 230 VAL B CA 1
ATOM 6506 C C . VAL B 1 230 ? -6.425 25.4 19.673 1 93.82 230 VAL B C 1
ATOM 6508 O O . VAL B 1 230 ? -7.396 26.155 19.587 1 93.82 230 VAL B O 1
ATOM 6511 N N . THR B 1 231 ? -6.013 24.674 18.702 1 94.2 231 THR B N 1
ATOM 6512 C CA . THR B 1 231 ? -6.783 24.526 17.472 1 94.2 231 THR B CA 1
ATOM 6513 C C . THR B 1 231 ? -7.18 23.069 17.253 1 94.2 231 THR B C 1
ATOM 6515 O O . THR B 1 231 ? -6.36 22.165 17.425 1 94.2 231 THR B O 1
ATOM 6518 N N . THR B 1 232 ? -8.367 22.712 16.955 1 90.76 232 THR B N 1
ATOM 6519 C CA . THR B 1 232 ? -8.839 21.35 16.737 1 90.76 232 THR B CA 1
ATOM 6520 C C . THR B 1 232 ? -9.926 21.319 15.666 1 90.76 232 THR B C 1
ATOM 6522 O O . THR B 1 232 ? -10.359 22.368 15.183 1 90.76 232 THR B O 1
ATOM 6525 N N . ASP B 1 233 ? -10.103 20.032 15.392 1 81.56 233 ASP B N 1
ATOM 6526 C CA . ASP B 1 233 ? -11.214 19.869 14.459 1 81.56 233 ASP B CA 1
ATOM 6527 C C . ASP B 1 233 ? -12.548 19.808 15.199 1 81.56 233 ASP B C 1
ATOM 6529 O O . ASP B 1 233 ? -12.578 19.682 16.425 1 81.56 233 ASP B O 1
ATOM 6533 N N . GLY B 1 234 ? -13.575 20.185 14.902 1 67.1 234 GLY B N 1
ATOM 6534 C CA . GLY B 1 234 ? -14.888 20.358 15.503 1 67.1 234 GLY B CA 1
ATOM 6535 C C . GLY B 1 234 ? -15.532 19.048 15.917 1 67.1 234 GLY B C 1
ATOM 6536 O O . GLY B 1 234 ? -16.729 19.003 16.209 1 67.1 234 GLY B O 1
ATOM 6537 N N . CYS B 1 235 ? -14.72 18.004 16.095 1 67.89 235 CYS B N 1
ATOM 6538 C CA . CYS B 1 235 ? -15.354 16.756 16.505 1 67.89 235 CYS B CA 1
ATOM 6539 C C . CYS B 1 235 ? -15.855 16.844 17.941 1 67.89 235 CYS B C 1
ATOM 6541 O O . CYS B 1 235 ? -15.24 17.508 18.778 1 67.89 235 CYS B O 1
ATOM 6543 N N . PRO B 1 236 ? -16.918 16.284 18.207 1 63.7 236 PRO B N 1
ATOM 6544 C CA . PRO B 1 236 ? -17.594 16.446 19.496 1 63.7 236 PRO B CA 1
ATOM 6545 C C . PRO B 1 236 ? -16.698 16.09 20.681 1 63.7 236 PRO B C 1
ATOM 6547 O O . PRO B 1 236 ? -16.769 16.737 21.729 1 63.7 236 PRO B O 1
ATOM 6550 N N . ASN B 1 237 ? -15.955 15.1 20.545 1 69.46 237 ASN B N 1
ATOM 6551 C CA . ASN B 1 237 ? -15.095 14.71 21.657 1 69.46 237 ASN B CA 1
ATOM 6552 C C . ASN B 1 237 ? -14.066 15.791 21.976 1 69.46 237 ASN B C 1
ATOM 6554 O O . ASN B 1 237 ? -13.598 15.893 23.112 1 69.46 237 ASN B O 1
ATOM 6558 N N . LEU B 1 238 ? -13.839 16.511 21.018 1 70.66 238 LEU B N 1
ATOM 6559 C CA . LEU B 1 238 ? -12.844 17.564 21.193 1 70.66 238 LEU B CA 1
ATOM 6560 C C . LEU B 1 238 ? -13.507 18.876 21.599 1 70.66 238 LEU B C 1
ATOM 6562 O O . LEU B 1 238 ? -13.001 19.59 22.467 1 70.66 238 LEU B O 1
ATOM 6566 N N . THR B 1 239 ? -14.675 19.118 20.951 1 69.5 239 THR B N 1
ATOM 6567 C CA . THR B 1 239 ? -15.225 20.459 21.109 1 69.5 239 THR B CA 1
ATOM 6568 C C . THR B 1 239 ? -16.548 20.416 21.868 1 69.5 239 THR B C 1
ATOM 6570 O O . THR B 1 239 ? -17.155 21.457 22.128 1 69.5 239 THR B O 1
ATOM 6573 N N . GLY B 1 240 ? -16.961 19.242 22.267 1 60.49 240 GLY B N 1
ATOM 6574 C CA . GLY B 1 240 ? -18.248 19.156 22.939 1 60.49 240 GLY B CA 1
ATOM 6575 C C . GLY B 1 240 ? -18.371 20.106 24.115 1 60.49 240 GLY B C 1
ATOM 6576 O O . GLY B 1 240 ? -17.439 20.242 24.911 1 60.49 240 GLY B O 1
ATOM 6577 N N . LYS B 1 241 ? -19.39 20.971 24.221 1 58.76 241 LYS B N 1
ATOM 6578 C CA . LYS B 1 241 ? -19.609 22.085 25.14 1 58.76 241 LYS B CA 1
ATOM 6579 C C . LYS B 1 241 ? -19.508 21.628 26.592 1 58.76 241 LYS B C 1
ATOM 6581 O O . LYS B 1 241 ? -18.935 22.327 27.43 1 58.76 241 LYS B O 1
ATOM 6586 N N . ASN B 1 242 ? -20.02 20.508 26.799 1 56.72 242 ASN B N 1
ATOM 6587 C CA . ASN B 1 242 ? -20.077 20.15 28.213 1 56.72 242 ASN B CA 1
ATOM 6588 C C . ASN B 1 242 ? -19.126 19.002 28.539 1 56.72 242 ASN B C 1
ATOM 6590 O O . ASN B 1 242 ? -18.801 18.771 29.705 1 56.72 242 ASN B O 1
ATOM 6594 N N . VAL B 1 243 ? -18.615 18.426 27.563 1 65.61 243 VAL B N 1
ATOM 6595 C CA . VAL B 1 243 ? -17.923 17.186 27.898 1 65.61 243 VAL B CA 1
ATOM 6596 C C . VAL B 1 243 ? -16.659 17.053 27.052 1 65.61 243 VAL B C 1
ATOM 6598 O O . VAL B 1 243 ? -15.824 16.181 27.305 1 65.61 243 VAL B O 1
ATOM 6601 N N . GLY B 1 244 ? -16.402 18.09 26.329 1 73.88 244 GLY B N 1
ATOM 6602 C CA . GLY B 1 244 ? -15.302 17.939 25.389 1 73.88 244 GLY B CA 1
ATOM 6603 C C . GLY B 1 244 ? -13.962 18.351 25.967 1 73.88 244 GLY B C 1
ATOM 6604 O O . GLY B 1 244 ? -13.896 18.886 27.076 1 73.88 244 GLY B O 1
ATOM 6605 N N . LEU B 1 245 ? -12.926 18.01 25.361 1 80.91 245 LEU B N 1
ATOM 6606 C CA . LEU B 1 245 ? -11.554 18.342 25.731 1 80.91 245 LEU B CA 1
ATOM 6607 C C . LEU B 1 245 ? -11.403 19.84 25.972 1 80.91 245 LEU B C 1
ATOM 6609 O O . LEU B 1 245 ? -10.774 20.256 26.948 1 80.91 245 LEU B O 1
ATOM 6613 N N . LEU B 1 246 ? -12.031 20.681 25.181 1 81.73 246 LEU B N 1
ATOM 6614 C CA . LEU B 1 246 ? -11.876 22.13 25.243 1 81.73 246 LEU B CA 1
ATOM 6615 C C . LEU B 1 246 ? -12.449 22.683 26.544 1 81.73 246 LEU B C 1
ATOM 6617 O O . LEU B 1 246 ? -11.879 23.601 27.138 1 81.73 246 LEU B O 1
ATOM 6621 N N . LYS B 1 247 ? -13.531 22.161 26.977 1 80.61 247 LYS B N 1
ATOM 6622 C CA . LYS B 1 247 ? -14.127 22.614 28.23 1 80.61 247 LYS B CA 1
ATOM 6623 C C . LYS B 1 247 ? -13.208 22.324 29.413 1 80.61 247 LYS B C 1
ATOM 6625 O O . LYS B 1 247 ? -13.043 23.165 30.299 1 80.61 247 LYS B O 1
ATOM 6630 N N . ARG B 1 248 ? -12.666 21.274 29.373 1 85.15 248 ARG B N 1
ATOM 6631 C CA . ARG B 1 248 ? -11.774 20.88 30.458 1 85.15 248 ARG B CA 1
ATOM 6632 C C . ARG B 1 248 ? -10.513 21.738 30.471 1 85.15 248 ARG B C 1
ATOM 6634 O O . ARG B 1 248 ? -9.989 22.066 31.538 1 85.15 248 ARG B O 1
ATOM 6641 N N . MET B 1 249 ? -10.048 22.004 29.342 1 86.44 249 MET B N 1
ATOM 6642 C CA . MET B 1 249 ? -8.879 22.873 29.24 1 86.44 249 MET B CA 1
ATOM 6643 C C . MET B 1 249 ? -9.207 24.284 29.717 1 86.44 249 MET B C 1
ATOM 6645 O O . MET B 1 249 ? -8.402 24.914 30.406 1 86.44 249 MET B O 1
ATOM 6649 N N . GLN B 1 250 ? -10.381 24.706 29.323 1 83.68 250 GLN B N 1
ATOM 6650 C CA . GLN B 1 250 ? -10.826 26.027 29.756 1 83.68 250 GLN B CA 1
ATOM 6651 C C . GLN B 1 250 ? -10.955 26.093 31.275 1 83.68 250 GLN B C 1
ATOM 6653 O O . GLN B 1 250 ? -10.635 27.115 31.886 1 83.68 250 GLN B O 1
ATOM 6658 N N . ASP B 1 251 ? -11.43 25.025 31.811 1 84.03 251 ASP B N 1
ATOM 6659 C CA . ASP B 1 251 ? -11.553 24.965 33.264 1 84.03 251 ASP B CA 1
ATOM 6660 C C . ASP B 1 251 ? -10.184 25.049 33.935 1 84.03 251 ASP B C 1
ATOM 6662 O O . ASP B 1 251 ? -10.022 25.74 34.943 1 84.03 251 ASP B O 1
ATOM 6666 N N . LYS B 1 252 ? -9.322 24.382 33.366 1 83.79 252 LYS B N 1
ATOM 6667 C CA . LYS B 1 252 ? -7.965 24.413 33.904 1 83.79 252 LYS B CA 1
ATOM 6668 C C . LYS B 1 252 ? -7.356 25.807 33.78 1 83.79 252 LYS B C 1
ATOM 6670 O O . LYS B 1 252 ? -6.671 26.274 34.692 1 83.79 252 LYS B O 1
ATOM 6675 N N . MET B 1 253 ? -7.572 26.44 32.726 1 83.36 253 MET B N 1
ATOM 6676 C CA . MET B 1 253 ? -7.025 27.767 32.46 1 83.36 253 MET B CA 1
ATOM 6677 C C . MET B 1 253 ? -7.664 28.811 33.369 1 83.36 253 MET B C 1
ATOM 6679 O O . MET B 1 253 ? -7.013 29.781 33.762 1 83.36 253 MET B O 1
ATOM 6683 N N . THR B 1 254 ? -8.913 28.635 33.606 1 82.23 254 THR B N 1
ATOM 6684 C CA . THR B 1 254 ? -9.593 29.549 34.517 1 82.23 254 THR B CA 1
ATOM 6685 C C . THR B 1 254 ? -8.984 29.474 35.914 1 82.23 254 THR B C 1
ATOM 6687 O O . THR B 1 254 ? -8.889 30.487 36.61 1 82.23 254 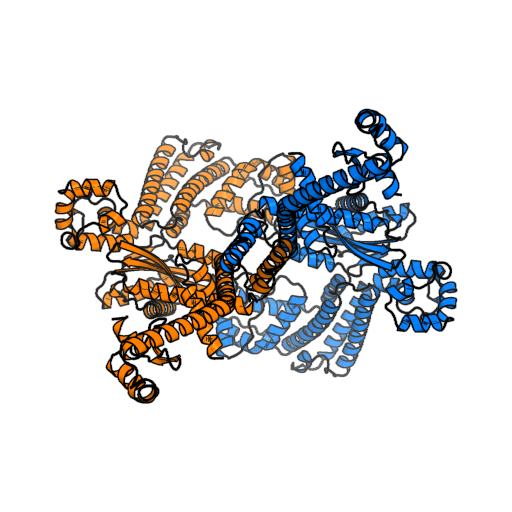THR B O 1
ATOM 6690 N N . GLU B 1 255 ? -8.568 28.35 36.205 1 82.33 255 GLU B N 1
ATOM 6691 C CA . GLU B 1 255 ? -7.92 28.167 37.5 1 82.33 255 GLU B CA 1
ATOM 6692 C C . GLU B 1 255 ? -6.612 28.949 37.578 1 82.33 255 GLU B C 1
ATOM 6694 O O . GLU B 1 255 ? -6.265 29.485 38.633 1 82.33 255 GLU B O 1
ATOM 6699 N N . ILE B 1 256 ? -5.984 29.11 36.462 1 80.36 256 ILE B N 1
ATOM 6700 C CA . ILE B 1 256 ? -4.687 29.779 36.461 1 80.36 256 ILE B CA 1
ATOM 6701 C C . ILE B 1 256 ? -4.841 31.202 35.929 1 80.36 256 ILE B C 1
ATOM 6703 O O . ILE B 1 256 ? -3.851 31.913 35.743 1 80.36 256 ILE B O 1
ATOM 6707 N N . VAL B 1 257 ? -6.033 31.711 35.696 1 72.63 257 VAL B N 1
ATOM 6708 C CA . VAL B 1 257 ? -6.4 33.069 35.308 1 72.63 257 VAL B CA 1
ATOM 6709 C C . VAL B 1 257 ? -5.724 33.431 33.988 1 72.63 257 VAL B C 1
ATOM 6711 O O . VAL B 1 257 ? -5.073 34.473 33.882 1 72.63 257 VAL B O 1
ATOM 6714 N N . GLN B 1 258 ? -5.623 32.602 33.093 1 79.48 258 GLN B N 1
ATOM 6715 C CA . GLN B 1 258 ? -5.078 32.833 31.759 1 79.48 258 GLN B CA 1
ATOM 6716 C C . GLN B 1 258 ? -6.128 32.575 30.683 1 79.48 258 GLN B C 1
ATOM 6718 O O . GLN B 1 258 ? -7.011 31.732 30.859 1 79.48 258 GLN B O 1
ATOM 6723 N N . LYS B 1 259 ? -6.071 33.439 29.751 1 83.62 259 LYS B N 1
ATOM 6724 C CA . LYS B 1 259 ? -7.023 33.299 28.652 1 83.62 259 LYS B CA 1
ATOM 6725 C C . LYS B 1 259 ? -6.467 32.396 27.555 1 83.62 259 LYS B C 1
ATOM 6727 O O . LYS B 1 259 ? -5.306 32.529 27.163 1 83.62 259 LYS B O 1
ATOM 6732 N N . LEU B 1 260 ? -7.282 31.438 27.174 1 89.03 260 LEU B N 1
ATOM 6733 C CA . LEU B 1 260 ? -6.928 30.499 26.115 1 89.03 260 LEU B CA 1
ATOM 6734 C C . LEU B 1 260 ? -7.751 30.761 24.858 1 89.03 260 LEU B C 1
ATOM 6736 O O . LEU B 1 260 ? -8.971 30.926 24.934 1 89.03 260 LEU B O 1
ATOM 6740 N N . THR B 1 261 ? -7.1 30.968 23.772 1 91.68 261 THR B N 1
ATOM 6741 C CA . THR B 1 261 ? -7.789 31.176 22.504 1 91.68 261 THR B CA 1
ATOM 6742 C C . THR B 1 261 ? -8.098 29.843 21.83 1 91.68 261 THR B C 1
ATOM 6744 O O . THR B 1 261 ? -7.191 29.05 21.567 1 91.68 261 THR B O 1
ATOM 6747 N N . PHE B 1 262 ? -9.328 29.648 21.626 1 89.68 262 PHE B N 1
ATOM 6748 C CA . PHE B 1 262 ? -9.739 28.44 20.921 1 89.68 262 PHE B CA 1
ATOM 6749 C C . PHE B 1 262 ? -10.113 28.756 19.478 1 89.68 262 PHE B C 1
ATOM 6751 O O . PHE B 1 262 ? -10.902 29.667 19.221 1 89.68 262 PHE B O 1
ATOM 6758 N N . LEU B 1 263 ? -9.525 28.052 18.574 1 92.53 263 LEU B N 1
ATOM 6759 C CA . LEU B 1 263 ? -9.842 28.242 17.163 1 92.53 263 LEU B CA 1
ATOM 6760 C C . LEU B 1 263 ? -10.273 26.928 16.521 1 92.53 263 LEU B C 1
ATOM 6762 O O . LEU B 1 263 ? -9.708 25.873 16.818 1 92.53 263 LEU B O 1
ATOM 6766 N N . HIS B 1 264 ? -11.293 27.006 15.747 1 92.03 264 HIS B N 1
ATOM 6767 C CA . HIS B 1 264 ? -11.644 25.87 14.902 1 92.03 264 HIS B CA 1
ATOM 6768 C C . HIS B 1 264 ? -10.784 25.833 13.643 1 92.03 264 HIS B C 1
ATOM 6770 O O . HIS B 1 264 ? -10.475 26.878 13.067 1 92.03 264 HIS B O 1
ATOM 6776 N N . CYS B 1 265 ? -10.451 24.65 13.306 1 92.56 265 CYS B N 1
ATOM 6777 C CA . CYS B 1 265 ? -9.633 24.481 12.11 1 92.56 265 CYS B CA 1
ATOM 6778 C C . CYS B 1 265 ? -10.262 25.188 10.915 1 92.56 265 CYS B C 1
ATOM 6780 O O . CYS B 1 265 ? -11.385 24.87 10.52 1 92.56 265 CYS B O 1
ATOM 6782 N N . ILE B 1 266 ? -9.564 26.077 10.372 1 93.14 266 ILE B N 1
ATOM 6783 C CA . ILE B 1 266 ? -10.047 26.946 9.305 1 93.14 266 ILE B CA 1
ATOM 6784 C C . ILE B 1 266 ? -10.397 26.11 8.076 1 93.14 266 ILE B C 1
ATOM 6786 O O . ILE B 1 266 ? -11.354 26.416 7.361 1 93.14 266 ILE B O 1
ATOM 6790 N N . ILE B 1 267 ? -9.663 25.101 7.813 1 90.11 267 ILE B N 1
ATOM 6791 C CA . ILE B 1 267 ? -9.88 24.242 6.654 1 90.11 267 ILE B CA 1
ATOM 6792 C C . ILE B 1 267 ? -11.187 23.469 6.822 1 90.11 267 ILE B C 1
ATOM 6794 O O . ILE B 1 267 ? -11.976 23.359 5.88 1 90.11 267 ILE B O 1
ATOM 6798 N N . HIS B 1 268 ? -11.423 22.96 7.978 1 87.31 268 HIS B N 1
ATOM 6799 C CA . HIS B 1 268 ? -12.642 22.204 8.244 1 87.31 268 HIS B CA 1
ATOM 6800 C C . HIS B 1 268 ? -13.875 23.097 8.152 1 87.31 268 HIS B C 1
ATOM 6802 O O . HIS B 1 268 ? -14.92 22.67 7.656 1 87.31 268 HIS B O 1
ATOM 6808 N N . GLN B 1 269 ? -13.727 24.278 8.69 1 91.11 269 GLN B N 1
ATOM 6809 C CA . GLN B 1 269 ? -14.836 25.224 8.622 1 91.11 269 GLN B CA 1
ATOM 6810 C C . GLN B 1 269 ? -15.182 25.563 7.175 1 91.11 269 GLN B C 1
ATOM 6812 O O . GLN B 1 269 ? -16.359 25.669 6.822 1 91.11 269 GLN B O 1
ATOM 6817 N N . GLU B 1 270 ? -14.165 25.695 6.404 1 91.69 270 GLU B N 1
ATOM 6818 C CA . GLU B 1 270 ? -14.377 25.991 4.991 1 91.69 270 GLU B CA 1
ATOM 6819 C C . GLU B 1 270 ? -15.162 24.876 4.305 1 91.69 270 GLU B C 1
ATOM 6821 O O . GLU B 1 270 ? -16.089 25.144 3.537 1 91.69 270 GLU B O 1
ATOM 6826 N N . VAL B 1 271 ? -14.798 23.683 4.586 1 85.82 271 VAL B N 1
ATOM 6827 C CA . VAL B 1 271 ? -15.423 22.528 3.951 1 85.82 271 VAL B CA 1
ATOM 6828 C C . VAL B 1 271 ? -16.885 22.429 4.383 1 85.82 271 VAL B C 1
ATOM 6830 O O . VAL B 1 271 ? -17.752 22.067 3.584 1 85.82 271 VAL B O 1
ATOM 6833 N N . LEU B 1 272 ? -17.193 22.805 5.608 1 86.89 272 LEU B N 1
ATOM 6834 C CA . LEU B 1 272 ? -18.542 22.701 6.153 1 86.89 272 LEU B CA 1
ATOM 6835 C C . LEU B 1 272 ? -19.465 23.737 5.521 1 86.89 272 LEU B C 1
ATOM 6837 O O . LEU B 1 272 ? -20.687 23.572 5.528 1 86.89 272 LEU B O 1
ATOM 6841 N N . CYS B 1 273 ? -18.948 24.763 4.957 1 91.66 273 CYS B N 1
ATOM 6842 C CA . CYS B 1 273 ? -19.755 25.819 4.355 1 91.66 273 CYS B CA 1
ATOM 6843 C C . CYS B 1 273 ? -20.491 25.307 3.122 1 91.66 273 CYS B C 1
ATOM 6845 O O . CYS B 1 273 ? -21.516 25.867 2.73 1 91.66 273 CYS B O 1
ATOM 6847 N N . LYS B 1 274 ? -20.035 24.263 2.538 1 86.22 274 LYS B N 1
ATOM 6848 C CA . LYS B 1 274 ? -20.618 23.76 1.298 1 86.22 274 LYS B CA 1
ATOM 6849 C C . LYS B 1 274 ? -22.043 23.263 1.522 1 86.22 274 LYS B C 1
ATOM 6851 O O . LYS B 1 274 ? -22.826 23.158 0.575 1 86.22 274 LYS B O 1
ATOM 6856 N N . THR B 1 275 ? -22.408 22.955 2.749 1 85.08 275 THR B N 1
ATOM 6857 C CA . THR B 1 275 ? -23.696 22.354 3.075 1 85.08 275 THR B CA 1
ATOM 6858 C C . THR B 1 275 ? -24.84 23.296 2.712 1 85.08 275 THR B C 1
ATOM 6860 O O . THR B 1 275 ? -25.95 22.848 2.415 1 85.08 275 THR B O 1
ATOM 6863 N N . VAL B 1 276 ? -24.593 24.562 2.612 1 90.53 276 VAL B N 1
ATOM 6864 C CA . VAL B 1 276 ? -25.641 25.551 2.383 1 90.53 276 VAL B CA 1
ATOM 6865 C C . VAL B 1 276 ? -26.042 25.548 0.91 1 90.53 276 VAL B C 1
ATOM 6867 O O . VAL B 1 276 ? -27.149 25.964 0.56 1 90.53 276 VAL B O 1
ATOM 6870 N N . LEU B 1 277 ? -25.2 25.086 -0.007 1 89.57 277 LEU B N 1
ATOM 6871 C CA . LEU B 1 277 ? -25.456 25.112 -1.443 1 89.57 277 LEU B CA 1
ATOM 6872 C C . LEU B 1 277 ? -26.549 24.117 -1.818 1 89.57 277 LEU B C 1
ATOM 6874 O O . LEU B 1 277 ? -27.19 24.257 -2.862 1 89.57 277 LEU B O 1
ATOM 6878 N N . LYS B 1 278 ? -26.916 23.124 -0.975 1 87.63 278 LYS B N 1
ATOM 6879 C CA . LYS B 1 278 ? -27.998 22.164 -1.173 1 87.63 278 LYS B CA 1
ATOM 6880 C C . LYS B 1 278 ? -27.966 21.583 -2.584 1 87.63 278 LYS B C 1
ATOM 6882 O O . LYS B 1 278 ? -28.975 21.604 -3.292 1 87.63 278 LYS B O 1
ATOM 6887 N N . MET B 1 279 ? -26.892 21.247 -3.056 1 88.19 279 MET B N 1
ATOM 6888 C CA . MET B 1 279 ? -26.735 20.718 -4.408 1 88.19 279 MET B CA 1
ATOM 6889 C C . MET B 1 279 ? -26.79 19.194 -4.406 1 88.19 279 MET B C 1
ATOM 6891 O O . MET B 1 279 ? -26.153 18.545 -5.238 1 88.19 279 MET B O 1
ATOM 6895 N N . LYS B 1 280 ? -27.483 18.647 -3.479 1 87.61 280 LYS B N 1
ATOM 6896 C CA . LYS B 1 280 ? -27.593 17.199 -3.327 1 87.61 280 LYS B CA 1
ATOM 6897 C C . LYS B 1 280 ? -28.164 16.556 -4.589 1 87.61 280 LYS B C 1
ATOM 6899 O O . LYS B 1 280 ? -27.77 15.448 -4.959 1 87.61 280 LYS B O 1
ATOM 6904 N N . HIS B 1 281 ? -29.126 17.289 -5.211 1 92.19 281 HIS B N 1
ATOM 6905 C CA . HIS B 1 281 ? -29.758 16.73 -6.401 1 92.19 281 HIS B CA 1
ATOM 6906 C C . HIS B 1 281 ? -28.752 16.567 -7.535 1 92.19 281 HIS B C 1
ATOM 6908 O O . HIS B 1 281 ? -28.888 15.668 -8.367 1 92.19 281 HIS B O 1
ATOM 6914 N N . VAL B 1 282 ? -27.75 17.399 -7.545 1 92.73 282 VAL B N 1
ATOM 6915 C CA . VAL B 1 282 ? -26.708 17.291 -8.561 1 92.73 282 VAL B CA 1
ATOM 6916 C C . VAL B 1 282 ? -25.7 16.218 -8.155 1 92.73 282 VAL B C 1
ATOM 6918 O O . VAL B 1 282 ? -25.36 15.343 -8.955 1 92.73 282 VAL B O 1
ATOM 6921 N N . VAL B 1 283 ? -25.264 16.266 -6.892 1 88.96 283 VAL B N 1
ATOM 6922 C CA . VAL B 1 283 ? -24.217 15.389 -6.378 1 88.96 283 VAL B CA 1
ATOM 6923 C C . VAL B 1 283 ? -24.696 13.939 -6.405 1 88.96 283 VAL B C 1
ATOM 6925 O O . VAL B 1 283 ? -23.936 13.034 -6.757 1 88.96 283 VAL B O 1
ATOM 6928 N N . ASP B 1 284 ? -25.872 13.738 -6.111 1 88.55 284 ASP B N 1
ATOM 6929 C CA . ASP B 1 284 ? -26.416 12.384 -6.065 1 88.55 284 ASP B CA 1
ATOM 6930 C C . ASP B 1 284 ? -26.436 11.752 -7.455 1 88.55 284 ASP B C 1
ATOM 6932 O O . ASP B 1 284 ? -26.053 10.592 -7.621 1 88.55 284 ASP B O 1
ATOM 6936 N N . VAL B 1 285 ? -26.95 12.524 -8.397 1 91.83 285 VAL B N 1
ATOM 6937 C CA . VAL B 1 285 ? -27.028 12.016 -9.763 1 91.83 285 VAL B CA 1
ATOM 6938 C C . VAL B 1 285 ? -25.626 11.693 -10.275 1 91.83 285 VAL B C 1
ATOM 6940 O O . VAL B 1 285 ? -25.409 10.647 -10.892 1 91.83 285 VAL B O 1
ATOM 6943 N N . VAL B 1 286 ? -24.737 12.592 -10.005 1 89.28 286 VAL B N 1
ATOM 6944 C CA . VAL B 1 286 ? -23.363 12.402 -10.458 1 89.28 286 VAL B CA 1
ATOM 6945 C C . VAL B 1 286 ? -22.764 11.166 -9.79 1 89.28 286 VAL B C 1
ATOM 6947 O O . VAL B 1 286 ? -22.138 10.336 -10.453 1 89.28 286 VAL B O 1
ATOM 6950 N N . THR B 1 287 ? -22.914 11.033 -8.488 1 85.15 287 THR B N 1
ATOM 6951 C CA . THR B 1 287 ? -22.383 9.903 -7.733 1 85.15 287 THR B CA 1
ATOM 6952 C C . THR B 1 287 ? -22.98 8.59 -8.233 1 85.15 287 THR B C 1
ATOM 6954 O O . THR B 1 287 ? -22.264 7.602 -8.405 1 85.15 287 THR B O 1
ATOM 6957 N N . LYS B 1 288 ? -24.257 8.573 -8.502 1 87.04 288 LYS B N 1
ATOM 6958 C CA . LYS B 1 288 ? -24.931 7.378 -9.001 1 87.04 288 LYS B CA 1
ATOM 6959 C C . LYS B 1 288 ? -24.406 6.986 -10.38 1 87.04 288 LYS B C 1
ATOM 6961 O O . LYS B 1 288 ? -24.211 5.802 -10.662 1 87.04 288 LYS B O 1
ATOM 6966 N N . THR B 1 289 ? -24.274 7.976 -11.129 1 88.52 289 THR B N 1
ATOM 6967 C CA . THR B 1 289 ? -23.788 7.734 -12.483 1 88.52 289 THR B CA 1
ATOM 6968 C C . THR B 1 289 ? -22.371 7.167 -12.456 1 88.52 289 THR B C 1
ATOM 6970 O O . THR B 1 289 ? -22.076 6.188 -13.144 1 88.52 289 THR B O 1
ATOM 6973 N N . VAL B 1 290 ? -21.546 7.769 -11.658 1 84.31 290 VAL B N 1
ATOM 6974 C CA . VAL B 1 290 ? -20.159 7.331 -11.546 1 84.31 290 VAL B CA 1
ATOM 6975 C C . VAL B 1 290 ? -20.107 5.926 -10.951 1 84.31 290 VAL B C 1
ATOM 6977 O O . VAL B 1 290 ? -19.328 5.082 -11.401 1 84.31 290 VAL B O 1
ATOM 6980 N N . ASN B 1 291 ? -20.925 5.737 -9.983 1 80.66 291 ASN B N 1
ATOM 6981 C CA . ASN B 1 291 ? -20.984 4.417 -9.364 1 80.66 291 ASN B CA 1
ATOM 6982 C C . ASN B 1 291 ? -21.449 3.353 -10.355 1 80.66 291 ASN B C 1
ATOM 6984 O O . ASN B 1 291 ? -20.975 2.217 -10.32 1 80.66 291 ASN B O 1
ATOM 6988 N N . PHE B 1 292 ? -22.425 3.669 -11.192 1 85.37 292 PHE B N 1
ATOM 6989 C CA . PHE B 1 292 ? -22.889 2.746 -12.221 1 85.37 292 PHE B CA 1
ATOM 6990 C C . PHE B 1 292 ? -21.741 2.329 -13.132 1 85.37 292 PHE B C 1
ATOM 6992 O O . PHE B 1 292 ? -21.615 1.154 -13.483 1 85.37 292 PHE B O 1
ATOM 6999 N N . ILE B 1 293 ? -20.95 3.262 -13.449 1 83.14 293 ILE B N 1
ATOM 7000 C CA . ILE B 1 293 ? -19.846 3.009 -14.369 1 83.14 293 ILE B CA 1
ATOM 7001 C C . ILE B 1 293 ? -18.769 2.184 -13.667 1 83.14 293 ILE B C 1
ATOM 7003 O O . ILE B 1 293 ? -18.213 1.252 -14.252 1 83.14 293 ILE B O 1
ATOM 7007 N N . ARG B 1 294 ? -18.576 2.436 -12.349 1 77.34 294 ARG B N 1
ATOM 7008 C CA . ARG B 1 294 ? -17.429 1.863 -11.652 1 77.34 294 ARG B CA 1
ATOM 7009 C C . ARG B 1 294 ? -17.825 0.604 -10.887 1 77.34 294 ARG B C 1
ATOM 7011 O O . ARG B 1 294 ? -16.962 -0.135 -10.409 1 77.34 294 ARG B O 1
ATOM 7018 N N . ALA B 1 295 ? -19.054 0.367 -10.685 1 73.62 295 ALA B N 1
ATOM 7019 C CA . ALA B 1 295 ? -19.529 -0.747 -9.868 1 73.62 295 ALA B CA 1
ATOM 7020 C C . ALA B 1 295 ? -19.085 -2.085 -10.453 1 73.62 295 ALA B C 1
ATOM 7022 O O . ALA B 1 295 ? -18.772 -3.02 -9.713 1 73.62 295 ALA B O 1
ATOM 7023 N N . ARG B 1 296 ? -19.164 -2.096 -11.821 1 76.17 296 ARG B N 1
ATOM 7024 C CA . ARG B 1 296 ? -18.737 -3.317 -12.496 1 76.17 296 ARG B CA 1
ATOM 7025 C C . ARG B 1 296 ? -17.471 -3.077 -13.311 1 76.17 296 ARG B C 1
ATOM 7027 O O . ARG B 1 296 ? -17.396 -2.12 -14.084 1 76.17 296 ARG B O 1
ATOM 7034 N N . ALA B 1 297 ? -16.6 -3.979 -13.044 1 71.51 297 ALA B N 1
ATOM 7035 C CA . ALA B 1 297 ? -15.324 -3.856 -13.743 1 71.51 297 ALA B CA 1
ATOM 7036 C C . ALA B 1 297 ? -15.528 -3.815 -15.255 1 71.51 297 ALA B C 1
ATOM 7038 O O . ALA B 1 297 ? -14.839 -3.076 -15.961 1 71.51 297 ALA B O 1
ATOM 7039 N N . LEU B 1 298 ? -16.447 -4.523 -15.689 1 76.49 298 LEU B N 1
ATOM 7040 C CA . LEU B 1 298 ? -16.723 -4.59 -17.12 1 76.49 298 LEU B CA 1
ATOM 7041 C C . LEU B 1 298 ? -17.204 -3.241 -17.644 1 76.49 298 LEU B C 1
ATOM 7043 O O . LEU B 1 298 ? -16.761 -2.787 -18.701 1 76.49 298 LEU B O 1
ATOM 7047 N N . ASN B 1 299 ? -18.11 -2.607 -16.932 1 78.52 299 ASN B N 1
ATOM 7048 C CA . ASN B 1 299 ? -18.633 -1.304 -17.329 1 78.52 299 ASN B CA 1
ATOM 7049 C C . ASN B 1 299 ? -17.524 -0.26 -17.422 1 78.52 299 ASN B C 1
ATOM 7051 O O . ASN B 1 299 ? -17.464 0.504 -18.387 1 78.52 299 ASN B O 1
ATOM 7055 N N . HIS B 1 300 ? -16.771 -0.293 -16.432 1 79.77 300 HIS B N 1
ATOM 7056 C CA . HIS B 1 300 ? -15.692 0.687 -16.39 1 79.77 300 HIS B CA 1
ATOM 7057 C C . HIS B 1 300 ? -14.714 0.479 -17.542 1 79.77 300 HIS B C 1
ATOM 7059 O O . HIS B 1 300 ? -14.31 1.44 -18.2 1 79.77 300 HIS B O 1
ATOM 7065 N N . ARG B 1 301 ? -14.43 -0.75 -17.767 1 76.97 301 ARG B N 1
ATOM 7066 C CA . ARG B 1 301 ? -13.524 -1.063 -18.867 1 76.97 301 ARG B CA 1
ATOM 7067 C C . ARG B 1 301 ? -14.12 -0.637 -20.205 1 76.97 301 ARG B C 1
ATOM 7069 O O . ARG B 1 301 ? -13.416 -0.096 -21.06 1 76.97 301 ARG B O 1
ATOM 7076 N N . GLN B 1 302 ? -15.31 -0.929 -20.35 1 77.37 302 GLN B N 1
ATOM 7077 C CA . GLN B 1 302 ? -15.986 -0.583 -21.596 1 77.37 302 GLN B CA 1
ATOM 7078 C C . GLN B 1 302 ? -16.074 0.931 -21.772 1 77.37 302 GLN B C 1
ATOM 7080 O O . GLN B 1 302 ? -15.973 1.438 -22.891 1 77.37 302 GLN B O 1
ATOM 7085 N N . PHE B 1 303 ? -16.288 1.62 -20.714 1 79.78 303 PHE B N 1
ATOM 7086 C CA . PHE B 1 303 ? -16.347 3.076 -20.778 1 79.78 303 PHE B CA 1
ATOM 7087 C C . PHE B 1 303 ? -15.001 3.654 -21.197 1 79.78 303 PHE B C 1
ATOM 7089 O O . PHE B 1 303 ? -14.941 4.555 -22.036 1 79.78 303 PHE B O 1
ATOM 7096 N N . VAL B 1 304 ? -13.974 3.104 -20.543 1 75.23 304 VAL B N 1
ATOM 7097 C CA . VAL B 1 304 ? -12.635 3.574 -20.882 1 75.23 304 VAL B CA 1
ATOM 7098 C C . VAL B 1 304 ? -12.346 3.295 -22.355 1 75.23 304 VAL B C 1
ATOM 7100 O O . VAL B 1 304 ? -11.782 4.14 -23.054 1 75.23 304 VAL B O 1
ATOM 7103 N N . ALA B 1 305 ? -12.671 2.115 -22.736 1 71.82 305 ALA B N 1
ATOM 7104 C CA . ALA B 1 305 ? -12.506 1.765 -24.145 1 71.82 305 ALA B CA 1
ATOM 7105 C C . ALA B 1 305 ? -13.307 2.705 -25.041 1 71.82 305 ALA B C 1
ATOM 7107 O O . ALA B 1 305 ? -12.846 3.089 -26.118 1 71.82 305 ALA B O 1
ATOM 7108 N N . PHE B 1 306 ? -14.478 2.981 -24.624 1 72.17 306 PHE B N 1
ATOM 7109 C CA . PHE B 1 306 ? -15.357 3.895 -25.343 1 72.17 306 PHE B CA 1
ATOM 7110 C C . PHE B 1 306 ? -14.709 5.266 -25.491 1 72.17 306 PHE B C 1
ATOM 7112 O O . PHE B 1 306 ? -14.785 5.884 -26.556 1 72.17 306 PHE B O 1
ATOM 7119 N N . LEU B 1 307 ? -14.051 5.663 -24.431 1 74.81 307 LEU B N 1
ATOM 7120 C CA . LEU B 1 307 ? -13.377 6.956 -24.463 1 74.81 307 LEU B CA 1
ATOM 7121 C C . LEU B 1 307 ? -12.186 6.925 -25.415 1 74.81 307 LEU B C 1
ATOM 7123 O O . LEU B 1 307 ? -11.94 7.891 -26.14 1 74.81 307 LEU B O 1
ATOM 7127 N N . GLU B 1 308 ? -11.473 5.876 -25.33 1 68.84 308 GLU B N 1
ATOM 7128 C CA . GLU B 1 308 ? -10.318 5.721 -26.208 1 68.84 308 GLU B CA 1
ATOM 7129 C C . GLU B 1 308 ? -10.738 5.699 -27.675 1 68.84 308 GLU B C 1
ATOM 7131 O O . GLU B 1 308 ? -10.067 6.284 -28.527 1 68.84 308 GLU B O 1
ATOM 7136 N N . GLU B 1 309 ? -11.737 4.937 -27.953 1 67.4 309 GLU B N 1
ATOM 7137 C CA . GLU B 1 309 ? -12.251 4.845 -29.316 1 67.4 309 GLU B CA 1
ATOM 7138 C C . GLU B 1 309 ? -12.667 6.216 -29.842 1 67.4 309 GLU B C 1
ATOM 7140 O O . GLU B 1 309 ? -12.586 6.476 -31.045 1 67.4 309 GLU B O 1
ATOM 7145 N N . ASN B 1 310 ? -13.067 7.006 -28.938 1 64.85 310 ASN B N 1
ATOM 7146 C CA . ASN B 1 310 ? -13.519 8.332 -29.344 1 64.85 310 ASN B CA 1
ATOM 7147 C C . ASN B 1 310 ? -12.41 9.371 -29.201 1 64.85 310 ASN B C 1
ATOM 7149 O O . ASN B 1 310 ? -12.67 10.574 -29.256 1 64.85 310 ASN B O 1
ATOM 7153 N N . GLU B 1 311 ? -11.03 8.812 -28.997 1 59.67 311 GLU B N 1
ATOM 7154 C CA . GLU B 1 311 ? -9.811 9.614 -28.952 1 59.67 311 GLU B CA 1
ATOM 7155 C C . GLU B 1 311 ? -9.894 10.684 -27.867 1 59.67 311 GLU B C 1
ATOM 7157 O O . GLU B 1 311 ? -9.521 11.837 -28.096 1 59.67 311 GLU B O 1
ATOM 7162 N N . ILE B 1 312 ? -10.669 10.23 -26.972 1 54.34 312 ILE B N 1
ATOM 7163 C CA . ILE B 1 312 ? -10.679 11.157 -25.845 1 54.34 312 ILE B CA 1
ATOM 7164 C C . ILE B 1 312 ? -9.484 10.877 -24.937 1 54.34 312 ILE B C 1
ATOM 7166 O O . ILE B 1 312 ? -9.343 9.772 -24.409 1 54.34 312 ILE B O 1
ATOM 7170 N N . GLU B 1 313 ? -8.199 11.367 -25.144 1 52.98 313 GLU B N 1
ATOM 7171 C CA . GLU B 1 313 ? -6.898 11.154 -24.518 1 52.98 313 GLU B CA 1
ATOM 7172 C C . GLU B 1 313 ? -7.043 10.876 -23.025 1 52.98 313 GLU B C 1
ATOM 7174 O O . GLU B 1 313 ? -6.359 10.006 -22.48 1 52.98 313 GLU B O 1
ATOM 7179 N N . HIS B 1 314 ? -7.326 11.751 -22.142 1 52.91 314 HIS B N 1
ATOM 7180 C CA . HIS B 1 314 ? -7.015 11.864 -20.721 1 52.91 314 HIS B CA 1
ATOM 7181 C C . HIS B 1 314 ? -8.168 11.354 -19.862 1 52.91 314 HIS B C 1
ATOM 7183 O O . HIS B 1 314 ? -8.273 11.705 -18.685 1 52.91 314 HIS B O 1
ATOM 7189 N N . GLY B 1 315 ? -9.197 10.617 -20.318 1 58.18 315 GLY B N 1
ATOM 7190 C CA . GLY B 1 315 ? -10.42 10.933 -19.597 1 58.18 315 GLY B CA 1
ATOM 7191 C C . GLY B 1 315 ? -10.952 9.767 -18.785 1 58.18 315 GLY B C 1
ATOM 7192 O O . GLY B 1 315 ? -12.166 9.578 -18.683 1 58.18 315 GLY B O 1
ATOM 7193 N N . ASP B 1 316 ? -10.283 9.114 -17.822 1 61.45 316 ASP B N 1
ATOM 7194 C CA . ASP B 1 316 ? -11.082 8.228 -16.981 1 61.45 316 ASP B CA 1
ATOM 7195 C C . ASP B 1 316 ? -11.743 9.001 -15.842 1 61.45 316 ASP B C 1
ATOM 7197 O O . ASP B 1 316 ? -11.349 10.13 -15.54 1 61.45 316 ASP B O 1
ATOM 7201 N N . ILE B 1 317 ? -12.981 8.573 -15.574 1 63.61 317 ILE B N 1
ATOM 7202 C CA . ILE B 1 317 ? -13.675 9.193 -14.451 1 63.61 317 ILE B CA 1
ATOM 7203 C C . ILE B 1 317 ? -12.977 8.822 -13.145 1 63.61 317 ILE B C 1
ATOM 7205 O O . ILE B 1 317 ? -12.716 7.645 -12.886 1 63.61 317 ILE B O 1
ATOM 7209 N N . ARG B 1 318 ? -12.32 9.686 -12.481 1 56.54 318 ARG B N 1
ATOM 7210 C CA . ARG B 1 318 ? -11.595 9.479 -11.232 1 56.54 318 ARG B CA 1
ATOM 7211 C C . ARG B 1 318 ? -12.537 9.036 -10.119 1 56.54 318 ARG B C 1
ATOM 7213 O O . ARG B 1 318 ? -13.704 9.431 -10.092 1 56.54 318 ARG B O 1
ATOM 7220 N N . TYR B 1 319 ? -12.326 7.72 -9.577 1 53.58 319 TYR B N 1
ATOM 7221 C CA . TYR B 1 319 ? -13.137 7.131 -8.517 1 53.58 319 TYR B CA 1
ATOM 7222 C C . TYR B 1 319 ? -13.329 8.112 -7.368 1 53.58 319 TYR B C 1
ATOM 7224 O O . TYR B 1 319 ? -12.444 8.922 -7.08 1 53.58 319 TYR B O 1
ATOM 7232 N N . HIS B 1 320 ? -14.633 8.28 -6.969 1 48.93 320 HIS B N 1
ATOM 7233 C CA . HIS B 1 320 ? -15.213 8.985 -5.831 1 48.93 320 HIS B CA 1
ATOM 7234 C C . HIS B 1 320 ? -14.628 8.482 -4.516 1 48.93 320 HIS B C 1
ATOM 7236 O O . HIS B 1 320 ? -14.834 7.325 -4.142 1 48.93 320 HIS B O 1
ATOM 7242 N N . CYS B 1 321 ? -13.307 8.477 -4.19 1 43.84 321 CYS B N 1
ATOM 7243 C CA . CYS B 1 321 ? -13.168 8.261 -2.754 1 43.84 321 CYS B CA 1
ATOM 7244 C C . CYS B 1 321 ? -14.302 8.932 -1.989 1 43.84 321 CYS B C 1
ATOM 7246 O O . CYS B 1 321 ? -14.932 9.862 -2.495 1 43.84 321 CYS B O 1
ATOM 7248 N N . THR B 1 322 ? -14.654 8.358 -0.948 1 45.5 322 THR B N 1
ATOM 7249 C CA . THR B 1 322 ? -15.493 9.056 0.021 1 45.5 322 THR B CA 1
ATOM 7250 C C . THR B 1 322 ? -15.25 10.561 -0.04 1 45.5 322 THR B C 1
ATOM 7252 O O . THR B 1 322 ? -14.177 11.006 -0.453 1 45.5 322 THR B O 1
ATOM 7255 N N . VAL B 1 323 ? -16.275 11.4 0.31 1 45.38 323 VAL B N 1
ATOM 7256 C CA . VAL B 1 323 ? -16.806 12.758 0.348 1 45.38 323 VAL B CA 1
ATOM 7257 C C . VAL B 1 323 ? -15.696 13.736 0.729 1 45.38 323 VAL B C 1
ATOM 7259 O O . VAL B 1 323 ? -15.576 14.125 1.893 1 45.38 323 VAL B O 1
ATOM 7262 N N . ARG B 1 324 ? -14.459 13.396 0.401 1 54.53 324 ARG B N 1
ATOM 7263 C CA . ARG B 1 324 ? -13.733 14.632 0.674 1 54.53 324 ARG B CA 1
ATOM 7264 C C . ARG B 1 324 ? -13.941 15.647 -0.445 1 54.53 324 ARG B C 1
ATOM 7266 O O . ARG B 1 324 ? -14.025 15.278 -1.618 1 54.53 324 ARG B O 1
ATOM 7273 N N . TRP B 1 325 ? -14.377 16.691 -0.189 1 57.24 325 TRP B N 1
ATOM 7274 C CA . TRP B 1 325 ? -14.824 17.823 -0.994 1 57.24 325 TRP B CA 1
ATOM 7275 C C . TRP B 1 325 ? -13.878 18.065 -2.166 1 57.24 325 TRP B C 1
ATOM 7277 O O . TRP B 1 325 ? -14.322 18.327 -3.286 1 57.24 325 TRP B O 1
ATOM 7287 N N . LEU B 1 326 ? -12.615 17.874 -1.891 1 60.9 326 LEU B N 1
ATOM 7288 C CA . LEU B 1 326 ? -11.683 18.137 -2.983 1 60.9 326 LEU B CA 1
ATOM 7289 C C . LEU B 1 326 ? -11.863 17.123 -4.107 1 60.9 326 LEU B C 1
ATOM 7291 O O . LEU B 1 326 ? -11.798 17.479 -5.286 1 60.9 326 LEU B O 1
ATOM 7295 N N . SER B 1 327 ? -12.286 16.075 -3.713 1 74.16 327 SER B N 1
ATOM 7296 C CA . SER B 1 327 ? -12.497 15.018 -4.697 1 74.16 327 SER B CA 1
ATOM 7297 C C . SER B 1 327 ? -13.814 15.211 -5.441 1 74.16 327 SER B C 1
ATOM 7299 O O . SER B 1 327 ? -13.911 14.908 -6.632 1 74.16 327 SER B O 1
ATOM 7301 N N . LEU B 1 328 ? -14.701 15.927 -4.747 1 78.38 328 LEU B N 1
ATOM 7302 C CA . LEU B 1 328 ? -16.005 16.147 -5.362 1 78.38 328 LEU B CA 1
ATOM 7303 C C . LEU B 1 328 ? -15.892 17.098 -6.55 1 78.38 328 LEU B C 1
ATOM 7305 O O . LEU B 1 328 ? -16.475 16.849 -7.607 1 78.38 328 LEU B O 1
ATOM 7309 N N . GLY B 1 329 ? -15.146 18.182 -6.342 1 82.88 329 GLY B N 1
ATOM 7310 C CA . GLY B 1 329 ? -14.959 19.126 -7.433 1 82.88 329 GLY B CA 1
ATOM 7311 C C . GLY B 1 329 ? -14.346 18.496 -8.669 1 82.88 329 GLY B C 1
ATOM 7312 O O . GLY B 1 329 ? -14.767 18.782 -9.792 1 82.88 329 GLY B O 1
ATOM 7313 N N . LYS B 1 330 ? -13.481 17.648 -8.463 1 83.84 330 LYS B N 1
ATOM 7314 C CA . LYS B 1 330 ? -12.81 16.986 -9.578 1 83.84 330 LYS B CA 1
ATOM 7315 C C . LYS B 1 330 ? -13.754 16.026 -10.296 1 83.84 330 LYS B C 1
ATOM 7317 O O . LYS B 1 330 ? -13.727 15.923 -11.524 1 83.84 330 LYS B O 1
ATOM 7322 N N . VAL B 1 331 ? -14.54 15.38 -9.543 1 84.47 331 VAL B N 1
ATOM 7323 C CA . VAL B 1 331 ? -15.499 14.437 -10.11 1 84.47 331 VAL B CA 1
ATOM 7324 C C . VAL B 1 331 ? -16.554 15.193 -10.914 1 84.47 331 VAL B C 1
ATOM 7326 O O . VAL B 1 331 ? -16.894 14.797 -12.031 1 84.47 331 VAL B O 1
ATOM 7329 N N . LEU B 1 332 ? -17.033 16.283 -10.347 1 89.48 332 LEU B N 1
ATOM 7330 C CA . LEU B 1 332 ? -18.031 17.089 -11.041 1 89.48 332 LEU B CA 1
ATOM 7331 C C . LEU B 1 332 ? -17.48 17.619 -12.36 1 89.48 332 LEU B C 1
ATOM 7333 O O . LEU B 1 332 ? -18.17 17.591 -13.382 1 89.48 332 LEU B O 1
ATOM 7337 N N . LYS B 1 333 ? -16.277 18.035 -12.311 1 89.15 333 LYS B N 1
ATOM 7338 C CA . LYS B 1 333 ? -15.643 18.561 -13.516 1 89.15 333 LYS B CA 1
ATOM 7339 C C . LYS B 1 333 ? -15.471 17.468 -14.568 1 89.15 333 LYS B C 1
ATOM 7341 O O . LYS B 1 333 ? -15.688 17.705 -15.758 1 89.15 333 LYS B O 1
ATOM 7346 N N . SER B 1 334 ? -15.13 16.289 -14.134 1 86.07 334 SER B N 1
ATOM 7347 C CA . SER B 1 334 ? -14.963 15.167 -15.052 1 86.07 334 SER B CA 1
ATOM 7348 C C . SER B 1 334 ? -16.282 14.801 -15.724 1 86.07 334 SER B C 1
ATOM 7350 O O . SER B 1 334 ? -16.317 14.518 -16.923 1 86.07 334 SER B O 1
ATOM 7352 N N . VAL B 1 335 ? -17.315 14.783 -14.962 1 88.57 335 VAL B N 1
ATOM 7353 C CA . VAL B 1 335 ? -18.632 14.451 -15.495 1 88.57 335 VAL B CA 1
ATOM 7354 C C . VAL B 1 335 ? -19.082 15.534 -16.472 1 88.57 335 VAL B C 1
ATOM 7356 O O . VAL B 1 335 ? -19.7 15.236 -17.497 1 88.57 335 VAL B O 1
ATOM 7359 N N . TRP B 1 336 ? -18.766 16.773 -16.141 1 92.01 336 TRP B N 1
ATOM 7360 C CA . TRP B 1 336 ? -19.081 17.874 -17.046 1 92.01 336 TRP B CA 1
ATOM 7361 C C . TRP B 1 336 ? -18.353 17.71 -18.376 1 92.01 336 TRP B C 1
ATOM 7363 O O . TRP B 1 336 ? -18.959 17.842 -19.442 1 92.01 336 TRP B O 1
ATOM 7373 N N . ASP B 1 337 ? -17.076 17.411 -18.327 1 88.48 337 ASP B N 1
ATOM 7374 C CA . ASP B 1 337 ? -16.242 17.329 -19.522 1 88.48 337 ASP B CA 1
ATOM 7375 C C . ASP B 1 337 ? -16.639 16.135 -20.388 1 88.48 337 ASP B C 1
ATOM 7377 O O . ASP B 1 337 ? -16.527 16.187 -21.614 1 88.48 337 ASP B O 1
ATOM 7381 N N . LEU B 1 338 ? -17.133 15.07 -19.724 1 88.39 338 LEU B N 1
ATOM 7382 C CA . LEU B 1 338 ? -17.457 13.845 -20.447 1 88.39 338 LEU B CA 1
ATOM 7383 C C . LEU B 1 338 ? -18.965 13.627 -20.499 1 88.39 338 LEU B C 1
ATOM 7385 O O . LEU B 1 338 ? -19.428 12.49 -20.622 1 88.39 338 LEU B O 1
ATOM 7389 N N . ARG B 1 339 ? -19.741 14.653 -20.266 1 89.37 339 ARG B N 1
ATOM 7390 C CA . ARG B 1 339 ? -21.187 14.522 -20.117 1 89.37 339 ARG B CA 1
ATOM 7391 C C . ARG B 1 339 ? -21.807 13.858 -21.342 1 89.37 339 ARG B C 1
ATOM 7393 O O . ARG B 1 339 ? -22.658 12.976 -21.212 1 89.37 339 ARG B O 1
ATOM 7400 N N . GLY B 1 340 ? -21.389 14.232 -22.536 1 87.21 340 GLY B N 1
ATOM 7401 C CA . GLY B 1 340 ? -21.904 13.632 -23.757 1 87.21 340 GLY B CA 1
ATOM 7402 C C . GLY B 1 340 ? -21.566 12.159 -23.886 1 87.21 340 GLY B C 1
ATOM 7403 O O . GLY B 1 340 ? -22.428 11.347 -24.23 1 87.21 340 GLY B O 1
ATOM 7404 N N . GLN B 1 341 ? -20.342 11.796 -23.603 1 86.91 341 GLN B N 1
ATOM 7405 C CA . GLN B 1 341 ? -19.881 10.415 -23.697 1 86.91 341 GLN B CA 1
ATOM 7406 C C . GLN B 1 341 ? -20.556 9.537 -22.647 1 86.91 341 GLN B C 1
ATOM 7408 O O . GLN B 1 341 ? -20.882 8.379 -22.915 1 86.91 341 GLN B O 1
ATOM 7413 N N . ILE B 1 342 ? -20.75 10.103 -21.487 1 89.15 342 ILE B N 1
ATOM 7414 C CA . ILE B 1 342 ? -21.392 9.358 -20.41 1 89.15 342 ILE B CA 1
ATOM 7415 C C . ILE B 1 342 ? -22.847 9.071 -20.776 1 89.15 342 ILE B C 1
ATOM 7417 O O . ILE B 1 342 ? -23.336 7.957 -20.575 1 89.15 342 ILE B O 1
ATOM 7421 N N . GLN B 1 343 ? -23.474 10.078 -21.296 1 89.62 343 GLN B N 1
ATOM 7422 C CA . GLN B 1 343 ? -24.862 9.914 -21.713 1 89.62 343 GLN B CA 1
ATOM 7423 C C . GLN B 1 343 ? -24.993 8.82 -22.769 1 89.62 343 GLN B C 1
ATOM 7425 O O . GLN B 1 343 ? -25.85 7.941 -22.657 1 89.62 343 GLN B O 1
ATOM 7430 N N . ASP B 1 344 ? -24.176 8.851 -23.746 1 87.43 344 ASP B N 1
ATOM 7431 C CA . ASP B 1 344 ? -24.198 7.862 -24.819 1 87.43 344 ASP B CA 1
ATOM 7432 C C . ASP B 1 344 ? -23.944 6.457 -24.277 1 87.43 344 ASP B C 1
ATOM 7434 O O . ASP B 1 344 ? -24.613 5.502 -24.674 1 87.43 344 ASP B O 1
ATOM 7438 N N . PHE B 1 345 ? -22.997 6.387 -23.474 1 88.15 345 PHE B N 1
ATOM 7439 C CA . PHE B 1 345 ? -22.629 5.1 -22.897 1 88.15 345 PHE B CA 1
ATOM 7440 C C . PHE B 1 345 ? -23.771 4.534 -22.062 1 88.15 345 PHE B C 1
ATOM 7442 O O . PHE B 1 345 ? -24.09 3.347 -22.16 1 88.15 345 PHE B O 1
ATOM 7449 N N . CYS B 1 346 ? -24.374 5.432 -21.278 1 89.88 346 CYS B N 1
ATOM 7450 C CA . CYS B 1 346 ? -25.439 4.984 -20.388 1 89.88 346 CYS B CA 1
ATOM 7451 C C . CYS B 1 346 ? -26.671 4.562 -21.181 1 89.88 346 CYS B C 1
ATOM 7453 O O . CYS B 1 346 ? -27.34 3.59 -20.826 1 89.88 346 CYS B O 1
ATOM 7455 N N . VAL B 1 347 ? -26.911 5.231 -22.172 1 88.29 347 VAL B N 1
ATOM 7456 C CA . VAL B 1 347 ? -28.04 4.881 -23.028 1 88.29 347 VAL B CA 1
ATOM 7457 C C . VAL B 1 347 ? -27.793 3.522 -23.679 1 88.29 347 VAL B C 1
ATOM 7459 O O . VAL B 1 347 ? -28.7 2.691 -23.759 1 88.29 347 VAL B O 1
ATOM 7462 N N . ASP B 1 348 ? -26.569 3.336 -24.104 1 85.91 348 ASP B N 1
ATOM 7463 C CA . ASP B 1 348 ? -26.191 2.078 -24.74 1 85.91 348 ASP B CA 1
ATOM 7464 C C . ASP B 1 348 ? -26.334 0.907 -23.77 1 85.91 348 ASP B C 1
ATOM 7466 O O . ASP B 1 348 ? -26.618 -0.218 -24.185 1 85.91 348 ASP B O 1
ATOM 7470 N N . LYS B 1 349 ? -26.176 1.188 -22.537 1 88.19 349 LYS B N 1
ATOM 7471 C CA . LYS B 1 349 ? -26.241 0.132 -21.531 1 88.19 349 LYS B CA 1
ATOM 7472 C C . LYS B 1 349 ? -27.645 0.015 -20.945 1 88.19 349 LYS B C 1
ATOM 7474 O O . LYS B 1 349 ? -27.881 -0.788 -20.04 1 88.19 349 LYS B O 1
ATOM 7479 N N . GLY B 1 350 ? -28.492 0.844 -21.341 1 85.9 350 GLY B N 1
ATOM 7480 C CA . GLY B 1 350 ? -29.872 0.79 -20.887 1 85.9 350 GLY B CA 1
ATOM 7481 C C . GLY B 1 350 ? -30.092 1.495 -19.562 1 85.9 350 GLY B C 1
ATOM 7482 O O . GLY B 1 350 ? -31.029 1.173 -18.829 1 85.9 350 GLY B O 1
ATOM 7483 N N . HIS B 1 351 ? -29.127 2.168 -19.105 1 89.38 351 HIS B N 1
ATOM 7484 C CA . HIS B 1 351 ? -29.205 2.95 -17.877 1 89.38 351 HIS B CA 1
ATOM 7485 C C . HIS B 1 351 ? -29.229 4.445 -18.178 1 89.38 351 HIS B C 1
ATOM 7487 O O . HIS B 1 351 ? -28.292 5.168 -17.832 1 89.38 351 HIS B O 1
ATOM 7493 N N . ASP B 1 352 ? -30.33 4.873 -18.611 1 88.02 352 ASP B N 1
ATOM 7494 C CA . ASP B 1 352 ? -30.462 6.259 -19.051 1 88.02 352 ASP B CA 1
ATOM 7495 C C . ASP B 1 352 ? -30.42 7.218 -17.864 1 88.02 352 ASP B C 1
ATOM 7497 O O . ASP B 1 352 ? -30.974 6.926 -16.802 1 88.02 352 ASP B O 1
ATOM 7501 N N . VAL B 1 353 ? -29.684 8.281 -18.027 1 92.3 353 VAL B N 1
ATOM 7502 C CA . VAL B 1 353 ? -29.612 9.369 -17.056 1 92.3 353 VAL B CA 1
ATOM 7503 C C . VAL B 1 353 ? -30.272 10.619 -17.631 1 92.3 353 VAL B C 1
ATOM 7505 O O . VAL B 1 353 ? -29.588 11.518 -18.128 1 92.3 353 VAL B O 1
ATOM 7508 N N . PRO B 1 354 ? -31.472 10.753 -17.475 1 92.69 354 PRO B N 1
ATOM 7509 C CA . PRO B 1 354 ? -32.224 11.844 -18.098 1 92.69 354 PRO B CA 1
ATOM 7510 C C . PRO B 1 354 ? -31.742 13.222 -17.654 1 92.69 354 PRO B C 1
ATOM 7512 O O . PRO B 1 354 ? -31.881 14.198 -18.396 1 92.69 354 PRO B O 1
ATOM 7515 N N . GLU B 1 355 ? -31.201 13.274 -16.501 1 93.07 355 GLU B N 1
ATOM 7516 C CA . GLU B 1 355 ? -30.724 14.543 -15.959 1 93.07 355 GLU B CA 1
ATOM 7517 C C . GLU B 1 355 ? -29.666 15.167 -16.865 1 93.07 355 GLU B C 1
ATOM 7519 O O . GLU B 1 355 ? -29.585 16.392 -16.982 1 93.07 355 GLU B O 1
ATOM 7524 N N . LEU B 1 356 ? -28.936 14.377 -17.588 1 91.93 356 LEU B N 1
ATOM 7525 C CA . LEU B 1 356 ? -27.839 14.871 -18.414 1 91.93 356 LEU B CA 1
ATOM 7526 C C . LEU B 1 356 ? -28.369 15.576 -19.658 1 91.93 356 LEU B C 1
ATOM 7528 O O . LEU B 1 356 ? -27.639 16.323 -20.313 1 91.93 356 LEU B O 1
ATOM 7532 N N . SER B 1 357 ? -29.626 15.31 -19.939 1 88.8 357 SER B N 1
ATOM 7533 C CA . SER B 1 357 ? -30.245 15.974 -21.081 1 88.8 357 SER B CA 1
ATOM 7534 C C . SER B 1 357 ? -31.173 17.098 -20.631 1 88.8 357 SER B C 1
ATOM 7536 O O . SER B 1 357 ? -31.746 17.807 -21.46 1 88.8 357 SER B O 1
ATOM 7538 N N . ASP B 1 358 ? -31.312 17.217 -19.303 1 91.36 358 ASP B N 1
ATOM 7539 C CA . ASP B 1 358 ? -32.14 18.272 -18.728 1 91.36 358 ASP B CA 1
ATOM 7540 C C . ASP B 1 358 ? -31.36 19.58 -18.611 1 91.36 358 ASP B C 1
ATOM 7542 O O . ASP B 1 358 ? -30.397 19.668 -17.846 1 91.36 358 ASP B O 1
ATOM 7546 N N . GLU B 1 359 ? -31.769 20.587 -19.245 1 89.74 359 GLU B N 1
ATOM 7547 C CA . GLU B 1 359 ? -31.047 21.855 -19.303 1 89.74 359 GLU B CA 1
ATOM 7548 C C . GLU B 1 359 ? -30.94 22.493 -17.921 1 89.74 359 GLU B C 1
ATOM 7550 O O . GLU B 1 359 ? -29.928 23.118 -17.597 1 89.74 359 GLU B O 1
ATOM 7555 N N . ASP B 1 360 ? -32.014 22.34 -17.153 1 90.65 360 ASP B N 1
ATOM 7556 C CA . ASP B 1 360 ? -31.995 22.892 -15.802 1 90.65 360 ASP B CA 1
ATOM 7557 C C . ASP B 1 360 ? -30.94 22.201 -14.941 1 90.65 360 ASP B C 1
ATOM 7559 O O . ASP B 1 360 ? -30.187 22.861 -14.223 1 90.65 360 ASP B O 1
ATOM 7563 N N . TRP B 1 361 ? -30.914 20.947 -15.087 1 93.43 361 TRP B N 1
ATOM 7564 C CA . TRP B 1 361 ? -29.96 20.177 -14.297 1 93.43 361 TRP B CA 1
ATOM 7565 C C . TRP B 1 361 ? -28.531 20.441 -14.76 1 93.43 361 TRP B C 1
ATOM 7567 O O . TRP B 1 361 ? -27.616 20.547 -13.941 1 93.43 361 TRP B O 1
ATOM 7577 N N . VAL B 1 362 ? -28.377 20.566 -16.022 1 94.29 362 VAL B N 1
ATOM 7578 C CA . VAL B 1 362 ? -27.049 20.804 -16.577 1 94.29 362 VAL B CA 1
ATOM 7579 C C . VAL B 1 362 ? -26.539 22.172 -16.13 1 94.29 362 VAL B C 1
ATOM 7581 O O . VAL B 1 362 ? -25.345 22.342 -15.869 1 94.29 362 VAL B O 1
ATOM 7584 N N . ALA B 1 363 ? -27.393 23.127 -16.039 1 93.95 363 ALA B N 1
ATOM 7585 C CA . ALA B 1 363 ? -27.015 24.443 -15.53 1 93.95 363 ALA B CA 1
ATOM 7586 C C . ALA B 1 363 ? -26.587 24.362 -14.068 1 93.95 363 ALA B C 1
ATOM 7588 O O . ALA B 1 363 ? -25.617 25.007 -13.662 1 93.95 363 ALA B O 1
ATOM 7589 N N . ASP B 1 364 ? -27.375 23.614 -13.336 1 94.5 364 ASP B N 1
ATOM 7590 C CA . ASP B 1 364 ? -27.017 23.414 -11.935 1 94.5 364 ASP B CA 1
ATOM 7591 C C . ASP B 1 364 ? -25.652 22.741 -11.808 1 94.5 364 ASP B C 1
ATOM 7593 O O . ASP B 1 364 ? -24.873 23.071 -10.912 1 94.5 364 ASP B O 1
ATOM 7597 N N . LEU B 1 365 ? -25.421 21.814 -12.688 1 94.9 365 LEU B N 1
ATOM 7598 C CA . LEU B 1 365 ? -24.123 21.148 -12.705 1 94.9 365 LEU B CA 1
ATOM 7599 C C . LEU B 1 365 ? -23.01 22.133 -13.044 1 94.9 365 LEU B C 1
ATOM 7601 O O . LEU B 1 365 ? -21.948 22.117 -12.418 1 94.9 365 LEU B O 1
ATOM 7605 N N . GLY B 1 366 ? -23.246 22.9 -14.006 1 94.64 366 GLY B N 1
ATOM 7606 C CA . GLY B 1 366 ? -22.264 23.912 -14.361 1 94.64 366 GLY B CA 1
ATOM 7607 C C . GLY B 1 366 ? -21.928 24.846 -13.214 1 94.64 366 GLY B C 1
ATOM 7608 O O . GLY B 1 366 ? -20.757 25.156 -12.983 1 94.64 366 GLY B O 1
ATOM 7609 N N . PHE B 1 367 ? -22.933 25.313 -12.516 1 94.73 367 PHE B N 1
ATOM 7610 C CA . PHE B 1 367 ? -22.745 26.165 -11.349 1 94.73 367 PHE B CA 1
ATOM 7611 C C . PHE B 1 367 ? -21.947 25.44 -10.271 1 94.73 367 PHE B C 1
ATOM 7613 O O . PHE B 1 367 ? -21.022 26.009 -9.688 1 94.73 367 PHE B O 1
ATOM 7620 N N . ALA B 1 368 ? -22.334 24.218 -10.03 1 93.73 368 ALA B N 1
ATOM 7621 C CA . ALA B 1 368 ? -21.672 23.418 -9.002 1 93.73 368 ALA B CA 1
ATOM 7622 C C . ALA B 1 368 ? -20.188 23.246 -9.313 1 93.73 368 ALA B C 1
ATOM 7624 O O . ALA B 1 368 ? -19.348 23.302 -8.411 1 93.73 368 ALA B O 1
ATOM 7625 N N . VAL B 1 369 ? -19.875 23.015 -10.55 1 93.69 369 VAL B N 1
ATOM 7626 C CA . VAL B 1 369 ? -18.49 22.837 -10.974 1 93.69 369 VAL B CA 1
ATOM 7627 C C . VAL B 1 369 ? -17.695 24.11 -10.691 1 93.69 369 VAL B C 1
ATOM 7629 O O . VAL B 1 369 ? -16.589 24.05 -10.148 1 93.69 369 VAL B O 1
ATOM 7632 N N . ASP B 1 370 ? -18.213 25.214 -10.972 1 94.92 370 ASP B N 1
ATOM 7633 C CA . ASP B 1 370 ? -17.513 26.483 -10.798 1 94.92 370 ASP B CA 1
ATOM 7634 C C . ASP B 1 370 ? -17.323 26.808 -9.318 1 94.92 370 ASP B C 1
ATOM 7636 O O . ASP B 1 370 ? -16.232 27.196 -8.897 1 94.92 370 ASP B O 1
ATOM 7640 N N . VAL B 1 371 ? -18.373 26.725 -8.563 1 93.66 371 VAL B N 1
ATOM 7641 C CA . VAL B 1 371 ? -18.32 27.097 -7.153 1 93.66 371 VAL B CA 1
ATOM 7642 C C . VAL B 1 371 ? -17.372 26.161 -6.406 1 93.66 371 VAL B C 1
ATOM 7644 O O . VAL B 1 371 ? -16.609 26.6 -5.542 1 93.66 371 VAL B O 1
ATOM 7647 N N . THR B 1 372 ? -17.482 24.888 -6.711 1 91.45 372 THR B N 1
ATOM 7648 C CA . THR B 1 372 ? -16.588 23.941 -6.054 1 91.45 372 THR B CA 1
ATOM 7649 C C . THR B 1 372 ? -15.139 24.195 -6.457 1 91.45 372 THR B C 1
ATOM 7651 O O . THR B 1 372 ? -14.222 23.989 -5.659 1 91.45 372 THR B O 1
ATOM 7654 N N . ALA B 1 373 ? -14.93 24.587 -7.676 1 91.91 373 ALA B N 1
ATOM 7655 C CA . ALA B 1 373 ? -13.579 24.932 -8.11 1 91.91 373 ALA B CA 1
ATOM 7656 C C . ALA B 1 373 ? -13.029 26.109 -7.31 1 91.91 373 ALA B C 1
ATOM 7658 O O . ALA B 1 373 ? -11.857 26.113 -6.926 1 91.91 373 ALA B O 1
ATOM 7659 N N . LEU B 1 374 ? -13.84 27.103 -7.078 1 93.7 374 LEU B N 1
ATOM 7660 C CA . LEU B 1 374 ? -13.446 28.263 -6.286 1 93.7 374 LEU B CA 1
ATOM 7661 C C . LEU B 1 374 ? -13.134 27.859 -4.849 1 93.7 374 LEU B C 1
ATOM 7663 O O . LEU B 1 374 ? -12.138 28.308 -4.276 1 93.7 374 LEU B O 1
ATOM 7667 N N . MET B 1 375 ? -13.98 27.092 -4.316 1 92.75 375 MET B N 1
ATOM 7668 C CA . MET B 1 375 ? -13.777 26.616 -2.951 1 92.75 375 MET B CA 1
ATOM 7669 C C . MET B 1 375 ? -12.502 25.786 -2.848 1 92.75 375 MET B C 1
ATOM 7671 O O . MET B 1 375 ? -11.776 25.875 -1.857 1 92.75 375 MET B O 1
ATOM 7675 N N . ASN B 1 376 ? -12.261 24.983 -3.865 1 89.67 376 ASN B N 1
ATOM 7676 C CA . ASN B 1 376 ? -11.052 24.167 -3.885 1 89.67 376 ASN B CA 1
ATOM 7677 C C . ASN B 1 376 ? -9.795 25.029 -3.955 1 89.67 376 ASN B C 1
ATOM 7679 O O . ASN B 1 376 ? -8.766 24.683 -3.371 1 89.67 376 ASN B O 1
ATOM 7683 N N . GLN B 1 377 ? -9.843 26.036 -4.688 1 91.57 377 GLN B N 1
ATOM 7684 C CA . GLN B 1 377 ? -8.713 26.956 -4.76 1 91.57 377 GLN B CA 1
ATOM 7685 C C . GLN B 1 377 ? -8.385 27.534 -3.386 1 91.57 377 GLN B C 1
ATOM 7687 O O . GLN B 1 377 ? -7.215 27.636 -3.013 1 91.57 377 GLN B O 1
ATOM 7692 N N . LEU B 1 378 ? -9.389 27.922 -2.658 1 93.72 378 LEU B N 1
ATOM 7693 C CA . LEU B 1 378 ? -9.191 28.419 -1.301 1 93.72 378 LEU B CA 1
ATOM 7694 C C . LEU B 1 378 ? -8.612 27.331 -0.402 1 93.72 378 LEU B C 1
ATOM 7696 O O . LEU B 1 378 ? -7.682 27.585 0.367 1 93.72 378 LEU B O 1
ATOM 7700 N N . ASN B 1 379 ? -9.174 26.179 -0.532 1 90.33 379 ASN B N 1
ATOM 7701 C CA . ASN B 1 379 ? -8.729 25.057 0.287 1 90.33 379 ASN B CA 1
ATOM 7702 C C . ASN B 1 379 ? -7.238 24.785 0.103 1 90.33 379 ASN B C 1
ATOM 7704 O O . ASN B 1 379 ? -6.515 24.585 1.08 1 90.33 379 ASN B O 1
ATOM 7708 N N . VAL B 1 380 ? -6.757 24.806 -1.082 1 89.1 380 VAL B N 1
ATOM 7709 C CA . VAL B 1 380 ? -5.356 24.54 -1.389 1 89.1 380 VAL B CA 1
ATOM 7710 C C . VAL B 1 380 ? -4.48 25.645 -0.804 1 89.1 380 VAL B C 1
ATOM 7712 O O . VAL B 1 380 ? -3.397 25.375 -0.28 1 89.1 380 VAL B O 1
ATOM 7715 N N . LYS B 1 381 ? -4.953 26.822 -0.845 1 90.76 381 LYS B N 1
ATOM 7716 C CA . LYS B 1 381 ? -4.221 27.965 -0.308 1 90.76 381 LYS B CA 1
ATOM 7717 C C . LYS B 1 381 ? -4.054 27.851 1.204 1 90.76 381 LYS B C 1
ATOM 7719 O O . LYS B 1 381 ? -3.061 28.323 1.762 1 90.76 381 LYS B O 1
ATOM 7724 N N . LEU B 1 382 ? -5.001 27.234 1.818 1 92.41 382 LEU B N 1
ATOM 7725 C CA . LEU B 1 382 ? -4.996 27.13 3.274 1 92.41 382 LEU B CA 1
ATOM 7726 C C . LEU B 1 382 ? -4.132 25.961 3.733 1 92.41 382 LEU B C 1
ATOM 7728 O O . LEU B 1 382 ? -3.781 25.868 4.911 1 92.41 382 LEU B O 1
ATOM 7732 N N . GLN B 1 383 ? -3.81 25.026 2.798 1 86.72 383 GLN B N 1
ATOM 7733 C CA . GLN B 1 383 ? -3.032 23.838 3.131 1 86.72 383 GLN B CA 1
ATOM 7734 C C . GLN B 1 383 ? -1.536 24.099 2.978 1 86.72 383 GLN B C 1
ATOM 7736 O O . GLN B 1 383 ? -0.725 23.177 3.092 1 86.72 383 GLN B O 1
ATOM 7741 N N . SER B 1 384 ? -0.929 25.049 3.374 1 79.04 384 SER B N 1
ATOM 7742 C CA . SER B 1 384 ? 0.498 25.316 3.224 1 79.04 384 SER B CA 1
ATOM 7743 C C . SER B 1 384 ? 1.207 25.302 4.575 1 79.04 384 SER B C 1
ATOM 7745 O O . SER B 1 384 ? 0.584 25.538 5.611 1 79.04 384 SER B O 1
ATOM 7747 N N . LYS B 1 385 ? 2.432 24.842 4.544 1 76.15 385 LYS B N 1
ATOM 7748 C CA . LYS B 1 385 ? 3.244 24.865 5.757 1 76.15 385 LYS B CA 1
ATOM 7749 C C . LYS B 1 385 ? 3.723 26.28 6.071 1 76.15 385 LYS B C 1
ATOM 7751 O O . LYS B 1 385 ? 3.97 27.073 5.16 1 76.15 385 LYS B O 1
ATOM 7756 N N . GLY B 1 386 ? 3.77 26.593 7.316 1 79.45 386 GLY B N 1
ATOM 7757 C CA . GLY B 1 386 ? 4.399 27.83 7.751 1 79.45 386 GLY B CA 1
ATOM 7758 C C . GLY B 1 386 ? 3.478 29.033 7.658 1 79.45 386 GLY B C 1
ATOM 7759 O O . GLY B 1 386 ? 3.935 30.176 7.718 1 79.45 386 GLY B O 1
ATOM 7760 N N . LEU B 1 387 ? 2.197 28.816 7.438 1 88.85 387 LEU B N 1
ATOM 7761 C CA . LEU B 1 387 ? 1.257 29.929 7.358 1 88.85 387 LEU B CA 1
ATOM 7762 C C . LEU B 1 387 ? 0.839 30.389 8.75 1 88.85 387 LEU B C 1
ATOM 7764 O O . LEU B 1 387 ? 0.623 29.565 9.642 1 88.85 387 LEU B O 1
ATOM 7768 N N . PHE B 1 388 ? 0.837 31.673 8.851 1 94.68 388 PHE B N 1
ATOM 7769 C CA . PHE B 1 388 ? 0.349 32.24 10.102 1 94.68 388 PHE B CA 1
ATOM 7770 C C . PHE B 1 388 ? -1.165 32.415 10.063 1 94.68 388 PHE B C 1
ATOM 7772 O O . PHE B 1 388 ? -1.762 32.457 8.985 1 94.68 388 PHE B O 1
ATOM 7779 N N . VAL B 1 389 ? -1.767 32.504 11.178 1 95.57 389 VAL B N 1
ATOM 7780 C CA . VAL B 1 389 ? -3.218 32.536 11.333 1 95.57 389 VAL B CA 1
ATOM 7781 C C . VAL B 1 389 ? -3.788 33.753 10.609 1 95.57 389 VAL B C 1
ATOM 7783 O O . VAL B 1 389 ? -4.845 33.67 9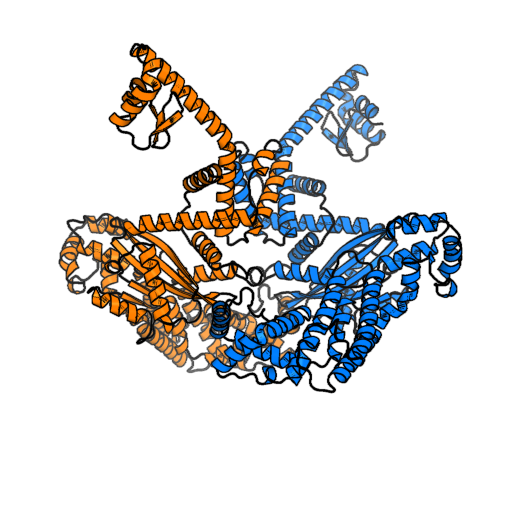.979 1 95.57 389 VAL B O 1
ATOM 7786 N N . HIS B 1 390 ? -3.114 34.919 10.681 1 95.15 390 HIS B N 1
ATOM 7787 C CA . HIS B 1 390 ? -3.635 36.127 10.05 1 95.15 390 HIS B CA 1
ATOM 7788 C C . HIS B 1 390 ? -3.613 36.008 8.53 1 95.15 390 HIS B C 1
ATOM 7790 O O . HIS B 1 390 ? -4.484 36.553 7.848 1 95.15 390 HIS B O 1
ATOM 7796 N N . GLU B 1 391 ? -2.643 35.316 8.007 1 95.19 391 GLU B N 1
ATOM 7797 C CA . GLU B 1 391 ? -2.575 35.092 6.566 1 95.19 391 GLU B CA 1
ATOM 7798 C C . GLU B 1 391 ? -3.716 34.197 6.093 1 95.19 391 GLU B C 1
ATOM 7800 O O . GLU B 1 391 ? -4.316 34.448 5.046 1 95.19 391 GLU B O 1
ATOM 7805 N N . MET B 1 392 ? -3.979 33.181 6.846 1 95.85 392 MET B N 1
ATOM 7806 C CA . MET B 1 392 ? -5.072 32.27 6.515 1 95.85 392 MET B CA 1
ATOM 7807 C C . MET B 1 392 ? -6.411 32.998 6.533 1 95.85 392 MET B C 1
ATOM 7809 O O . MET B 1 392 ? -7.219 32.842 5.615 1 95.85 392 MET B O 1
ATOM 7813 N N . TYR B 1 393 ? -6.552 33.725 7.558 1 96.24 393 TYR B N 1
ATOM 7814 C CA . TYR B 1 393 ? -7.812 34.449 7.684 1 96.24 393 TYR B CA 1
ATOM 7815 C C . TYR B 1 393 ? -7.957 35.487 6.578 1 96.24 393 TYR B C 1
ATOM 7817 O O . TYR B 1 393 ? -9.06 35.721 6.078 1 96.24 393 TYR B O 1
ATOM 7825 N N . SER B 1 394 ? -6.911 36.102 6.192 1 95.37 394 SER B N 1
ATOM 7826 C CA . SER B 1 394 ? -6.939 37.046 5.08 1 95.37 394 SER B CA 1
ATOM 7827 C C . SER B 1 394 ? -7.396 36.37 3.791 1 95.37 394 SER B C 1
ATOM 7829 O O . SER B 1 394 ? -8.094 36.979 2.978 1 95.37 394 SER B O 1
ATOM 7831 N N . ALA B 1 395 ? -6.939 35.177 3.623 1 95.95 395 ALA B N 1
ATOM 7832 C CA . ALA B 1 395 ? -7.365 34.423 2.447 1 95.95 395 ALA B CA 1
ATOM 7833 C C . ALA B 1 395 ? -8.869 34.165 2.476 1 95.95 395 ALA B C 1
ATOM 7835 O O . ALA B 1 395 ? -9.537 34.238 1.443 1 95.95 395 ALA B O 1
ATOM 7836 N N . VAL B 1 396 ? -9.385 33.876 3.609 1 96.68 396 VAL B N 1
ATOM 7837 C CA . VAL B 1 396 ? -10.814 33.63 3.771 1 96.68 396 VAL B CA 1
ATOM 7838 C C . VAL B 1 396 ? -11.593 34.916 3.506 1 96.68 396 VAL B C 1
ATOM 7840 O O . VAL B 1 396 ? -12.619 34.899 2.821 1 96.68 396 VAL B O 1
ATOM 7843 N N . LYS B 1 397 ? -11.101 35.998 3.99 1 96.06 397 LYS B N 1
ATOM 7844 C CA . LYS B 1 397 ? -11.754 37.286 3.774 1 96.06 397 LYS B CA 1
ATOM 7845 C C . LYS B 1 397 ? -11.782 37.647 2.292 1 96.06 397 LYS B C 1
ATOM 7847 O O . LYS B 1 397 ? -12.794 38.136 1.786 1 96.06 397 LYS B O 1
ATOM 7852 N N . ALA B 1 398 ? -10.674 37.43 1.683 1 96.75 398 ALA B N 1
ATOM 7853 C CA . ALA B 1 398 ? -10.625 37.675 0.244 1 96.75 398 ALA B CA 1
ATOM 7854 C C . ALA B 1 398 ? -11.658 36.828 -0.493 1 96.75 398 ALA B C 1
ATOM 7856 O O . ALA B 1 398 ? -12.307 37.303 -1.427 1 96.75 398 ALA B O 1
ATOM 7857 N N . PHE B 1 399 ? -11.772 35.647 -0.115 1 97.12 399 PHE B N 1
ATOM 7858 C CA . PHE B 1 399 ? -12.734 34.744 -0.735 1 97.12 399 PHE B CA 1
ATOM 7859 C C . PHE B 1 399 ? -14.16 35.223 -0.495 1 97.12 399 PHE B C 1
ATOM 7861 O O . PHE B 1 399 ? -14.995 35.184 -1.402 1 97.12 399 PHE B O 1
ATOM 7868 N N . MET B 1 400 ? -14.438 35.659 0.69 1 97.14 400 MET B N 1
ATOM 7869 C CA . MET B 1 400 ? -15.763 36.175 1.02 1 97.14 400 MET B CA 1
ATOM 7870 C C . MET B 1 400 ? -16.104 37.388 0.16 1 97.14 400 MET B C 1
ATOM 7872 O O . MET B 1 400 ? -17.238 37.526 -0.302 1 97.14 400 MET B O 1
ATOM 7876 N N . ARG B 1 401 ? -15.164 38.174 -0.07 1 96.87 401 ARG B N 1
ATOM 7877 C CA . ARG B 1 401 ? -15.38 39.327 -0.938 1 96.87 401 ARG B CA 1
ATOM 7878 C C . ARG B 1 401 ? -15.646 38.888 -2.374 1 96.87 401 ARG B C 1
ATOM 7880 O O . ARG B 1 401 ? -16.456 39.498 -3.076 1 96.87 401 ARG B O 1
ATOM 7887 N N . LYS B 1 402 ? -14.918 37.897 -2.779 1 96.5 402 LYS B N 1
ATOM 7888 C CA . LYS B 1 402 ? -15.146 37.346 -4.111 1 96.5 402 LYS B CA 1
ATOM 7889 C C . LYS B 1 402 ? -16.573 36.824 -4.254 1 96.5 402 LYS B C 1
ATOM 7891 O O . LYS B 1 402 ? -17.191 36.973 -5.31 1 96.5 402 LYS B O 1
ATOM 7896 N N . LEU B 1 403 ? -17.052 36.19 -3.198 1 96.73 403 LEU B N 1
ATOM 7897 C CA . LEU B 1 403 ? -18.407 35.651 -3.23 1 96.73 403 LEU B CA 1
ATOM 7898 C C . LEU B 1 403 ? -19.432 36.766 -3.413 1 96.73 403 LEU B C 1
ATOM 7900 O O . LEU B 1 403 ? -20.379 36.623 -4.19 1 96.73 403 LEU B O 1
ATOM 7904 N N . GLN B 1 404 ? -19.217 37.837 -2.733 1 96.06 404 GLN B N 1
ATOM 7905 C CA . GLN B 1 404 ? -20.105 38.987 -2.869 1 96.06 404 GLN B CA 1
ATOM 7906 C C . GLN B 1 404 ? -20.028 39.579 -4.273 1 96.06 404 GLN B C 1
ATOM 7908 O O . GLN B 1 404 ? -21.054 39.92 -4.866 1 96.06 404 GLN B O 1
ATOM 7913 N N . PHE B 1 405 ? -18.873 39.644 -4.721 1 96.26 405 PHE B N 1
ATOM 7914 C CA . PHE B 1 405 ? -18.638 40.158 -6.065 1 96.26 405 PHE B CA 1
ATOM 7915 C C . PHE B 1 405 ? -19.311 39.274 -7.108 1 96.26 405 PHE B C 1
ATOM 7917 O O . PHE B 1 405 ? -20.007 39.771 -7.995 1 96.26 405 PHE B O 1
ATOM 7924 N N . LEU B 1 406 ? -19.175 38.019 -7.007 1 96.09 406 LEU B N 1
ATOM 7925 C CA . LEU B 1 406 ? -19.751 37.061 -7.945 1 96.09 406 LEU B CA 1
ATOM 7926 C C . LEU B 1 406 ? -21.275 37.095 -7.89 1 96.09 406 LEU B C 1
ATOM 7928 O O . LEU B 1 406 ? -21.94 36.986 -8.922 1 96.09 406 LEU B O 1
ATOM 7932 N N . SER B 1 407 ? -21.798 37.179 -6.693 1 95.7 407 SER B N 1
ATOM 7933 C CA . SER B 1 407 ? -23.247 37.265 -6.542 1 95.7 407 SER B CA 1
ATOM 7934 C C . SER B 1 407 ? -23.809 38.472 -7.285 1 95.7 407 SER B C 1
ATOM 7936 O O . SER B 1 407 ? -24.818 38.361 -7.985 1 95.7 407 SER B O 1
ATOM 7938 N N . SER B 1 408 ? -23.128 39.568 -7.17 1 95.41 408 SER B N 1
ATOM 7939 C CA . SER B 1 408 ? -23.556 40.787 -7.848 1 95.41 408 SER B CA 1
ATOM 7940 C C . SER B 1 408 ? -23.425 40.652 -9.362 1 95.41 408 SER B C 1
ATOM 7942 O O . SER B 1 408 ? -24.292 41.11 -10.108 1 95.41 408 SER B O 1
ATOM 7944 N N . GLN B 1 409 ? -22.42 40.026 -9.811 1 94.24 409 GLN B N 1
ATOM 7945 C CA . GLN B 1 409 ? -22.204 39.828 -11.24 1 94.24 409 GLN B CA 1
ATOM 7946 C C . GLN B 1 409 ? -23.261 38.902 -11.834 1 94.24 409 GLN B C 1
ATOM 7948 O O . GLN B 1 409 ? -23.732 39.124 -12.951 1 94.24 409 GLN B O 1
ATOM 7953 N N . VAL B 1 410 ? -23.538 37.897 -11.109 1 93.48 410 VAL B N 1
ATOM 7954 C CA . VAL B 1 410 ? -24.53 36.936 -11.579 1 93.48 410 VAL B CA 1
ATOM 7955 C C . VAL B 1 410 ? -25.895 37.613 -11.685 1 93.48 410 VAL B C 1
ATOM 7957 O O . VAL B 1 410 ? -26.642 37.373 -12.636 1 93.48 410 VAL B O 1
ATOM 7960 N N . LYS B 1 411 ? -26.192 38.452 -10.747 1 89.61 411 LYS B N 1
ATOM 7961 C CA . LYS B 1 411 ? -27.441 39.208 -10.779 1 89.61 411 LYS B CA 1
ATOM 7962 C C . LYS B 1 411 ? -27.515 40.094 -12.019 1 89.61 411 LYS B C 1
ATOM 7964 O O . LYS B 1 411 ? -28.594 40.296 -12.58 1 89.61 411 LYS B O 1
ATOM 7969 N N . ASP B 1 412 ? -26.414 40.566 -12.52 1 90.05 412 ASP B N 1
ATOM 7970 C CA . ASP B 1 412 ? -26.341 41.445 -13.683 1 90.05 412 ASP B CA 1
ATOM 7971 C C . ASP B 1 412 ? -26.103 40.645 -14.962 1 90.05 412 ASP B C 1
ATOM 7973 O O . ASP B 1 412 ? -25.714 41.207 -15.988 1 90.05 412 ASP B O 1
ATOM 7977 N N . ASN B 1 413 ? -26.167 39.391 -14.898 1 88.7 413 ASN B N 1
ATOM 7978 C CA . ASN B 1 413 ? -26.025 38.478 -16.027 1 88.7 413 ASN B CA 1
ATOM 7979 C C . ASN B 1 413 ? -24.599 38.476 -16.57 1 88.7 413 ASN B C 1
ATOM 7981 O O . ASN B 1 413 ? -24.393 38.437 -17.784 1 88.7 413 ASN B O 1
ATOM 7985 N N . ASN B 1 414 ? -23.746 38.779 -15.676 1 91.22 414 ASN B N 1
ATOM 7986 C CA . ASN B 1 414 ? -22.327 38.673 -15.998 1 91.22 414 ASN B CA 1
ATOM 7987 C C . ASN B 1 414 ? -21.723 37.382 -15.451 1 91.22 414 ASN B C 1
ATOM 7989 O O . ASN B 1 414 ? -21.52 37.25 -14.243 1 91.22 414 ASN B O 1
ATOM 7993 N N . LEU B 1 415 ? -21.398 36.466 -16.315 1 92.22 415 LEU B N 1
ATOM 7994 C CA . LEU B 1 415 ? -20.912 35.158 -15.89 1 92.22 415 LEU B CA 1
ATOM 7995 C C . LEU B 1 415 ? -19.45 34.968 -16.281 1 92.22 415 LEU B C 1
ATOM 7997 O O . LEU B 1 415 ? -19.005 33.841 -16.506 1 92.22 415 LEU B O 1
ATOM 8001 N N . THR B 1 416 ? -18.662 35.966 -16.317 1 91.62 416 THR B N 1
ATOM 8002 C CA . THR B 1 416 ? -17.273 35.944 -16.76 1 91.62 416 THR B CA 1
ATOM 8003 C C . THR B 1 416 ? -16.431 35.046 -15.857 1 91.62 416 THR B C 1
ATOM 8005 O O . THR B 1 416 ? -15.547 34.332 -16.334 1 91.62 416 THR B O 1
ATOM 8008 N N . HIS B 1 417 ? -16.717 34.99 -14.577 1 93.58 417 HIS B N 1
ATOM 8009 C CA . HIS B 1 417 ? -15.894 34.265 -13.616 1 93.58 417 HIS B CA 1
ATOM 8010 C C . HIS B 1 417 ? -16.501 32.905 -13.287 1 93.58 417 HIS B C 1
ATOM 8012 O O . HIS B 1 417 ? -16.053 32.229 -12.358 1 93.58 417 HIS B O 1
ATOM 8018 N N . LEU B 1 418 ? -17.55 32.575 -13.972 1 94.74 418 LEU B N 1
ATOM 8019 C CA . LEU B 1 418 ? -18.183 31.263 -13.901 1 94.74 418 LEU B CA 1
ATOM 8020 C C . LEU B 1 418 ? -18.27 30.626 -15.283 1 94.74 418 LEU B C 1
ATOM 8022 O O . LEU B 1 418 ? -19.358 30.511 -15.851 1 94.74 418 LEU B O 1
ATOM 8026 N N . PRO B 1 419 ? -17.175 30.158 -15.782 1 94.4 419 PRO B N 1
ATOM 8027 C CA . PRO B 1 419 ? -17.074 29.736 -17.181 1 94.4 419 PRO B CA 1
ATOM 8028 C C . PRO B 1 419 ? -17.957 28.532 -17.5 1 94.4 419 PRO B C 1
ATOM 8030 O O . PRO B 1 419 ? -18.532 28.454 -18.588 1 94.4 419 PRO B O 1
ATOM 8033 N N . THR B 1 420 ? -17.991 27.585 -16.59 1 94.67 420 THR B N 1
ATOM 8034 C CA . THR B 1 420 ? -18.782 26.389 -16.861 1 94.67 420 THR B CA 1
ATOM 8035 C C . THR B 1 420 ? -20.268 26.727 -16.927 1 94.67 420 THR B C 1
ATOM 8037 O O . THR B 1 420 ? -20.987 26.221 -17.791 1 94.67 420 THR B O 1
ATOM 8040 N N . LEU B 1 421 ? -20.73 27.58 -15.966 1 93.49 421 LEU B N 1
ATOM 8041 C CA . LEU B 1 421 ? -22.117 28.03 -15.98 1 93.49 421 LEU B CA 1
ATOM 8042 C C . LEU B 1 421 ? -22.416 28.834 -17.242 1 93.49 421 LEU B C 1
ATOM 8044 O O . LEU B 1 421 ? -23.524 28.767 -17.778 1 93.49 421 LEU B O 1
ATOM 8048 N N . LYS B 1 422 ? -21.432 29.537 -17.731 1 91.72 422 LYS B N 1
ATOM 8049 C CA . LYS B 1 422 ? -21.586 30.335 -18.945 1 91.72 422 LYS B CA 1
ATOM 8050 C C . LYS B 1 422 ? -21.821 29.445 -20.162 1 91.72 422 LYS B C 1
ATOM 8052 O O . LYS B 1 422 ? -22.594 29.798 -21.055 1 91.72 422 LYS B O 1
ATOM 8057 N N . GLU B 1 423 ? -21.17 28.307 -20.167 1 91.56 423 GLU B N 1
ATOM 8058 C CA . GLU B 1 423 ? -21.281 27.374 -21.285 1 91.56 423 GLU B CA 1
ATOM 8059 C C . GLU B 1 423 ? -22.622 26.646 -21.264 1 91.56 423 GLU B C 1
ATOM 8061 O O . GLU B 1 423 ? -23.086 26.158 -22.298 1 91.56 423 GLU B O 1
ATOM 8066 N N . ALA B 1 424 ? -23.22 26.593 -20.088 1 89.03 424 ALA B N 1
ATOM 8067 C CA . ALA B 1 424 ? -24.474 25.856 -19.953 1 89.03 424 ALA B CA 1
ATOM 8068 C C . ALA B 1 424 ? -25.649 26.671 -20.485 1 89.03 424 ALA B C 1
ATOM 8070 O O . ALA B 1 424 ? -25.657 27.9 -20.383 1 89.03 424 ALA B O 1
ATOM 8071 N N . LYS B 1 425 ? -26.495 26.016 -21.185 1 80.3 425 LYS B N 1
ATOM 8072 C CA . LYS B 1 425 ? -27.741 26.656 -21.596 1 80.3 425 LYS B CA 1
ATOM 8073 C C . LYS B 1 425 ? -28.672 26.862 -20.405 1 80.3 425 LYS B C 1
ATOM 8075 O O . LYS B 1 425 ? -28.861 25.953 -19.594 1 80.3 425 LYS B O 1
ATOM 8080 N N . ARG B 1 426 ? -29.027 28.128 -20.202 1 74.96 426 ARG B N 1
ATOM 8081 C CA . ARG B 1 426 ? -29.736 28.398 -18.956 1 74.96 426 ARG B CA 1
ATOM 8082 C C . ARG B 1 426 ? -31.127 28.963 -19.228 1 74.96 426 ARG B C 1
ATOM 8084 O O . ARG B 1 426 ? -31.29 29.841 -20.077 1 74.96 426 ARG B O 1
ATOM 8091 N N . PRO B 1 427 ? -32.091 28.168 -18.703 1 70.36 427 PRO B N 1
ATOM 8092 C CA . PRO B 1 427 ? -33.423 28.771 -18.78 1 70.36 427 PRO B CA 1
ATOM 8093 C C . PRO B 1 427 ? -33.51 30.106 -18.044 1 70.36 427 PRO B C 1
ATOM 8095 O O . PRO B 1 427 ? -32.653 30.413 -17.212 1 70.36 427 PRO B O 1
ATOM 8098 N N . GLU B 1 428 ? -34.444 30.986 -18.293 1 68.46 428 GLU B N 1
ATOM 8099 C CA . GLU B 1 428 ? -34.714 32.285 -17.684 1 68.46 428 GLU B CA 1
ATOM 8100 C C . GLU B 1 428 ? -34.952 32.152 -16.182 1 68.46 428 GLU B C 1
ATOM 8102 O O . GLU B 1 428 ? -35.641 31.232 -15.737 1 68.46 428 GLU B O 1
ATOM 8107 N N . GLY B 1 429 ? -34.335 32.845 -15.191 1 73.59 429 GLY B N 1
ATOM 8108 C CA . GLY B 1 429 ? -34.583 32.863 -13.759 1 73.59 429 GLY B CA 1
ATOM 8109 C C . GLY B 1 429 ? -33.543 32.097 -12.963 1 73.59 429 GLY B C 1
ATOM 8110 O O . GLY B 1 429 ? -33.469 32.229 -11.74 1 73.59 429 GLY B O 1
ATOM 8111 N N . HIS B 1 430 ? -32.759 31.327 -13.605 1 84.33 430 HIS B N 1
ATOM 8112 C CA . HIS B 1 430 ? -31.806 30.472 -12.906 1 84.33 430 HIS B CA 1
ATOM 8113 C C . HIS B 1 430 ? -30.669 31.291 -12.304 1 84.33 430 HIS B C 1
ATOM 8115 O O . HIS B 1 430 ? -30.09 30.904 -11.286 1 84.33 430 HIS B O 1
ATOM 8121 N N . LEU B 1 431 ? -30.516 32.507 -12.786 1 89.51 431 LEU B N 1
ATOM 8122 C CA . LEU B 1 431 ? -29.397 33.315 -12.313 1 89.51 431 LEU B CA 1
ATOM 8123 C C . LEU B 1 431 ? -29.679 33.872 -10.921 1 89.51 431 LEU B C 1
ATOM 8125 O O . LEU B 1 431 ? -28.766 33.998 -10.102 1 89.51 431 LEU B O 1
ATOM 8129 N N . GLN B 1 432 ? -30.941 34.183 -10.676 1 91.1 432 GLN B N 1
ATOM 8130 C CA . GLN B 1 432 ? -31.307 34.637 -9.338 1 91.1 432 GLN B CA 1
ATOM 8131 C C . GLN B 1 432 ? -31.086 33.537 -8.304 1 91.1 432 GLN B C 1
ATOM 8133 O O . GLN B 1 432 ? -30.675 33.812 -7.175 1 91.1 432 GLN B O 1
ATOM 8138 N N . LYS B 1 433 ? -31.37 32.419 -8.698 1 92.16 433 LYS B N 1
ATOM 8139 C CA . LYS B 1 433 ? -31.162 31.265 -7.828 1 92.16 433 LYS B CA 1
ATOM 8140 C C . LYS B 1 433 ? -29.692 31.124 -7.444 1 92.16 433 LYS B C 1
ATOM 8142 O O . LYS B 1 433 ? -29.368 30.925 -6.271 1 92.16 433 LYS B O 1
ATOM 8147 N N . TYR B 1 434 ? -28.873 31.306 -8.438 1 94.25 434 TYR B N 1
ATOM 8148 C CA . TYR B 1 434 ? -27.443 31.138 -8.203 1 94.25 434 TYR B CA 1
ATOM 8149 C C . TYR B 1 434 ? -26.887 32.294 -7.379 1 94.25 434 TYR B C 1
ATOM 8151 O O . TYR B 1 434 ? -26.005 32.099 -6.54 1 94.25 434 TYR B O 1
ATOM 8159 N N . SER B 1 435 ? -27.381 33.458 -7.597 1 94.91 435 SER B N 1
ATOM 8160 C CA . SER B 1 435 ? -26.985 34.609 -6.793 1 94.91 435 SER B CA 1
ATOM 8161 C C . SER B 1 435 ? -27.356 34.413 -5.326 1 94.91 435 SER B C 1
ATOM 8163 O O . SER B 1 435 ? -26.557 34.706 -4.434 1 94.91 435 SER B O 1
ATOM 8165 N N . THR B 1 436 ? -28.51 33.92 -5.1 1 94.44 436 THR B N 1
ATOM 8166 C CA . THR B 1 436 ? -28.974 33.662 -3.741 1 94.44 436 THR B CA 1
ATOM 8167 C C . THR B 1 436 ? -28.117 32.592 -3.071 1 94.44 436 THR B C 1
ATOM 8169 O O . THR B 1 436 ? -27.837 32.674 -1.873 1 94.44 436 THR B O 1
ATOM 8172 N N . MET B 1 437 ? -27.73 31.639 -3.806 1 94.91 437 MET B N 1
ATOM 8173 C CA . MET B 1 437 ? -26.872 30.584 -3.274 1 94.91 437 MET B CA 1
ATOM 8174 C C . MET B 1 437 ? -25.509 31.141 -2.875 1 94.91 437 MET B C 1
ATOM 8176 O O . MET B 1 437 ? -24.955 30.757 -1.844 1 94.91 437 MET B O 1
ATOM 8180 N N . LEU B 1 438 ? -24.996 32.002 -3.665 1 96.53 438 LEU B N 1
ATOM 8181 C CA . LEU B 1 438 ? -23.709 32.621 -3.368 1 96.53 438 LEU B CA 1
ATOM 8182 C C . LEU B 1 438 ? -23.803 33.505 -2.129 1 96.53 438 LEU B C 1
ATOM 8184 O O . LEU B 1 438 ? -22.872 33.551 -1.322 1 96.53 438 LEU B O 1
ATOM 8188 N N . GLU B 1 439 ? -24.891 34.179 -1.985 1 96.25 439 GLU B N 1
ATOM 8189 C CA . GLU B 1 439 ? -25.122 34.993 -0.796 1 96.25 439 GLU B CA 1
ATOM 8190 C C . GLU B 1 439 ? -25.238 34.124 0.453 1 96.25 439 GLU B C 1
ATOM 8192 O O . GLU B 1 439 ? -24.735 34.489 1.518 1 96.25 439 GLU B O 1
ATOM 8197 N N . ALA B 1 440 ? -25.912 33.08 0.264 1 96.14 440 ALA B N 1
ATOM 8198 C CA . ALA B 1 440 ? -26.032 32.141 1.377 1 96.14 440 ALA B CA 1
ATOM 8199 C C . ALA B 1 440 ? -24.668 31.584 1.775 1 96.14 440 ALA B C 1
ATOM 8201 O O . ALA B 1 440 ? -24.393 31.387 2.961 1 96.14 440 ALA B O 1
ATOM 8202 N N . LEU B 1 441 ? -23.88 31.265 0.771 1 96.65 441 LEU B N 1
ATOM 8203 C CA . LEU B 1 441 ? -22.53 30.781 1.038 1 96.65 441 LEU B CA 1
ATOM 8204 C C . LEU B 1 441 ? -21.713 31.832 1.781 1 96.65 441 LEU B C 1
ATOM 8206 O O . LEU B 1 441 ? -20.995 31.509 2.731 1 96.65 441 LEU B O 1
ATOM 8210 N N . HIS B 1 442 ? -21.811 33.071 1.378 1 96.96 442 HIS B N 1
ATOM 8211 C CA . HIS B 1 442 ? -21.136 34.171 2.058 1 96.96 442 HIS B CA 1
ATOM 8212 C C . HIS B 1 442 ? -21.571 34.267 3.517 1 96.96 442 HIS B C 1
ATOM 8214 O O . HIS B 1 442 ? -20.738 34.458 4.406 1 96.96 442 HIS B O 1
ATOM 8220 N N . ALA B 1 443 ? -22.819 34.172 3.742 1 96.4 443 ALA B N 1
ATOM 8221 C CA . ALA B 1 443 ? -23.359 34.254 5.097 1 96.4 443 ALA B CA 1
ATOM 8222 C C . ALA B 1 443 ? -22.858 33.098 5.958 1 96.4 443 ALA B C 1
ATOM 8224 O O . ALA B 1 443 ? -22.597 33.273 7.151 1 96.4 443 ALA B O 1
ATOM 8225 N N . GLU B 1 444 ? -22.803 31.984 5.34 1 96.16 444 GLU B N 1
ATOM 8226 C CA . GLU B 1 444 ? -22.31 30.825 6.079 1 96.16 444 GLU B CA 1
ATOM 8227 C C . GLU B 1 444 ? -20.846 31.001 6.469 1 96.16 444 GLU B C 1
ATOM 8229 O O . GLU B 1 444 ? -20.445 30.638 7.577 1 96.16 444 GLU B O 1
ATOM 8234 N N . PHE B 1 445 ? -20.051 31.502 5.593 1 96.47 445 PHE B N 1
ATOM 8235 C CA . PHE B 1 445 ? -18.661 31.805 5.913 1 96.47 445 PHE B CA 1
ATOM 8236 C C . PHE B 1 445 ? -18.575 32.78 7.082 1 96.47 445 PHE B C 1
ATOM 8238 O O . PHE B 1 445 ? -17.765 32.595 7.993 1 96.47 445 PHE B O 1
ATOM 8245 N N . SER B 1 446 ? -19.362 33.774 7.079 1 95.2 446 SER B N 1
ATOM 8246 C CA . SER B 1 446 ? -19.369 34.778 8.139 1 95.2 446 SER B CA 1
ATOM 8247 C C . SER B 1 446 ? -19.735 34.159 9.484 1 95.2 446 SER B C 1
ATOM 8249 O O . SER B 1 446 ? -19.188 34.543 10.519 1 95.2 446 SER B O 1
ATOM 8251 N N . ARG B 1 447 ? -20.576 33.286 9.401 1 94.98 447 ARG B N 1
ATOM 8252 C CA . ARG B 1 447 ? -21.038 32.642 10.626 1 94.98 447 ARG B CA 1
ATOM 8253 C C . ARG B 1 447 ? -19.981 31.691 11.177 1 94.98 447 ARG B C 1
ATOM 8255 O O . ARG B 1 447 ? -19.675 31.718 12.371 1 94.98 447 ARG B O 1
ATOM 8262 N N . ARG B 1 448 ? -19.405 30.909 10.373 1 93.28 448 ARG B N 1
ATOM 8263 C CA . ARG B 1 448 ? -18.523 29.834 10.817 1 93.28 448 ARG B CA 1
ATOM 8264 C C . ARG B 1 448 ? -17.147 30.374 11.193 1 93.28 448 ARG B C 1
ATOM 8266 O O . ARG B 1 448 ? -16.435 29.768 11.996 1 93.28 448 ARG B O 1
ATOM 8273 N N . PHE B 1 449 ? -16.793 31.509 10.664 1 95.21 449 PHE B N 1
ATOM 8274 C CA . PHE B 1 449 ? -15.462 32.038 10.941 1 95.21 449 PHE B CA 1
ATOM 8275 C C . PHE B 1 449 ? -15.528 33.156 11.974 1 95.21 449 PHE B C 1
ATOM 8277 O O . PHE B 1 449 ? -14.685 34.056 11.977 1 95.21 449 PHE B O 1
ATOM 8284 N N . GLN B 1 450 ? -16.45 33.027 12.874 1 92.57 450 GLN B N 1
ATOM 8285 C CA . GLN B 1 450 ? -16.655 34.032 13.911 1 92.57 450 GLN B CA 1
ATOM 8286 C C . GLN B 1 450 ? -15.474 34.075 14.877 1 92.57 450 GLN B C 1
ATOM 8288 O O . GLN B 1 450 ? -15.119 35.141 15.384 1 92.57 450 GLN B O 1
ATOM 8293 N N . ASP B 1 451 ? -14.933 32.964 15.225 1 90.39 451 ASP B N 1
ATOM 8294 C CA . ASP B 1 451 ? -13.789 32.933 16.131 1 90.39 451 ASP B CA 1
ATOM 8295 C C . ASP B 1 451 ? -12.622 33.744 15.571 1 90.39 451 ASP B C 1
ATOM 8297 O O . ASP B 1 451 ? -11.939 34.453 16.313 1 90.39 451 ASP B O 1
ATOM 8301 N N . PHE B 1 452 ? -12.426 33.7 14.283 1 94.24 452 PHE B N 1
ATOM 8302 C CA . PHE B 1 452 ? -11.352 34.45 13.644 1 94.24 452 PHE B CA 1
ATOM 8303 C C . PHE B 1 452 ? -11.699 35.932 13.566 1 94.24 452 PHE B C 1
ATOM 8305 O O . PHE B 1 452 ? -10.822 36.788 13.702 1 94.24 452 PHE B O 1
ATOM 8312 N N . LYS B 1 453 ? -12.913 36.144 13.391 1 93.76 453 LYS B N 1
ATOM 8313 C CA . LYS B 1 453 ? -13.36 37.532 13.318 1 93.76 453 LYS B CA 1
ATOM 8314 C C . LYS B 1 453 ? -13.118 38.257 14.639 1 93.76 453 LYS B C 1
ATOM 8316 O O . LYS B 1 453 ? -12.713 39.421 14.648 1 93.76 453 LYS B O 1
ATOM 8321 N N . THR B 1 454 ? -13.339 37.519 15.671 1 91.83 454 THR B N 1
ATOM 8322 C CA . THR B 1 454 ? -13.15 38.102 16.994 1 91.83 454 THR B CA 1
ATOM 8323 C C . THR B 1 454 ? -11.684 38.454 17.226 1 91.83 454 THR B C 1
ATOM 8325 O O . THR B 1 454 ? -11.374 39.396 17.96 1 91.83 454 THR B O 1
ATOM 8328 N N . LEU B 1 455 ? -10.825 37.771 16.614 1 93.29 455 LEU B N 1
ATOM 8329 C CA . LEU B 1 455 ? -9.391 37.975 16.79 1 93.29 455 LEU B CA 1
ATOM 8330 C C . LEU B 1 455 ? -8.841 38.917 15.724 1 93.29 455 LEU B C 1
ATOM 8332 O O . LEU B 1 455 ? -7.638 39.184 15.686 1 93.29 455 LEU B O 1
ATOM 8336 N N . GLU B 1 456 ? -9.621 39.401 14.883 1 92.73 456 GLU B N 1
ATOM 8337 C CA . GLU B 1 456 ? -9.198 40.15 13.703 1 92.73 456 GLU B CA 1
ATOM 8338 C C . GLU B 1 456 ? -8.393 41.387 14.094 1 92.73 456 GLU B C 1
ATOM 8340 O O . GLU B 1 456 ? -7.352 41.67 13.497 1 92.73 456 GLU B O 1
ATOM 8345 N N . SER B 1 457 ? -8.888 42.1 15.06 1 91.76 457 SER B N 1
ATOM 8346 C CA . SER B 1 457 ? -8.201 43.315 15.486 1 91.76 457 SER B CA 1
ATOM 8347 C C . SER B 1 457 ? -6.815 43.001 16.039 1 91.76 457 SER B C 1
ATOM 8349 O O . SER B 1 457 ? -5.851 43.713 15.751 1 91.76 457 SER B O 1
ATOM 8351 N N . GLU B 1 458 ? -6.763 41.953 16.827 1 92.8 458 GLU B N 1
ATOM 8352 C CA . GLU B 1 458 ? -5.488 41.531 17.398 1 92.8 458 GLU B CA 1
ATOM 8353 C C . GLU B 1 458 ? -4.51 41.101 16.308 1 92.8 458 GLU B C 1
ATOM 8355 O O . GLU B 1 458 ? -3.321 41.421 16.372 1 92.8 458 GLU B O 1
ATOM 8360 N N . MET B 1 459 ? -4.987 40.472 15.351 1 95.03 459 MET B N 1
ATOM 8361 C CA . MET B 1 459 ? -4.159 40.017 14.238 1 95.03 459 MET B CA 1
ATOM 8362 C C . MET B 1 459 ? -3.678 41.197 13.4 1 95.03 459 MET B C 1
ATOM 8364 O O . MET B 1 459 ? -2.542 41.204 12.924 1 95.03 459 MET B O 1
ATOM 8368 N N . HIS B 1 460 ? -4.514 42.125 13.292 1 94.15 460 HIS B N 1
ATOM 8369 C CA . HIS B 1 460 ? -4.2 43.29 12.472 1 94.15 460 HIS B CA 1
ATOM 8370 C C . HIS B 1 460 ? -3.069 44.107 13.086 1 94.15 460 HIS B C 1
ATOM 8372 O O . HIS B 1 460 ? -2.25 44.681 12.364 1 94.15 460 HIS B O 1
ATOM 8378 N N . VAL B 1 461 ? -3.065 44.211 14.387 1 95.12 461 VAL B N 1
ATOM 8379 C CA . VAL B 1 461 ? -2.015 44.935 15.096 1 95.12 461 VAL B CA 1
ATOM 8380 C C . VAL B 1 461 ? -0.655 44.321 14.773 1 95.12 461 VAL B C 1
ATOM 8382 O O . VAL B 1 461 ? 0.346 45.034 14.669 1 95.12 461 VAL B O 1
ATOM 8385 N N . VAL B 1 462 ? -0.638 43.078 14.583 1 95.39 462 VAL B N 1
ATOM 8386 C CA . VAL B 1 462 ? 0.616 42.365 14.362 1 95.39 462 VAL B CA 1
ATOM 8387 C C . VAL B 1 462 ? 0.981 42.408 12.88 1 95.39 462 VAL B C 1
ATOM 8389 O O . VAL B 1 462 ? 2.131 42.678 12.525 1 95.39 462 VAL B O 1
ATOM 8392 N N . SER B 1 463 ? 0.029 42.213 12.022 1 94.99 463 SER B N 1
ATOM 8393 C CA . SER B 1 463 ? 0.304 42.094 10.593 1 94.99 463 SER B CA 1
ATOM 8394 C C . SER B 1 463 ? 0.515 43.462 9.955 1 94.99 463 SER B C 1
ATOM 8396 O O . SER B 1 463 ? 1.241 43.586 8.966 1 94.99 463 SER B O 1
ATOM 8398 N N . SER B 1 464 ? -0.202 44.484 10.498 1 93.52 464 SER B N 1
ATOM 8399 C CA . SER B 1 464 ? -0.095 45.832 9.951 1 93.52 464 SER B CA 1
ATOM 8400 C C . SER B 1 464 ? -0.125 46.882 11.057 1 93.52 464 SER B C 1
ATOM 8402 O O . SER B 1 464 ? -0.99 47.761 11.062 1 93.52 464 SER B O 1
ATOM 8404 N N . PRO B 1 465 ? 0.919 46.899 11.838 1 94.84 465 PRO B N 1
ATOM 8405 C CA . PRO B 1 465 ? 0.912 47.8 12.993 1 94.84 465 PRO B CA 1
ATOM 8406 C C . PRO B 1 465 ? 0.943 49.273 12.593 1 94.84 465 PRO B C 1
ATOM 8408 O O . PRO B 1 465 ? 0.454 50.129 13.335 1 94.84 465 PRO B O 1
ATOM 8411 N N . PHE B 1 466 ? 1.394 49.642 11.414 1 94.99 466 PHE B N 1
ATOM 8412 C CA . PHE B 1 466 ? 1.548 51.035 11.013 1 94.99 466 PHE B CA 1
ATOM 8413 C C . PHE B 1 466 ? 0.256 51.569 10.406 1 94.99 466 PHE B C 1
ATOM 8415 O O . PHE B 1 466 ? 0.086 52.782 10.265 1 94.99 466 PHE B O 1
ATOM 8422 N N . ASN B 1 467 ? -0.602 50.646 10.069 1 90.89 467 ASN B N 1
ATOM 8423 C CA . ASN B 1 467 ? -1.881 51.035 9.486 1 90.89 467 ASN B CA 1
ATOM 8424 C C . ASN B 1 467 ? -3.031 50.828 10.467 1 90.89 467 ASN B C 1
ATOM 8426 O O . ASN B 1 467 ? -4.192 51.063 10.128 1 90.89 467 ASN B O 1
ATOM 8430 N N . CYS B 1 468 ? -2.701 50.396 11.646 1 92.1 468 CYS B N 1
ATOM 8431 C CA . CYS B 1 468 ? -3.723 50.087 12.64 1 92.1 468 CYS B CA 1
ATOM 8432 C C . CYS B 1 468 ? -4.184 51.348 13.36 1 92.1 468 CYS B C 1
ATOM 8434 O O . CYS B 1 468 ? -3.388 52.257 13.6 1 92.1 468 CYS B O 1
ATOM 8436 N N . ILE B 1 469 ? -5.442 51.328 13.674 1 91.64 469 ILE B N 1
ATOM 8437 C CA . ILE B 1 469 ? -5.995 52.398 14.497 1 91.64 469 ILE B CA 1
ATOM 8438 C C . ILE B 1 469 ? -5.706 52.117 15.97 1 91.64 469 ILE B C 1
ATOM 8440 O O . ILE B 1 469 ? -6.09 51.07 16.496 1 91.64 469 ILE B O 1
ATOM 8444 N N . VAL B 1 470 ? -5.1 53.023 16.608 1 92.14 470 VAL B N 1
ATOM 8445 C CA . VAL B 1 470 ? -4.599 52.853 17.968 1 92.14 470 VAL B CA 1
ATOM 8446 C C . VAL B 1 470 ? -5.759 52.546 18.912 1 92.14 470 VAL B C 1
ATOM 8448 O O . VAL B 1 470 ? -5.632 51.71 19.81 1 92.14 470 VAL B O 1
ATOM 8451 N N . ASP B 1 471 ? -6.931 53.117 18.644 1 90.8 471 ASP B N 1
ATOM 8452 C CA . ASP B 1 471 ? -8.085 52.976 19.527 1 90.8 471 ASP B CA 1
ATOM 8453 C C . ASP B 1 471 ? -8.663 51.565 19.455 1 90.8 471 ASP B C 1
ATOM 8455 O O . ASP B 1 471 ? -9.317 51.107 20.395 1 90.8 471 ASP B O 1
ATOM 8459 N N . ASP B 1 472 ? -8.339 50.931 18.426 1 87.63 472 ASP B N 1
ATOM 8460 C CA . ASP B 1 472 ? -8.905 49.601 18.22 1 87.63 472 ASP B CA 1
ATOM 8461 C C . ASP B 1 472 ? -7.975 48.518 18.762 1 87.63 472 ASP B C 1
ATOM 8463 O O . ASP B 1 472 ? -8.361 47.352 18.86 1 87.63 472 ASP B O 1
ATOM 8467 N N . ALA B 1 473 ? -6.808 48.898 19.061 1 91.46 473 ALA B N 1
ATOM 8468 C CA . ALA B 1 473 ? -5.825 47.943 19.566 1 91.46 473 ALA B CA 1
ATOM 8469 C C . ALA B 1 473 ? -6.033 47.678 21.055 1 91.46 473 ALA B C 1
ATOM 8471 O O . ALA B 1 473 ? -6.668 48.474 21.75 1 91.46 473 ALA B O 1
ATOM 8472 N N . PRO B 1 474 ? -5.617 46.585 21.483 1 89.21 474 PRO B N 1
ATOM 8473 C CA . PRO B 1 474 ? -5.689 46.334 22.924 1 89.21 474 PRO B CA 1
ATOM 8474 C C . PRO B 1 474 ? -5.008 47.425 23.748 1 89.21 474 PRO B C 1
ATOM 8476 O O . PRO B 1 474 ? -3.968 47.95 23.343 1 89.21 474 PRO B O 1
ATOM 8479 N N . SER B 1 475 ? -5.436 47.662 24.901 1 90.52 475 SER B N 1
ATOM 8480 C CA . SER B 1 475 ? -5.005 48.772 25.744 1 90.52 475 SER B CA 1
ATOM 8481 C C . SER B 1 475 ? -3.528 48.65 26.106 1 90.52 475 SER B C 1
ATOM 8483 O O . SER B 1 475 ? -2.819 49.655 26.19 1 90.52 475 SER B O 1
ATOM 8485 N N . GLU B 1 476 ? -3.107 47.49 26.2 1 91.08 476 GLU B N 1
ATOM 8486 C CA . GLU B 1 476 ? -1.747 47.255 26.675 1 91.08 476 GLU B CA 1
ATOM 8487 C C . GLU B 1 476 ? -0.718 47.645 25.618 1 91.08 476 GLU B C 1
ATOM 8489 O O . GLU B 1 476 ? 0.432 47.946 25.944 1 91.08 476 GLU B O 1
ATOM 8494 N N . VAL B 1 477 ? -1.151 47.727 24.366 1 94.75 477 VAL B N 1
ATOM 8495 C CA . VAL B 1 477 ? -0.166 47.935 23.309 1 94.75 477 VAL B CA 1
ATOM 8496 C C . VAL B 1 477 ? -0.343 49.326 22.705 1 94.75 477 VAL B C 1
ATOM 8498 O O . VAL B 1 477 ? 0.488 49.775 21.911 1 94.75 477 VAL B O 1
ATOM 8501 N N . GLN B 1 478 ? -1.277 50.123 23.103 1 95 478 GLN B N 1
ATOM 8502 C CA . GLN B 1 478 ? -1.655 51.371 22.45 1 95 478 GLN B CA 1
ATOM 8503 C C . GLN B 1 478 ? -0.52 52.389 22.508 1 95 478 GLN B C 1
ATOM 8505 O O . GLN B 1 478 ? -0.169 52.995 21.494 1 95 478 GLN B O 1
ATOM 8510 N N . MET B 1 479 ? 0.041 52.569 23.704 1 95.31 479 MET B N 1
ATOM 8511 C CA . MET B 1 479 ? 1.102 53.559 23.862 1 95.31 479 MET B CA 1
ATOM 8512 C C . MET B 1 479 ? 2.33 53.175 23.042 1 95.31 479 MET B C 1
ATOM 8514 O O . MET B 1 479 ? 2.956 54.032 22.416 1 95.31 479 MET B O 1
ATOM 8518 N N . GLU B 1 480 ? 2.599 51.884 23.044 1 96.05 480 GLU B N 1
ATOM 8519 C CA . GLU B 1 480 ? 3.737 51.395 22.272 1 96.05 480 GLU B CA 1
ATOM 8520 C C . GLU B 1 480 ? 3.479 51.513 20.773 1 96.05 480 GLU B C 1
ATOM 8522 O O . GLU B 1 480 ? 4.402 51.771 19.997 1 96.05 480 GLU B O 1
ATOM 8527 N N . LEU B 1 481 ? 2.26 51.34 20.43 1 95.74 481 LEU B N 1
ATOM 8528 C CA . LEU B 1 481 ? 1.87 51.443 19.028 1 95.74 481 LEU B CA 1
ATOM 8529 C C . LEU B 1 481 ? 2.061 52.866 18.514 1 95.74 481 LEU B C 1
ATOM 8531 O O . LEU B 1 481 ? 2.492 53.067 17.376 1 95.74 481 LEU B O 1
ATOM 8535 N N . ILE B 1 482 ? 1.775 53.83 19.299 1 95.56 482 ILE B N 1
ATOM 8536 C CA . ILE B 1 482 ? 1.955 55.233 18.94 1 95.56 482 ILE B CA 1
ATOM 8537 C C . ILE B 1 482 ? 3.436 55.519 18.706 1 95.56 482 ILE B C 1
ATOM 8539 O O . ILE B 1 482 ? 3.801 56.177 17.728 1 95.56 482 ILE B O 1
ATOM 8543 N N . GLU B 1 483 ? 4.236 55.038 19.656 1 95.32 483 GLU B N 1
ATOM 8544 C CA . GLU B 1 483 ? 5.679 55.216 19.521 1 95.32 483 GLU B CA 1
ATOM 8545 C C . GLU B 1 483 ? 6.2 54.557 18.247 1 95.32 483 GLU B C 1
ATOM 8547 O O . GLU B 1 483 ? 7.043 55.124 17.549 1 95.32 483 GLU B O 1
ATOM 8552 N N . LEU B 1 484 ? 5.732 53.397 17.996 1 96.01 484 LEU B N 1
ATOM 8553 C CA . LEU B 1 484 ? 6.144 52.643 16.817 1 96.01 484 LEU B CA 1
ATOM 8554 C C . LEU B 1 484 ? 5.759 53.38 15.539 1 96.01 484 LEU B C 1
ATOM 8556 O O . LEU B 1 484 ? 6.576 53.516 14.626 1 96.01 484 LEU B O 1
ATOM 8560 N N . GLN B 1 485 ? 4.554 53.856 15.439 1 95.2 485 GLN B N 1
ATOM 8561 C CA . GLN B 1 485 ? 4.017 54.495 14.242 1 95.2 485 GLN B CA 1
ATOM 8562 C C . GLN B 1 485 ? 4.687 55.842 13.99 1 95.2 485 GLN B C 1
ATOM 8564 O O . GLN B 1 485 ? 4.656 56.357 12.87 1 95.2 485 GLN B O 1
ATOM 8569 N N . SER B 1 486 ? 5.255 56.404 15.045 1 94.25 486 SER B N 1
ATOM 8570 C CA . SER B 1 486 ? 5.897 57.708 14.926 1 94.25 486 SER B CA 1
ATOM 8571 C C . SER B 1 486 ? 7.363 57.569 14.528 1 94.25 486 SER B C 1
ATOM 8573 O O . SER B 1 486 ? 8.049 58.569 14.307 1 94.25 486 SER B O 1
ATOM 8575 N N . ASP B 1 487 ? 7.825 56.415 14.5 1 93.73 487 ASP B N 1
ATOM 8576 C CA . ASP B 1 487 ? 9.223 56.158 14.169 1 93.73 487 ASP B CA 1
ATOM 8577 C C . ASP B 1 487 ? 9.379 55.789 12.695 1 93.73 487 ASP B C 1
ATOM 8579 O O . ASP B 1 487 ? 9.045 54.673 12.291 1 93.73 487 ASP B O 1
ATOM 8583 N N . MET B 1 488 ? 9.937 56.619 11.938 1 92.99 488 MET B N 1
ATOM 8584 C CA . MET B 1 488 ? 10.06 56.428 10.496 1 92.99 488 MET B CA 1
ATOM 8585 C C . MET B 1 488 ? 11.06 55.322 10.177 1 92.99 488 MET B C 1
ATOM 8587 O O . MET B 1 488 ? 10.915 54.617 9.177 1 92.99 488 MET B O 1
ATOM 8591 N N . LEU B 1 489 ? 12.015 55.147 11.004 1 93.23 489 LEU B N 1
ATOM 8592 C CA . LEU B 1 489 ? 13.018 54.108 10.792 1 93.23 489 LEU B CA 1
ATOM 8593 C C . LEU B 1 489 ? 12.411 52.721 10.975 1 93.23 489 LEU B C 1
ATOM 8595 O O . LEU B 1 489 ? 12.715 51.801 10.213 1 93.23 489 LEU B O 1
ATOM 8599 N N . LEU B 1 490 ? 11.64 52.609 11.933 1 94.31 490 LEU B N 1
ATOM 8600 C CA . LEU B 1 490 ? 10.977 51.334 12.186 1 94.31 490 LEU B CA 1
ATOM 8601 C C . LEU B 1 490 ? 9.972 51.016 11.084 1 94.31 490 LEU B C 1
ATOM 8603 O O . LEU B 1 490 ? 9.778 49.85 10.733 1 94.31 490 LEU B O 1
ATOM 8607 N N . ALA B 1 491 ? 9.372 52.006 10.559 1 94.43 491 ALA B N 1
ATOM 8608 C CA . ALA B 1 491 ? 8.439 51.817 9.451 1 94.43 491 ALA B CA 1
ATOM 8609 C C . ALA B 1 491 ? 9.155 51.278 8.216 1 94.43 491 ALA B C 1
ATOM 8611 O O . ALA B 1 491 ? 8.626 50.416 7.511 1 94.43 491 ALA B O 1
ATOM 8612 N N . GLU B 1 492 ? 10.248 51.841 7.901 1 94.19 492 GLU B N 1
ATOM 8613 C CA . GLU B 1 492 ? 11.047 51.374 6.773 1 94.19 492 GLU B CA 1
ATOM 8614 C C . GLU B 1 492 ? 11.519 49.939 6.987 1 94.19 492 GLU B C 1
ATOM 8616 O O . GLU B 1 492 ? 11.581 49.152 6.04 1 94.19 492 GLU B O 1
ATOM 8621 N N . ARG B 1 493 ? 11.885 49.626 8.149 1 93.82 493 ARG B N 1
ATOM 8622 C CA . ARG B 1 493 ? 12.336 48.277 8.476 1 93.82 493 ARG B CA 1
ATOM 8623 C C . ARG B 1 493 ? 11.206 47.266 8.31 1 93.82 493 ARG B C 1
ATOM 8625 O O . ARG B 1 493 ? 11.422 46.162 7.807 1 93.82 493 ARG B O 1
ATOM 8632 N N . PHE B 1 494 ? 10.098 47.599 8.747 1 94.73 494 PHE B N 1
ATOM 8633 C CA . PHE B 1 494 ? 8.93 46.731 8.655 1 94.73 494 PHE B CA 1
ATOM 8634 C C . PHE B 1 494 ? 8.661 46.338 7.207 1 94.73 494 PHE B C 1
ATOM 8636 O O . PHE B 1 494 ? 8.262 45.205 6.93 1 94.73 494 PHE B O 1
ATOM 8643 N N . ARG B 1 495 ? 8.923 47.187 6.295 1 92.74 495 ARG B N 1
ATOM 8644 C CA . ARG B 1 495 ? 8.664 46.951 4.878 1 92.74 495 ARG B CA 1
ATOM 8645 C C . ARG B 1 495 ? 9.777 46.12 4.249 1 92.74 495 ARG B C 1
ATOM 8647 O O . ARG B 1 495 ? 9.572 45.479 3.216 1 92.74 495 ARG B O 1
ATOM 8654 N N . SER B 1 496 ? 10.872 45.964 4.901 1 92.61 496 SER B N 1
ATOM 8655 C CA . SER B 1 496 ? 12.052 45.39 4.263 1 92.61 496 SER B CA 1
ATOM 8656 C C . SER B 1 496 ? 12.324 43.978 4.771 1 92.61 496 SER B C 1
ATOM 8658 O O . SER B 1 496 ? 13.037 43.207 4.125 1 92.61 496 SER B O 1
ATOM 8660 N N . VAL B 1 497 ? 11.81 43.648 5.904 1 92.51 497 VAL B N 1
ATOM 8661 C CA . VAL B 1 497 ? 12.157 42.356 6.487 1 92.51 497 VAL B CA 1
ATOM 8662 C C . VAL B 1 497 ? 10.888 41.544 6.735 1 92.51 497 VAL B C 1
ATOM 8664 O O . VAL B 1 497 ? 9.776 42.04 6.533 1 92.51 497 VAL B O 1
ATOM 8667 N N . SER B 1 498 ? 11.093 40.327 7.099 1 92.4 498 SER B N 1
ATOM 8668 C CA . SER B 1 498 ? 9.95 39.483 7.432 1 92.4 498 SER B CA 1
ATOM 8669 C C . SER B 1 498 ? 9.322 39.9 8.758 1 92.4 498 SER B C 1
ATOM 8671 O O . SER B 1 498 ? 9.955 40.59 9.56 1 92.4 498 SER B O 1
ATOM 8673 N N . LEU B 1 499 ? 8.146 39.49 8.94 1 93.7 499 LEU B N 1
ATOM 8674 C CA . LEU B 1 499 ? 7.406 39.832 10.15 1 93.7 499 LEU B CA 1
ATOM 8675 C C . LEU B 1 499 ? 8.148 39.354 11.394 1 93.7 499 LEU B C 1
ATOM 8677 O O . LEU B 1 499 ? 8.237 40.08 12.387 1 93.7 499 LEU B O 1
ATOM 8681 N N . LEU B 1 500 ? 8.709 38.161 11.385 1 94.53 500 LEU B N 1
ATOM 8682 C CA . LEU B 1 500 ? 9.438 37.602 12.517 1 94.53 500 LEU B CA 1
ATOM 8683 C C . LEU B 1 500 ? 10.715 38.392 12.785 1 94.53 500 LEU B C 1
ATOM 8685 O O . LEU B 1 500 ? 11.034 38.691 13.938 1 94.53 500 LEU B O 1
ATOM 8689 N N . ASP B 1 501 ? 11.396 38.749 11.702 1 94.66 501 ASP B N 1
ATOM 8690 C CA . ASP B 1 501 ? 12.627 39.521 11.844 1 94.66 501 ASP B CA 1
ATOM 8691 C C . ASP B 1 501 ? 12.339 40.917 12.394 1 94.66 501 ASP B C 1
ATOM 8693 O O . ASP B 1 501 ? 13.129 41.459 13.169 1 94.66 501 ASP B O 1
ATOM 8697 N N . PHE B 1 502 ? 11.27 41.495 12.027 1 96.56 502 PHE B N 1
ATOM 8698 C CA . PHE B 1 502 ? 10.898 42.828 12.485 1 96.56 502 PHE B CA 1
ATOM 8699 C C . PHE B 1 502 ? 10.67 42.839 13.992 1 96.56 502 PHE B C 1
ATOM 8701 O O . PHE B 1 502 ? 11.278 43.634 14.712 1 96.56 502 PHE B O 1
ATOM 8708 N N . TYR B 1 503 ? 9.872 41.976 14.402 1 96.16 503 TYR B N 1
ATOM 8709 C CA . TYR B 1 503 ? 9.535 41.985 15.822 1 96.16 503 TYR B CA 1
ATOM 8710 C C . TYR B 1 503 ? 10.724 41.544 16.667 1 96.16 503 TYR B C 1
ATOM 8712 O O . TYR B 1 503 ? 10.891 42.002 17.8 1 96.16 503 TYR B O 1
ATOM 8720 N N . SER B 1 504 ? 11.509 40.615 16.095 1 94.67 504 SER B N 1
ATOM 8721 C CA . SER B 1 504 ? 12.727 40.216 16.793 1 94.67 504 SER B CA 1
ATOM 8722 C C . SER B 1 504 ? 13.674 41.398 16.972 1 94.67 504 SER B C 1
ATOM 8724 O O . SER B 1 504 ? 14.446 41.442 17.932 1 94.67 504 SER B O 1
ATOM 8726 N N . SER B 1 505 ? 13.643 42.364 16.104 1 93.67 505 SER B N 1
ATOM 8727 C CA . SER B 1 505 ? 14.561 43.498 16.108 1 93.67 505 SER B CA 1
ATOM 8728 C C . SER B 1 505 ? 14.082 44.593 17.055 1 93.67 505 SER B C 1
ATOM 8730 O O . SER B 1 505 ? 14.853 45.479 17.429 1 93.67 505 SER B O 1
ATOM 8732 N N . LEU B 1 506 ? 12.801 44.556 17.442 1 95.5 506 LEU B N 1
ATOM 8733 C CA . LEU B 1 506 ? 12.28 45.567 18.355 1 95.5 506 LEU B CA 1
ATOM 8734 C C . LEU B 1 506 ? 12.914 45.432 19.735 1 95.5 506 LEU B C 1
ATOM 8736 O O . LEU B 1 506 ? 13.035 44.323 20.261 1 95.5 506 LEU B O 1
ATOM 8740 N N . LYS B 1 507 ? 13.319 46.531 20.273 1 92.32 507 LYS B N 1
ATOM 8741 C CA . LYS B 1 507 ? 13.932 46.515 21.598 1 92.32 507 LYS B CA 1
ATOM 8742 C C . LYS B 1 507 ? 12.919 46.118 22.668 1 92.32 507 LYS B C 1
ATOM 8744 O O . LYS B 1 507 ? 11.852 46.726 22.775 1 92.32 507 LYS B O 1
ATOM 8749 N N . LYS B 1 508 ? 13.251 45.179 23.437 1 91.96 508 LYS B N 1
ATOM 8750 C CA . LYS B 1 508 ? 12.375 44.64 24.473 1 91.96 508 LYS B CA 1
ATOM 8751 C C . LYS B 1 508 ? 12.023 45.707 25.505 1 91.96 508 LYS B C 1
ATOM 8753 O O . LYS B 1 508 ? 10.925 45.699 26.065 1 91.96 508 LYS B O 1
ATOM 8758 N N . GLU B 1 509 ? 12.917 46.623 25.72 1 92.42 509 GLU B N 1
ATOM 8759 C CA . GLU B 1 509 ? 12.737 47.666 26.726 1 92.42 509 GLU B CA 1
ATOM 8760 C C . GLU B 1 509 ? 11.683 48.679 26.289 1 92.42 509 GLU B C 1
ATOM 8762 O O . GLU B 1 509 ? 10.907 49.169 27.111 1 92.42 509 GLU B O 1
ATOM 8767 N N . ASN B 1 510 ? 11.643 48.903 25.015 1 93.53 510 ASN B N 1
ATOM 8768 C CA . ASN B 1 510 ? 10.762 49.94 24.489 1 93.53 510 ASN B CA 1
ATOM 8769 C C . ASN B 1 510 ? 9.395 49.375 24.112 1 93.53 510 ASN B C 1
ATOM 8771 O O . ASN B 1 510 ? 8.395 50.095 24.132 1 93.53 510 ASN B O 1
ATOM 8775 N N . PHE B 1 511 ? 9.41 48.083 23.666 1 96.24 511 PHE B N 1
ATOM 8776 C CA . PHE B 1 511 ? 8.17 47.545 23.119 1 96.24 511 PHE B CA 1
ATOM 8777 C C . PHE B 1 511 ? 7.854 46.185 23.729 1 96.24 511 PHE B C 1
ATOM 8779 O O . PHE B 1 511 ? 7.591 45.221 23.007 1 96.24 511 PHE B O 1
ATOM 8786 N N . PRO B 1 512 ? 7.812 46.032 25.021 1 95.49 512 PRO B N 1
ATOM 8787 C CA . PRO B 1 512 ? 7.585 44.727 25.646 1 95.49 512 PRO B CA 1
ATOM 8788 C C . PRO B 1 512 ? 6.195 44.166 25.353 1 95.49 512 PRO B C 1
ATOM 8790 O O . PRO B 1 512 ? 6.05 42.969 25.095 1 95.49 512 PRO B O 1
ATOM 8793 N N . HIS B 1 513 ? 5.215 45.001 25.354 1 95.67 513 HIS B N 1
ATOM 8794 C CA . HIS B 1 513 ? 3.844 44.535 25.181 1 95.67 513 HIS B CA 1
ATOM 8795 C C . HIS B 1 513 ? 3.555 44.203 23.721 1 95.67 513 HIS B C 1
ATOM 8797 O O . HIS B 1 513 ? 2.825 43.252 23.429 1 95.67 513 HIS B O 1
ATOM 8803 N N . LEU B 1 514 ? 4.082 45.019 22.841 1 95.89 514 LEU B N 1
ATOM 8804 C CA . LEU B 1 514 ? 3.904 44.757 21.417 1 95.89 514 LEU B CA 1
ATOM 8805 C C . LEU B 1 514 ? 4.567 43.442 21.02 1 95.89 514 LEU B C 1
ATOM 8807 O O . LEU B 1 514 ? 4.01 42.674 20.233 1 95.89 514 LEU B O 1
ATOM 8811 N N . ARG B 1 515 ? 5.734 43.208 21.587 1 96.56 515 ARG B N 1
ATOM 8812 C CA . ARG B 1 515 ? 6.46 41.973 21.308 1 96.56 515 ARG B CA 1
ATOM 8813 C C . ARG B 1 515 ? 5.695 40.759 21.825 1 96.56 515 ARG B C 1
ATOM 8815 O O . ARG B 1 515 ? 5.55 39.761 21.116 1 96.56 515 ARG B O 1
ATOM 8822 N N . ARG B 1 516 ? 5.226 40.899 22.983 1 95.34 516 ARG B N 1
ATOM 8823 C CA . ARG B 1 516 ? 4.476 39.802 23.585 1 95.34 516 ARG B CA 1
ATOM 8824 C C . ARG B 1 516 ? 3.198 39.519 22.802 1 95.34 516 ARG B C 1
ATOM 8826 O O . ARG B 1 516 ? 2.839 38.359 22.588 1 95.34 516 ARG B O 1
ATOM 8833 N N . HIS B 1 517 ? 2.554 40.568 22.446 1 95.59 517 HIS B N 1
ATOM 8834 C CA . HIS B 1 517 ? 1.337 40.428 21.654 1 95.59 517 HIS B CA 1
ATOM 8835 C C . HIS B 1 517 ? 1.62 39.733 20.327 1 95.59 517 HIS B C 1
ATOM 8837 O O . HIS B 1 517 ? 0.863 38.854 19.908 1 95.59 517 HIS B O 1
ATOM 8843 N N . ALA B 1 518 ? 2.646 40.142 19.704 1 96.87 518 ALA B N 1
ATOM 8844 C CA . ALA B 1 518 ? 3.041 39.537 18.435 1 96.87 518 ALA B CA 1
ATOM 8845 C C . ALA B 1 518 ? 3.353 38.053 18.608 1 96.87 518 ALA B C 1
ATOM 8847 O O . ALA B 1 518 ? 2.979 37.231 17.767 1 96.87 518 ALA B O 1
ATOM 8848 N N . GLN B 1 519 ? 4.048 37.675 19.671 1 97.08 519 GLN B N 1
ATOM 8849 C CA . GLN B 1 519 ? 4.359 36.277 19.951 1 97.08 519 GLN B CA 1
ATOM 8850 C C . GLN B 1 519 ? 3.086 35.445 20.079 1 97.08 519 GLN B C 1
ATOM 8852 O O . GLN B 1 519 ? 2.987 34.361 19.501 1 97.08 519 GLN B O 1
ATOM 8857 N N . LYS B 1 520 ? 2.099 35.954 20.733 1 95.9 520 LYS B N 1
ATOM 8858 C CA . LYS B 1 520 ? 0.857 35.236 21.002 1 95.9 520 LYS B CA 1
ATOM 8859 C C . LYS B 1 520 ? 0.087 34.968 19.712 1 95.9 520 LYS B C 1
ATOM 8861 O O . LYS B 1 520 ? -0.509 33.9 19.55 1 95.9 520 LYS B O 1
ATOM 8866 N N . ILE B 1 521 ? 0.145 35.922 18.835 1 96.17 521 ILE B N 1
ATOM 8867 C CA . ILE B 1 521 ? -0.62 35.792 17.6 1 96.17 521 ILE B CA 1
ATOM 8868 C C . ILE B 1 521 ? 0.123 34.88 16.626 1 96.17 521 ILE B C 1
ATOM 8870 O O . ILE B 1 521 ? -0.485 34.018 15.987 1 96.17 521 ILE B O 1
ATOM 8874 N N . LEU B 1 522 ? 1.409 35.052 16.542 1 96.63 522 LEU B N 1
ATOM 8875 C CA . LEU B 1 522 ? 2.206 34.358 15.536 1 96.63 522 LEU B CA 1
ATOM 8876 C C . LEU B 1 522 ? 2.341 32.878 15.878 1 96.63 522 LEU B C 1
ATOM 8878 O O . LEU B 1 522 ? 2.605 32.055 14.998 1 96.63 522 LEU B O 1
ATOM 8882 N N . VAL B 1 523 ? 2.144 32.504 17.105 1 96.6 523 VAL B N 1
ATOM 8883 C CA . VAL B 1 523 ? 2.328 31.119 17.523 1 96.6 523 VAL B CA 1
ATOM 8884 C C . VAL B 1 523 ? 1.03 30.34 17.323 1 96.6 523 VAL B C 1
ATOM 8886 O O . VAL B 1 523 ? 1.035 29.107 17.299 1 96.6 523 VAL B O 1
ATOM 8889 N N . LEU B 1 524 ? -0.087 30.98 17.052 1 96.54 524 LEU B N 1
ATOM 8890 C CA . LEU B 1 524 ? -1.386 30.328 16.926 1 96.54 524 LEU B CA 1
ATOM 8891 C C . LEU B 1 524 ? -1.446 29.476 15.663 1 96.54 524 LEU B C 1
ATOM 8893 O O . LEU B 1 524 ? -0.958 29.887 14.608 1 96.54 524 LEU B O 1
ATOM 8897 N N . PHE B 1 525 ? -2.04 28.274 15.806 1 94.72 525 PHE B N 1
ATOM 8898 C CA . PHE B 1 525 ? -2.375 27.467 14.639 1 94.72 525 PHE B CA 1
ATOM 8899 C C . PHE B 1 525 ? -3.704 27.909 14.038 1 94.72 525 PHE B C 1
ATOM 8901 O O . PHE B 1 525 ? -4.678 28.124 14.763 1 94.72 525 PHE B O 1
ATOM 8908 N N . GLY B 1 526 ? -3.701 28.112 12.795 1 92.86 526 GLY B N 1
ATOM 8909 C CA . GLY B 1 526 ? -4.973 28.389 12.147 1 92.86 526 GLY B CA 1
ATOM 8910 C C . GLY B 1 526 ? -5.666 27.141 11.634 1 92.86 526 GLY B C 1
ATOM 8911 O O . GLY B 1 526 ? -6.871 27.156 11.374 1 92.86 526 GLY B O 1
ATOM 8912 N N . SER B 1 527 ? -4.898 26.101 11.48 1 92 527 SER B N 1
ATOM 8913 C CA . SER B 1 527 ? -5.452 24.864 10.938 1 92 527 SER B CA 1
ATOM 8914 C C . SER B 1 527 ? -4.776 23.641 11.548 1 92 527 SER B C 1
ATOM 8916 O O . SER B 1 527 ? -3.789 23.769 12.275 1 92 527 SER B O 1
ATOM 8918 N N . THR B 1 528 ? -5.386 22.449 11.302 1 90.47 528 THR B N 1
ATOM 8919 C CA . THR B 1 528 ? -4.808 21.176 11.716 1 90.47 528 THR B CA 1
ATOM 8920 C C . THR B 1 528 ? -4.186 20.451 10.526 1 90.47 528 THR B C 1
ATOM 8922 O O . THR B 1 528 ? -4.241 19.222 10.443 1 90.47 528 THR B O 1
ATOM 8925 N N . TYR B 1 529 ? -3.692 21.185 9.603 1 88.37 529 TYR B N 1
ATOM 8926 C CA . TYR B 1 529 ? -3.131 20.638 8.373 1 88.37 529 TYR B CA 1
ATOM 8927 C C . TYR B 1 529 ? -1.972 19.696 8.674 1 88.37 529 TYR B C 1
ATOM 8929 O O . TYR B 1 529 ? -1.822 18.658 8.024 1 88.37 529 TYR B O 1
ATOM 8937 N N . HIS B 1 530 ? -1.19 20.03 9.665 1 89.39 530 HIS B N 1
ATOM 8938 C CA . HIS B 1 530 ? -0.065 19.186 10.054 1 89.39 530 HIS B CA 1
ATOM 8939 C C . HIS B 1 530 ? -0.54 17.809 10.504 1 89.39 530 HIS B C 1
ATOM 8941 O O . HIS B 1 530 ? 0.113 16.801 10.226 1 89.39 530 HIS B O 1
ATOM 8947 N N . CYS B 1 531 ? -1.638 17.815 11.161 1 90.44 531 CYS B N 1
ATOM 8948 C CA . CYS B 1 531 ? -2.203 16.546 11.604 1 90.44 531 CYS B CA 1
ATOM 8949 C C . CYS B 1 531 ? -2.665 15.71 10.416 1 90.44 531 CYS B C 1
ATOM 8951 O O . CYS B 1 531 ? -2.428 14.502 10.371 1 90.44 531 CYS B O 1
ATOM 8953 N N . GLU B 1 532 ? -3.27 16.389 9.487 1 87.02 532 GLU B N 1
ATOM 8954 C CA . GLU B 1 532 ? -3.748 15.689 8.298 1 87.02 532 GLU B CA 1
ATOM 8955 C C . GLU B 1 532 ? -2.591 15.062 7.525 1 87.02 532 GLU B C 1
ATOM 8957 O O . GLU B 1 532 ? -2.7 13.933 7.042 1 87.02 532 GLU B O 1
ATOM 8962 N N . GLN B 1 533 ? -1.601 15.832 7.404 1 88.38 533 GLN B N 1
ATOM 8963 C CA . GLN B 1 533 ? -0.418 15.314 6.724 1 88.38 533 GLN B CA 1
ATOM 8964 C C . GLN B 1 533 ? 0.161 14.112 7.464 1 88.38 533 GLN B C 1
ATOM 8966 O O . GLN B 1 533 ? 0.554 13.123 6.842 1 88.38 533 GLN B O 1
ATOM 8971 N N . ALA B 1 534 ? 0.206 14.271 8.767 1 92.35 534 ALA B N 1
ATOM 8972 C CA . ALA B 1 534 ? 0.742 13.19 9.589 1 92.35 534 ALA B CA 1
ATOM 8973 C C . ALA B 1 534 ? -0.137 11.946 9.5 1 92.35 534 ALA B C 1
ATOM 8975 O O . ALA B 1 534 ? 0.365 10.82 9.536 1 92.35 534 ALA B O 1
ATOM 8976 N N . PHE B 1 535 ? -1.45 12.138 9.404 1 90.95 535 PHE B N 1
ATOM 8977 C CA . PHE B 1 535 ? -2.361 11.01 9.252 1 90.95 535 PHE B CA 1
ATOM 8978 C C . PHE B 1 535 ? -2.114 10.29 7.931 1 90.95 535 PHE B C 1
ATOM 8980 O O . PHE B 1 535 ? -2.237 9.066 7.854 1 90.95 535 PHE B O 1
ATOM 8987 N N . SER B 1 536 ? -1.841 11.071 6.949 1 86.96 536 SER B N 1
ATOM 8988 C CA . SER B 1 536 ? -1.501 10.456 5.67 1 86.96 536 SER B CA 1
ATOM 8989 C C . SER B 1 536 ? -0.261 9.577 5.792 1 86.96 536 SER B C 1
ATOM 8991 O O . SER B 1 536 ? -0.227 8.465 5.261 1 86.96 536 SER B O 1
ATOM 8993 N N . VAL B 1 537 ? 0.702 10.085 6.476 1 90.76 537 VAL B N 1
ATOM 8994 C CA . VAL B 1 537 ? 1.924 9.327 6.725 1 90.76 537 VAL B CA 1
ATOM 8995 C C . VAL B 1 537 ? 1.6 8.078 7.543 1 90.76 537 VAL B C 1
ATOM 8997 O O . VAL B 1 537 ? 2.14 7 7.282 1 90.76 537 VAL B O 1
ATOM 9000 N N . MET B 1 538 ? 0.759 8.226 8.48 1 92.56 538 MET B N 1
ATOM 9001 C CA . MET B 1 538 ? 0.357 7.11 9.332 1 92.56 538 MET B CA 1
ATOM 9002 C C . MET B 1 538 ? -0.302 6.008 8.51 1 92.56 538 MET B C 1
ATOM 9004 O O . MET B 1 538 ? 0.015 4.829 8.678 1 92.56 538 MET B O 1
ATOM 9008 N N . LYS B 1 539 ? -1.188 6.432 7.656 1 86.65 539 LYS B N 1
ATOM 9009 C CA . LYS B 1 539 ? -1.909 5.468 6.831 1 86.65 539 LYS B CA 1
ATOM 9010 C C . LYS B 1 539 ? -0.957 4.713 5.908 1 86.65 539 LYS B C 1
ATOM 9012 O O . LYS B 1 539 ? -1.178 3.538 5.607 1 86.65 539 LYS B O 1
ATOM 9017 N N . PHE B 1 540 ? 0.026 5.36 5.519 1 86.11 540 PHE B N 1
ATOM 9018 C CA . PHE B 1 540 ? 1.014 4.738 4.646 1 86.11 540 PHE B CA 1
ATOM 9019 C C . PHE B 1 540 ? 1.878 3.751 5.422 1 86.11 540 PHE B C 1
ATOM 9021 O O . PHE B 1 540 ? 2.241 2.693 4.903 1 86.11 540 PHE B O 1
ATOM 9028 N N . ASN B 1 541 ? 2.253 4.12 6.575 1 89.9 541 ASN B N 1
ATOM 9029 C CA . ASN B 1 541 ? 3.135 3.299 7.397 1 89.9 541 ASN B CA 1
ATOM 9030 C C . ASN B 1 541 ? 2.383 2.134 8.034 1 89.9 541 ASN B C 1
ATOM 9032 O O . ASN B 1 541 ? 2.964 1.075 8.28 1 89.9 541 ASN B O 1
ATOM 9036 N N . LYS B 1 542 ? 1.197 2.358 8.422 1 88.98 542 LYS B N 1
ATOM 9037 C CA . LYS B 1 542 ? 0.35 1.305 8.976 1 88.98 542 LYS B CA 1
ATOM 9038 C C . LYS B 1 542 ? -0.79 0.959 8.022 1 88.98 542 LYS B C 1
ATOM 9040 O O . LYS B 1 542 ? -1.923 1.405 8.212 1 88.98 542 LYS B O 1
ATOM 9045 N N . SER B 1 543 ? -0.492 0.242 7.063 1 83.13 543 SER B N 1
ATOM 9046 C CA . SER B 1 543 ? -1.404 -0.143 5.991 1 83.13 543 SER B CA 1
ATOM 9047 C C . SER B 1 543 ? -1.849 -1.594 6.139 1 83.13 543 SER B C 1
ATOM 9049 O O . SER B 1 543 ? -1.482 -2.266 7.106 1 83.13 543 SER B O 1
ATOM 9051 N N . LYS B 1 544 ? -2.59 -2.118 5.196 1 75.19 544 LYS B N 1
ATOM 9052 C CA . LYS B 1 544 ? -3.08 -3.493 5.196 1 75.19 544 LYS B CA 1
ATOM 9053 C C . LYS B 1 544 ? -1.924 -4.489 5.183 1 75.19 544 LYS B C 1
ATOM 9055 O O . LYS B 1 544 ? -2.024 -5.572 5.762 1 75.19 544 LYS B O 1
ATOM 9060 N N . HIS B 1 545 ? -0.82 -4.071 4.578 1 73.79 545 HIS B N 1
ATOM 9061 C CA . HIS B 1 545 ? 0.326 -4.961 4.435 1 73.79 545 HIS B CA 1
ATOM 9062 C C . HIS B 1 545 ? 1.274 -4.835 5.623 1 73.79 545 HIS B C 1
ATOM 9064 O O . HIS B 1 545 ? 2.166 -5.668 5.802 1 73.79 545 HIS B O 1
ATOM 9070 N N . ARG B 1 546 ? 1.062 -3.757 6.461 1 80.72 546 ARG B N 1
ATOM 9071 C CA . ARG B 1 546 ? 1.875 -3.475 7.639 1 80.72 546 ARG B CA 1
ATOM 9072 C C . ARG B 1 546 ? 1 -3.123 8.837 1 80.72 546 ARG B C 1
ATOM 9074 O O . ARG B 1 546 ? 1.183 -2.074 9.459 1 80.72 546 ARG B O 1
ATOM 9081 N N . SER B 1 547 ? 0.129 -3.949 9.144 1 74.49 547 SER B N 1
ATOM 9082 C CA . SER B 1 547 ? -0.886 -3.621 10.139 1 74.49 547 SER B CA 1
ATOM 9083 C C . SER B 1 547 ? -0.412 -3.963 11.548 1 74.49 547 SER B C 1
ATOM 9085 O O . SER B 1 547 ? -1.001 -3.515 12.533 1 74.49 547 SER B O 1
ATOM 9087 N N . SER B 1 548 ? 0.803 -4.644 11.66 1 76.85 548 SER B N 1
ATOM 9088 C CA . SER B 1 548 ? 1.233 -5.145 12.961 1 76.85 548 SER B CA 1
ATOM 9089 C C . SER B 1 548 ? 2.205 -4.18 13.632 1 76.85 548 SER B C 1
ATOM 9091 O O . SER B 1 548 ? 2.777 -4.493 14.678 1 76.85 548 SER B O 1
ATOM 9093 N N . VAL B 1 549 ? 2.382 -3.045 13.056 1 85.65 549 VAL B N 1
ATOM 9094 C CA . VAL B 1 549 ? 3.268 -2.047 13.645 1 85.65 549 VAL B CA 1
ATOM 9095 C C . VAL B 1 549 ? 2.744 -1.637 15.019 1 85.65 549 VAL B C 1
ATOM 9097 O O . VAL B 1 549 ? 1.557 -1.339 15.174 1 85.65 549 VAL B O 1
ATOM 9100 N N . THR B 1 550 ? 3.584 -1.709 15.968 1 87.15 550 THR B N 1
ATOM 9101 C CA . THR B 1 550 ? 3.179 -1.375 17.329 1 87.15 550 THR B CA 1
ATOM 9102 C C . THR B 1 550 ? 2.959 0.128 17.474 1 87.15 550 THR B C 1
ATOM 9104 O O . THR B 1 550 ? 3.402 0.91 16.63 1 87.15 550 THR B O 1
ATOM 9107 N N . ASP B 1 551 ? 2.306 0.549 18.529 1 88.45 551 ASP B N 1
ATOM 9108 C CA . ASP B 1 551 ? 2.048 1.962 18.791 1 88.45 551 ASP B CA 1
ATOM 9109 C C . ASP B 1 551 ? 3.354 2.738 18.95 1 88.45 551 ASP B C 1
ATOM 9111 O O . ASP B 1 551 ? 3.483 3.855 18.446 1 88.45 551 ASP B O 1
ATOM 9115 N N . ASP B 1 552 ? 4.323 2.116 19.581 1 91.91 552 ASP B N 1
ATOM 9116 C CA . ASP B 1 552 ? 5.597 2.783 19.83 1 91.91 552 ASP B CA 1
ATOM 9117 C C . ASP B 1 552 ? 6.366 3.001 18.529 1 91.91 552 ASP B C 1
ATOM 9119 O O . ASP B 1 552 ? 6.941 4.07 18.313 1 91.91 552 ASP B O 1
ATOM 9123 N N . HIS B 1 553 ? 6.36 1.994 17.766 1 94.22 553 HIS B N 1
ATOM 9124 C CA . HIS B 1 553 ? 7.065 2.107 16.494 1 94.22 553 HIS B CA 1
ATOM 9125 C C . HIS B 1 553 ? 6.379 3.109 15.571 1 94.22 553 HIS B C 1
ATOM 9127 O O . HIS B 1 553 ? 7.048 3.855 14.851 1 94.22 553 HIS B O 1
ATOM 9133 N N . LEU B 1 554 ? 5.063 3.04 15.6 1 94.62 554 LEU B N 1
ATOM 9134 C CA . LEU B 1 554 ? 4.317 3.997 14.79 1 94.62 554 LEU B CA 1
ATOM 9135 C C . LEU B 1 554 ? 4.614 5.427 15.227 1 94.62 554 LEU B C 1
ATOM 9137 O O . LEU B 1 554 ? 4.82 6.307 14.388 1 94.62 554 LEU B O 1
ATOM 9141 N N . SER B 1 555 ? 4.606 5.625 16.499 1 95.48 555 SER B N 1
ATOM 9142 C CA . SER B 1 555 ? 4.917 6.943 17.044 1 95.48 555 SER B CA 1
ATOM 9143 C C . SER B 1 555 ? 6.32 7.389 16.646 1 95.48 555 SER B C 1
ATOM 9145 O O . SER B 1 555 ? 6.528 8.548 16.281 1 95.48 555 SER B O 1
ATOM 9147 N N . ALA B 1 556 ? 7.276 6.491 16.704 1 96.32 556 ALA B N 1
ATOM 9148 C CA . ALA B 1 556 ? 8.66 6.801 16.356 1 96.32 556 ALA B CA 1
ATOM 9149 C C . ALA B 1 556 ? 8.783 7.19 14.886 1 96.32 556 ALA B C 1
ATOM 9151 O O . ALA B 1 556 ? 9.438 8.18 14.552 1 96.32 556 ALA B O 1
ATOM 9152 N N . VAL B 1 557 ? 8.169 6.447 14.087 1 96.48 557 VAL B N 1
ATOM 9153 C CA . VAL B 1 557 ? 8.238 6.688 12.65 1 96.48 557 VAL B CA 1
ATOM 9154 C C . VAL B 1 557 ? 7.581 8.026 12.318 1 96.48 557 VAL B C 1
ATOM 9156 O O . VAL B 1 557 ? 8.111 8.805 11.523 1 96.48 557 VAL B O 1
ATOM 9159 N N . LEU B 1 558 ? 6.443 8.302 12.897 1 96.13 558 LEU B N 1
ATOM 9160 C CA . LEU B 1 558 ? 5.734 9.546 12.618 1 96.13 558 LEU B CA 1
ATOM 9161 C C . LEU B 1 558 ? 6.544 10.75 13.088 1 96.13 558 LEU B C 1
ATOM 9163 O O . LEU B 1 558 ? 6.556 11.791 12.428 1 96.13 558 LEU B O 1
ATOM 9167 N N . ARG B 1 559 ? 7.15 10.571 14.227 1 96.46 559 ARG B N 1
ATOM 9168 C CA . ARG B 1 559 ? 7.986 11.654 14.733 1 96.46 559 ARG B CA 1
ATOM 9169 C C . ARG B 1 559 ? 9.105 11.987 13.752 1 96.46 559 ARG B C 1
ATOM 9171 O O . ARG B 1 559 ? 9.358 13.158 13.464 1 96.46 559 ARG B O 1
ATOM 9178 N N . ILE B 1 560 ? 9.75 10.972 13.262 1 97.37 560 ILE B N 1
ATOM 9179 C CA . ILE B 1 560 ? 10.868 11.166 12.346 1 97.37 560 ILE B CA 1
ATOM 9180 C C . ILE B 1 560 ? 10.361 11.743 11.027 1 97.37 560 ILE B C 1
ATOM 9182 O O . ILE B 1 560 ? 10.966 12.663 10.471 1 97.37 560 ILE B O 1
ATOM 9186 N N . ALA B 1 561 ? 9.277 11.218 10.574 1 95.45 561 ALA B N 1
ATOM 9187 C CA . ALA B 1 561 ? 8.763 11.563 9.251 1 95.45 561 ALA B CA 1
ATOM 9188 C C . ALA B 1 561 ? 8.213 12.986 9.23 1 95.45 561 ALA B C 1
ATOM 9190 O O . ALA B 1 561 ? 8.166 13.625 8.177 1 95.45 561 ALA B O 1
ATOM 9191 N N . THR B 1 562 ? 7.796 13.522 10.321 1 93.96 562 THR B N 1
ATOM 9192 C CA . THR B 1 562 ? 7.133 14.821 10.331 1 93.96 562 THR B CA 1
ATOM 9193 C C . THR B 1 562 ? 8.034 15.884 10.955 1 93.96 562 THR B C 1
ATOM 9195 O O . THR B 1 562 ? 7.707 17.072 10.934 1 93.96 562 THR B O 1
ATOM 9198 N N . SER B 1 563 ? 9.179 15.503 11.455 1 94.29 563 SER B N 1
ATOM 9199 C CA . SER B 1 563 ? 10.023 16.432 12.2 1 94.29 563 SER B CA 1
ATOM 9200 C C . SER B 1 563 ? 10.924 17.232 11.265 1 94.29 563 SER B C 1
ATOM 9202 O O . SER B 1 563 ? 11.398 16.71 10.255 1 94.29 563 SER B O 1
ATOM 9204 N N . ASP B 1 564 ? 11.195 18.435 11.615 1 90.57 564 ASP B N 1
ATOM 9205 C CA . ASP B 1 564 ? 12.165 19.275 10.918 1 90.57 564 ASP B CA 1
ATOM 9206 C C . ASP B 1 564 ? 13.497 19.31 11.663 1 90.57 564 ASP B C 1
ATOM 9208 O O . ASP B 1 564 ? 14.475 19.877 11.171 1 90.57 564 ASP B O 1
ATOM 9212 N N . ILE B 1 565 ? 13.529 18.64 12.813 1 93.6 565 ILE B N 1
ATOM 9213 C CA . ILE B 1 565 ? 14.751 18.574 13.607 1 93.6 565 ILE B CA 1
ATOM 9214 C C . ILE B 1 565 ? 15.661 17.475 13.064 1 93.6 565 ILE B C 1
ATOM 9216 O O . ILE B 1 565 ? 15.207 16.36 12.798 1 93.6 565 ILE B O 1
ATOM 9220 N N . GLN B 1 566 ? 16.867 17.805 12.849 1 93.99 566 GLN B N 1
ATOM 9221 C CA . GLN B 1 566 ? 17.83 16.807 12.396 1 93.99 566 GLN B CA 1
ATOM 9222 C C . GLN B 1 566 ? 18.369 15.992 13.568 1 93.99 566 GLN B C 1
ATOM 9224 O O . GLN B 1 566 ? 18.705 16.548 14.616 1 93.99 566 GLN B O 1
ATOM 9229 N N . PRO B 1 567 ? 18.399 14.761 13.363 1 95.8 567 PRO B N 1
ATOM 9230 C CA . PRO B 1 567 ? 18.954 13.938 14.439 1 95.8 567 PRO B CA 1
ATOM 9231 C C . PRO B 1 567 ? 20.435 14.214 14.69 1 95.8 567 PRO B C 1
ATOM 9233 O O . PRO B 1 567 ? 21.18 14.505 13.751 1 95.8 567 PRO B O 1
ATOM 9236 N N . ASP B 1 568 ? 20.847 14.153 15.9 1 94.83 568 ASP B N 1
ATOM 9237 C CA . ASP B 1 568 ? 22.258 14.227 16.266 1 94.83 568 ASP B CA 1
ATOM 9238 C C . ASP B 1 568 ? 22.926 12.859 16.156 1 94.83 568 ASP B C 1
ATOM 9240 O O . ASP B 1 568 ? 23.116 12.172 17.162 1 94.83 568 ASP B O 1
ATOM 9244 N N . PHE B 1 569 ? 23.397 12.578 15.028 1 93.56 569 PHE B N 1
ATOM 9245 C CA . PHE B 1 569 ? 23.942 11.254 14.749 1 93.56 569 PHE B CA 1
ATOM 9246 C C . PHE B 1 569 ? 25.195 10.999 15.578 1 93.56 569 PHE B C 1
ATOM 9248 O O . PHE B 1 569 ? 25.466 9.861 15.968 1 93.56 569 PHE B O 1
ATOM 9255 N N . CYS B 1 570 ? 25.939 12.007 15.786 1 88.59 570 CYS B N 1
ATOM 9256 C CA . CYS B 1 570 ? 27.145 11.86 16.593 1 88.59 570 CYS B CA 1
ATOM 9257 C C . CYS B 1 570 ? 26.805 11.383 18 1 88.59 570 CYS B C 1
ATOM 9259 O O . CYS B 1 570 ? 27.436 10.458 18.516 1 88.59 570 CYS B O 1
ATOM 9261 N N . ALA B 1 571 ? 25.796 12.064 18.521 1 89.85 571 ALA B N 1
ATOM 9262 C CA . ALA B 1 571 ? 25.372 11.67 19.862 1 89.85 571 ALA B CA 1
ATOM 9263 C C . ALA B 1 571 ? 24.833 10.242 19.869 1 89.85 571 ALA B C 1
ATOM 9265 O O . ALA B 1 571 ? 25.029 9.502 20.836 1 89.85 571 ALA B O 1
ATOM 9266 N N . LEU B 1 572 ? 24.188 9.844 18.866 1 93.18 572 LEU B N 1
ATOM 9267 C CA . LEU B 1 572 ? 23.594 8.516 18.76 1 93.18 572 LEU B CA 1
ATOM 9268 C C . LEU B 1 572 ? 24.673 7.444 18.655 1 93.18 572 LEU B C 1
ATOM 9270 O O . LEU B 1 572 ? 24.563 6.383 19.273 1 93.18 572 LEU B O 1
ATOM 9274 N N . VAL B 1 573 ? 25.688 7.73 17.849 1 91.08 573 VAL B N 1
ATOM 9275 C CA . VAL B 1 573 ? 26.79 6.789 17.676 1 91.08 573 VAL B CA 1
ATOM 9276 C C . VAL B 1 573 ? 27.534 6.615 18.997 1 91.08 573 VAL B C 1
ATOM 9278 O O . VAL B 1 573 ? 27.899 5.498 19.37 1 91.08 573 VAL B O 1
ATOM 9281 N N . GLN B 1 574 ? 27.698 7.712 19.681 1 85.27 574 GLN B N 1
ATOM 9282 C CA . GLN B 1 574 ? 28.395 7.676 20.963 1 85.27 574 GLN B CA 1
ATOM 9283 C C . GLN B 1 574 ? 27.614 6.863 21.991 1 85.27 574 GLN B C 1
ATOM 9285 O O . GLN B 1 574 ? 28.205 6.147 22.802 1 85.27 574 GLN B O 1
ATOM 9290 N N . ALA B 1 575 ? 26.339 7.019 21.92 1 84.17 575 ALA B N 1
ATOM 9291 C CA . ALA B 1 575 ? 25.499 6.276 22.856 1 84.17 575 ALA B CA 1
ATOM 9292 C C . ALA B 1 575 ? 25.567 4.777 22.583 1 84.17 575 ALA B C 1
ATOM 9294 O O . ALA B 1 575 ? 25.474 3.966 23.508 1 84.17 575 ALA B O 1
ATOM 9295 N N . GLN B 1 576 ? 25.682 4.402 21.336 1 80.69 576 GLN B N 1
ATOM 9296 C CA . GLN B 1 576 ? 25.764 2.996 20.955 1 80.69 576 GLN B CA 1
ATOM 9297 C C . GLN B 1 576 ? 27.086 2.38 21.405 1 80.69 576 GLN B C 1
ATOM 9299 O O . GLN B 1 576 ? 27.141 1.197 21.748 1 80.69 576 GLN B O 1
ATOM 9304 N N . ASN B 1 577 ? 28.093 3.095 21.258 1 66.89 577 ASN B N 1
ATOM 9305 C CA . ASN B 1 577 ? 29.41 2.632 21.681 1 66.89 577 ASN B CA 1
ATOM 9306 C C . ASN B 1 577 ? 29.462 2.386 23.186 1 66.89 577 ASN B C 1
ATOM 9308 O O . ASN B 1 577 ? 30.174 1.494 23.65 1 66.89 577 ASN B O 1
ATOM 9312 N N . ARG B 1 578 ? 28.694 3.136 23.841 1 52.32 578 ARG B N 1
ATOM 9313 C CA . ARG B 1 578 ? 28.66 2.961 25.29 1 52.32 578 ARG B CA 1
ATOM 9314 C C . ARG B 1 578 ? 27.943 1.67 25.668 1 52.32 578 ARG B C 1
ATOM 9316 O O . ARG B 1 578 ? 28.321 1.003 26.634 1 52.32 578 ARG B O 1
ATOM 9323 N N . LEU B 1 579 ? 26.941 1.375 24.89 1 52.46 579 LEU B N 1
ATOM 9324 C CA . LEU B 1 579 ? 26.166 0.172 25.173 1 52.46 579 LEU B CA 1
ATOM 9325 C C . LEU B 1 579 ? 26.964 -1.082 24.83 1 52.46 579 LEU B C 1
ATOM 9327 O O . LEU B 1 579 ? 26.838 -2.107 25.504 1 52.46 579 LEU B O 1
ATOM 9331 N N . ASP B 1 580 ? 27.645 -1.123 23.757 1 50.23 580 ASP B N 1
ATOM 9332 C CA . ASP B 1 580 ? 28.452 -2.28 23.385 1 50.23 580 ASP B CA 1
ATOM 9333 C C . ASP B 1 580 ? 29.563 -2.525 24.405 1 50.23 580 ASP B C 1
ATOM 9335 O O . ASP B 1 580 ? 29.986 -3.665 24.608 1 50.23 580 ASP B O 1
ATOM 9339 N N . TYR B 1 581 ? 30.051 -1.474 24.968 1 37.46 581 TYR B N 1
ATOM 9340 C CA . TYR B 1 581 ? 31.055 -1.676 26.006 1 37.46 581 TYR B CA 1
ATOM 9341 C C . TYR B 1 581 ? 30.448 -2.357 27.227 1 37.46 581 TYR B C 1
ATOM 9343 O O . TYR B 1 581 ? 31.132 -3.098 27.937 1 37.46 581 TYR B O 1
ATOM 9351 N N . SER B 1 582 ? 29.256 -1.974 27.411 1 33.4 582 SER B N 1
ATOM 9352 C CA . SER B 1 582 ? 28.724 -2.594 28.62 1 33.4 582 SER B CA 1
ATOM 9353 C C . SER B 1 582 ? 28.392 -4.064 28.388 1 33.4 582 SER B C 1
ATOM 9355 O O . SER B 1 582 ? 28.042 -4.783 29.326 1 33.4 582 SER B O 1
ATOM 9357 N N . HIS B 1 583 ? 28.175 -4.46 27.102 1 32.63 583 HIS B N 1
ATOM 9358 C CA . HIS B 1 583 ? 27.951 -5.897 26.989 1 32.63 583 HIS B CA 1
ATOM 9359 C C . HIS B 1 583 ? 29.268 -6.65 26.841 1 32.63 583 HIS B C 1
ATOM 9361 O O . HIS B 1 583 ? 30.184 -6.181 26.162 1 32.63 583 HIS B O 1
#

pLDDT: mean 85.99, std 12.54, range [31.12, 97.9]

Organism: Oryzias latipes (NCBI:txid8090)

Radius of gyration: 39.06 Å; Cα contacts (8 Å, |Δi|>4): 1588; chains: 2; bounding box: 98×114×96 Å